Protein AF-0000000078446092 (afdb_homodimer)

Secondary structure (DSSP, 8-state):
-TTS-TTT--EEEEESSSEEE-GGGHHHHHTTSS-GGGGEEEHHHHHHHHHTT-EEEEEEEEEEEETTTTEEEEEEGGG-S--EEEE-SSEEE---EEE--TT-TTHHHH-B--SSHHHHHHHHHHHHHHHHHHHSTT--HHHHHHHTEEEEE--SHHHHHHHHHHHHIIIIIHHHH-GGGGGG-EEEEEESSSSSSTTS-HHHHHHHHHHHHHTTEEEEESEEEEEE-SSEEEEEETTT--EEEEE-SEEEE---EEE-HHHHHHHTT-TT---SSSEEE-TTSBBTT-SSEEE-GGGEEE-PPPTGGGHHHHHHHHSSS-HHHHHHTHHHHTTT-GGGSTTT--TT-HHHHHHHHHHHHHH-TT-HHHHHHHHHHHHHH--PPPS-HHHHHHHHHHHHHHHHHTGGG-TTPPPP------EEEEEETTEEEEE-SS-EEESHHHHHHHHHHHHHHH-SSHHHHHHHHHHHHHHHHS----------/-TTS-TTT--EEEEESSSEEE-GGGHHHHHTTSS-GGGGEEEHHHHHHHHHTT-EEEEEEEEEEEETTTTEEEEEEGGG-S--EEEE-SSEEE---EEE--TT-TTHHHH-B--SSHHHHHHHHHHHHHHHHHHHSTT--HHHHHHHTEEEEE--SHHHHHHHHHHHHIIIIIHHHH-GGGGGG-EEEEEESSSSSSTTS-HHHHHHHHHHHHHTTEEEEESEEEEEE-SSEEEEEETTT--EEEEE-SEEEE---EEE-HHHHHHHTT-TT---SSSEEE-TTSBBTT-SSEEE-GGGEEE-PPPTGGGHHHHHHHHSSS-HHHHHHTHHHHTTT-GGGSTTT--TT-HHHHHHHHHHHHHH-TT-HHHHHHHHHHHHHT--PPPS-HHHHHHHHHHHHHHHHHTGGG-TTPPPP------EEEEEETTEEEEE-SS-EEESHHHHHHHHHHHHHHH-SSHHHHHHHHHHHHHHHHS----------

Nearest PDB structures (foldseek):
  5yjw-assembly1_A-2  TM=8.989E-01  e=9.692E-35  Saccharomyces cerevisiae S288C
  4g9k-assembly1_B  TM=8.631E-01  e=1.219E-34  Saccharomyces cerevisiae S288C
  4g6h-assembly1_A  TM=8.393E-01  e=9.692E-35  Saccharomyces cerevisiae S288C
  4g74-assembly1_A  TM=8.581E-01  e=1.605E-33  Saccharomyces cerevisiae S288C
  5yjx-assembly1_A  TM=8.915E-01  e=2.238E-32  Saccharomyces cerevisiae S288C

Organism: NCBI:txid1537102

Foldseek 3Di:
DLLFDLVQDQAEAEELDQWAFQQQCLLVLLLQLAPLVLGIGGNVVVCCVRNVNSYYYDNWAFQEADQVQQKTWTAHHPRPDDIDIDHDPFAEAEHAWAFDPVPFACCVPAAQERRDNVSSNVSNLLQLVLLVVLPDPVADLVNLLLSQEEEEEAQAQVRLQNLLANLCSLVPFVCVVRVPSSVNHAAEYEELADWHHPVFDPVQGVLSVVVCVVSRYHYHYQWHWRHDDNFWTWIAHNPPRDIDIGGHSHYYYPDDIAHDNHLQNVLVVAPVSPDNGAFEAELLQHGPPHLRYGYFFNRHWYQYDQCLVCVVVQCVVQVALAPVSCLVCLVVCCQRVVLSPVVFDDCPDPVLVVLLVVLCVVQNGGHSVSSSVSSRVSSVSGDTDDRDPQRRVQSVNSVSVCNNVVVSPPPSGTGDDGDDAWDKHASHDQFIWIGGPVDTDGGDDVSSVVVLVVVLVVDPDVVSNVSVVVSNVCVVVHRRDSDNPDDD/DLLFDLVQDQAEAEELDQWAFQQQCLLVLLLQLAPLVLGIGGNVVVCCVRNVNSYYYDNWAFQEADQVQQKTWTAHHPRPDDIDIDHDPFAEAEHAWAFDPVPFACCVPAAQERRDNVSSNVSNLLQLVLLVVLPDPVADLVNLLLSQEEEEEAQAQVRLQNLLANLCSLVPFVCVVRVPSSVNHAAEYEELADWHHPVFDPVQGVLSVVVCVVSRYHYHYQWHWRHDDNFWTWIAHNPPRDIDIGGHSHYYYPDDIAADNHLQNVLVVDPVSPDNGAFEAELLQHGPPHLRYGYFFNRHWYQYDQCLVCVVVQCVVQVALAPVSCLVCLVVCCQRVVLSPVVFDDCPDPVLVVLLVVLCVVQNGGHSVSSSVSSRVSNVSGDTDDRDPQRRVQSVNSNSVCVNVVVSPPPSHTGDDGDDAWDKHASHDQFIWIGGPVDTDGGDDVSSVVVLVVVLVVDPDVVSNVSVVVSNVCVVVHRRDSDNPDDD

pLDDT: mean 89.2, std 9.15, range [40.84, 98.56]

Solvent-accessible surface area (backbone atoms only — not comparable to full-atom values): 51554 Å² total; per-residue (Å²): 116,88,70,41,52,61,92,79,45,82,46,73,46,72,30,69,56,48,46,46,70,48,63,87,45,33,38,39,26,32,43,50,57,35,59,68,70,42,34,45,43,35,39,41,37,47,44,24,63,74,37,71,62,52,40,45,69,42,70,18,33,67,67,47,73,38,82,86,80,31,34,34,32,31,33,37,56,90,68,64,69,71,68,49,74,45,76,51,87,64,45,74,48,67,82,31,58,39,76,31,59,83,80,37,52,36,34,83,78,48,41,39,51,72,84,43,66,68,31,13,51,48,49,30,45,49,54,46,47,32,51,52,56,44,63,37,90,85,52,48,70,69,52,27,33,28,38,35,17,38,36,28,33,25,33,37,60,66,17,42,22,33,50,22,18,44,38,45,33,51,74,68,46,42,43,50,54,39,58,88,50,52,88,38,54,39,38,34,38,36,19,56,49,90,61,44,35,73,90,50,52,71,67,54,26,53,48,49,53,54,52,33,54,75,56,58,39,47,75,40,60,38,21,39,78,62,33,35,44,86,53,29,34,31,36,25,31,73,84,80,62,49,74,43,81,44,66,18,45,43,39,38,48,42,39,67,71,29,53,38,69,46,54,58,56,54,32,71,73,29,88,68,31,70,55,90,57,32,41,42,16,30,35,75,32,36,28,51,83,52,90,47,36,29,42,36,38,50,29,34,40,57,49,56,78,56,47,49,83,38,43,70,60,50,34,64,73,59,71,50,51,34,70,68,52,47,62,74,44,22,75,68,48,17,36,67,36,43,54,52,26,70,92,52,36,67,84,80,36,65,69,56,48,50,50,52,52,50,37,29,70,72,51,35,71,63,25,68,68,31,43,39,54,52,35,43,52,47,52,72,61,47,71,57,79,65,76,40,73,68,50,25,50,51,43,49,50,50,51,22,51,28,60,63,70,52,33,73,76,39,88,80,46,65,32,60,72,87,76,85,82,53,48,74,39,46,51,21,88,60,36,20,37,34,47,38,88,89,46,77,42,79,37,53,69,64,34,28,51,48,50,53,48,52,50,52,66,65,44,91,42,68,62,36,41,52,45,44,52,48,31,53,48,42,58,72,75,34,80,69,74,72,65,53,88,66,85,126,114,88,67,41,52,62,92,79,46,82,47,74,46,73,31,69,56,47,44,46,70,50,63,88,46,34,40,39,27,32,43,49,57,35,60,69,72,41,34,45,42,36,40,41,37,49,41,23,64,73,37,71,61,52,39,44,68,42,71,16,33,66,65,46,72,39,80,85,80,30,32,34,34,30,33,37,56,88,68,65,69,70,70,49,74,46,77,50,87,64,43,74,48,67,82,31,57,37,77,31,61,83,79,35,50,36,34,86,78,46,41,40,53,73,84,43,67,68,32,11,50,48,48,28,44,49,54,46,47,32,52,53,56,43,63,38,88,86,52,49,72,67,54,26,33,28,38,35,17,38,36,27,34,25,34,38,61,66,17,41,23,33,51,22,20,45,38,43,34,52,74,68,46,41,43,49,54,37,56,87,51,52,87,39,54,41,40,35,38,35,18,57,48,89,60,42,34,76,90,51,51,71,67,55,25,52,49,49,51,54,52,34,54,76,56,57,40,44,76,40,60,38,22,39,77,62,32,34,43,85,54,28,35,32,36,26,31,73,82,80,63,50,73,43,80,44,66,17,46,43,41,38,49,44,39,66,71,28,53,37,69,47,53,58,58,54,32,72,74,30,86,68,31,71,55,89,57,33,41,43,15,29,34,75,30,36,27,50,83,52,90,48,36,29,44,36,36,49,29,34,41,56,49,55,78,56,49,50,84,39,43,68,61,51,32,65,73,59,71,50,52,36,70,70,50,47,62,73,44,22,75,68,49,17,35,65,36,42,55,52,26,71,90,53,37,66,83,80,36,66,70,54,48,50,49,51,51,50,36,28,70,71,53,35,70,63,25,67,69,32,44,40,53,53,35,41,53,46,50,72,62,46,72,55,80,65,76,41,70,68,49,26,50,51,44,48,50,50,51,22,49,29,58,64,70,53,33,74,77,40,90,80,46,63,32,59,69,88,76,85,81,55,46,77,40,46,51,20,89,60,35,21,38,33,45,37,88,88,47,77,43,78,37,53,70,64,33,27,52,49,48,52,46,51,51,52,66,66,42,90,44,68,64,36,41,53,44,46,52,49,31,54,50,42,57,72,74,34,78,69,74,73,68,54,89,65,85,128

Sequence (976 aa):
MKNIDSRLYDITVVSPRNYFTFTPLLPKISSGMVSGGTCAEPMPAYINNRFKGNAKFIHATCTDVDPESHVIYCAPVGGQGPSFSVPYDYLVVAVGTKTNSFGIPGVEEYAYFLKEMEHAETVFNKILDNFRKASMPYVTDEEKRNLLHFVVVGGGPTGVESAGEMALLFNKYAKDSFPELMPFVQVSIVEGGSKLLPSFSLKNSAYVAKHFGKSNINMIFGKTVCEVRRDACMVKDTKSDHIEEVKCGMVLWASGLKEIELVSVLRKKWKEQTNPRALLVDQYLKLYGSENIFALGDCCKVSPSRLPDNYDYIVEQIGANSVDTLIRHRKRLSLTFPQLNDSKWNYKDKEFKEFVNDVKSEYGSHSKEGFIKILDKIDTKYVPPFPTAQNAKQQGIYLAKAFNTGSISDKNKKAFCEKWLGSIASLGGLSVVAHLPLLTLNGGLIAFFMWNFVYMIMFSSNKMRLRFIFDLIMNRLCRRQLISKGPKMKNIDSRLYDITVVSPRNYFTFTPLLPKISSGMVSGGTCAEPMPAYINNRFKGNAKFIHATCTDVDPESHVIYCAPVGGQGPSFSVPYDYLVVAVGTKTNSFGIPGVEEYAYFLKEMEHAETVFNKILDNFRKASMPYVTDEEKRNLLHFVVVGGGPTGVESAGEMALLFNKYAKDSFPELMPFVQVSIVEGGSKLLPSFSLKNSAYVAKHFGKSNINMIFGKTVCEVRRDACMVKDTKSDHIEEVKCGMVLWASGLKEIELVSVLRKKWKEQTNPRALLVDQYLKLYGSENIFALGDCCKVSPSRLPDNYDYIVEQIGANSVDTLIRHRKRLSLTFPQLNDSKWNYKDKEFKEFVNDVKSEYGSHSKEGFIKILDKIDTKYVPPFPTAQNAKQQGIYLAKAFNTGSISDKNKKAFCEKWLGSIASLGGLSVVAHLPLLTLNGGLIAFFMWNFVYMIMFSSNKMRLRFIFDLIMNRLCRRQLISKGPK

InterPro domains:
  IPR023753 FAD/NAD(P)-binding domain [PF07992] (9-306)
  IPR036188 FAD/NAD(P)-binding domain superfamily [SSF51905] (9-199)
  IPR036188 FAD/NAD(P)-binding domain superfamily [SSF51905] (145-303)
  IPR045024 Alternative NADH dehydrogenase [PTHR43706] (1-481)
  IPR054585 External alternative NADH-ubiquinone oxidoreductase-like, C-terminal domain [PF22366] (420-481)

Radius of gyration: 34.91 Å; Cα contacts (8 Å, |Δi|>4): 1876; chains: 2; bounding box: 62×126×72 Å

Structure (mmCIF, N/CA/C/O backbone):
data_AF-0000000078446092-model_v1
#
loop_
_entity.id
_entity.type
_entity.pdbx_description
1 polymer 'NADH:ubiquinone reductase (non-electrogenic)'
#
loop_
_atom_site.group_PDB
_atom_site.id
_atom_site.type_symbol
_atom_site.label_atom_id
_atom_site.label_alt_id
_atom_site.label_comp_id
_atom_site.label_asym_id
_atom_site.label_entity_id
_atom_site.label_seq_id
_atom_site.pdbx_PDB_ins_code
_atom_site.Cartn_x
_atom_site.Cartn_y
_atom_site.Cartn_z
_atom_site.occupancy
_atom_site.B_iso_or_equiv
_atom_site.auth_seq_id
_atom_site.auth_comp_id
_atom_site.auth_asym_id
_atom_site.auth_atom_id
_atom_site.pdbx_PDB_model_num
ATOM 1 N N . MET A 1 1 ? -13.938 15.148 17.719 1 80.5 1 MET A N 1
ATOM 2 C CA . MET A 1 1 ? -14.977 14.133 17.578 1 80.5 1 MET A CA 1
ATOM 3 C C . MET A 1 1 ? -14.992 13.188 18.781 1 80.5 1 MET A C 1
ATOM 5 O O . MET A 1 1 ? -16.062 12.773 19.234 1 80.5 1 MET A O 1
ATOM 9 N N . LYS A 1 2 ? -13.812 12.977 19.281 1 81.44 2 LYS A N 1
ATOM 10 C CA . LYS A 1 2 ? -13.695 12.055 20.406 1 81.44 2 LYS A CA 1
ATOM 11 C C . LYS A 1 2 ? -14.414 12.602 21.641 1 81.44 2 LYS A C 1
ATOM 13 O O . LYS A 1 2 ? -14.961 11.844 22.438 1 81.44 2 LYS A O 1
ATOM 18 N N . ASN A 1 3 ? -14.414 13.867 21.781 1 86.75 3 ASN A N 1
ATOM 19 C CA . ASN A 1 3 ? -14.859 14.461 23.047 1 86.75 3 ASN A CA 1
ATOM 20 C C . ASN A 1 3 ? -16.266 15.016 22.938 1 86.75 3 ASN A C 1
ATOM 22 O O . ASN A 1 3 ? -16.844 15.484 23.922 1 86.75 3 ASN A O 1
ATOM 26 N N . ILE A 1 4 ? -16.828 14.953 21.75 1 90.81 4 ILE A N 1
ATOM 27 C CA . ILE A 1 4 ? -18.172 15.484 21.594 1 90.81 4 ILE A CA 1
ATOM 28 C C . ILE A 1 4 ? -19.203 14.477 22.109 1 90.81 4 ILE A C 1
ATOM 30 O O . ILE A 1 4 ? -19.016 13.266 21.938 1 90.81 4 ILE A O 1
ATOM 34 N N . ASP A 1 5 ? -20.219 14.969 22.781 1 87.81 5 ASP A N 1
ATOM 35 C CA . ASP A 1 5 ? -21.297 14.125 23.297 1 87.81 5 ASP A CA 1
ATOM 36 C C . ASP A 1 5 ? -22.281 13.75 22.203 1 87.81 5 ASP A C 1
ATOM 38 O O . ASP A 1 5 ? -23.047 14.594 21.734 1 87.81 5 ASP A O 1
ATOM 42 N N . SER A 1 6 ? -22.25 12.516 21.875 1 82.81 6 SER A N 1
ATOM 43 C CA . SER A 1 6 ? -23.062 12 20.781 1 82.81 6 SER A CA 1
ATOM 44 C C . SER A 1 6 ? -24.547 12.039 21.125 1 82.81 6 SER A C 1
ATOM 46 O O . SER A 1 6 ? -25.406 11.898 20.234 1 82.81 6 SER A O 1
ATOM 48 N N . ARG A 1 7 ? -25.062 12.227 22.406 1 86.5 7 ARG A N 1
ATOM 49 C CA . ARG A 1 7 ? -26.453 12.266 22.828 1 86.5 7 ARG A CA 1
ATOM 50 C C . ARG A 1 7 ? -27.062 13.641 22.562 1 86.5 7 ARG A C 1
ATOM 52 O O . ARG A 1 7 ? -28.297 13.781 22.516 1 86.5 7 ARG A O 1
ATOM 59 N N . LEU A 1 8 ? -26.125 14.602 22.281 1 88.31 8 LEU A N 1
ATOM 60 C CA . LEU A 1 8 ? -26.609 15.977 22.156 1 88.31 8 LEU A CA 1
ATOM 61 C C . LEU A 1 8 ? -26.656 16.422 20.703 1 88.31 8 LEU A C 1
ATOM 63 O O . LEU A 1 8 ? -27.438 17.312 20.344 1 88.31 8 LEU A O 1
ATOM 67 N N . TYR A 1 9 ? -25.859 15.844 19.859 1 89.25 9 TYR A N 1
ATOM 68 C CA . TYR A 1 9 ? -25.719 16.312 18.484 1 89.25 9 TYR A CA 1
ATOM 69 C C . TYR A 1 9 ? -25.703 15.141 17.5 1 89.25 9 TYR A C 1
ATOM 71 O O . TYR A 1 9 ? -25.125 14.094 17.797 1 89.25 9 TYR A O 1
ATOM 79 N N . ASP A 1 10 ? -26.391 15.367 16.391 1 89.69 10 ASP A N 1
ATOM 80 C CA . ASP A 1 10 ? -26.172 14.508 15.227 1 89.69 10 ASP A CA 1
ATOM 81 C C . ASP A 1 10 ? -24.953 14.953 14.43 1 89.69 10 ASP A C 1
ATOM 83 O O . ASP A 1 10 ? -24.906 16.078 13.93 1 89.69 10 ASP A O 1
ATOM 87 N N . ILE A 1 11 ? -24.047 14.109 14.297 1 93.12 11 ILE A N 1
ATOM 88 C CA . ILE A 1 11 ? -22.766 14.516 13.719 1 93.12 11 ILE A CA 1
ATOM 89 C C . ILE A 1 11 ? -22.641 13.984 12.297 1 93.12 11 ILE A C 1
ATOM 91 O O . ILE A 1 11 ? -22.922 12.812 12.031 1 93.12 11 ILE A O 1
ATOM 95 N N . THR A 1 12 ? -22.359 14.836 11.367 1 94.5 12 THR A N 1
ATOM 96 C CA . THR A 1 12 ? -22.016 14.477 10 1 94.5 12 THR A CA 1
ATOM 97 C C . THR A 1 12 ? -20.594 14.953 9.664 1 94.5 12 THR A C 1
ATOM 99 O O . THR A 1 12 ? -20.266 16.125 9.859 1 94.5 12 THR A O 1
ATOM 102 N N . VAL A 1 13 ? -19.781 14.055 9.227 1 95.19 13 VAL A N 1
ATOM 103 C CA . VAL A 1 13 ? -18.422 14.383 8.82 1 95.19 13 VAL A CA 1
ATOM 104 C C . VAL A 1 13 ? -18.281 14.273 7.305 1 95.19 13 VAL A C 1
ATOM 106 O O . VAL A 1 13 ? -18.625 13.242 6.719 1 95.19 13 VAL A O 1
ATOM 109 N N . VAL A 1 14 ? -17.906 15.336 6.676 1 96.19 14 VAL A N 1
ATOM 110 C CA . VAL A 1 14 ? -17.656 15.352 5.238 1 96.19 14 VAL A CA 1
ATOM 111 C C . VAL A 1 14 ? -16.156 15.516 4.988 1 96.19 14 VAL A C 1
ATOM 113 O O . VAL A 1 14 ? -15.539 16.469 5.465 1 96.19 14 VAL A O 1
ATOM 116 N N . SER A 1 15 ? -15.578 14.609 4.293 1 94.69 15 SER A N 1
ATOM 117 C CA . SER A 1 15 ? -14.148 14.656 4.008 1 94.69 15 SER A CA 1
ATOM 118 C C . SER A 1 15 ? -13.82 13.93 2.709 1 94.69 15 SER A C 1
ATOM 120 O O . SER A 1 15 ? -14.422 12.898 2.4 1 94.69 15 SER A O 1
ATOM 122 N N . PRO A 1 16 ? -12.914 14.492 1.97 1 92.5 16 PRO A N 1
ATOM 123 C CA . PRO A 1 16 ? -12.492 13.766 0.77 1 92.5 16 PRO A CA 1
ATOM 124 C C . PRO A 1 16 ? -11.602 12.57 1.089 1 92.5 16 PRO A C 1
ATOM 126 O O . PRO A 1 16 ? -11.352 11.727 0.219 1 92.5 16 PRO A O 1
ATOM 129 N N . ARG A 1 17 ? -11.141 12.477 2.258 1 89.88 17 ARG A N 1
ATOM 130 C CA . ARG A 1 17 ? -10.375 11.336 2.748 1 89.88 17 ARG A CA 1
ATOM 131 C C . ARG A 1 17 ? -11.148 10.562 3.811 1 89.88 17 ARG A C 1
ATOM 133 O O . ARG A 1 17 ? -11.695 11.164 4.742 1 89.88 17 ARG A O 1
ATOM 140 N N . ASN A 1 18 ? -11.125 9.266 3.729 1 90.06 18 ASN A N 1
ATOM 141 C CA . ASN A 1 18 ? -11.93 8.492 4.664 1 90.06 18 ASN A CA 1
ATOM 142 C C . ASN A 1 18 ? -11.102 8.008 5.852 1 90.06 18 ASN A C 1
ATOM 144 O O . ASN A 1 18 ? -11.469 7.031 6.512 1 90.06 18 ASN A O 1
ATOM 148 N N . TYR A 1 19 ? -9.977 8.609 6.031 1 89.38 19 TYR A N 1
ATOM 149 C CA . TYR A 1 19 ? -9.141 8.25 7.172 1 89.38 19 TYR A CA 1
ATOM 150 C C . TYR A 1 19 ? -8.438 9.477 7.742 1 89.38 19 TYR A C 1
ATOM 152 O O . TYR A 1 19 ? -8.234 10.461 7.035 1 89.38 19 TYR A O 1
ATOM 160 N N . PHE A 1 20 ? -8.195 9.391 9.016 1 88.44 20 PHE A N 1
ATOM 161 C CA . PHE A 1 20 ? -7.336 10.367 9.672 1 88.44 20 PHE A CA 1
ATOM 162 C C . PHE A 1 20 ? -5.871 9.984 9.516 1 88.44 20 PHE A C 1
ATOM 164 O O . PHE A 1 20 ? -5.516 8.805 9.609 1 88.44 20 PHE A O 1
ATOM 171 N N . THR A 1 21 ? -5.039 10.945 9.18 1 88.19 21 THR A N 1
ATOM 172 C CA . THR A 1 21 ? -3.609 10.703 9.016 1 88.19 21 THR A CA 1
ATOM 173 C C . THR A 1 21 ? -2.82 11.312 10.172 1 88.19 21 THR A C 1
ATOM 175 O O . THR A 1 21 ? -2.99 12.492 10.492 1 88.19 21 THR A O 1
ATOM 178 N N . PHE A 1 22 ? -2.053 10.516 10.773 1 87.81 22 PHE A N 1
ATOM 179 C CA . PHE A 1 22 ? -1.076 11.031 11.734 1 87.81 22 PHE A CA 1
ATOM 180 C C . PHE A 1 22 ? 0.185 11.5 11.016 1 87.81 22 PHE A C 1
ATOM 182 O O . PHE A 1 22 ? 1.125 10.727 10.828 1 87.81 22 PHE A O 1
ATOM 189 N N . THR A 1 23 ? 0.281 12.734 10.75 1 86 23 THR A N 1
ATOM 190 C CA . THR A 1 23 ? 1.207 13.336 9.797 1 86 23 THR A CA 1
ATOM 191 C C . THR A 1 23 ? 2.648 13.195 10.281 1 86 23 THR A C 1
ATOM 193 O O . THR A 1 23 ? 3.574 13.117 9.469 1 86 23 THR A O 1
ATOM 196 N N . PRO A 1 24 ? 2.918 13.164 11.555 1 83.06 24 PRO A N 1
ATOM 197 C CA . PRO A 1 24 ? 4.309 13.07 12 1 83.06 24 PRO A CA 1
ATOM 198 C C . PRO A 1 24 ? 4.988 11.781 11.547 1 83.06 24 PRO A C 1
ATOM 200 O O . PRO A 1 24 ? 6.219 11.695 11.547 1 83.06 24 PRO A O 1
ATOM 203 N N . LEU A 1 25 ? 4.223 10.828 11.141 1 88.12 25 LEU A N 1
ATOM 204 C CA . LEU A 1 25 ? 4.801 9.547 10.75 1 88.12 25 LEU A CA 1
ATOM 205 C C . LEU A 1 25 ? 5.09 9.516 9.258 1 88.12 25 LEU A C 1
ATOM 207 O O . LEU A 1 25 ? 5.699 8.562 8.758 1 88.12 25 LEU A O 1
ATOM 211 N N . LEU A 1 26 ? 4.715 10.547 8.562 1 91.81 26 LEU A N 1
ATOM 212 C CA . LEU A 1 26 ? 4.82 10.539 7.105 1 91.81 26 LEU A CA 1
ATOM 213 C C . LEU A 1 26 ? 6.27 10.359 6.664 1 91.81 26 LEU A C 1
ATOM 215 O O . LEU A 1 26 ? 6.559 9.531 5.801 1 91.81 26 LEU A O 1
ATOM 219 N N . PRO A 1 27 ? 7.27 11.07 7.332 1 91.88 27 PRO A N 1
ATOM 220 C CA . PRO A 1 27 ? 8.656 10.844 6.926 1 91.88 27 PRO A CA 1
ATOM 221 C C . PRO A 1 27 ? 9.102 9.398 7.133 1 91.88 27 PRO A C 1
ATOM 223 O O . PRO A 1 27 ? 9.891 8.867 6.34 1 91.88 27 PRO A O 1
ATOM 226 N N . LYS A 1 28 ? 8.586 8.805 8.125 1 89.56 28 LYS A N 1
ATOM 227 C CA . LYS A 1 28 ? 8.953 7.426 8.422 1 89.56 28 LYS A CA 1
ATOM 228 C C . LYS A 1 28 ? 8.367 6.461 7.398 1 89.56 28 LYS A C 1
ATOM 230 O O . LYS A 1 28 ? 8.961 5.426 7.098 1 89.56 28 LYS A O 1
ATOM 235 N N . ILE A 1 29 ? 7.211 6.773 6.879 1 90.06 29 ILE A N 1
ATOM 236 C CA . ILE A 1 29 ? 6.629 5.984 5.801 1 90.06 29 ILE A CA 1
ATOM 237 C C . ILE A 1 29 ? 7.484 6.125 4.539 1 90.06 29 ILE A C 1
ATOM 239 O O . ILE A 1 29 ? 7.727 5.145 3.834 1 90.06 29 ILE A O 1
ATOM 243 N N . SER A 1 30 ? 8 7.305 4.297 1 91.75 30 SER A N 1
ATOM 244 C CA . SER A 1 30 ? 8.766 7.598 3.09 1 91.75 30 SER A CA 1
ATOM 245 C C . SER A 1 30 ? 10.102 6.867 3.092 1 91.75 30 SER A C 1
ATOM 247 O O . SER A 1 30 ? 10.766 6.773 2.057 1 91.75 30 SER A O 1
ATOM 249 N N . SER A 1 31 ? 10.492 6.363 4.215 1 90.75 31 SER A N 1
ATOM 250 C CA . SER A 1 31 ? 11.742 5.617 4.309 1 90.75 31 SER A CA 1
ATOM 251 C C . SER A 1 31 ? 11.484 4.125 4.504 1 90.75 31 SER A C 1
ATOM 253 O O . SER A 1 31 ? 12.422 3.348 4.695 1 90.75 31 SER A O 1
ATOM 255 N N . GLY A 1 32 ? 10.25 3.77 4.59 1 86.69 32 GLY A N 1
ATOM 256 C CA . GLY A 1 32 ? 9.898 2.365 4.723 1 86.69 32 GLY A CA 1
ATOM 257 C C . GLY A 1 32 ? 9.953 1.869 6.156 1 86.69 32 GLY A C 1
ATOM 258 O O . GLY A 1 32 ? 9.914 0.662 6.402 1 86.69 32 GLY A O 1
ATOM 259 N N . MET A 1 33 ? 10.078 2.738 7.109 1 85.31 33 MET A N 1
ATOM 260 C CA . MET A 1 33 ? 10.172 2.33 8.508 1 85.31 33 MET A CA 1
ATOM 261 C C . MET A 1 33 ? 8.805 1.888 9.031 1 85.31 33 MET A C 1
ATOM 263 O O . MET A 1 33 ? 8.719 0.932 9.805 1 85.31 33 MET A O 1
ATOM 267 N N . VAL A 1 34 ? 7.809 2.656 8.633 1 85.31 34 VAL A N 1
ATOM 268 C CA . VAL A 1 34 ? 6.449 2.381 9.078 1 85.31 34 VAL A CA 1
ATOM 269 C C . VAL A 1 34 ? 5.535 2.195 7.871 1 85.31 34 VAL A C 1
ATOM 271 O O . VAL A 1 34 ? 5.789 2.748 6.797 1 85.31 34 VAL A O 1
ATOM 274 N N . SER A 1 35 ? 4.543 1.322 8.062 1 83.25 35 SER A N 1
ATOM 275 C CA . SER A 1 35 ? 3.57 1.122 6.992 1 83.25 35 SER A CA 1
ATOM 276 C C . SER A 1 35 ? 2.518 2.225 6.988 1 83.25 35 SER A C 1
ATOM 278 O O . SER A 1 35 ? 2.293 2.879 8.008 1 83.25 35 SER A O 1
ATOM 280 N N . GLY A 1 36 ? 1.991 2.43 5.828 1 81.62 36 GLY A N 1
ATOM 281 C CA . GLY A 1 36 ? 0.938 3.424 5.707 1 81.62 36 GLY A CA 1
ATOM 282 C C . GLY A 1 36 ? -0.234 3.172 6.633 1 81.62 36 GLY A C 1
ATOM 283 O O . GLY A 1 36 ? -0.818 4.113 7.176 1 81.62 36 GLY A O 1
ATOM 284 N N . GLY A 1 37 ? -0.535 1.936 6.867 1 79.12 37 GLY A N 1
ATOM 285 C CA . GLY A 1 37 ? -1.659 1.586 7.719 1 79.12 37 GLY A CA 1
ATOM 286 C C . GLY A 1 37 ? -1.479 2.035 9.156 1 79.12 37 GLY A C 1
ATOM 287 O O . GLY A 1 37 ? -2.457 2.217 9.883 1 79.12 37 GLY A O 1
ATOM 288 N N . THR A 1 38 ? -0.245 2.273 9.539 1 83.44 38 THR A N 1
ATOM 289 C CA . THR A 1 38 ? 0.054 2.672 10.914 1 83.44 38 THR A CA 1
ATOM 290 C C . THR A 1 38 ? -0.325 4.133 11.148 1 83.44 38 THR A C 1
ATOM 292 O O . THR A 1 38 ? -0.641 4.523 12.273 1 83.44 38 THR A O 1
ATOM 295 N N . CYS A 1 39 ? -0.325 4.883 10.125 1 86.31 39 CYS A N 1
ATOM 296 C CA . CYS A 1 39 ? -0.545 6.312 10.312 1 86.31 39 CYS A CA 1
ATOM 297 C C . CYS A 1 39 ? -1.98 6.691 9.977 1 86.31 39 CYS A C 1
ATOM 299 O O . CYS A 1 39 ? -2.328 7.875 9.969 1 86.31 39 CYS A O 1
ATOM 301 N N . ALA A 1 40 ? -2.746 5.68 9.641 1 85.88 40 ALA A N 1
ATOM 302 C CA . ALA A 1 40 ? -4.094 5.98 9.164 1 85.88 40 ALA A CA 1
ATOM 303 C C . ALA A 1 40 ? -5.152 5.348 10.055 1 85.88 40 ALA A C 1
ATOM 305 O O . ALA A 1 40 ? -4.996 4.207 10.5 1 85.88 40 ALA A O 1
ATOM 306 N N . GLU A 1 41 ? -6.172 6.094 10.375 1 85.56 41 GLU A N 1
ATOM 307 C CA . GLU A 1 41 ? -7.355 5.613 11.086 1 85.56 41 GLU A CA 1
ATOM 308 C C . GLU A 1 41 ? -8.617 5.805 10.25 1 85.56 41 GLU A C 1
ATOM 310 O O . GLU A 1 41 ? -8.977 6.934 9.906 1 85.56 41 GLU A O 1
ATOM 315 N N . PRO A 1 42 ? -9.258 4.68 9.93 1 87.38 42 PRO A N 1
ATOM 316 C CA . PRO A 1 42 ? -10.477 4.828 9.133 1 87.38 42 PRO A CA 1
ATOM 317 C C . PRO A 1 42 ? -11.562 5.617 9.859 1 87.38 42 PRO A C 1
ATOM 319 O O . PRO A 1 42 ? -11.969 5.242 10.961 1 87.38 42 PRO A O 1
ATOM 322 N N . MET A 1 43 ? -12.039 6.629 9.234 1 89.69 43 MET A N 1
ATOM 323 C CA . MET A 1 43 ? -12.969 7.559 9.867 1 89.69 43 MET A CA 1
ATOM 324 C C . MET A 1 43 ? -14.359 6.941 9.984 1 89.69 43 MET A C 1
ATOM 326 O O . MET A 1 43 ? -14.992 7.012 11.039 1 89.69 43 MET A O 1
ATOM 330 N N . PRO A 1 44 ? -14.844 6.27 8.906 1 88.25 44 PRO A N 1
ATOM 331 C CA . PRO A 1 44 ? -16.203 5.723 9.023 1 88.25 44 PRO A CA 1
ATOM 332 C C . PRO A 1 44 ? -16.344 4.727 10.172 1 88.25 44 PRO A C 1
ATOM 334 O O . PRO A 1 44 ? -17.281 4.816 10.953 1 88.25 44 PRO A O 1
ATOM 337 N N . ALA A 1 45 ? -15.398 3.811 10.234 1 86.44 45 ALA A N 1
ATOM 338 C CA . ALA A 1 45 ? -15.445 2.824 11.312 1 86.44 45 ALA A CA 1
ATOM 339 C C . ALA A 1 45 ? -15.305 3.496 12.68 1 86.44 45 ALA A C 1
ATOM 341 O O . ALA A 1 45 ? -15.992 3.133 13.633 1 86.44 45 ALA A O 1
ATOM 342 N N . TYR A 1 46 ? -14.414 4.48 12.766 1 85.44 46 TYR A N 1
ATOM 343 C CA . TYR A 1 46 ? -14.172 5.195 14.016 1 85.44 46 TYR A CA 1
ATOM 344 C C . TYR A 1 46 ? -15.438 5.906 14.484 1 85.44 46 TYR A C 1
ATOM 346 O O . TYR A 1 46 ? -15.82 5.793 15.656 1 85.44 46 TYR A O 1
ATOM 354 N N . ILE A 1 47 ? -16.047 6.621 13.609 1 87.38 47 ILE A N 1
ATOM 355 C CA . ILE A 1 47 ? -17.219 7.414 13.961 1 87.38 47 ILE A CA 1
ATOM 356 C C . ILE A 1 47 ? -18.375 6.492 14.32 1 87.38 47 ILE A C 1
ATOM 358 O O . ILE A 1 47 ? -19.109 6.75 15.273 1 87.38 47 ILE A O 1
ATOM 362 N N . ASN A 1 48 ? -18.531 5.434 13.516 1 85.38 48 ASN A N 1
ATOM 363 C CA . ASN A 1 48 ? -19.609 4.496 13.789 1 85.38 48 ASN A CA 1
ATOM 364 C C . ASN A 1 48 ? -19.453 3.844 15.156 1 85.38 48 ASN A C 1
ATOM 366 O O . ASN A 1 48 ? -20.438 3.67 15.891 1 85.38 48 ASN A O 1
ATOM 370 N N . ASN A 1 49 ? -18.281 3.48 15.445 1 82.81 49 ASN A N 1
ATOM 371 C CA . ASN A 1 49 ? -18.016 2.842 16.734 1 82.81 49 ASN A CA 1
ATOM 372 C C . ASN A 1 49 ? -18.172 3.822 17.891 1 82.81 49 ASN A C 1
ATOM 374 O O . ASN A 1 49 ? -18.766 3.486 18.922 1 82.81 49 ASN A O 1
ATOM 378 N N . ARG A 1 50 ? -17.672 4.953 17.719 1 82.69 50 ARG A N 1
ATOM 379 C CA . ARG A 1 50 ? -17.688 5.961 18.781 1 82.69 50 ARG A CA 1
ATOM 380 C C . ARG A 1 50 ? -19.109 6.469 19.031 1 82.69 50 ARG A C 1
ATOM 382 O O . ARG A 1 50 ? -19.484 6.719 20.172 1 82.69 50 ARG A O 1
ATOM 389 N N . PHE A 1 51 ? -19.844 6.617 17.969 1 87.56 51 PHE A N 1
ATOM 390 C CA . PHE A 1 51 ? -21.141 7.27 18.094 1 87.56 51 PHE A CA 1
ATOM 391 C C . PHE A 1 51 ? -22.266 6.254 17.969 1 87.56 51 PHE A C 1
ATOM 393 O O . PHE A 1 51 ? -23.438 6.633 17.859 1 87.56 51 PHE A O 1
ATOM 400 N N . LYS A 1 52 ? -21.922 5.016 17.938 1 80.69 52 LYS A N 1
ATOM 401 C CA . LYS A 1 52 ? -22.875 3.904 17.938 1 80.69 52 LYS A CA 1
ATOM 402 C C . LYS A 1 52 ? -23.922 4.094 16.844 1 80.69 52 LYS A C 1
ATOM 404 O O . LYS A 1 52 ? -25.125 3.975 17.125 1 80.69 52 LYS A O 1
ATOM 409 N N . GLY A 1 53 ? -23.5 4.621 15.75 1 78.25 53 GLY A N 1
ATOM 410 C CA . GLY A 1 53 ? -24.375 4.711 14.594 1 78.25 53 GLY A CA 1
ATOM 411 C C . GLY A 1 53 ? -25.047 6.062 14.453 1 78.25 53 GLY A C 1
ATOM 412 O O . GLY A 1 53 ? -25.75 6.32 13.469 1 78.25 53 GLY A O 1
ATOM 413 N N . ASN A 1 54 ? -24.828 6.957 15.391 1 81.44 54 ASN A N 1
ATOM 414 C CA . ASN A 1 54 ? -25.484 8.266 15.367 1 81.44 54 ASN A CA 1
ATOM 415 C C . ASN A 1 54 ? -24.625 9.297 14.633 1 81.44 54 ASN A C 1
ATOM 417 O O . ASN A 1 54 ? -24.766 10.5 14.883 1 81.44 54 ASN A O 1
ATOM 421 N N . ALA A 1 55 ? -23.75 8.891 13.867 1 88.5 55 ALA A N 1
ATOM 422 C CA . ALA A 1 55 ? -22.938 9.789 13.055 1 88.5 55 ALA A CA 1
ATOM 423 C C . ALA A 1 55 ? -22.828 9.281 11.625 1 88.5 55 ALA A C 1
ATOM 425 O O . ALA A 1 55 ? -23 8.086 11.367 1 88.5 55 ALA A O 1
ATOM 426 N N . LYS A 1 56 ? -22.734 10.18 10.766 1 89.31 56 LYS A N 1
ATOM 427 C CA . LYS A 1 56 ? -22.656 9.852 9.344 1 89.31 56 LYS A CA 1
ATOM 428 C C . LYS A 1 56 ? -21.359 10.367 8.734 1 89.31 56 LYS A C 1
ATOM 430 O O . LYS A 1 56 ? -20.922 11.477 9.047 1 89.31 56 LYS A O 1
ATOM 435 N N . PHE A 1 57 ? -20.781 9.547 7.98 1 92.69 57 PHE A N 1
ATOM 436 C CA . PHE A 1 57 ? -19.609 9.945 7.207 1 92.69 57 PHE A CA 1
ATOM 437 C C . PHE A 1 57 ? -19.953 10.047 5.723 1 92.69 57 PHE A C 1
ATOM 439 O O . PHE A 1 57 ? -20.516 9.117 5.145 1 92.69 57 PHE A O 1
ATOM 446 N N . ILE A 1 58 ? -19.641 11.172 5.164 1 93 58 ILE A N 1
ATOM 447 C CA . ILE A 1 58 ? -19.859 11.383 3.738 1 93 58 ILE A CA 1
ATOM 448 C C . ILE A 1 58 ? -18.516 11.594 3.041 1 93 58 ILE A C 1
ATOM 450 O O . ILE A 1 58 ? -17.828 12.594 3.289 1 93 58 ILE A O 1
ATOM 454 N N . HIS A 1 59 ? -18.172 10.617 2.211 1 92.44 59 HIS A N 1
ATOM 455 C CA . HIS A 1 59 ? -16.906 10.672 1.483 1 92.44 59 HIS A CA 1
ATOM 456 C C . HIS A 1 59 ? -17 11.617 0.285 1 92.44 59 HIS A C 1
ATOM 458 O O . HIS A 1 59 ? -17.141 11.164 -0.854 1 92.44 59 HIS A O 1
ATOM 464 N N . ALA A 1 60 ? -16.828 12.883 0.558 1 94.06 60 ALA A N 1
ATOM 465 C CA . ALA A 1 60 ? -17 13.914 -0.464 1 94.06 60 ALA A CA 1
ATOM 466 C C . ALA A 1 60 ? -16.141 15.141 -0.158 1 94.06 60 ALA A C 1
ATOM 468 O O . ALA A 1 60 ? -15.562 15.242 0.925 1 94.06 60 ALA A O 1
ATOM 469 N N . THR A 1 61 ? -16.016 15.961 -1.161 1 95.06 61 THR A N 1
ATOM 470 C CA . THR A 1 61 ? -15.312 17.234 -1.012 1 95.06 61 THR A CA 1
ATOM 471 C C . THR A 1 61 ? -16.312 18.375 -0.843 1 95.06 61 THR A C 1
ATOM 473 O O . THR A 1 61 ? -17.203 18.547 -1.667 1 95.06 61 THR A O 1
ATOM 476 N N . CYS A 1 62 ? -16.172 19.078 0.269 1 97.44 62 CYS A N 1
ATOM 477 C CA . CYS A 1 62 ? -16.969 20.297 0.405 1 97.44 62 CYS A CA 1
ATOM 478 C C . CYS A 1 62 ? -16.422 21.406 -0.49 1 97.44 62 CYS A C 1
ATOM 480 O O . CYS A 1 62 ? -15.258 21.797 -0.359 1 97.44 62 CYS A O 1
ATOM 482 N N . THR A 1 63 ? -17.281 21.906 -1.365 1 96.69 63 THR A N 1
ATOM 483 C CA . THR A 1 63 ? -16.797 22.859 -2.355 1 96.69 63 THR A CA 1
ATOM 484 C C . THR A 1 63 ? -17.25 24.266 -2.01 1 96.69 63 THR A C 1
ATOM 486 O O . THR A 1 63 ? -16.688 25.25 -2.51 1 96.69 63 THR A O 1
ATOM 489 N N . ASP A 1 64 ? -18.25 24.344 -1.235 1 97.75 64 ASP A N 1
ATOM 490 C CA . ASP A 1 64 ? -18.812 25.656 -0.908 1 97.75 64 ASP A CA 1
ATOM 491 C C . ASP A 1 64 ? -19.719 25.578 0.31 1 97.75 64 ASP A C 1
ATOM 493 O O . ASP A 1 64 ? -20.109 24.484 0.726 1 97.75 64 ASP A O 1
ATOM 497 N N . VAL A 1 65 ? -19.938 26.734 0.946 1 97.69 65 VAL A N 1
ATOM 498 C CA . VAL A 1 65 ? -20.844 26.875 2.074 1 97.69 65 VAL A CA 1
ATOM 499 C C . VAL A 1 65 ? -21.828 28.016 1.81 1 97.69 65 VAL A C 1
ATOM 501 O O . VAL A 1 65 ? -21.422 29.078 1.329 1 97.69 65 VAL A O 1
ATOM 504 N N . ASP A 1 66 ? -23.062 27.766 2.023 1 97.19 66 ASP A N 1
ATOM 505 C CA . ASP A 1 66 ? -24.078 28.797 2.006 1 97.19 66 ASP A CA 1
ATOM 506 C C . ASP A 1 66 ? -24.547 29.141 3.42 1 97.19 66 ASP A C 1
ATOM 508 O O . ASP A 1 66 ? -25.469 28.5 3.947 1 97.19 66 ASP A O 1
ATOM 512 N N . PRO A 1 67 ? -23.984 30.156 3.961 1 96.12 67 PRO A N 1
ATOM 513 C CA . PRO A 1 67 ? -24.297 30.469 5.355 1 96.12 67 PRO A CA 1
ATOM 514 C C . PRO A 1 67 ? -25.75 30.891 5.555 1 96.12 67 PRO A C 1
ATOM 516 O O . PRO A 1 67 ? -26.281 30.797 6.66 1 96.12 67 PRO A O 1
ATOM 519 N N . GLU A 1 68 ? -26.391 31.391 4.574 1 95.44 68 GLU A N 1
ATOM 520 C CA . GLU A 1 68 ? -27.781 31.844 4.691 1 95.44 68 GLU A CA 1
ATOM 521 C C . GLU A 1 68 ? -28.734 30.672 4.766 1 95.44 68 GLU A C 1
ATOM 523 O O . GLU A 1 68 ? -29.594 30.609 5.652 1 95.44 68 GLU A O 1
ATOM 528 N N . SER A 1 69 ? -28.594 29.766 3.846 1 96.94 69 SER A N 1
ATOM 529 C CA . SER A 1 69 ? -29.484 28.609 3.812 1 96.94 69 SER A CA 1
ATOM 530 C C . SER A 1 69 ? -28.984 27.516 4.754 1 96.94 69 SER A C 1
ATOM 532 O O . SER A 1 69 ? -29.656 26.5 4.953 1 96.94 69 SER A O 1
ATOM 534 N N . HIS A 1 70 ? -27.812 27.703 5.352 1 97.56 70 HIS A N 1
ATOM 535 C CA . HIS A 1 70 ? -27.203 26.734 6.266 1 97.56 70 HIS A CA 1
ATOM 536 C C . HIS A 1 70 ? -27.031 25.375 5.605 1 97.56 70 HIS A C 1
ATOM 538 O O . HIS A 1 70 ? -27.453 24.359 6.16 1 97.56 70 HIS A O 1
ATOM 544 N N . VAL A 1 71 ? -26.406 25.438 4.434 1 97.88 71 VAL A N 1
ATOM 545 C CA . VAL A 1 71 ? -26.078 24.219 3.711 1 97.88 71 VAL A CA 1
ATOM 546 C C . VAL A 1 71 ? -24.641 24.266 3.199 1 97.88 71 VAL A C 1
ATOM 548 O O . VAL A 1 71 ? -24.109 25.359 2.939 1 97.88 71 VAL A O 1
ATOM 551 N N . ILE A 1 72 ? -24.016 23.125 3.121 1 98.06 72 ILE A N 1
ATOM 552 C CA . ILE A 1 72 ? -22.734 23.016 2.434 1 98.06 72 ILE A CA 1
ATOM 553 C C . ILE A 1 72 ? -22.922 22.281 1.106 1 98.06 72 ILE A C 1
ATOM 555 O O . ILE A 1 72 ? -23.766 21.391 0.992 1 98.06 72 ILE A O 1
ATOM 559 N N . TYR A 1 73 ? -22.203 22.688 0.146 1 97.56 73 TYR A N 1
ATOM 560 C CA . TYR A 1 73 ? -22.203 22.016 -1.15 1 97.56 73 TYR A CA 1
ATOM 561 C C . TYR A 1 73 ? -21.031 21.047 -1.262 1 97.56 73 TYR A C 1
ATOM 563 O O . TYR A 1 73 ? -19.906 21.391 -0.907 1 97.56 73 TYR A O 1
ATOM 571 N N . CYS A 1 74 ? -21.359 19.844 -1.699 1 96.5 74 CYS A N 1
ATOM 572 C CA . CYS A 1 74 ? -20.359 18.781 -1.744 1 96.5 74 CYS A CA 1
ATOM 573 C C . CYS A 1 74 ? -20.297 18.156 -3.135 1 96.5 74 CYS A C 1
ATOM 575 O O . CYS A 1 74 ? -21.281 18.125 -3.859 1 96.5 74 CYS A O 1
ATOM 577 N N . ALA A 1 75 ? -19.109 17.766 -3.51 1 94.38 75 ALA A N 1
ATOM 578 C CA . ALA A 1 75 ? -18.875 17 -4.727 1 94.38 75 ALA A CA 1
ATOM 579 C C . ALA A 1 75 ? -18.25 15.641 -4.406 1 94.38 75 ALA A C 1
ATOM 581 O O . ALA A 1 75 ? -17.391 15.539 -3.523 1 94.38 75 ALA A O 1
ATOM 582 N N . PRO A 1 76 ? -18.75 14.594 -5.109 1 90.06 76 PRO A N 1
ATOM 583 C CA . PRO A 1 76 ? -18.109 13.289 -4.887 1 90.06 76 PRO A CA 1
ATOM 584 C C . PRO A 1 76 ? -16.625 13.289 -5.227 1 90.06 76 PRO A C 1
ATOM 586 O O . PRO A 1 76 ? -16.203 14 -6.137 1 90.06 76 PRO A O 1
ATOM 589 N N . VAL A 1 77 ? -15.945 12.445 -4.453 1 87.25 77 VAL A N 1
ATOM 590 C CA . VAL A 1 77 ? -14.508 12.344 -4.691 1 87.25 77 VAL A CA 1
ATOM 591 C C . VAL A 1 77 ? -14.258 11.719 -6.059 1 87.25 77 VAL A C 1
ATOM 593 O O . VAL A 1 77 ? -14.945 10.773 -6.457 1 87.25 77 VAL A O 1
ATOM 596 N N . GLY A 1 78 ? -13.25 12.156 -6.809 1 76.62 78 GLY A N 1
ATOM 597 C CA . GLY A 1 78 ? -12.914 11.617 -8.117 1 76.62 78 GLY A CA 1
ATOM 598 C C . GLY A 1 78 ? -13.781 12.172 -9.234 1 76.62 78 GLY A C 1
ATOM 599 O O . GLY A 1 78 ? -13.562 11.867 -10.406 1 76.62 78 GLY A O 1
ATOM 600 N N . GLY A 1 79 ? -14.711 12.945 -8.953 1 72.5 79 GLY A N 1
ATOM 601 C CA . GLY A 1 79 ? -15.484 13.688 -9.938 1 72.5 79 GLY A CA 1
ATOM 602 C C . GLY A 1 79 ? -16.594 12.867 -10.562 1 72.5 79 GLY A C 1
ATOM 603 O O . GLY A 1 79 ? -17.203 13.289 -11.555 1 72.5 79 GLY A O 1
ATOM 604 N N . GLN A 1 80 ? -16.781 11.727 -10.016 1 74.25 80 GLN A N 1
ATOM 605 C CA . GLN A 1 80 ? -17.812 10.906 -10.633 1 74.25 80 GLN A CA 1
ATOM 606 C C . GLN A 1 80 ? -19.125 11 -9.852 1 74.25 80 GLN A C 1
ATOM 608 O O . GLN A 1 80 ? -19.203 10.562 -8.695 1 74.25 80 GLN A O 1
ATOM 613 N N . GLY A 1 81 ? -20.094 11.727 -10.383 1 80.75 81 GLY A N 1
ATOM 614 C CA . GLY A 1 81 ? -21.406 11.867 -9.766 1 80.75 81 GLY A CA 1
ATOM 615 C C . GLY A 1 81 ? -21.844 13.32 -9.633 1 80.75 81 GLY A C 1
ATOM 616 O O . GLY A 1 81 ? -21.062 14.234 -9.891 1 80.75 81 GLY A O 1
ATOM 617 N N . PRO A 1 82 ? -23.031 13.5 -9.203 1 89.5 82 PRO A N 1
ATOM 618 C CA . PRO A 1 82 ? -23.562 14.859 -9.078 1 89.5 82 PRO A CA 1
ATOM 619 C C . PRO A 1 82 ? -23.188 15.523 -7.75 1 89.5 82 PRO A C 1
ATOM 621 O O . PRO A 1 82 ? -22.906 14.828 -6.77 1 89.5 82 PRO A O 1
ATOM 624 N N . SER A 1 83 ? -23.094 16.859 -7.832 1 93.19 83 SER A N 1
ATOM 625 C CA . SER A 1 83 ? -22.984 17.609 -6.586 1 93.19 83 SER A CA 1
ATOM 626 C C . SER A 1 83 ? -24.266 17.5 -5.754 1 93.19 83 SER A C 1
ATOM 628 O O . SER A 1 83 ? -25.328 17.188 -6.281 1 93.19 83 SER A O 1
ATOM 630 N N . PHE A 1 84 ? -24.109 17.656 -4.449 1 94.38 84 PHE A N 1
ATOM 631 C CA . PHE A 1 84 ? -25.25 17.594 -3.537 1 94.38 84 PHE A CA 1
ATOM 632 C C . PHE A 1 84 ? -25.031 18.531 -2.348 1 94.38 84 PHE A C 1
ATOM 634 O O . PHE A 1 84 ? -23.938 19.062 -2.172 1 94.38 84 PHE A O 1
ATOM 641 N N . SER A 1 85 ? -26.094 18.812 -1.634 1 96.44 85 SER A N 1
ATOM 642 C CA . SER A 1 85 ? -26 19.703 -0.476 1 96.44 85 SER A CA 1
ATOM 643 C C . SER A 1 85 ? -26.297 18.953 0.818 1 96.44 85 SER A C 1
ATOM 645 O O . SER A 1 85 ? -26.969 17.922 0.805 1 96.44 85 SER A O 1
ATOM 647 N N . VAL A 1 86 ? -25.703 19.391 1.873 1 96.81 86 VAL A N 1
ATOM 648 C CA . VAL A 1 86 ? -25.906 18.859 3.213 1 96.81 86 VAL A CA 1
ATOM 649 C C . VAL A 1 86 ? -26.266 19.984 4.172 1 96.81 86 VAL A C 1
ATOM 651 O O . VAL A 1 86 ? -25.531 20.953 4.309 1 96.81 86 VAL A O 1
ATOM 654 N N . PRO A 1 87 ? -27.375 19.875 4.805 1 97.25 87 PRO A N 1
ATOM 655 C CA . PRO A 1 87 ? -27.766 20.938 5.754 1 97.25 87 PRO A CA 1
ATOM 656 C C . PRO A 1 87 ? -26.984 20.844 7.07 1 97.25 87 PRO A C 1
ATOM 658 O O . PRO A 1 87 ? -26.438 19.797 7.395 1 97.25 87 PRO A O 1
ATOM 661 N N . TYR A 1 88 ? -26.891 22 7.781 1 97.19 88 TYR A N 1
ATOM 662 C CA . TYR A 1 88 ? -26.266 22 9.094 1 97.19 88 TYR A CA 1
ATOM 663 C C . TYR A 1 88 ? -26.906 23.031 10.016 1 97.19 88 TYR A C 1
ATOM 665 O O . TYR A 1 88 ? -27.438 24.047 9.547 1 97.19 88 TYR A O 1
ATOM 673 N N . ASP A 1 89 ? -26.938 22.703 11.32 1 96.12 89 ASP A N 1
ATOM 674 C CA . ASP A 1 89 ? -27.25 23.703 12.344 1 96.12 89 ASP A CA 1
ATOM 675 C C . ASP A 1 89 ? -25.984 24.438 12.789 1 96.12 89 ASP A C 1
ATOM 677 O O . ASP A 1 89 ? -25.984 25.672 12.945 1 96.12 89 ASP A O 1
ATOM 681 N N . TYR A 1 90 ? -24.891 23.703 13 1 96.19 90 TYR A N 1
ATOM 682 C CA . TYR A 1 90 ? -23.531 24.203 13.266 1 96.19 90 TYR A CA 1
ATOM 683 C C . TYR A 1 90 ? -22.531 23.594 12.297 1 96.19 90 TYR A C 1
ATOM 685 O O . TYR A 1 90 ? -22.641 22.406 11.945 1 96.19 90 TYR A O 1
ATOM 693 N N . LEU A 1 91 ? -21.656 24.375 11.844 1 97.88 91 LEU A N 1
ATOM 694 C CA . LEU A 1 91 ? -20.609 23.922 10.93 1 97.88 91 LEU A CA 1
ATOM 695 C C . LEU A 1 91 ? -19.234 24.141 11.531 1 97.88 91 LEU A C 1
ATOM 697 O O . LEU A 1 91 ? -18.938 25.219 12.047 1 97.88 91 LEU A O 1
ATOM 701 N N . VAL A 1 92 ? -18.406 23.141 11.609 1 97.81 92 VAL A N 1
ATOM 702 C CA . VAL A 1 92 ? -17.016 23.25 12.023 1 97.81 92 VAL A CA 1
ATOM 703 C C . VAL A 1 92 ? -16.094 22.969 10.836 1 97.81 92 VAL A C 1
ATOM 705 O O . VAL A 1 92 ? -16.109 21.875 10.281 1 97.81 92 VAL A O 1
ATOM 708 N N . VAL A 1 93 ? -15.344 23.938 10.438 1 98.12 93 VAL A N 1
ATOM 709 C CA . VAL A 1 93 ? -14.414 23.828 9.32 1 98.12 93 VAL A CA 1
ATOM 710 C C . VAL A 1 93 ? -13.039 23.406 9.836 1 98.12 93 VAL A C 1
ATOM 712 O O . VAL A 1 93 ? -12.383 24.172 10.555 1 98.12 93 VAL A O 1
ATOM 715 N N . ALA A 1 94 ? -12.609 22.266 9.516 1 96.88 94 ALA A N 1
ATOM 716 C CA . ALA A 1 94 ? -11.328 21.703 9.938 1 96.88 94 ALA A CA 1
ATOM 717 C C . ALA A 1 94 ? -10.594 21.062 8.766 1 96.88 94 ALA A C 1
ATOM 719 O O . ALA A 1 94 ? -10.133 19.922 8.875 1 96.88 94 ALA A O 1
ATOM 720 N N . VAL A 1 95 ? -10.383 21.781 7.695 1 95.94 95 VAL A N 1
ATOM 721 C CA . VAL A 1 95 ? -9.984 21.188 6.422 1 95.94 95 VAL A CA 1
ATOM 722 C C . VAL A 1 95 ? -8.469 21.281 6.266 1 95.94 95 VAL A C 1
ATOM 724 O O . VAL A 1 95 ? -7.906 20.75 5.305 1 95.94 95 VAL A O 1
ATOM 727 N N . GLY A 1 96 ? -7.809 21.953 7.16 1 93.88 96 GLY A N 1
ATOM 728 C CA . GLY A 1 96 ? -6.355 22.031 7.129 1 93.88 96 GLY A CA 1
ATOM 729 C C . GLY A 1 96 ? -5.824 22.891 6.004 1 93.88 96 GLY A C 1
ATOM 730 O O . GLY A 1 96 ? -6.402 23.938 5.695 1 93.88 96 GLY A O 1
ATOM 731 N N . THR A 1 97 ? -4.586 22.594 5.574 1 93.88 97 THR A N 1
ATOM 732 C CA . THR A 1 97 ? -3.871 23.344 4.547 1 93.88 97 THR A CA 1
ATOM 733 C C . THR A 1 97 ? -3.234 22.391 3.537 1 93.88 97 THR A C 1
ATOM 735 O O . THR A 1 97 ? -3.344 21.172 3.674 1 93.88 97 THR A O 1
ATOM 738 N N . LYS A 1 98 ? -2.748 22.906 2.496 1 91.88 98 LYS A N 1
ATOM 739 C CA . LYS A 1 98 ? -1.961 22.141 1.529 1 91.88 98 LYS A CA 1
ATOM 740 C C . LYS A 1 98 ? -0.572 22.75 1.354 1 91.88 98 LYS A C 1
ATOM 742 O O . LYS A 1 98 ? -0.284 23.828 1.89 1 91.88 98 LYS A O 1
ATOM 747 N N . THR A 1 99 ? 0.307 22 0.683 1 91 99 THR A N 1
ATOM 748 C CA . THR A 1 99 ? 1.665 22.484 0.451 1 91 99 THR A CA 1
ATOM 749 C C . THR A 1 99 ? 1.663 23.672 -0.517 1 91 99 THR A C 1
ATOM 751 O O . THR A 1 99 ? 0.919 23.672 -1.5 1 91 99 THR A O 1
ATOM 754 N N . ASN A 1 100 ? 2.473 24.609 -0.174 1 92.12 100 ASN A N 1
ATOM 755 C CA . ASN A 1 100 ? 2.611 25.797 -1.011 1 92.12 100 ASN A CA 1
ATOM 756 C C . ASN A 1 100 ? 3.758 25.656 -2.006 1 92.12 100 ASN A C 1
ATOM 758 O O . ASN A 1 100 ? 4.918 25.531 -1.608 1 92.12 100 ASN A O 1
ATOM 762 N N . SER A 1 101 ? 3.475 25.719 -3.262 1 93.31 101 SER A N 1
ATOM 763 C CA . SER A 1 101 ? 4.508 25.656 -4.289 1 93.31 101 SER A CA 1
ATOM 764 C C . SER A 1 101 ? 5.145 27.016 -4.512 1 93.31 101 SER A C 1
ATOM 766 O O . SER A 1 101 ? 6.191 27.125 -5.152 1 93.31 101 SER A O 1
ATOM 768 N N . PHE A 1 102 ? 4.496 28.078 -3.988 1 91.88 102 PHE A N 1
ATOM 769 C CA . PHE A 1 102 ? 4.914 29.469 -4.121 1 91.88 102 PHE A CA 1
ATOM 770 C C . PHE A 1 102 ? 4.941 29.891 -5.586 1 91.88 102 PHE A C 1
ATOM 772 O O . PHE A 1 102 ? 5.656 30.828 -5.957 1 91.88 102 PHE A O 1
ATOM 779 N N . GLY A 1 103 ? 4.316 29.094 -6.41 1 92.94 103 GLY A N 1
ATOM 780 C CA . GLY A 1 103 ? 4.273 29.391 -7.832 1 92.94 103 GLY A CA 1
ATOM 781 C C . GLY A 1 103 ? 5.594 29.125 -8.531 1 92.94 103 GLY A C 1
ATOM 782 O O . GLY A 1 103 ? 5.789 29.547 -9.68 1 92.94 103 GLY A O 1
ATOM 783 N N . ILE A 1 104 ? 6.531 28.578 -7.891 1 96.19 104 ILE A N 1
ATOM 784 C CA . ILE A 1 104 ? 7.832 28.266 -8.477 1 96.19 104 ILE A CA 1
ATOM 785 C C . ILE A 1 104 ? 7.656 27.266 -9.617 1 96.19 104 ILE A C 1
ATOM 787 O O . ILE A 1 104 ? 7.016 26.234 -9.453 1 96.19 104 ILE A O 1
ATOM 791 N N . PRO A 1 105 ? 8.258 27.609 -10.758 1 97.19 105 PRO A N 1
ATOM 792 C CA . PRO A 1 105 ? 8.062 26.75 -11.938 1 97.19 105 PRO A CA 1
ATOM 793 C C . PRO A 1 105 ? 8.539 25.312 -11.711 1 97.19 105 PRO A C 1
ATOM 795 O O . PRO A 1 105 ? 9.617 25.109 -11.156 1 97.19 105 PRO A O 1
ATOM 798 N N . GLY A 1 106 ? 7.668 24.375 -12.07 1 97.75 106 GLY A N 1
ATOM 799 C CA . GLY A 1 106 ? 8.055 22.969 -12.086 1 97.75 106 GLY A CA 1
ATOM 800 C C . GLY A 1 106 ? 7.773 22.25 -10.781 1 97.75 106 GLY A C 1
ATOM 801 O O . GLY A 1 106 ? 7.793 21.031 -10.727 1 97.75 106 GLY A O 1
ATOM 802 N N . VAL A 1 107 ? 7.512 23.016 -9.695 1 97.06 107 VAL A N 1
ATOM 803 C CA . VAL A 1 107 ? 7.312 22.391 -8.391 1 97.06 107 VAL A CA 1
ATOM 804 C C . VAL A 1 107 ? 6.105 21.453 -8.445 1 97.06 107 VAL A C 1
ATOM 806 O O . VAL A 1 107 ? 6.203 20.281 -8.07 1 97.06 107 VAL A O 1
ATOM 809 N N . GLU A 1 108 ? 5.059 21.875 -8.977 1 95 108 GLU A N 1
ATOM 810 C CA . GLU A 1 108 ? 3.84 21.078 -9.023 1 95 108 GLU A CA 1
ATOM 811 C C . GLU A 1 108 ? 3.99 19.906 -9.977 1 95 108 GLU A C 1
ATOM 813 O O . GLU A 1 108 ? 3.412 18.844 -9.758 1 95 108 GLU A O 1
ATOM 818 N N . GLU A 1 109 ? 4.812 20.078 -10.898 1 96.25 109 GLU A N 1
ATOM 819 C CA . GLU A 1 109 ? 4.938 19.078 -11.953 1 96.25 109 GLU A CA 1
ATOM 820 C C . GLU A 1 109 ? 5.965 18.016 -11.586 1 96.25 109 GLU A C 1
ATOM 822 O O . GLU A 1 109 ? 5.766 16.828 -11.859 1 96.25 109 GLU A O 1
ATOM 827 N N . TYR A 1 110 ? 7.027 18.422 -10.914 1 97.38 110 TYR A N 1
ATOM 828 C CA . TYR A 1 110 ? 8.164 17.5 -10.844 1 97.38 110 TYR A CA 1
ATOM 829 C C . TYR A 1 110 ? 8.531 17.203 -9.391 1 97.38 110 TYR A C 1
ATOM 831 O O . TYR A 1 110 ? 9.219 16.219 -9.117 1 97.38 110 TYR A O 1
ATOM 839 N N . ALA A 1 111 ? 8.109 18.016 -8.477 1 97.81 111 ALA A N 1
ATOM 840 C CA . ALA A 1 111 ? 8.492 17.797 -7.086 1 97.81 111 ALA A CA 1
ATOM 841 C C . ALA A 1 111 ? 7.559 16.797 -6.41 1 97.81 111 ALA A C 1
ATOM 843 O O . ALA A 1 111 ? 6.453 16.547 -6.895 1 97.81 111 ALA A O 1
ATOM 844 N N . TYR A 1 112 ? 8.062 16.234 -5.426 1 97.31 112 TYR A N 1
ATOM 845 C CA . TYR A 1 112 ? 7.277 15.352 -4.562 1 97.31 112 TYR A CA 1
ATOM 846 C C . TYR A 1 112 ? 6.93 16.047 -3.254 1 97.31 112 TYR A C 1
ATOM 848 O O . TYR A 1 112 ? 7.66 16.938 -2.801 1 97.31 112 TYR A O 1
ATOM 856 N N . PHE A 1 113 ? 5.828 15.688 -2.684 1 96.06 113 PHE A N 1
ATOM 857 C CA . PHE A 1 113 ? 5.332 16.328 -1.473 1 96.06 113 PHE A CA 1
ATOM 858 C C . PHE A 1 113 ? 5.168 15.312 -0.349 1 96.06 113 PHE A C 1
ATOM 860 O O . PHE A 1 113 ? 5.309 14.109 -0.57 1 96.06 113 PHE A O 1
ATOM 867 N N . LEU A 1 114 ? 5 15.805 0.843 1 93.56 114 LEU A N 1
ATOM 868 C CA . LEU A 1 114 ? 4.848 14.93 1.997 1 93.56 114 LEU A CA 1
ATOM 869 C C . LEU A 1 114 ? 3.773 15.453 2.943 1 93.56 114 LEU A C 1
ATOM 871 O O . LEU A 1 114 ? 4.051 15.727 4.113 1 93.56 114 LEU A O 1
ATOM 875 N N . LYS A 1 115 ? 2.602 15.539 2.484 1 90.19 115 LYS A N 1
ATOM 876 C CA . LYS A 1 115 ? 1.494 16.062 3.279 1 90.19 115 LYS A CA 1
ATOM 877 C C . LYS A 1 115 ? 0.446 14.977 3.533 1 90.19 115 LYS A C 1
ATOM 879 O O . LYS A 1 115 ? -0.297 15.047 4.516 1 90.19 115 LYS A O 1
ATOM 884 N N . GLU A 1 116 ? 0.403 14.031 2.723 1 90.38 116 GLU A N 1
ATOM 885 C CA . GLU A 1 116 ? -0.557 12.93 2.789 1 90.38 116 GLU A CA 1
ATOM 886 C C . GLU A 1 116 ? 0.152 11.578 2.82 1 90.38 116 GLU A C 1
ATOM 888 O O . GLU A 1 116 ? 1.323 11.477 2.447 1 90.38 116 GLU A O 1
ATOM 893 N N . MET A 1 117 ? -0.603 10.625 3.311 1 90.25 117 MET A N 1
ATOM 894 C CA . MET A 1 117 ? -0.05 9.281 3.354 1 90.25 117 MET A CA 1
ATOM 895 C C . MET A 1 117 ? 0.37 8.82 1.961 1 90.25 117 MET A C 1
ATOM 897 O O . MET A 1 117 ? 1.436 8.227 1.794 1 90.25 117 MET A O 1
ATOM 901 N N . GLU A 1 118 ? -0.461 9.102 0.991 1 90.62 118 GLU A N 1
ATOM 902 C CA . GLU A 1 118 ? -0.163 8.719 -0.386 1 90.62 118 GLU A CA 1
ATOM 903 C C . GLU A 1 118 ? 1.126 9.383 -0.874 1 90.62 118 GLU A C 1
ATOM 905 O O . GLU A 1 118 ? 1.878 8.781 -1.646 1 90.62 118 GLU A O 1
ATOM 910 N N . HIS A 1 119 ? 1.341 10.609 -0.428 1 93.62 119 HIS A N 1
ATOM 911 C CA . HIS A 1 119 ? 2.59 11.281 -0.767 1 93.62 119 HIS A CA 1
ATOM 912 C C . HIS A 1 119 ? 3.795 10.492 -0.273 1 93.62 119 HIS A C 1
ATOM 914 O O . HIS A 1 119 ? 4.758 10.289 -1.018 1 93.62 119 HIS A O 1
ATOM 920 N N . ALA A 1 120 ? 3.705 10.102 0.964 1 93.94 120 ALA A N 1
ATOM 921 C CA . ALA A 1 120 ? 4.812 9.375 1.574 1 93.94 120 ALA A CA 1
ATOM 922 C C . ALA A 1 120 ? 5.094 8.07 0.823 1 93.94 120 ALA A C 1
ATOM 924 O O . ALA A 1 120 ? 6.254 7.73 0.573 1 93.94 120 ALA A O 1
ATOM 925 N N . GLU A 1 121 ? 4.039 7.348 0.48 1 91 121 GLU A N 1
ATOM 926 C CA . GLU A 1 121 ? 4.188 6.105 -0.274 1 91 121 GLU A CA 1
ATOM 927 C C . GLU A 1 121 ? 4.793 6.367 -1.65 1 91 121 GLU A C 1
ATOM 929 O O . GLU A 1 121 ? 5.625 5.59 -2.123 1 91 121 GLU A O 1
ATOM 934 N N . THR A 1 122 ? 4.359 7.457 -2.242 1 93.94 122 THR A N 1
ATOM 935 C CA . THR A 1 122 ? 4.883 7.832 -3.551 1 93.94 122 THR A CA 1
ATOM 936 C C . THR A 1 122 ? 6.371 8.156 -3.463 1 93.94 122 THR A C 1
ATOM 938 O O . THR A 1 122 ? 7.152 7.766 -4.332 1 93.94 122 THR A O 1
ATOM 941 N N . VAL A 1 123 ? 6.711 8.867 -2.479 1 95.62 123 VAL A N 1
ATOM 942 C CA . VAL A 1 123 ? 8.109 9.203 -2.264 1 95.62 123 VAL A CA 1
ATOM 943 C C . VAL A 1 123 ? 8.93 7.93 -2.104 1 95.62 123 VAL A C 1
ATOM 945 O O . VAL A 1 123 ? 9.977 7.766 -2.744 1 95.62 123 VAL A O 1
ATOM 948 N N . PHE A 1 124 ? 8.492 7.008 -1.325 1 93.75 124 PHE A N 1
ATOM 949 C CA . PHE A 1 124 ? 9.172 5.738 -1.107 1 93.75 124 PHE A CA 1
ATOM 950 C C . PHE A 1 124 ? 9.352 4.984 -2.422 1 93.75 124 PHE A C 1
ATOM 952 O O . PHE A 1 124 ? 10.445 4.5 -2.721 1 93.75 124 PHE A O 1
ATOM 959 N N . ASN A 1 125 ? 8.305 4.922 -3.143 1 91.81 125 ASN A N 1
ATOM 960 C CA . ASN A 1 125 ? 8.352 4.223 -4.422 1 91.81 125 ASN A CA 1
ATOM 961 C C . ASN A 1 125 ? 9.32 4.895 -5.391 1 91.81 125 ASN A C 1
ATOM 963 O O . ASN A 1 125 ? 10.016 4.219 -6.152 1 91.81 125 ASN A O 1
ATOM 967 N N . LYS A 1 126 ? 9.32 6.195 -5.375 1 94.62 126 LYS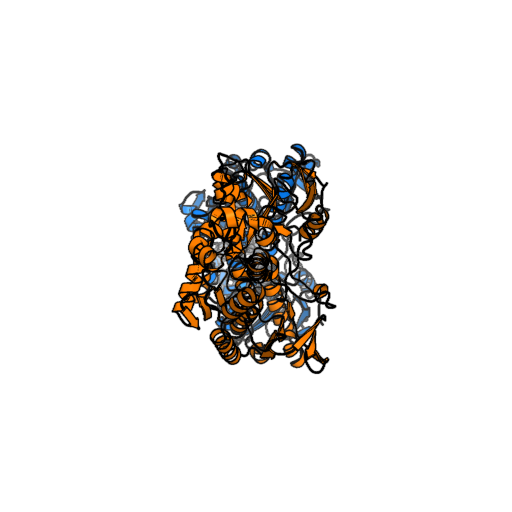 A N 1
ATOM 968 C CA . LYS A 1 126 ? 10.242 6.93 -6.238 1 94.62 126 LYS A CA 1
ATOM 969 C C . LYS A 1 126 ? 11.688 6.637 -5.875 1 94.62 126 LYS A C 1
ATOM 971 O O . LYS A 1 126 ? 12.539 6.461 -6.754 1 94.62 126 LYS A O 1
ATOM 976 N N . ILE A 1 127 ? 11.945 6.617 -4.637 1 95.25 127 ILE A N 1
ATOM 977 C CA . ILE A 1 127 ? 13.289 6.289 -4.164 1 95.25 127 ILE A CA 1
ATOM 978 C C . ILE A 1 127 ? 13.695 4.914 -4.684 1 95.25 127 ILE A C 1
ATOM 980 O O . ILE A 1 127 ? 14.766 4.758 -5.273 1 95.25 127 ILE A O 1
ATOM 984 N N . LEU A 1 128 ? 12.852 3.982 -4.535 1 92.12 128 LEU A N 1
ATOM 985 C CA . LEU A 1 128 ? 13.148 2.621 -4.961 1 92.12 128 LEU A CA 1
ATOM 986 C C . LEU A 1 128 ? 13.312 2.549 -6.477 1 92.12 128 LEU A C 1
ATOM 988 O O . LEU A 1 128 ? 14.164 1.821 -6.98 1 92.12 128 LEU A O 1
ATOM 992 N N . ASP A 1 129 ? 12.469 3.26 -7.098 1 92.12 129 ASP A N 1
ATOM 993 C CA . ASP A 1 129 ? 12.555 3.293 -8.555 1 92.12 129 ASP A CA 1
ATOM 994 C C . ASP A 1 129 ? 13.891 3.855 -9.016 1 92.12 129 ASP A C 1
ATOM 996 O O . ASP A 1 129 ? 14.469 3.371 -9.992 1 92.12 129 ASP A O 1
ATOM 1000 N N . ASN A 1 130 ? 14.305 4.887 -8.375 1 95.06 130 ASN A N 1
ATOM 1001 C CA . ASN A 1 130 ? 15.602 5.453 -8.719 1 95.06 130 ASN A CA 1
ATOM 1002 C C . ASN A 1 130 ? 16.734 4.449 -8.5 1 95.06 130 ASN A C 1
ATOM 1004 O O . ASN A 1 130 ? 17.656 4.359 -9.312 1 95.06 130 ASN A O 1
ATOM 1008 N N . PHE A 1 131 ? 16.688 3.752 -7.434 1 93.25 131 PHE A N 1
ATOM 1009 C CA . PHE A 1 131 ? 17.688 2.721 -7.172 1 93.25 131 PHE A CA 1
ATOM 1010 C C . PHE A 1 131 ? 17.641 1.638 -8.242 1 93.25 131 PHE A C 1
ATOM 1012 O O . PHE A 1 131 ? 18.672 1.174 -8.711 1 93.25 131 PHE A O 1
ATOM 1019 N N . ARG A 1 132 ? 16.438 1.263 -8.562 1 89.88 132 ARG A N 1
ATOM 1020 C CA . ARG A 1 132 ? 16.266 0.272 -9.617 1 89.88 132 ARG A CA 1
ATOM 1021 C C . ARG A 1 132 ? 16.922 0.747 -10.914 1 89.88 132 ARG A C 1
ATOM 1023 O O . ARG A 1 132 ? 17.703 0.019 -11.531 1 89.88 132 ARG A O 1
ATOM 1030 N N . LYS A 1 133 ? 16.609 1.933 -11.297 1 91.88 133 LYS A N 1
ATOM 1031 C CA . LYS A 1 133 ? 17.156 2.504 -12.523 1 91.88 133 LYS A CA 1
ATOM 1032 C C . LYS A 1 133 ? 18.688 2.562 -12.469 1 91.88 133 LYS A C 1
ATOM 1034 O O . LYS A 1 133 ? 19.359 2.221 -13.438 1 91.88 133 LYS A O 1
ATOM 1039 N N . ALA A 1 134 ? 19.141 2.949 -11.352 1 94.25 134 ALA A N 1
ATOM 1040 C CA . ALA A 1 134 ? 20.578 3.111 -11.188 1 94.25 134 ALA A CA 1
ATOM 1041 C C . ALA A 1 134 ? 21.281 1.762 -11.234 1 94.25 134 ALA A C 1
ATOM 1043 O O . ALA A 1 134 ? 22.484 1.69 -11.555 1 94.25 134 ALA A O 1
ATOM 1044 N N . SER A 1 135 ? 20.578 0.723 -10.914 1 90.94 135 SER A N 1
ATOM 1045 C CA . SER A 1 135 ? 21.188 -0.6 -10.82 1 90.94 135 SER A CA 1
ATOM 1046 C C . SER A 1 135 ? 21.281 -1.268 -12.188 1 90.94 135 SER A C 1
ATOM 1048 O O . SER A 1 135 ? 21.906 -2.32 -12.328 1 90.94 135 SER A O 1
ATOM 1050 N N . MET A 1 136 ? 20.688 -0.676 -13.164 1 91.75 136 MET A N 1
ATOM 1051 C CA . MET A 1 136 ? 20.719 -1.269 -14.5 1 91.75 136 MET A CA 1
ATOM 1052 C C . MET A 1 136 ? 22.141 -1.314 -15.047 1 91.75 136 MET A C 1
ATOM 1054 O O . MET A 1 136 ? 22.938 -0.414 -14.781 1 91.75 136 MET A O 1
ATOM 1058 N N . PRO A 1 137 ? 22.406 -2.295 -15.852 1 88.69 137 PRO A N 1
ATOM 1059 C CA . PRO A 1 137 ? 23.797 -2.518 -16.297 1 88.69 137 PRO A CA 1
ATOM 1060 C C . PRO A 1 137 ? 24.297 -1.426 -17.234 1 88.69 137 PRO A C 1
ATOM 1062 O O . PRO A 1 137 ? 25.5 -1.22 -17.359 1 88.69 137 PRO A O 1
ATOM 1065 N N . TYR A 1 138 ? 23.469 -0.725 -17.875 1 89.44 138 TYR A N 1
ATOM 1066 C CA . TYR A 1 138 ? 23.891 0.233 -18.891 1 89.44 138 TYR A CA 1
ATOM 1067 C C . TYR A 1 138 ? 24 1.636 -18.297 1 89.44 138 TYR A C 1
ATOM 1069 O O . TYR A 1 138 ? 24.406 2.574 -19 1 89.44 138 TYR A O 1
ATOM 1077 N N . VAL A 1 139 ? 23.766 1.85 -17.062 1 93.38 139 VAL A N 1
ATOM 1078 C CA . VAL A 1 139 ? 23.75 3.178 -16.453 1 93.38 139 VAL A CA 1
ATOM 1079 C C . VAL A 1 139 ? 25.156 3.576 -16.031 1 93.38 139 VAL A C 1
ATOM 1081 O O . VAL A 1 139 ? 25.859 2.803 -15.383 1 93.38 139 VAL A O 1
ATOM 1084 N N . THR A 1 140 ? 25.594 4.793 -16.406 1 96.06 140 THR A N 1
ATOM 1085 C CA . THR A 1 140 ? 26.953 5.273 -16.125 1 96.06 140 THR A CA 1
ATOM 1086 C C . THR A 1 140 ? 27.047 5.77 -14.68 1 96.06 140 THR A C 1
ATOM 1088 O O . THR A 1 140 ? 26.031 6 -14.023 1 96.06 140 THR A O 1
ATOM 1091 N N . ASP A 1 141 ? 28.25 5.953 -14.211 1 97.25 141 ASP A N 1
ATOM 1092 C CA . ASP A 1 141 ? 28.484 6.457 -12.859 1 97.25 141 ASP A CA 1
ATOM 1093 C C . ASP A 1 141 ? 27.875 7.852 -12.695 1 97.25 141 ASP A C 1
ATOM 1095 O O . ASP A 1 141 ? 27.328 8.172 -11.641 1 97.25 141 ASP A O 1
ATOM 1099 N N . GLU A 1 142 ? 28.016 8.609 -13.727 1 97.19 142 GLU A N 1
ATOM 1100 C CA . GLU A 1 142 ? 27.453 9.953 -13.664 1 97.19 142 GLU A CA 1
ATOM 1101 C C . GLU A 1 142 ? 25.938 9.914 -13.531 1 97.19 142 GLU A C 1
ATOM 1103 O O . GLU A 1 142 ? 25.359 10.656 -12.734 1 97.19 142 GLU A O 1
ATOM 1108 N N . GLU A 1 143 ? 25.375 9.008 -14.281 1 96.44 143 GLU A N 1
ATOM 1109 C CA . GLU A 1 143 ? 23.922 8.867 -14.219 1 96.44 143 GLU A CA 1
ATOM 1110 C C . GLU A 1 143 ? 23.484 8.336 -12.852 1 96.44 143 GLU A C 1
ATOM 1112 O O . GLU A 1 143 ? 22.453 8.75 -12.328 1 96.44 143 GLU A O 1
ATOM 1117 N N . LYS A 1 144 ? 24.297 7.441 -12.32 1 97.88 144 LYS A N 1
ATOM 1118 C CA . LYS A 1 144 ? 24.016 6.922 -10.984 1 97.88 144 LYS A CA 1
ATOM 1119 C C . LYS A 1 144 ? 24.016 8.047 -9.945 1 97.88 144 LYS A C 1
ATOM 1121 O O . LYS A 1 144 ? 23.109 8.125 -9.117 1 97.88 144 LYS A O 1
ATOM 1126 N N . ARG A 1 145 ? 25 8.953 -10.07 1 97.81 145 ARG A N 1
ATOM 1127 C CA . ARG A 1 145 ? 25.109 10.062 -9.133 1 97.81 145 ARG A CA 1
ATOM 1128 C C . ARG A 1 145 ? 23.906 10.984 -9.219 1 97.81 145 ARG A C 1
ATOM 1130 O O . ARG A 1 145 ? 23.391 11.453 -8.203 1 97.81 145 ARG A O 1
ATOM 1137 N N . ASN A 1 146 ? 23.5 11.188 -10.398 1 97.81 146 ASN A N 1
ATOM 1138 C CA . ASN A 1 146 ? 22.344 12.055 -10.602 1 97.81 146 ASN A CA 1
ATOM 1139 C C . ASN A 1 146 ? 21.047 11.398 -10.109 1 97.81 146 ASN A C 1
ATOM 1141 O O . ASN A 1 146 ? 20.266 12.023 -9.383 1 97.81 146 ASN A O 1
ATOM 1145 N N . LEU A 1 147 ? 20.875 10.109 -10.445 1 97.25 147 LEU A N 1
ATOM 1146 C CA . LEU A 1 147 ? 19.656 9.375 -10.094 1 97.25 147 LEU A CA 1
ATOM 1147 C C . LEU A 1 147 ? 19.531 9.234 -8.578 1 97.25 147 LEU A C 1
ATOM 1149 O O . LEU A 1 147 ? 18.422 9.219 -8.039 1 97.25 147 LEU A O 1
ATOM 1153 N N . LEU A 1 148 ? 20.719 9.156 -7.949 1 98.19 148 LEU A N 1
ATOM 1154 C CA . LEU A 1 148 ? 20.703 8.812 -6.531 1 98.19 148 LEU A CA 1
ATOM 1155 C C . LEU A 1 148 ? 21.031 10.039 -5.68 1 98.19 148 LEU A C 1
ATOM 1157 O O . LEU A 1 148 ? 21.516 9.898 -4.551 1 98.19 148 LEU A O 1
ATOM 1161 N N . HIS A 1 149 ? 20.875 11.242 -6.27 1 98.56 149 HIS A N 1
ATOM 1162 C CA . HIS A 1 149 ? 20.906 12.492 -5.516 1 98.56 149 HIS A CA 1
ATOM 1163 C C . HIS A 1 149 ? 19.5 12.945 -5.145 1 98.56 149 HIS A C 1
ATOM 1165 O O . HIS A 1 149 ? 18.688 13.273 -6.02 1 98.56 149 HIS A O 1
ATOM 1171 N N . PHE A 1 150 ? 19.188 12.961 -3.84 1 98.44 150 PHE A N 1
ATOM 1172 C CA . PHE A 1 150 ? 17.875 13.305 -3.324 1 98.44 150 PHE A CA 1
ATOM 1173 C C . PHE A 1 150 ? 17.906 14.656 -2.615 1 98.44 150 PHE A C 1
ATOM 1175 O O . PHE A 1 150 ? 18.594 14.82 -1.61 1 98.44 150 PHE A O 1
ATOM 1182 N N . VAL A 1 151 ? 17.109 15.562 -3.104 1 98.56 151 VAL A N 1
ATOM 1183 C CA . VAL A 1 151 ? 17.141 16.922 -2.584 1 98.56 151 VAL A CA 1
ATOM 1184 C C . VAL A 1 151 ? 15.852 17.219 -1.808 1 98.56 151 VAL A C 1
ATOM 1186 O O . VAL A 1 151 ? 14.75 17.016 -2.324 1 98.56 151 VAL A O 1
ATOM 1189 N N . VAL A 1 152 ? 16 17.625 -0.584 1 98.25 152 VAL A N 1
ATOM 1190 C CA . VAL A 1 152 ? 14.898 18.078 0.262 1 98.25 152 VAL A CA 1
ATOM 1191 C C . VAL A 1 152 ? 14.891 19.594 0.352 1 98.25 152 VAL A C 1
ATOM 1193 O O . VAL A 1 152 ? 15.914 20.203 0.662 1 98.25 152 VAL A O 1
ATOM 1196 N N . VAL A 1 153 ? 13.742 20.172 0.019 1 98.06 153 VAL A N 1
ATOM 1197 C CA . VAL A 1 153 ? 13.625 21.625 0.045 1 98.06 153 VAL A CA 1
ATOM 1198 C C . VAL A 1 153 ? 12.867 22.062 1.296 1 98.06 153 VAL A C 1
ATOM 1200 O O . VAL A 1 153 ? 11.703 21.703 1.477 1 98.06 153 VAL A O 1
ATOM 1203 N N . GLY A 1 154 ? 13.492 22.891 2.127 1 95.5 154 GLY A N 1
ATOM 1204 C CA . GLY A 1 154 ? 12.914 23.359 3.373 1 95.5 154 GLY A CA 1
ATOM 1205 C C . GLY A 1 154 ? 13.57 22.766 4.602 1 95.5 154 GLY A C 1
ATOM 1206 O O . GLY A 1 154 ? 13.57 21.547 4.781 1 95.5 154 GLY A O 1
ATOM 1207 N N . GLY A 1 155 ? 14.047 23.594 5.418 1 93.44 155 GLY A N 1
ATOM 1208 C CA . GLY A 1 155 ? 14.766 23.156 6.602 1 93.44 155 GLY A CA 1
ATOM 1209 C C . GLY A 1 155 ? 13.906 23.109 7.844 1 93.44 155 GLY A C 1
ATOM 1210 O O . GLY A 1 155 ? 14.414 23.109 8.969 1 93.44 155 GLY A O 1
ATOM 1211 N N . GLY A 1 156 ? 12.617 23.109 7.676 1 90.94 156 GLY A N 1
ATOM 1212 C CA . GLY A 1 156 ? 11.711 22.953 8.805 1 90.94 156 GLY A CA 1
ATOM 1213 C C . GLY A 1 156 ? 11.633 21.516 9.297 1 90.94 156 GLY A C 1
ATOM 1214 O O . GLY A 1 156 ? 12.391 20.656 8.844 1 90.94 156 GLY A O 1
ATOM 1215 N N . PRO A 1 157 ? 10.742 21.25 10.242 1 88.06 157 PRO A N 1
ATOM 1216 C CA . PRO A 1 157 ? 10.656 19.922 10.836 1 88.06 157 PRO A CA 1
ATOM 1217 C C . PRO A 1 157 ? 10.43 18.828 9.797 1 88.06 157 PRO A C 1
ATOM 1219 O O . PRO A 1 157 ? 11.125 17.797 9.812 1 88.06 157 PRO A O 1
ATOM 1222 N N . THR A 1 158 ? 9.5 19.047 8.875 1 90.69 158 THR A N 1
ATOM 1223 C CA . THR A 1 158 ? 9.203 18.047 7.852 1 90.69 158 THR A CA 1
ATOM 1224 C C . THR A 1 158 ? 10.438 17.75 7.004 1 90.69 158 THR A C 1
ATOM 1226 O O . THR A 1 158 ? 10.75 16.594 6.734 1 90.69 158 THR A O 1
ATOM 1229 N N . GLY A 1 159 ? 11.086 18.828 6.613 1 94.56 159 GLY A N 1
ATOM 1230 C CA . GLY A 1 159 ? 12.281 18.656 5.809 1 94.56 159 GLY A CA 1
ATOM 1231 C C . GLY A 1 159 ? 13.391 17.922 6.539 1 94.56 159 GLY A C 1
ATOM 1232 O O . GLY A 1 159 ? 13.992 17 5.996 1 94.56 159 GLY A O 1
ATOM 1233 N N . VAL A 1 160 ? 13.641 18.359 7.727 1 93.75 160 VAL A N 1
ATOM 1234 C CA . VAL A 1 160 ? 14.711 17.766 8.531 1 93.75 160 VAL A CA 1
ATOM 1235 C C . VAL A 1 160 ? 14.406 16.297 8.805 1 93.75 160 VAL A C 1
ATOM 1237 O O . VAL A 1 160 ? 15.289 15.445 8.672 1 93.75 160 VAL A O 1
ATOM 1240 N N . GLU A 1 161 ? 13.195 16.047 9.164 1 92.25 161 GLU A N 1
ATOM 1241 C CA . GLU A 1 161 ? 12.812 14.664 9.438 1 92.25 161 GLU A CA 1
ATOM 1242 C C . GLU A 1 161 ? 12.945 13.797 8.188 1 92.25 161 GLU A C 1
ATOM 1244 O O . GLU A 1 161 ? 13.43 12.664 8.258 1 92.25 161 GLU A O 1
ATOM 1249 N N . SER A 1 162 ? 12.555 14.281 7.09 1 95.31 162 SER A N 1
ATOM 1250 C CA . SER A 1 162 ? 12.609 13.539 5.836 1 95.31 162 SER A CA 1
ATOM 1251 C C . SER A 1 162 ? 14.047 13.25 5.422 1 95.31 162 SER A C 1
ATOM 1253 O O . SER A 1 162 ? 14.383 12.125 5.055 1 95.31 162 SER A O 1
ATOM 1255 N N . ALA A 1 163 ? 14.852 14.305 5.48 1 96 163 ALA A N 1
ATOM 1256 C CA . ALA A 1 163 ? 16.25 14.125 5.133 1 96 163 ALA A CA 1
ATOM 1257 C C . ALA A 1 163 ? 16.922 13.086 6.031 1 96 163 ALA A C 1
ATOM 1259 O O . ALA A 1 163 ? 17.672 12.227 5.555 1 96 163 ALA A O 1
ATOM 1260 N N . GLY A 1 164 ? 16.641 13.25 7.309 1 93.75 164 GLY A N 1
ATOM 1261 C CA . GLY A 1 164 ? 17.188 12.297 8.258 1 93.75 164 GLY A CA 1
ATOM 1262 C C . GLY A 1 164 ? 16.781 10.867 7.973 1 93.75 164 GLY A C 1
ATOM 1263 O O . GLY A 1 164 ? 17.609 9.953 7.984 1 93.75 164 GLY A O 1
ATOM 1264 N N . GLU A 1 165 ? 15.516 10.641 7.742 1 92.56 165 GLU A N 1
ATOM 1265 C CA . GLU A 1 165 ? 14.992 9.305 7.461 1 92.56 165 GLU A CA 1
ATOM 1266 C C . GLU A 1 165 ? 15.578 8.742 6.168 1 92.56 165 GLU A C 1
ATOM 1268 O O . GLU A 1 165 ? 15.898 7.555 6.094 1 92.56 165 GLU A O 1
ATOM 1273 N N . MET A 1 166 ? 15.711 9.555 5.18 1 94.12 166 MET A N 1
ATOM 1274 C CA . MET A 1 166 ? 16.297 9.117 3.92 1 94.12 166 MET A CA 1
ATOM 1275 C C . MET A 1 166 ? 17.75 8.68 4.121 1 94.12 166 MET A C 1
ATOM 1277 O O . MET A 1 166 ? 18.156 7.609 3.658 1 94.12 166 MET A O 1
ATOM 1281 N N . ALA A 1 167 ? 18.453 9.547 4.781 1 93.81 167 ALA A N 1
ATOM 1282 C CA . ALA A 1 167 ? 19.859 9.227 5.031 1 93.81 167 ALA A CA 1
ATOM 1283 C C . ALA A 1 167 ? 20 7.898 5.77 1 93.81 167 ALA A C 1
ATOM 1285 O O . ALA A 1 167 ? 20.859 7.086 5.441 1 93.81 167 ALA A O 1
ATOM 1286 N N . LEU A 1 168 ? 19.203 7.723 6.73 1 89.69 168 LEU A N 1
ATOM 1287 C CA . LEU A 1 168 ? 19.234 6.473 7.48 1 89.69 168 LEU A CA 1
ATOM 1288 C C . LEU A 1 168 ? 18.922 5.289 6.574 1 89.69 168 LEU A C 1
ATOM 1290 O O . LEU A 1 168 ? 19.578 4.254 6.641 1 89.69 168 LEU A O 1
ATOM 1294 N N . LEU A 1 169 ? 17.891 5.406 5.773 1 90.62 169 LEU A N 1
ATOM 1295 C CA . LEU A 1 169 ? 17.516 4.363 4.824 1 90.62 169 LEU A CA 1
ATOM 1296 C C . LEU A 1 169 ? 18.703 3.984 3.941 1 90.62 169 LEU A C 1
ATOM 1298 O O . LEU A 1 169 ? 18.984 2.801 3.754 1 90.62 169 LEU A O 1
ATOM 1302 N N . PHE A 1 170 ? 19.391 4.996 3.441 1 92.62 170 PHE A N 1
ATOM 1303 C CA . PHE A 1 170 ? 20.484 4.781 2.49 1 92.62 170 PHE A CA 1
ATOM 1304 C C . PHE A 1 170 ? 21.719 4.223 3.189 1 92.62 170 PHE A C 1
ATOM 1306 O O . PHE A 1 170 ? 22.344 3.289 2.691 1 92.62 170 PHE A O 1
ATOM 1313 N N . ASN A 1 171 ? 21.969 4.715 4.348 1 87.81 171 ASN A N 1
ATOM 1314 C CA . ASN A 1 171 ? 23.203 4.336 5.047 1 87.81 171 ASN A CA 1
ATOM 1315 C C . ASN A 1 171 ? 23.078 2.963 5.699 1 87.81 171 ASN A C 1
ATOM 1317 O O . ASN A 1 171 ? 24.047 2.223 5.801 1 87.81 171 ASN A O 1
ATOM 1321 N N . LYS A 1 172 ? 21.859 2.613 6.027 1 86.06 172 LYS A N 1
ATOM 1322 C CA . LYS A 1 172 ? 21.75 1.415 6.855 1 86.06 172 LYS A CA 1
ATOM 1323 C C . LYS A 1 172 ? 21 0.307 6.113 1 86.06 172 LYS A C 1
ATOM 1325 O O . LYS A 1 172 ? 21.281 -0.876 6.312 1 86.06 172 LYS A O 1
ATOM 1330 N N . TYR A 1 173 ? 20.125 0.616 5.25 1 86.44 173 TYR A N 1
ATOM 1331 C CA . TYR A 1 173 ? 19.219 -0.422 4.797 1 86.44 173 TYR A CA 1
ATOM 1332 C C . TYR A 1 173 ? 19.328 -0.637 3.291 1 86.44 173 TYR A C 1
ATOM 1334 O O . TYR A 1 173 ? 19.219 -1.765 2.807 1 86.44 173 TYR A O 1
ATOM 1342 N N . ALA A 1 174 ? 19.609 0.372 2.553 1 88.44 174 ALA A N 1
ATOM 1343 C CA . ALA A 1 174 ? 19.672 0.252 1.099 1 88.44 174 ALA A CA 1
ATOM 1344 C C . ALA A 1 174 ? 20.828 -0.646 0.671 1 88.44 174 ALA A C 1
ATOM 1346 O O . ALA A 1 174 ? 20.781 -1.27 -0.391 1 88.44 174 ALA A O 1
ATOM 1347 N N . LYS A 1 175 ? 21.844 -0.753 1.481 1 87.75 175 LYS A N 1
ATOM 1348 C CA . LYS A 1 175 ? 23.031 -1.546 1.145 1 87.75 175 LYS A CA 1
ATOM 1349 C C . LYS A 1 175 ? 22.688 -3.029 1.05 1 87.75 175 LYS A C 1
ATOM 1351 O O . LYS A 1 175 ? 23.375 -3.791 0.37 1 87.75 175 LYS A O 1
ATOM 1356 N N . ASP A 1 176 ? 21.625 -3.42 1.711 1 85.06 176 ASP A N 1
ATOM 1357 C CA . ASP A 1 176 ? 21.219 -4.82 1.679 1 85.06 176 ASP A CA 1
ATOM 1358 C C . ASP A 1 176 ? 20.75 -5.223 0.282 1 85.06 176 ASP A C 1
ATOM 1360 O O . ASP A 1 176 ? 20.922 -6.371 -0.131 1 85.06 176 ASP A O 1
ATOM 1364 N N . SER A 1 177 ? 20.219 -4.281 -0.394 1 87.56 177 SER A N 1
ATOM 1365 C CA . SER A 1 177 ? 19.672 -4.574 -1.716 1 87.56 177 SER A CA 1
ATOM 1366 C C . SER A 1 177 ? 20.578 -4.047 -2.816 1 87.56 177 SER A C 1
ATOM 1368 O O . SER A 1 177 ? 20.609 -4.594 -3.922 1 87.56 177 SER A O 1
ATOM 1370 N N . PHE A 1 178 ? 21.312 -2.936 -2.486 1 90.06 178 PHE A N 1
ATOM 1371 C CA . PHE A 1 178 ? 22.109 -2.266 -3.512 1 90.06 178 PHE A CA 1
ATOM 1372 C C . PHE A 1 178 ? 23.469 -1.866 -2.969 1 90.06 178 PHE A C 1
ATOM 1374 O O . PHE A 1 178 ? 23.844 -0.69 -2.998 1 90.06 178 PHE A O 1
ATOM 1381 N N . PRO A 1 179 ? 24.219 -2.799 -2.609 1 88.62 179 PRO A N 1
ATOM 1382 C CA . PRO A 1 179 ? 25.516 -2.438 -2.037 1 88.62 179 PRO A CA 1
ATOM 1383 C C . PRO A 1 179 ? 26.406 -1.657 -3.012 1 88.62 179 PRO A C 1
ATOM 1385 O O . PRO A 1 179 ? 27.125 -0.742 -2.604 1 88.62 179 PRO A O 1
ATOM 1388 N N . GLU A 1 180 ? 26.344 -1.911 -4.215 1 89.5 180 GLU A N 1
ATOM 1389 C CA . GLU A 1 180 ? 27.219 -1.313 -5.215 1 89.5 180 GLU A CA 1
ATOM 1390 C C . GLU A 1 180 ? 26.844 0.141 -5.484 1 89.5 180 GLU A C 1
ATOM 1392 O O . GLU A 1 180 ? 27.625 0.893 -6.07 1 89.5 180 GLU A O 1
ATOM 1397 N N . LEU A 1 181 ? 25.688 0.559 -5.074 1 93.94 181 LEU A N 1
ATOM 1398 C CA . LEU A 1 181 ? 25.203 1.891 -5.406 1 93.94 181 LEU A CA 1
ATOM 1399 C C . LEU A 1 181 ? 25.453 2.867 -4.262 1 93.94 181 LEU A C 1
ATOM 1401 O O . LEU A 1 181 ? 25.328 4.082 -4.434 1 93.94 181 LEU A O 1
ATOM 1405 N N . MET A 1 182 ? 25.891 2.408 -3.105 1 93.62 182 MET A N 1
ATOM 1406 C CA . MET A 1 182 ? 25.969 3.213 -1.89 1 93.62 182 MET A CA 1
ATOM 1407 C C . MET A 1 182 ? 26.938 4.379 -2.072 1 93.62 182 MET A C 1
ATOM 1409 O O . MET A 1 182 ? 26.656 5.492 -1.624 1 93.62 182 MET A O 1
ATOM 1413 N N . PRO A 1 183 ? 28 4.176 -2.828 1 95.38 183 PRO A N 1
ATOM 1414 C CA . PRO A 1 183 ? 28.938 5.293 -3.002 1 95.38 183 PRO A CA 1
ATOM 1415 C C . PRO A 1 183 ? 28.328 6.438 -3.811 1 95.38 183 PRO A C 1
ATOM 1417 O O . PRO A 1 183 ? 28.859 7.551 -3.803 1 95.38 183 PRO A O 1
ATOM 1420 N N . PHE A 1 184 ? 27.297 6.219 -4.445 1 97.06 184 PHE A N 1
ATOM 1421 C CA . PHE A 1 184 ? 26.734 7.219 -5.344 1 97.06 184 PHE A CA 1
ATOM 1422 C C . PHE A 1 184 ? 25.578 7.969 -4.676 1 97.06 184 PHE A C 1
ATOM 1424 O O . PHE A 1 184 ? 25.109 8.984 -5.191 1 97.06 184 PHE A O 1
ATOM 1431 N N . VAL A 1 185 ? 25.109 7.559 -3.568 1 97.25 185 VAL A N 1
ATOM 1432 C CA . VAL A 1 185 ? 23.906 8.094 -2.938 1 97.25 185 VAL A CA 1
ATOM 1433 C C . VAL A 1 185 ? 24.234 9.391 -2.213 1 97.25 185 VAL A C 1
ATOM 1435 O O . VAL A 1 185 ? 25.25 9.484 -1.514 1 97.25 185 VAL A O 1
ATOM 1438 N N . GLN A 1 186 ? 23.406 10.383 -2.396 1 97.12 186 GLN A N 1
ATOM 1439 C CA . GLN A 1 186 ? 23.562 11.664 -1.719 1 97.12 186 GLN A CA 1
ATOM 1440 C C . GLN A 1 186 ? 22.219 12.266 -1.333 1 97.12 186 GLN A C 1
ATOM 1442 O O . GLN A 1 186 ? 21.266 12.219 -2.117 1 97.12 186 GLN A O 1
ATOM 1447 N N . VAL A 1 187 ? 22.141 12.789 -0.137 1 97.94 187 VAL A N 1
ATOM 1448 C CA . VAL A 1 187 ? 20.984 13.555 0.321 1 97.94 187 VAL A CA 1
ATOM 1449 C C . VAL A 1 187 ? 21.391 15.008 0.566 1 97.94 187 VAL A C 1
ATOM 1451 O O . VAL A 1 187 ? 22.422 15.273 1.192 1 97.94 187 VAL A O 1
ATOM 1454 N N . SER A 1 188 ? 20.641 15.906 0.023 1 98.31 188 SER A N 1
ATOM 1455 C CA . SER A 1 188 ? 20.859 17.328 0.264 1 98.31 188 SER A CA 1
ATOM 1456 C C . SER A 1 188 ? 19.609 18 0.81 1 98.31 188 SER A C 1
ATOM 1458 O O . SER A 1 188 ? 18.484 17.625 0.449 1 98.31 188 SER A O 1
ATOM 1460 N N . ILE A 1 189 ? 19.781 18.938 1.697 1 97.94 189 ILE A N 1
ATOM 1461 C CA . ILE A 1 189 ? 18.688 19.766 2.191 1 97.94 189 ILE A CA 1
ATOM 1462 C C . ILE A 1 189 ? 18.969 21.234 1.909 1 97.94 189 ILE A C 1
ATOM 1464 O O . ILE A 1 189 ? 20.062 21.734 2.227 1 97.94 189 ILE A O 1
ATOM 1468 N N . VAL A 1 190 ? 18.078 21.891 1.258 1 97.62 190 VAL A N 1
ATOM 1469 C CA . VAL A 1 190 ? 18.219 23.297 0.883 1 97.62 190 VAL A CA 1
ATOM 1470 C C . VAL A 1 190 ? 17.375 24.172 1.806 1 97.62 190 VAL A C 1
ATOM 1472 O O . VAL A 1 190 ? 16.172 23.938 1.959 1 97.62 190 VAL A O 1
ATOM 1475 N N . GLU A 1 191 ? 17.969 25.078 2.416 1 95.88 191 GLU A N 1
ATOM 1476 C CA . GLU A 1 191 ? 17.328 25.984 3.352 1 95.88 191 GLU A CA 1
ATOM 1477 C C . GLU A 1 191 ? 17.75 27.438 3.1 1 95.88 191 GLU A C 1
ATOM 1479 O O . GLU A 1 191 ? 18.953 27.734 3.1 1 95.88 191 GLU A O 1
ATOM 1484 N N . GLY A 1 192 ? 16.797 28.297 2.828 1 93.88 192 GLY A N 1
ATOM 1485 C CA . GLY A 1 192 ? 17.078 29.688 2.553 1 93.88 192 GLY A CA 1
ATOM 1486 C C . GLY A 1 192 ? 17.766 30.391 3.707 1 93.88 192 GLY A C 1
ATOM 1487 O O . GLY A 1 192 ? 18.547 31.328 3.496 1 93.88 192 GLY A O 1
ATOM 1488 N N . GLY A 1 193 ? 17.5 30.031 4.898 1 92.69 193 GLY A N 1
ATOM 1489 C CA . GLY A 1 193 ? 18.094 30.625 6.086 1 92.69 193 GLY A CA 1
ATOM 1490 C C . GLY A 1 193 ? 19.469 30.062 6.414 1 92.69 193 GLY A C 1
ATOM 1491 O O . GLY A 1 193 ? 20.125 29.469 5.559 1 92.69 193 GLY A O 1
ATOM 1492 N N . SER A 1 194 ? 19.906 30.359 7.66 1 92.75 194 SER A N 1
ATOM 1493 C CA . SER A 1 194 ? 21.281 30 8.047 1 92.75 194 SER A CA 1
ATOM 1494 C C . SER A 1 194 ? 21.281 28.781 8.969 1 92.75 194 SER A C 1
ATOM 1496 O O . SER A 1 194 ? 22.359 28.328 9.375 1 92.75 194 SER A O 1
ATOM 1498 N N . LYS A 1 195 ? 20.094 28.344 9.297 1 92.25 195 LYS A N 1
ATOM 1499 C CA . LYS A 1 195 ? 20.062 27.188 10.203 1 92.25 195 LYS A CA 1
ATOM 1500 C C . LYS A 1 195 ? 18.859 26.312 9.922 1 92.25 195 LYS A C 1
ATOM 1502 O O . LYS A 1 195 ? 17.891 26.75 9.312 1 92.25 195 LYS A O 1
ATOM 1507 N N . LEU A 1 196 ? 18.922 25.094 10.359 1 92.38 196 LEU A N 1
ATOM 1508 C CA . LEU A 1 196 ? 17.797 24.156 10.305 1 92.38 196 LEU A CA 1
ATOM 1509 C C . LEU A 1 196 ? 16.906 24.328 11.531 1 92.38 196 LEU A C 1
ATOM 1511 O O . LEU A 1 196 ? 17.359 24.797 12.578 1 92.38 196 LEU A O 1
ATOM 1515 N N . LEU A 1 197 ? 15.648 23.984 11.367 1 88.44 197 LEU A N 1
ATOM 1516 C CA . LEU A 1 197 ? 14.656 24.094 12.438 1 88.44 197 LEU A CA 1
ATOM 1517 C C . LEU A 1 197 ? 14.703 25.484 13.078 1 88.44 197 LEU A C 1
ATOM 1519 O O . LEU A 1 197 ? 14.93 25.609 14.281 1 88.44 197 LEU A O 1
ATOM 1523 N N . PRO A 1 198 ? 14.359 26.406 12.359 1 83.44 198 PRO A N 1
ATOM 1524 C CA . PRO A 1 198 ? 14.5 27.781 12.859 1 83.44 198 PRO A CA 1
ATOM 1525 C C . PRO A 1 198 ? 13.602 28.062 14.062 1 83.44 198 PRO A C 1
ATOM 1527 O O . PRO A 1 198 ? 13.875 28.984 14.836 1 83.44 198 PRO A O 1
ATOM 1530 N N . SER A 1 199 ? 12.562 27.312 14.227 1 76.69 199 SER A N 1
ATOM 1531 C CA . SER A 1 199 ? 11.625 27.547 15.32 1 76.69 199 SER A CA 1
ATOM 1532 C C . SER A 1 199 ? 12.102 26.875 16.609 1 76.69 199 SER A C 1
ATOM 1534 O O . SER A 1 199 ? 11.492 27.031 17.656 1 76.69 199 SER A O 1
ATOM 1536 N N . PHE A 1 200 ? 13.18 26.141 16.484 1 80.38 200 PHE A N 1
ATOM 1537 C CA . PHE A 1 200 ? 13.75 25.469 17.641 1 80.38 200 PHE A CA 1
ATOM 1538 C C . PHE A 1 200 ? 14.883 26.297 18.25 1 80.38 200 PHE A C 1
ATOM 1540 O O . PHE A 1 200 ? 15.148 27.422 17.797 1 80.38 200 PHE A O 1
ATOM 1547 N N . SER A 1 201 ? 15.422 25.781 19.359 1 78.25 201 SER A N 1
ATOM 1548 C CA . SER A 1 201 ? 16.531 26.484 20 1 78.25 201 SER A CA 1
ATOM 1549 C C . SER A 1 201 ? 17.797 26.406 19.156 1 78.25 201 SER A C 1
ATOM 1551 O O . SER A 1 201 ? 17.906 25.531 18.281 1 78.25 201 SER A O 1
ATOM 1553 N N . LEU A 1 202 ? 18.672 27.344 19.391 1 83.81 202 LEU A N 1
ATOM 1554 C CA . LEU A 1 202 ? 19.953 27.344 18.688 1 83.81 202 LEU A CA 1
ATOM 1555 C C . LEU A 1 202 ? 20.719 26.062 18.969 1 83.81 202 LEU A C 1
ATOM 1557 O O . LEU A 1 202 ? 21.438 25.547 18.109 1 83.81 202 LEU A O 1
ATOM 1561 N N . LYS A 1 203 ? 20.547 25.594 20.125 1 81.38 203 LYS A N 1
ATOM 1562 C CA . LYS A 1 203 ? 21.219 24.344 20.516 1 81.38 203 LYS A CA 1
ATOM 1563 C C . LYS A 1 203 ? 20.688 23.172 19.719 1 81.38 203 LYS A C 1
ATOM 1565 O O . LYS A 1 203 ? 21.453 22.297 19.281 1 81.38 203 LYS A O 1
ATOM 1570 N N . ASN A 1 204 ? 19.453 23.172 19.547 1 84.19 204 ASN A N 1
ATOM 1571 C CA . ASN A 1 204 ? 18.828 22.109 18.75 1 84.19 204 ASN A CA 1
ATOM 1572 C C . ASN A 1 204 ? 19.312 22.156 17.297 1 84.19 204 ASN A C 1
ATOM 1574 O O . ASN A 1 204 ? 19.688 21.141 16.734 1 84.19 204 ASN A O 1
ATOM 1578 N N . SER A 1 205 ? 19.328 23.328 16.797 1 87.88 205 SER A N 1
ATOM 1579 C CA . SER A 1 205 ? 19.734 23.516 15.414 1 87.88 205 SER A CA 1
ATOM 1580 C C . SER A 1 205 ? 21.188 23.078 15.203 1 87.88 205 SER A C 1
ATOM 1582 O O . SER A 1 205 ? 21.516 22.422 14.211 1 87.88 205 SER A O 1
ATOM 1584 N N . ALA A 1 206 ? 22 23.453 16.109 1 88.19 206 ALA A N 1
ATOM 1585 C CA . ALA A 1 206 ? 23.422 23.094 16.031 1 88.19 206 ALA A CA 1
ATOM 1586 C C . ALA A 1 206 ? 23.594 21.578 16.109 1 88.19 206 ALA A C 1
ATOM 1588 O O . ALA A 1 206 ? 24.422 21 15.422 1 88.19 206 ALA A O 1
ATOM 1589 N N . TYR A 1 207 ? 22.828 21.031 16.953 1 85.94 207 TYR A N 1
ATOM 1590 C CA . TYR A 1 207 ? 22.891 19.578 17.094 1 85.94 207 TYR A CA 1
ATOM 1591 C C . TYR A 1 207 ? 22.469 18.875 15.805 1 85.94 207 TYR A C 1
ATOM 1593 O O . TYR A 1 207 ? 23.109 17.906 15.383 1 85.94 207 TYR A O 1
ATOM 1601 N N . VAL A 1 208 ? 21.453 19.359 15.219 1 89.38 208 VAL A N 1
ATOM 1602 C CA . VAL A 1 208 ? 20.953 18.781 13.977 1 89.38 208 VAL A CA 1
ATOM 1603 C C . VAL A 1 208 ? 22.016 18.891 12.891 1 89.38 208 VAL A C 1
ATOM 1605 O O . VAL A 1 208 ? 22.266 17.922 12.156 1 89.38 208 VAL A O 1
ATOM 1608 N N . ALA A 1 209 ? 22.625 20.016 12.859 1 90.75 209 ALA A N 1
ATOM 1609 C CA . ALA A 1 209 ? 23.641 20.219 11.852 1 90.75 209 ALA A CA 1
ATOM 1610 C C . ALA A 1 209 ? 24.812 19.25 12.031 1 90.75 209 ALA A C 1
ATOM 1612 O O . ALA A 1 209 ? 25.312 18.688 11.062 1 90.75 209 ALA A O 1
ATOM 1613 N N . LYS A 1 210 ? 25.219 19.078 13.195 1 90.12 210 LYS A N 1
ATOM 1614 C CA . LYS A 1 210 ? 26.297 18.141 13.484 1 90.12 210 LYS A CA 1
ATOM 1615 C C . LYS A 1 210 ? 25.906 16.703 13.125 1 90.12 210 LYS A C 1
ATOM 1617 O O . LYS A 1 210 ? 26.703 15.977 12.531 1 90.12 210 LYS A O 1
ATOM 1622 N N . HIS A 1 211 ? 24.719 16.375 13.547 1 89.31 211 HIS A N 1
ATOM 1623 C CA . HIS A 1 211 ? 24.234 15.031 13.258 1 89.31 211 HIS A CA 1
ATOM 1624 C C . HIS A 1 211 ? 24.156 14.781 11.75 1 89.31 211 HIS A C 1
ATOM 1626 O O . HIS A 1 211 ? 24.547 13.719 11.266 1 89.31 211 HIS A O 1
ATOM 1632 N N . PHE A 1 212 ? 23.625 15.734 11.039 1 92.75 212 PHE A N 1
ATOM 1633 C CA . PHE A 1 212 ? 23.469 15.617 9.594 1 92.75 212 PHE A CA 1
ATOM 1634 C C . PHE A 1 212 ? 24.844 15.531 8.914 1 92.75 212 PHE A C 1
ATOM 1636 O O . PHE A 1 212 ? 25 14.805 7.934 1 92.75 212 PHE A O 1
ATOM 1643 N N . GLY A 1 213 ? 25.781 16.266 9.43 1 90.19 213 GLY A N 1
ATOM 1644 C CA . GLY A 1 213 ? 27.141 16.141 8.93 1 90.19 213 GLY A CA 1
ATOM 1645 C C . GLY A 1 213 ? 27.672 14.719 9.031 1 90.19 213 GLY A C 1
ATOM 1646 O O . GLY A 1 213 ? 28.25 14.203 8.078 1 90.19 213 GLY A O 1
ATOM 1647 N N . LYS A 1 214 ? 27.391 14.109 10.086 1 89.44 214 LYS A N 1
ATOM 1648 C CA . LYS A 1 214 ? 27.859 12.75 10.328 1 89.44 214 LYS A CA 1
ATOM 1649 C C . LYS A 1 214 ? 27.109 11.742 9.453 1 89.44 214 LYS A C 1
ATOM 1651 O O . LYS A 1 214 ? 27.641 10.68 9.125 1 89.44 214 LYS A O 1
ATOM 1656 N N . SER A 1 215 ? 25.906 12.109 9.078 1 89.75 215 SER A N 1
ATOM 1657 C CA . SER A 1 215 ? 25.062 11.219 8.305 1 89.75 215 SER A CA 1
ATOM 1658 C C . SER A 1 215 ? 25.219 11.461 6.809 1 89.75 215 SER A C 1
ATOM 1660 O O . SER A 1 215 ? 24.453 10.938 6 1 89.75 215 SER A O 1
ATOM 1662 N N . ASN A 1 216 ? 26.109 12.328 6.441 1 88.06 216 ASN A N 1
ATOM 1663 C CA . ASN A 1 216 ? 26.438 12.641 5.051 1 88.06 216 ASN A CA 1
ATOM 1664 C C . ASN A 1 216 ? 25.266 13.305 4.336 1 88.06 216 ASN A C 1
ATOM 1666 O O . ASN A 1 216 ? 24.922 12.914 3.221 1 88.06 216 ASN A O 1
ATOM 1670 N N . ILE A 1 217 ? 24.578 14.102 5.043 1 95.56 217 ILE A N 1
ATOM 1671 C CA . ILE A 1 217 ? 23.578 14.969 4.445 1 95.56 217 ILE A CA 1
ATOM 1672 C C . ILE A 1 217 ? 24.188 16.312 4.082 1 95.56 217 ILE A C 1
ATOM 1674 O O . ILE A 1 217 ? 24.766 17 4.938 1 95.56 217 ILE A O 1
ATOM 1678 N N . ASN A 1 218 ? 24.141 16.625 2.861 1 96.81 218 ASN A N 1
ATOM 1679 C CA . ASN A 1 218 ? 24.656 17.906 2.393 1 96.81 218 ASN A CA 1
ATOM 1680 C C . ASN A 1 218 ? 23.688 19.047 2.711 1 96.81 218 ASN A C 1
ATOM 1682 O O . ASN A 1 218 ? 22.578 19.094 2.162 1 96.81 218 ASN A O 1
ATOM 1686 N N . MET A 1 219 ? 24.094 19.906 3.623 1 97.12 219 MET A N 1
ATOM 1687 C CA . MET A 1 219 ? 23.25 21.031 4.02 1 97.12 219 MET A CA 1
ATOM 1688 C C . MET A 1 219 ? 23.609 22.281 3.219 1 97.12 219 MET A C 1
ATOM 1690 O O . MET A 1 219 ? 24.734 22.781 3.289 1 97.12 219 MET A O 1
ATOM 1694 N N . ILE A 1 220 ? 22.656 22.75 2.484 1 96.56 220 ILE A N 1
ATOM 1695 C CA . ILE A 1 220 ? 22.844 23.922 1.646 1 96.56 220 ILE A CA 1
ATOM 1696 C C . ILE A 1 220 ? 22.078 25.109 2.236 1 96.56 220 ILE A C 1
ATOM 1698 O O . ILE A 1 220 ? 20.844 25.203 2.096 1 96.56 220 ILE A O 1
ATOM 1702 N N . PHE A 1 221 ? 22.812 26 2.844 1 95.88 221 PHE A N 1
ATOM 1703 C CA . PHE A 1 221 ? 22.203 27.141 3.504 1 95.88 221 PHE A CA 1
ATOM 1704 C C . PHE A 1 221 ? 22.266 28.375 2.615 1 95.88 221 PHE A C 1
ATOM 1706 O O . PHE A 1 221 ? 23.062 28.438 1.681 1 95.88 221 PHE A O 1
ATOM 1713 N N . GLY A 1 222 ? 21.406 29.344 2.863 1 95.69 222 GLY A N 1
ATOM 1714 C CA . GLY A 1 222 ? 21.438 30.625 2.18 1 95.69 222 GLY A CA 1
ATOM 1715 C C . GLY A 1 222 ? 21.016 30.531 0.724 1 95.69 222 GLY A C 1
ATOM 1716 O O . GLY A 1 222 ? 21.391 31.391 -0.089 1 95.69 222 GLY A O 1
ATOM 1717 N N . LYS A 1 223 ? 20.406 29.516 0.369 1 96.44 223 LYS A N 1
ATOM 1718 C CA . LYS A 1 223 ? 19.953 29.328 -1.007 1 96.44 223 LYS A CA 1
ATOM 1719 C C . LYS A 1 223 ? 18.484 28.891 -1.052 1 96.44 223 LYS A C 1
ATOM 1721 O O . LYS A 1 223 ? 17.984 28.312 -0.093 1 96.44 223 LYS A O 1
ATOM 1726 N N . THR A 1 224 ? 17.828 29.266 -2.119 1 96.31 224 THR A N 1
ATOM 1727 C CA . THR A 1 224 ? 16.438 28.891 -2.334 1 96.31 224 THR A CA 1
ATOM 1728 C C . THR A 1 224 ? 16.25 28.234 -3.703 1 96.31 224 THR A C 1
ATOM 1730 O O . THR A 1 224 ? 16.969 28.562 -4.648 1 96.31 224 THR A O 1
ATOM 1733 N N . VAL A 1 225 ? 15.383 27.281 -3.746 1 97 225 VAL A N 1
ATOM 1734 C CA . VAL A 1 225 ? 15.07 26.672 -5.031 1 97 225 VAL A CA 1
ATOM 1735 C C . VAL A 1 225 ? 14.148 27.594 -5.836 1 97 225 VAL A C 1
ATOM 1737 O O . VAL A 1 225 ? 13.109 28.031 -5.336 1 97 225 VAL A O 1
ATOM 1740 N N . CYS A 1 226 ? 14.531 27.828 -7.082 1 97.56 226 CYS A N 1
ATOM 1741 C CA . CYS A 1 226 ? 13.75 28.781 -7.867 1 97.56 226 CYS A CA 1
ATOM 1742 C C . CYS A 1 226 ? 13.125 28.094 -9.078 1 97.56 226 CYS A C 1
ATOM 1744 O O . CYS A 1 226 ? 12.297 28.688 -9.773 1 97.56 226 CYS A O 1
ATOM 1746 N N . GLU A 1 227 ? 13.508 26.922 -9.297 1 98.19 227 GLU A N 1
ATOM 1747 C CA . GLU A 1 227 ? 12.922 26.109 -10.359 1 98.19 227 GLU A CA 1
ATOM 1748 C C . GLU A 1 227 ? 13.18 24.625 -10.125 1 98.19 227 GLU A C 1
ATOM 1750 O O . GLU A 1 227 ? 14.258 24.234 -9.664 1 98.19 227 GLU A O 1
ATOM 1755 N N . VAL A 1 228 ? 12.18 23.781 -10.383 1 98.19 228 VAL A N 1
ATOM 1756 C CA . VAL A 1 228 ? 12.344 22.328 -10.344 1 98.19 228 VAL A CA 1
ATOM 1757 C C . VAL A 1 228 ? 12.125 21.75 -11.734 1 98.19 228 VAL A C 1
ATOM 1759 O O . VAL A 1 228 ? 11.141 22.062 -12.406 1 98.19 228 VAL A O 1
ATOM 1762 N N . ARG A 1 229 ? 13.07 21 -12.148 1 97.81 229 ARG A N 1
ATOM 1763 C CA . ARG A 1 229 ? 12.984 20.297 -13.43 1 97.81 229 ARG A CA 1
ATOM 1764 C C . ARG A 1 229 ? 12.852 18.797 -13.227 1 97.81 229 ARG A C 1
ATOM 1766 O O . ARG A 1 229 ? 12.75 18.312 -12.094 1 97.81 229 ARG A O 1
ATOM 1773 N N . ARG A 1 230 ? 12.727 18.062 -14.336 1 95.44 230 ARG A N 1
ATOM 1774 C CA . ARG A 1 230 ? 12.516 16.625 -14.281 1 95.44 230 ARG A CA 1
ATOM 1775 C C . ARG A 1 230 ? 13.664 15.93 -13.562 1 95.44 230 ARG A C 1
ATOM 1777 O O . ARG A 1 230 ? 13.438 15 -12.781 1 95.44 230 ARG A O 1
ATOM 1784 N N . ASP A 1 231 ? 14.906 16.406 -13.812 1 96.5 231 ASP A N 1
ATOM 1785 C CA . ASP A 1 231 ? 16.062 15.695 -13.273 1 96.5 231 ASP A CA 1
ATOM 1786 C C . ASP A 1 231 ? 17.031 16.656 -12.586 1 96.5 231 ASP A C 1
ATOM 1788 O O . ASP A 1 231 ? 18.219 16.375 -12.469 1 96.5 231 ASP A O 1
ATOM 1792 N N . ALA A 1 232 ? 16.484 17.844 -12.195 1 97.75 232 ALA A N 1
ATOM 1793 C CA . ALA A 1 232 ? 17.328 18.828 -11.555 1 97.75 232 ALA A CA 1
ATOM 1794 C C . ALA A 1 232 ? 16.5 19.891 -10.828 1 97.75 232 ALA A C 1
ATOM 1796 O O . ALA A 1 232 ? 15.281 19.953 -10.992 1 97.75 232 ALA A O 1
ATOM 1797 N N . CYS A 1 233 ? 17.141 20.562 -10.023 1 97.44 233 CYS A N 1
ATOM 1798 C CA . CYS A 1 233 ? 16.562 21.797 -9.484 1 97.44 233 CYS A CA 1
ATOM 1799 C C . CYS A 1 233 ? 17.547 22.953 -9.555 1 97.44 233 CYS A C 1
ATOM 1801 O O . CYS A 1 233 ? 18.766 22.734 -9.547 1 97.44 233 CYS A O 1
ATOM 1803 N N . MET A 1 234 ? 16.938 24.109 -9.742 1 98.25 234 MET A N 1
ATOM 1804 C CA . MET A 1 234 ? 17.734 25.328 -9.781 1 98.25 234 MET A CA 1
ATOM 1805 C C . MET A 1 234 ? 17.75 26.016 -8.414 1 98.25 234 MET A C 1
ATOM 1807 O O . MET A 1 234 ? 16.688 26.312 -7.863 1 98.25 234 MET A O 1
ATOM 1811 N N . VAL A 1 235 ? 18.922 26.234 -7.926 1 97.81 235 VAL A N 1
ATOM 1812 C CA . VAL A 1 235 ? 19.094 26.828 -6.602 1 97.81 235 VAL A CA 1
ATOM 1813 C C . VAL A 1 235 ? 19.703 28.219 -6.73 1 97.81 235 VAL A C 1
ATOM 1815 O O . VAL A 1 235 ? 20.719 28.406 -7.418 1 97.81 235 VAL A O 1
ATOM 1818 N N . LYS A 1 236 ? 19.062 29.141 -6.082 1 97.56 236 LYS A N 1
ATOM 1819 C CA . LYS A 1 236 ? 19.484 30.547 -6.133 1 97.56 236 LYS A CA 1
ATOM 1820 C C . LYS A 1 236 ? 20.047 31 -4.793 1 97.56 236 LYS A C 1
ATOM 1822 O O . LYS A 1 236 ? 19.438 30.766 -3.744 1 97.56 236 LYS A O 1
ATOM 1827 N N . ASP A 1 237 ? 21.188 31.656 -4.875 1 96.5 237 ASP A N 1
ATOM 1828 C CA . ASP A 1 237 ? 21.766 32.25 -3.676 1 96.5 237 ASP A CA 1
ATOM 1829 C C . ASP A 1 237 ? 20.984 33.5 -3.236 1 96.5 237 ASP A C 1
ATOM 1831 O O . ASP A 1 237 ? 20.734 34.375 -4.039 1 96.5 237 ASP A O 1
ATOM 1835 N N . THR A 1 238 ? 20.641 33.5 -1.95 1 93.25 238 THR A N 1
ATOM 1836 C CA . THR A 1 238 ? 19.766 34.531 -1.474 1 93.25 238 THR A CA 1
ATOM 1837 C C . THR A 1 238 ? 20.484 35.875 -1.432 1 93.25 238 THR A C 1
ATOM 1839 O O . THR A 1 238 ? 19.859 36.938 -1.451 1 93.25 238 THR A O 1
ATOM 1842 N N . LYS A 1 239 ? 21.844 35.906 -1.427 1 93.12 239 LYS A N 1
ATOM 1843 C CA . LYS A 1 239 ? 22.625 37.156 -1.351 1 93.12 239 LYS A CA 1
ATOM 1844 C C . LYS A 1 239 ? 23.094 37.594 -2.736 1 93.12 239 LYS A C 1
ATOM 1846 O O . LYS A 1 239 ? 22.906 38.75 -3.115 1 93.12 239 LYS A O 1
ATOM 1851 N N . SER A 1 240 ? 23.672 36.688 -3.568 1 93.25 240 SER A N 1
ATOM 1852 C CA . SER A 1 240 ? 24.281 37.031 -4.844 1 93.25 240 SER A CA 1
ATOM 1853 C C . SER A 1 240 ? 23.312 36.812 -6 1 93.25 240 SER A C 1
ATOM 1855 O O . SER A 1 240 ? 23.562 37.25 -7.121 1 93.25 240 SER A O 1
ATOM 1857 N N . ASP A 1 241 ? 22.25 36.156 -5.844 1 93.19 241 ASP A N 1
ATOM 1858 C CA . ASP A 1 241 ? 21.266 35.812 -6.859 1 93.19 241 ASP A CA 1
ATOM 1859 C C . ASP A 1 241 ? 21.844 34.875 -7.918 1 93.19 241 ASP A C 1
ATOM 1861 O O . ASP A 1 241 ? 21.219 34.656 -8.953 1 93.19 241 ASP A O 1
ATOM 1865 N N . HIS A 1 242 ? 22.984 34.406 -7.625 1 96.06 242 HIS A N 1
ATOM 1866 C CA . HIS A 1 242 ? 23.562 33.438 -8.523 1 96.06 242 HIS A CA 1
ATOM 1867 C C . HIS A 1 242 ? 22.734 32.156 -8.531 1 96.06 242 HIS A C 1
ATOM 1869 O O . HIS A 1 242 ? 22.266 31.688 -7.488 1 96.06 242 HIS A O 1
ATOM 1875 N N . ILE A 1 243 ? 22.484 31.609 -9.758 1 97.38 243 ILE A N 1
ATOM 1876 C CA . ILE A 1 243 ? 21.656 30.422 -9.914 1 97.38 243 ILE A CA 1
ATOM 1877 C C . ILE A 1 243 ? 22.531 29.234 -10.336 1 97.38 243 ILE A C 1
ATOM 1879 O O . ILE A 1 243 ? 23.391 29.375 -11.219 1 97.38 243 ILE A O 1
ATOM 1883 N N . GLU A 1 244 ? 22.422 28.172 -9.648 1 96.56 244 GLU A N 1
ATOM 1884 C CA . GLU A 1 244 ? 23.141 26.953 -9.969 1 96.56 244 GLU A CA 1
ATOM 1885 C C . GLU A 1 244 ? 22.172 25.781 -10.172 1 96.56 244 GLU A C 1
ATOM 1887 O O . GLU A 1 244 ? 21.109 25.734 -9.57 1 96.56 244 GLU A O 1
ATOM 1892 N N . GLU A 1 245 ? 22.609 24.938 -11.109 1 97.62 245 GLU A N 1
ATOM 1893 C CA . GLU A 1 245 ? 21.828 23.719 -11.367 1 97.62 245 GLU A CA 1
ATOM 1894 C C . GLU A 1 245 ? 22.312 22.562 -10.492 1 97.62 245 GLU A C 1
ATOM 1896 O O . GLU A 1 245 ? 23.516 22.281 -10.43 1 97.62 245 GLU A O 1
ATOM 1901 N N . VAL A 1 246 ? 21.469 21.969 -9.812 1 97.75 246 VAL A N 1
ATOM 1902 C CA . VAL A 1 246 ? 21.766 20.766 -9.039 1 97.75 246 VAL A CA 1
ATOM 1903 C C . VAL A 1 246 ? 21.062 19.562 -9.672 1 97.75 246 VAL A C 1
ATOM 1905 O O . VAL A 1 246 ? 19.844 19.422 -9.578 1 97.75 246 VAL A O 1
ATOM 1908 N N . LYS A 1 247 ? 21.844 18.688 -10.281 1 98.19 247 LYS A N 1
ATOM 1909 C CA . LYS A 1 247 ? 21.281 17.469 -10.836 1 98.19 247 LYS A CA 1
ATOM 1910 C C . LYS A 1 247 ? 20.859 16.516 -9.727 1 98.19 247 LYS A C 1
ATOM 1912 O O . LYS A 1 247 ? 21.562 16.328 -8.742 1 98.19 247 LYS A O 1
ATOM 1917 N N . CYS A 1 248 ? 19.625 16.031 -9.844 1 98.25 248 CYS A N 1
ATOM 1918 C CA . CYS A 1 248 ? 19.109 15.156 -8.797 1 98.25 248 CYS A CA 1
ATOM 1919 C C . CYS A 1 248 ? 18.016 14.242 -9.344 1 98.25 248 CYS A C 1
ATOM 1921 O O . CYS A 1 248 ? 17.438 14.508 -10.398 1 98.25 248 CYS A O 1
ATOM 1923 N N . GLY A 1 249 ? 17.828 13.164 -8.641 1 97.88 249 GLY A N 1
ATOM 1924 C CA . GLY A 1 249 ? 16.844 12.195 -9.055 1 97.88 249 GLY A CA 1
ATOM 1925 C C . GLY A 1 249 ? 15.469 12.453 -8.469 1 97.88 249 GLY A C 1
ATOM 1926 O O . GLY A 1 249 ? 14.469 11.922 -8.953 1 97.88 249 GLY A O 1
ATOM 1927 N N . MET A 1 250 ? 15.414 13.273 -7.438 1 98 250 MET A N 1
ATOM 1928 C CA . MET A 1 250 ? 14.141 13.57 -6.785 1 98 250 MET A CA 1
ATOM 1929 C C . MET A 1 250 ? 14.242 14.852 -5.965 1 98 250 MET A C 1
ATOM 1931 O O . MET A 1 250 ? 15.25 15.094 -5.305 1 98 250 MET A O 1
ATOM 1935 N N . VAL A 1 251 ? 13.203 15.648 -6.059 1 98.56 251 VAL A N 1
ATOM 1936 C CA . VAL A 1 251 ? 13.062 16.828 -5.207 1 98.56 251 VAL A CA 1
ATOM 1937 C C . VAL A 1 251 ? 11.852 16.656 -4.293 1 98.56 251 VAL A C 1
ATOM 1939 O O . VAL A 1 251 ? 10.727 16.531 -4.766 1 98.56 251 VAL A O 1
ATOM 1942 N N . LEU A 1 252 ? 12.109 16.547 -3.031 1 98.19 252 LEU A N 1
ATOM 1943 C CA . LEU A 1 252 ? 11.039 16.562 -2.041 1 98.19 252 LEU A CA 1
ATOM 1944 C C . LEU A 1 252 ? 10.781 17.984 -1.546 1 98.19 252 LEU A C 1
ATOM 1946 O O . LEU A 1 252 ? 11.656 18.609 -0.939 1 98.19 252 LEU A O 1
ATOM 1950 N N . TRP A 1 253 ? 9.625 18.422 -1.824 1 97.75 253 TRP A N 1
ATOM 1951 C CA . TRP A 1 253 ? 9.234 19.781 -1.474 1 97.75 253 TRP A CA 1
ATOM 1952 C C . TRP A 1 253 ? 8.539 19.812 -0.116 1 97.75 253 TRP A C 1
ATOM 1954 O O . TRP A 1 253 ? 7.352 19.5 -0.01 1 97.75 253 TRP A O 1
ATOM 1964 N N . ALA A 1 254 ? 9.281 20.188 0.875 1 93.31 254 ALA A N 1
ATOM 1965 C CA . ALA A 1 254 ? 8.773 20.281 2.238 1 93.31 254 ALA A CA 1
ATOM 1966 C C . ALA A 1 254 ? 8.75 21.734 2.717 1 93.31 254 ALA A C 1
ATOM 1968 O O . ALA A 1 254 ? 9.156 22.031 3.844 1 93.31 254 ALA A O 1
ATOM 1969 N N . SER A 1 255 ? 8.359 22.641 1.833 1 85.25 255 SER A N 1
ATOM 1970 C CA . SER A 1 255 ? 8.398 24.062 2.162 1 85.25 255 SER A CA 1
ATOM 1971 C C . SER A 1 255 ? 7.023 24.703 1.995 1 85.25 255 SER A C 1
ATOM 1973 O O . SER A 1 255 ? 6.418 24.609 0.926 1 85.25 255 SER A O 1
ATOM 1975 N N . GLY A 1 256 ? 6.629 25.281 3.1 1 82.19 256 GLY A N 1
ATOM 1976 C CA . GLY A 1 256 ? 5.527 26.219 3.006 1 82.19 256 GLY A CA 1
ATOM 1977 C C . GLY A 1 256 ? 4.164 25.547 3.061 1 82.19 256 GLY A C 1
ATOM 1978 O O . GLY A 1 256 ? 4.027 24.375 2.709 1 82.19 256 GLY A O 1
ATOM 1979 N N . LEU A 1 257 ? 3.152 26.25 3.537 1 86.88 257 LEU A N 1
ATOM 1980 C CA . LEU A 1 257 ? 1.754 25.844 3.586 1 86.88 257 LEU A CA 1
ATOM 1981 C C . LEU A 1 257 ? 0.855 26.875 2.922 1 86.88 257 LEU A C 1
ATOM 1983 O O . LEU A 1 257 ? 1.2 28.062 2.865 1 86.88 257 LEU A O 1
ATOM 1987 N N . LYS A 1 258 ? -0.118 26.406 2.289 1 91.5 258 LYS A N 1
ATOM 1988 C CA . LYS A 1 258 ? -1.116 27.25 1.639 1 91.5 258 LYS A CA 1
ATOM 1989 C C . LYS A 1 258 ? -2.531 26.781 1.978 1 91.5 258 LYS A C 1
ATOM 1991 O O . LYS A 1 258 ? -2.752 25.609 2.27 1 91.5 258 LYS A O 1
ATOM 1996 N N . GLU A 1 259 ? -3.447 27.797 2.014 1 93.38 259 GLU A N 1
ATOM 1997 C CA . GLU A 1 259 ? -4.848 27.453 2.256 1 93.38 259 GLU A CA 1
ATOM 1998 C C . GLU A 1 259 ? -5.402 26.578 1.14 1 93.38 259 GLU A C 1
ATOM 2000 O O . GLU A 1 259 ? -4.988 26.688 -0.015 1 93.38 259 GLU A O 1
ATOM 2005 N N . ILE A 1 260 ? -6.355 25.75 1.517 1 94.25 260 ILE A N 1
ATOM 2006 C CA . ILE A 1 260 ? -7.047 24.969 0.498 1 94.25 260 ILE A CA 1
ATOM 2007 C C . ILE A 1 260 ? -8.141 25.812 -0.149 1 94.25 260 ILE A C 1
ATOM 2009 O O . ILE A 1 260 ? -8.5 26.875 0.374 1 94.25 260 ILE A O 1
ATOM 2013 N N . GLU A 1 261 ? -8.648 25.406 -1.227 1 94.69 261 GLU A N 1
ATOM 2014 C CA . GLU A 1 261 ? -9.586 26.188 -2.037 1 94.69 261 GLU A CA 1
ATOM 2015 C C . GLU A 1 261 ? -10.828 26.562 -1.236 1 94.69 261 GLU A C 1
ATOM 2017 O O . GLU A 1 261 ? -11.336 27.672 -1.354 1 94.69 261 GLU A O 1
ATOM 2022 N N . LEU A 1 262 ? -11.328 25.656 -0.456 1 96.88 262 LEU A N 1
ATOM 2023 C CA . LEU A 1 262 ? -12.531 25.922 0.331 1 96.88 262 LEU A CA 1
ATOM 2024 C C . LEU A 1 262 ? -12.32 27.141 1.233 1 96.88 262 LEU A C 1
ATOM 2026 O O . LEU A 1 262 ? -13.234 27.953 1.406 1 96.88 262 LEU A O 1
ATOM 2030 N N . VAL A 1 263 ? -11.164 27.203 1.808 1 97.19 263 VAL A N 1
ATOM 2031 C CA . VAL A 1 263 ? -10.844 28.312 2.699 1 97.19 263 VAL A CA 1
ATOM 2032 C C . VAL A 1 263 ? -10.922 29.641 1.933 1 97.19 263 VAL A C 1
ATOM 2034 O O . VAL A 1 263 ? -11.484 30.625 2.426 1 97.19 263 VAL A O 1
ATOM 2037 N N . SER A 1 264 ? -10.391 29.641 0.746 1 95.69 264 SER A N 1
ATOM 2038 C CA . SER A 1 264 ? -10.445 30.812 -0.109 1 95.69 264 SER A CA 1
ATOM 2039 C C . SER A 1 264 ? -11.891 31.172 -0.453 1 95.69 264 SER A C 1
ATOM 2041 O O . SER A 1 264 ? -12.258 32.344 -0.459 1 95.69 264 SER A O 1
ATOM 2043 N N . VAL A 1 265 ? -12.664 30.203 -0.729 1 96.44 265 VAL A N 1
ATOM 2044 C CA . VAL A 1 265 ? -14.07 30.406 -1.068 1 96.44 265 VAL A CA 1
ATOM 2045 C C . VAL A 1 265 ? -14.82 30.984 0.127 1 96.44 265 VAL A C 1
ATOM 2047 O O . VAL A 1 265 ? -15.594 31.938 -0.021 1 96.44 265 VAL A O 1
ATOM 2050 N N . LEU A 1 266 ? -14.547 30.5 1.263 1 96.62 266 LEU A N 1
ATOM 2051 C CA . LEU A 1 266 ? -15.234 30.922 2.477 1 96.62 266 LEU A CA 1
ATOM 2052 C C . LEU A 1 266 ? -14.844 32.344 2.852 1 96.62 266 LEU A C 1
ATOM 2054 O O . LEU A 1 266 ? -15.688 33.125 3.318 1 96.62 266 LEU A O 1
ATOM 2058 N N . ARG A 1 267 ? -13.617 32.656 2.646 1 95.62 267 ARG A N 1
ATOM 2059 C CA . ARG A 1 267 ? -13.133 33.969 2.996 1 95.62 267 ARG A CA 1
ATOM 2060 C C . ARG A 1 267 ? -13.891 35.062 2.223 1 95.62 267 ARG A C 1
ATOM 2062 O O . ARG A 1 267 ? -14.078 36.188 2.719 1 95.62 267 ARG A O 1
ATOM 2069 N N . LYS A 1 268 ? -14.344 34.75 1.089 1 94.94 268 LYS A N 1
ATOM 2070 C CA . LYS A 1 268 ? -15 35.719 0.218 1 94.94 268 LYS A CA 1
ATOM 2071 C C . LYS A 1 268 ? -16.438 35.969 0.651 1 94.94 268 LYS A C 1
ATOM 2073 O O . LYS A 1 268 ? -17.078 36.906 0.192 1 94.94 268 LYS A O 1
ATOM 2078 N N . LYS A 1 269 ? -16.906 35.188 1.547 1 94.81 269 LYS A N 1
ATOM 2079 C CA . LYS A 1 269 ? -18.312 35.25 1.926 1 94.81 269 LYS A CA 1
ATOM 2080 C C . LYS A 1 269 ? -18.547 36.375 2.947 1 94.81 269 LYS A C 1
ATOM 2082 O O . LYS A 1 269 ? -19.672 36.844 3.096 1 94.81 269 LYS A O 1
ATOM 2087 N N . TRP A 1 270 ? -17.516 36.719 3.707 1 94.75 270 TRP A N 1
ATOM 2088 C CA . TRP A 1 270 ? -17.656 37.719 4.742 1 94.75 270 TRP A CA 1
ATOM 2089 C C . TRP A 1 270 ? -16.562 38.781 4.609 1 94.75 270 TRP A C 1
ATOM 2091 O O . TRP A 1 270 ? -15.391 38.438 4.398 1 94.75 270 TRP A O 1
ATOM 2101 N N . LYS A 1 271 ? -16.906 39.969 4.832 1 94.12 271 LYS A N 1
ATOM 2102 C CA . LYS A 1 271 ? -15.969 41.094 4.738 1 94.12 271 LYS A CA 1
ATOM 2103 C C . LYS A 1 271 ? -14.93 41.031 5.852 1 94.12 271 LYS A C 1
ATOM 2105 O O . LYS A 1 271 ? -13.812 41.531 5.695 1 94.12 271 LYS A O 1
ATOM 2110 N N . GLU A 1 272 ? -15.273 40.406 6.934 1 94.31 272 GLU A N 1
ATOM 2111 C CA . GLU A 1 272 ? -14.398 40.312 8.094 1 94.31 272 GLU A CA 1
ATOM 2112 C C . GLU A 1 272 ? -13.219 39.375 7.832 1 94.31 272 GLU A C 1
ATOM 2114 O O . GLU A 1 272 ? -12.234 39.406 8.578 1 94.31 272 GLU A O 1
ATOM 2119 N N . GLN A 1 273 ? -13.336 38.594 6.848 1 96.19 273 GLN A N 1
ATOM 2120 C CA . GLN A 1 273 ? -12.305 37.625 6.535 1 96.19 273 GLN A CA 1
ATOM 2121 C C . GLN A 1 273 ? -11.227 38.219 5.637 1 96.19 273 GLN A C 1
ATOM 2123 O O . GLN A 1 273 ? -11.164 37.906 4.441 1 96.19 273 GLN A O 1
ATOM 2128 N N . THR A 1 274 ? -10.266 38.938 6.242 1 93.25 274 THR A N 1
ATOM 2129 C CA . THR A 1 274 ? -9.32 39.719 5.488 1 93.25 274 THR A CA 1
ATOM 2130 C C . THR A 1 274 ? -7.988 39 5.332 1 93.25 274 THR A C 1
ATOM 2132 O O . THR A 1 274 ? -7.137 39.406 4.543 1 93.25 274 THR A O 1
ATOM 2135 N N . ASN A 1 275 ? -7.797 38 6.141 1 93.44 275 ASN A N 1
ATOM 2136 C CA . ASN A 1 275 ? -6.543 37.25 6.039 1 93.44 275 ASN A CA 1
ATOM 2137 C C . ASN A 1 275 ? -6.473 36.438 4.746 1 93.44 275 ASN A C 1
ATOM 2139 O O . ASN A 1 275 ? -7.418 35.75 4.406 1 93.44 275 ASN A O 1
ATOM 2143 N N . PRO A 1 276 ? -5.434 36.594 4.086 1 90.12 276 PRO A N 1
ATOM 2144 C CA . PRO A 1 276 ? -5.359 35.938 2.773 1 90.12 276 PRO A CA 1
ATOM 2145 C C . PRO A 1 276 ? -5.051 34.469 2.865 1 90.12 276 PRO A C 1
ATOM 2147 O O . PRO A 1 276 ? -5.211 33.719 1.885 1 90.12 276 PRO A O 1
ATOM 2150 N N . ARG A 1 277 ? -4.672 33.938 3.965 1 90.44 277 ARG A N 1
ATOM 2151 C CA . ARG A 1 277 ? -4.145 32.562 3.994 1 90.44 277 ARG A CA 1
ATOM 2152 C C . ARG A 1 277 ? -4.969 31.688 4.922 1 90.44 277 ARG A C 1
ATOM 2154 O O . ARG A 1 277 ? -4.824 30.469 4.914 1 90.44 277 ARG A O 1
ATOM 2161 N N . ALA A 1 278 ? -5.777 32.281 5.754 1 95.75 278 ALA A N 1
ATOM 2162 C CA . ALA A 1 278 ? -6.492 31.516 6.766 1 95.75 278 ALA A CA 1
ATOM 2163 C C . ALA A 1 278 ? -7.816 32.188 7.125 1 95.75 278 ALA A C 1
ATOM 2165 O O . ALA A 1 278 ? -7.996 33.375 6.918 1 95.75 278 ALA A O 1
ATOM 2166 N N . LEU A 1 279 ? -8.719 31.359 7.586 1 97.75 279 LEU A N 1
ATOM 2167 C CA . LEU A 1 279 ? -9.961 31.891 8.133 1 97.75 279 LEU A CA 1
ATOM 2168 C C . LEU A 1 279 ? -9.719 32.594 9.469 1 97.75 279 LEU A C 1
ATOM 2170 O O . LEU A 1 279 ? -9.062 32.031 10.352 1 97.75 279 LEU A O 1
ATOM 2174 N N . LEU A 1 280 ? -10.234 33.781 9.57 1 97.81 280 LEU A N 1
ATOM 2175 C CA . LEU A 1 280 ? -10.117 34.5 10.836 1 97.81 280 LEU A CA 1
ATOM 2176 C C . LEU A 1 280 ? -11.227 34.094 11.797 1 97.81 280 LEU A C 1
ATOM 2178 O O . LEU A 1 280 ? -12.406 34.125 11.453 1 97.81 280 LEU A O 1
ATOM 2182 N N . VAL A 1 281 ? -10.836 33.625 12.93 1 97.5 281 VAL A N 1
ATOM 2183 C CA . VAL A 1 281 ? -11.789 33.25 13.961 1 97.5 281 VAL A CA 1
ATOM 2184 C C . VAL A 1 281 ? -11.531 34.062 15.227 1 97.5 281 VAL A C 1
ATOM 2186 O O . VAL A 1 281 ? -10.422 34.531 15.445 1 97.5 281 VAL A O 1
ATOM 2189 N N . ASP A 1 282 ? -12.547 34.188 16.031 1 95.69 282 ASP A N 1
ATOM 2190 C CA . ASP A 1 282 ? -12.391 34.906 17.297 1 95.69 282 ASP A CA 1
ATOM 2191 C C . ASP A 1 282 ? -11.805 34 18.375 1 95.69 282 ASP A C 1
ATOM 2193 O O . ASP A 1 282 ? -11.359 32.875 18.078 1 95.69 282 ASP A O 1
ATOM 2197 N N . GLN A 1 283 ? -11.68 34.469 19.594 1 95.38 283 GLN A N 1
ATOM 2198 C CA . GLN A 1 283 ? -11.039 33.75 20.688 1 95.38 283 GLN A CA 1
ATOM 2199 C C . GLN A 1 283 ? -11.852 32.531 21.094 1 95.38 283 GLN A C 1
ATOM 2201 O O . GLN A 1 283 ? -11.383 31.688 21.875 1 95.38 283 GLN A O 1
ATOM 2206 N N . TYR A 1 284 ? -13.094 32.375 20.578 1 95.44 284 TYR A N 1
ATOM 2207 C CA . TYR A 1 284 ? -13.93 31.203 20.844 1 95.44 284 TYR A CA 1
ATOM 2208 C C . TYR A 1 284 ? -13.961 30.266 19.641 1 95.44 284 TYR A C 1
ATOM 2210 O O . TYR A 1 284 ? -14.805 29.375 19.562 1 95.44 284 TYR A O 1
ATOM 2218 N N . LEU A 1 285 ? -13.18 30.5 18.594 1 96.94 285 LEU A N 1
ATOM 2219 C CA . LEU A 1 285 ? -12.992 29.734 17.359 1 96.94 285 LEU A CA 1
ATOM 2220 C C . LEU A 1 285 ? -14.195 29.875 16.438 1 96.94 285 LEU A C 1
ATOM 2222 O O . LEU A 1 285 ? -14.422 29.031 15.57 1 96.94 285 LEU A O 1
ATOM 2226 N N . LYS A 1 286 ? -14.977 30.891 16.703 1 96.62 286 LYS A N 1
ATOM 2227 C CA . LYS A 1 286 ? -16.094 31.219 15.82 1 96.62 286 LYS A CA 1
ATOM 2228 C C . LYS A 1 286 ? -15.625 32.062 14.633 1 96.62 286 LYS A C 1
ATOM 2230 O O . LYS A 1 286 ? -14.844 33 14.805 1 96.62 286 LYS A O 1
ATOM 2235 N N . LEU A 1 287 ? -16.078 31.672 13.516 1 97.5 287 LEU A N 1
ATOM 2236 C CA . LEU A 1 287 ? -15.727 32.406 12.297 1 97.5 287 LEU A CA 1
ATOM 2237 C C . LEU A 1 287 ? -16.25 33.844 12.352 1 97.5 287 LEU A C 1
ATOM 2239 O O . LEU A 1 287 ? -17.422 34.062 12.625 1 97.5 287 LEU A O 1
ATOM 2243 N N . TYR A 1 288 ? -15.359 34.781 12.086 1 96.56 288 TYR A N 1
ATOM 2244 C CA . TYR A 1 288 ? -15.805 36.188 12.039 1 96.56 288 TYR A CA 1
ATOM 2245 C C . TYR A 1 288 ? -16.844 36.375 10.938 1 96.56 288 TYR A C 1
ATOM 2247 O O . TYR A 1 288 ? -16.641 35.938 9.797 1 96.56 288 TYR A O 1
ATOM 2255 N N . GLY A 1 289 ? -17.922 37 11.305 1 94.62 289 GLY A N 1
ATOM 2256 C CA . GLY A 1 289 ? -18.984 37.25 10.344 1 94.62 289 GLY A CA 1
ATOM 2257 C C . GLY A 1 289 ? -20.109 36.219 10.406 1 94.62 289 GLY A C 1
ATOM 2258 O O . GLY A 1 289 ? -21.188 36.438 9.844 1 94.62 289 GLY A O 1
ATOM 2259 N N . SER A 1 290 ? -19.844 35.156 11.078 1 94.56 290 SER A N 1
ATOM 2260 C CA . SER A 1 290 ? -20.844 34.094 11.164 1 94.56 290 SER A CA 1
ATOM 2261 C C . SER A 1 290 ? -21.312 33.906 12.602 1 94.56 290 SER A C 1
ATOM 2263 O O . SER A 1 290 ? -20.672 34.344 13.539 1 94.56 290 SER A O 1
ATOM 2265 N N . GLU A 1 291 ? -22.453 33.25 12.742 1 92.56 291 GLU A N 1
ATOM 2266 C CA . GLU A 1 291 ? -23 33 14.07 1 92.56 291 GLU A CA 1
ATOM 2267 C C . GLU A 1 291 ? -22.875 31.531 14.438 1 92.56 291 GLU A C 1
ATOM 2269 O O . GLU A 1 291 ? -22.875 31.172 15.617 1 92.56 291 GLU A O 1
ATOM 2274 N N . ASN A 1 292 ? -22.781 30.703 13.461 1 95.94 292 ASN A N 1
ATOM 2275 C CA . ASN A 1 292 ? -22.844 29.281 13.773 1 95.94 292 ASN A CA 1
ATOM 2276 C C . ASN A 1 292 ? -21.797 28.484 13.008 1 95.94 292 ASN A C 1
ATOM 2278 O O . ASN A 1 292 ? -21.969 27.281 12.781 1 95.94 292 ASN A O 1
ATOM 2282 N N . ILE A 1 293 ? -20.797 29.125 12.523 1 97.5 293 ILE A N 1
ATOM 2283 C CA . ILE A 1 293 ? -19.688 28.469 11.844 1 97.5 293 ILE A CA 1
ATOM 2284 C C . ILE A 1 293 ? -18.406 28.641 12.664 1 97.5 293 ILE A C 1
ATOM 2286 O O . ILE A 1 293 ? -18.094 29.75 13.109 1 97.5 293 ILE A O 1
ATOM 2290 N N . PHE A 1 294 ? -17.703 27.594 12.883 1 97.81 294 PHE A N 1
ATOM 2291 C CA . PHE A 1 294 ? -16.453 27.562 13.625 1 97.81 294 PHE A CA 1
ATOM 2292 C C . PHE A 1 294 ? -15.336 26.984 12.766 1 97.81 294 PHE A C 1
ATOM 2294 O O . PHE A 1 294 ? -15.602 26.344 11.742 1 97.81 294 PHE A O 1
ATOM 2301 N N . ALA A 1 295 ? -14.141 27.266 13.102 1 97.88 295 ALA A N 1
ATOM 2302 C CA . ALA A 1 295 ? -12.992 26.688 12.406 1 97.88 295 ALA A CA 1
ATOM 2303 C C . ALA A 1 295 ? -11.867 26.359 13.375 1 97.88 295 ALA A C 1
ATOM 2305 O O . ALA A 1 295 ? -11.719 27 14.414 1 97.88 295 ALA A O 1
ATOM 2306 N N . LEU A 1 296 ? -11.141 25.344 13.078 1 97 296 LEU A N 1
ATOM 2307 C CA . LEU A 1 296 ? -10.008 24.953 13.906 1 97 296 LEU A CA 1
ATOM 2308 C C . LEU A 1 296 ? -8.898 24.328 13.062 1 97 296 LEU A C 1
ATOM 2310 O O . LEU A 1 296 ? -9.133 23.953 11.906 1 97 296 LEU A O 1
ATOM 2314 N N . GLY A 1 297 ? -7.719 24.328 13.641 1 94.69 297 GLY A N 1
ATOM 2315 C CA . GLY A 1 297 ? -6.566 23.75 12.977 1 94.69 297 GLY A CA 1
ATOM 2316 C C . GLY A 1 297 ? -5.852 24.719 12.055 1 94.69 297 GLY A C 1
ATOM 2317 O O . GLY A 1 297 ? -5.902 25.938 12.266 1 94.69 297 GLY A O 1
ATOM 2318 N N . ASP A 1 298 ? -5.254 24.172 11.039 1 93.19 298 ASP A N 1
ATOM 2319 C CA . ASP A 1 298 ? -4.332 24.922 10.195 1 93.19 298 ASP A CA 1
ATOM 2320 C C . ASP A 1 298 ? -5.09 25.859 9.258 1 93.19 298 ASP A C 1
ATOM 2322 O O . ASP A 1 298 ? -4.504 26.797 8.688 1 93.19 298 ASP A O 1
ATOM 2326 N N . CYS A 1 299 ? -6.34 25.672 9.164 1 96.69 299 CYS A N 1
ATOM 2327 C CA . CYS A 1 299 ? -7.082 26.453 8.188 1 96.69 299 CYS A CA 1
ATOM 2328 C C . CYS A 1 299 ? -7.516 27.781 8.781 1 96.69 299 CYS A C 1
ATOM 2330 O O . CYS A 1 299 ? -8.086 28.625 8.086 1 96.69 299 CYS A O 1
ATOM 2332 N N . CYS A 1 300 ? -7.207 27.969 10.039 1 96.81 300 CYS A N 1
ATOM 2333 C CA . CYS A 1 300 ? -7.715 29.203 10.633 1 96.81 300 CYS A CA 1
ATOM 2334 C C . CYS A 1 300 ? -6.637 29.891 11.453 1 96.81 300 CYS A C 1
ATOM 2336 O O . CYS A 1 300 ? -5.582 29.312 11.727 1 96.81 300 CYS A O 1
ATOM 2338 N N . LYS A 1 301 ? -6.77 31.125 11.703 1 96.5 301 LYS A N 1
ATOM 2339 C CA . LYS A 1 301 ? -5.953 31.984 12.562 1 96.5 301 LYS A CA 1
ATOM 2340 C C . LYS A 1 301 ? -6.797 32.625 13.656 1 96.5 301 LYS A C 1
ATOM 2342 O O . LYS A 1 301 ? -7.805 33.281 13.367 1 96.5 301 LYS A O 1
ATOM 2347 N N . VAL A 1 302 ? -6.441 32.406 14.883 1 96.56 302 VAL A N 1
ATOM 2348 C CA . VAL A 1 302 ? -7.16 33 16.016 1 96.56 302 VAL A CA 1
ATOM 2349 C C . VAL A 1 302 ? -6.809 34.469 16.141 1 96.56 302 VAL A C 1
ATOM 2351 O O . VAL A 1 302 ? -5.641 34.812 16.281 1 96.56 302 VAL A O 1
ATOM 2354 N N . SER A 1 303 ? -7.738 35.25 16 1 95.56 303 SER A N 1
ATOM 2355 C CA . SER A 1 303 ? -7.633 36.688 16.172 1 95.56 303 SER A CA 1
ATOM 2356 C C . SER A 1 303 ? -8.617 37.188 17.219 1 95.56 303 SER A C 1
ATOM 2358 O O . SER A 1 303 ? -9.75 37.562 16.875 1 95.56 303 SER A O 1
ATOM 2360 N N . PRO A 1 304 ? -8.141 37.281 18.406 1 95.75 304 PRO A N 1
ATOM 2361 C CA . PRO A 1 304 ? -9.062 37.656 19.469 1 95.75 304 PRO A CA 1
ATOM 2362 C C . PRO A 1 304 ? -9.594 39.094 19.297 1 95.75 304 PRO A C 1
ATOM 2364 O O . PRO A 1 304 ? -9.008 39.875 18.562 1 95.75 304 PRO A O 1
ATOM 2367 N N . SER A 1 305 ? -10.68 39.375 20.062 1 94.06 305 SER A N 1
ATOM 2368 C CA . SER A 1 305 ? -11.242 40.75 20.078 1 94.06 305 SER A CA 1
ATOM 2369 C C . SER A 1 305 ? -10.219 41.75 20.562 1 94.06 305 SER A C 1
ATOM 2371 O O . SER A 1 305 ? -9.5 41.5 21.531 1 94.06 305 SER A O 1
ATOM 2373 N N . ARG A 1 306 ? -10.211 42.844 19.938 1 95.19 306 ARG A N 1
ATOM 2374 C CA . ARG A 1 306 ? -9.211 43.875 20.25 1 95.19 306 ARG A CA 1
ATOM 2375 C C . ARG A 1 306 ? -9.461 44.469 21.625 1 95.19 306 ARG A C 1
ATOM 2377 O O . ARG A 1 306 ? -10.594 44.844 21.953 1 95.19 306 ARG A O 1
ATOM 2384 N N . LEU A 1 307 ? -8.414 44.656 22.312 1 95.69 307 LEU A N 1
ATOM 2385 C CA . LEU A 1 307 ? -8.5 45.219 23.656 1 95.69 307 LEU A CA 1
ATOM 2386 C C . LEU A 1 307 ? -8.977 46.656 23.625 1 95.69 307 LEU A C 1
ATOM 2388 O O . LEU A 1 307 ? -9.891 47.031 24.359 1 95.69 307 LEU A O 1
ATOM 2392 N N . PRO A 1 308 ? -8.453 47.469 22.703 1 95.5 308 PRO A N 1
ATOM 2393 C CA . PRO A 1 308 ? -8.891 48.875 22.688 1 95.5 308 PRO A CA 1
ATOM 2394 C C . PRO A 1 308 ? -10.375 49.031 22.375 1 95.5 308 PRO A C 1
ATOM 2396 O O . PRO A 1 308 ? -11.023 49.938 22.891 1 95.5 308 PRO A O 1
ATOM 2399 N N . ASP A 1 309 ? -10.867 48.125 21.562 1 95.12 309 ASP A N 1
ATOM 2400 C CA . ASP A 1 309 ? -12.281 48.188 21.188 1 95.12 309 ASP A CA 1
ATOM 2401 C C . ASP A 1 309 ? -13.172 47.812 22.359 1 95.12 309 ASP A C 1
ATOM 2403 O O . ASP A 1 309 ? -14.383 48.031 22.344 1 95.12 309 ASP A O 1
ATOM 2407 N N . ASN A 1 310 ? -12.609 47.25 23.312 1 95.19 310 ASN A N 1
ATOM 2408 C CA . ASN A 1 310 ? -13.352 46.812 24.5 1 95.19 310 ASN A CA 1
ATOM 2409 C C . ASN A 1 310 ? -12.898 47.562 25.75 1 95.19 310 ASN A C 1
ATOM 2411 O O . ASN A 1 310 ? -12.906 47 26.844 1 95.19 310 ASN A O 1
ATOM 2415 N N . TYR A 1 311 ? -12.445 48.75 25.562 1 95.19 311 TYR A N 1
ATOM 2416 C CA . TYR A 1 311 ? -11.914 49.594 26.625 1 95.19 311 TYR A CA 1
ATOM 2417 C C . TYR A 1 311 ? -12.898 49.719 27.781 1 95.19 311 TYR A C 1
ATOM 2419 O O . TYR A 1 311 ? -12.531 49.531 28.938 1 95.19 311 TYR A O 1
ATOM 2427 N N . ASP A 1 312 ? -14.188 50.062 27.484 1 94.94 312 ASP A N 1
ATOM 2428 C CA . ASP A 1 312 ? -15.188 50.281 28.516 1 94.94 312 ASP A CA 1
ATOM 2429 C C . ASP A 1 312 ? -15.398 49.062 29.375 1 94.94 312 ASP A C 1
ATOM 2431 O O . ASP A 1 312 ? -15.508 49.156 30.594 1 94.94 312 ASP A O 1
ATOM 2435 N N . TYR A 1 313 ? -15.461 48 28.641 1 93.62 313 TYR A N 1
ATOM 2436 C CA . TYR A 1 313 ? -15.656 46.75 29.359 1 93.62 313 TYR A CA 1
ATOM 2437 C C . TYR A 1 313 ? -14.477 46.469 30.281 1 93.62 313 TYR A C 1
ATOM 2439 O O . TYR A 1 313 ? -14.672 46.062 31.438 1 93.62 313 TYR A O 1
ATOM 2447 N N . ILE A 1 314 ? -13.266 46.594 29.844 1 94.94 314 ILE A N 1
ATOM 2448 C CA . ILE A 1 314 ? -12.047 46.312 30.594 1 94.94 314 ILE A CA 1
ATOM 2449 C C . ILE A 1 314 ? -11.969 47.219 31.812 1 94.94 314 ILE A C 1
ATOM 2451 O O . ILE A 1 314 ? -11.711 46.75 32.938 1 94.94 314 ILE A O 1
ATOM 2455 N N . VAL A 1 315 ? -12.234 48.469 31.656 1 94.62 315 VAL A N 1
ATOM 2456 C CA . VAL A 1 315 ? -12.164 49.438 32.75 1 94.62 315 VAL A CA 1
ATOM 2457 C C . VAL A 1 315 ? -13.227 49.125 33.812 1 94.62 315 VAL A C 1
ATOM 2459 O O . VAL A 1 315 ? -12.977 49.25 35 1 94.62 315 VAL A O 1
ATOM 2462 N N . GLU A 1 316 ? -14.328 48.719 33.281 1 94.19 316 GLU A N 1
ATOM 2463 C CA . GLU A 1 316 ? -15.383 48.312 34.219 1 94.19 316 GLU A CA 1
ATOM 2464 C C . GLU A 1 316 ? -14.945 47.125 35.031 1 94.19 316 GLU A C 1
ATOM 2466 O O . GLU A 1 316 ? -15.25 47.062 36.25 1 94.19 316 GLU A O 1
ATOM 2471 N N . GLN A 1 317 ? -14.281 46.25 34.438 1 92.5 317 GLN A N 1
ATOM 2472 C CA . GLN A 1 317 ? -13.883 45 35.125 1 92.5 317 GLN A CA 1
ATOM 2473 C C . GLN A 1 317 ? -12.75 45.25 36.125 1 92.5 317 GLN A C 1
ATOM 2475 O O . GLN A 1 317 ? -12.703 44.656 37.188 1 92.5 317 GLN A O 1
ATOM 2480 N N . ILE A 1 318 ? -11.859 46.125 35.781 1 93.5 318 ILE A N 1
ATOM 2481 C CA . ILE A 1 318 ? -10.688 46.281 36.656 1 93.5 318 ILE A CA 1
ATOM 2482 C C . ILE A 1 318 ? -10.875 47.469 37.562 1 93.5 318 ILE A C 1
ATOM 2484 O O . ILE A 1 318 ? -10.164 47.625 38.562 1 93.5 318 ILE A O 1
ATOM 2488 N N . GLY A 1 319 ? -11.719 48.469 37.25 1 90.25 319 GLY A N 1
ATOM 2489 C CA . GLY A 1 319 ? -12.086 49.594 38.125 1 90.25 319 GLY A CA 1
ATOM 2490 C C . GLY A 1 319 ? -11.164 50.781 37.969 1 90.25 319 GLY A C 1
ATOM 2491 O O . GLY A 1 319 ? -11.211 51.719 38.781 1 90.25 319 GLY A O 1
ATOM 2492 N N . ALA A 1 320 ? -10.211 50.719 37.094 1 88.81 320 ALA A N 1
ATOM 2493 C CA . ALA A 1 320 ? -9.281 51.844 36.906 1 88.81 320 ALA A CA 1
ATOM 2494 C C . ALA A 1 320 ? -8.688 51.844 35.5 1 88.81 320 ALA A C 1
ATOM 2496 O O . ALA A 1 320 ? -8.727 50.812 34.812 1 88.81 320 ALA A O 1
ATOM 2497 N N . ASN A 1 321 ? -8.195 53 35.125 1 88.88 321 ASN A N 1
ATOM 2498 C CA . ASN A 1 321 ? -7.441 53.156 33.906 1 88.88 321 ASN A CA 1
ATOM 2499 C C . ASN A 1 321 ? -5.938 53.094 34.125 1 88.88 321 ASN A C 1
ATOM 2501 O O . ASN A 1 321 ? -5.223 54.062 33.938 1 88.88 321 ASN A O 1
ATOM 2505 N N . SER A 1 322 ? -5.473 51.969 34.625 1 89.44 322 SER A N 1
ATOM 2506 C CA . SER A 1 322 ? -4.062 51.844 34.969 1 89.44 322 SER A CA 1
ATOM 2507 C C . SER A 1 322 ? -3.506 50.469 34.531 1 89.44 322 SER A C 1
ATOM 2509 O O . SER A 1 322 ? -4.172 49.469 34.656 1 89.44 322 SER A O 1
ATOM 2511 N N . VAL A 1 323 ? -2.314 50.562 34.031 1 90.12 323 VAL A N 1
ATOM 2512 C CA . VAL A 1 323 ? -1.634 49.375 33.594 1 90.12 323 VAL A CA 1
ATOM 2513 C C . VAL A 1 323 ? -1.365 48.438 34.781 1 90.12 323 VAL A C 1
ATOM 2515 O O . VAL A 1 323 ? -1.445 47.219 34.656 1 90.12 323 VAL A O 1
ATOM 2518 N N . ASP A 1 324 ? -1.063 49 35.906 1 89.69 324 ASP A N 1
ATOM 2519 C CA . ASP A 1 324 ? -0.794 48.219 37.125 1 89.69 324 ASP A CA 1
ATOM 2520 C C . ASP A 1 324 ? -2.023 47.406 37.531 1 89.69 324 ASP A C 1
ATOM 2522 O O . ASP A 1 324 ? -1.912 46.25 37.875 1 89.69 324 ASP A O 1
ATOM 2526 N N . THR A 1 325 ? -3.16 48.062 37.438 1 92.94 325 THR A N 1
ATOM 2527 C CA . THR A 1 325 ? -4.402 47.375 37.781 1 92.94 325 THR A CA 1
ATOM 2528 C C . THR A 1 325 ? -4.73 46.312 36.75 1 92.94 325 THR A C 1
ATOM 2530 O O . THR A 1 325 ? -5.254 45.25 37.094 1 92.94 325 THR A O 1
ATOM 2533 N N . LEU A 1 326 ? -4.461 46.594 35.5 1 93.75 326 LEU A N 1
ATOM 2534 C CA . LEU A 1 326 ? -4.66 45.594 34.438 1 93.75 326 LEU A CA 1
ATOM 2535 C C . LEU A 1 326 ? -3.855 44.344 34.719 1 93.75 326 LEU A C 1
ATOM 2537 O O . LEU A 1 326 ? -4.379 43.219 34.594 1 93.75 326 LEU A O 1
ATOM 2541 N N . ILE A 1 327 ? -2.604 44.531 35.094 1 92.31 327 ILE A N 1
ATOM 2542 C CA . ILE A 1 327 ? -1.697 43.406 35.312 1 92.31 327 ILE A CA 1
ATOM 2543 C C . ILE A 1 327 ? -2.189 42.594 36.531 1 92.31 327 ILE A C 1
ATOM 2545 O O . ILE A 1 327 ? -2.125 41.375 36.531 1 92.31 327 ILE A O 1
ATOM 2549 N N . ARG A 1 328 ? -2.719 43.219 37.469 1 92.5 328 ARG A N 1
ATOM 2550 C CA . ARG A 1 328 ? -3.217 42.562 38.688 1 92.5 328 ARG A CA 1
ATOM 2551 C C . ARG A 1 328 ? -4.418 41.688 38.344 1 92.5 328 ARG A C 1
ATOM 2553 O O . ARG A 1 328 ? -4.621 40.625 38.969 1 92.5 328 ARG A O 1
ATOM 2560 N N . HIS A 1 329 ? -5.176 42.094 37.375 1 94.12 329 HIS A N 1
ATOM 2561 C CA . HIS A 1 329 ? -6.398 41.375 37.031 1 94.12 329 HIS A CA 1
ATOM 2562 C C . HIS A 1 329 ? -6.219 40.562 35.75 1 94.12 329 HIS A C 1
ATOM 2564 O O . HIS A 1 329 ? -7.195 40.094 35.188 1 94.12 329 HIS A O 1
ATOM 2570 N N . ARG A 1 330 ? -5.043 40.438 35.281 1 91.81 330 ARG A N 1
ATOM 2571 C CA . ARG A 1 330 ? -4.789 39.844 33.969 1 91.81 330 ARG A CA 1
ATOM 2572 C C . ARG A 1 330 ? -5.281 38.406 33.938 1 91.81 330 ARG A C 1
ATOM 2574 O O . ARG A 1 330 ? -5.766 37.969 32.875 1 91.81 330 ARG A O 1
ATOM 2581 N N . LYS A 1 331 ? -5.176 37.625 34.938 1 91.56 331 LYS A N 1
ATOM 2582 C CA . LYS A 1 331 ? -5.578 36.219 34.938 1 91.56 331 LYS A CA 1
ATOM 2583 C C . LYS A 1 331 ? -7.074 36.062 34.688 1 91.56 331 LYS A C 1
ATOM 2585 O O . LYS A 1 331 ? -7.492 35.219 33.875 1 91.56 331 LYS A O 1
ATOM 2590 N N . ARG A 1 332 ? -7.801 36.875 35.312 1 92.06 332 ARG A N 1
ATOM 2591 C CA . ARG A 1 332 ? -9.25 36.844 35.094 1 92.06 332 ARG A CA 1
ATOM 2592 C C . ARG A 1 332 ? -9.617 37.344 33.719 1 92.06 332 ARG A C 1
ATOM 2594 O O . ARG A 1 332 ? -10.461 36.75 33.031 1 92.06 332 ARG A O 1
ATOM 2601 N N . LEU A 1 333 ? -9.016 38.406 33.281 1 93.25 333 LEU A N 1
ATOM 2602 C CA . LEU A 1 333 ? -9.336 39.031 32 1 93.25 333 LEU A CA 1
ATOM 2603 C C . LEU A 1 333 ? -8.883 38.156 30.844 1 93.25 333 LEU A C 1
ATOM 2605 O O . LEU A 1 333 ? -9.445 38.219 29.75 1 93.25 333 LEU A O 1
ATOM 2609 N N . SER A 1 334 ? -7.871 37.344 31.125 1 93.19 334 SER A N 1
ATOM 2610 C CA . SER A 1 334 ? -7.348 36.469 30.078 1 93.19 334 SER A CA 1
ATOM 2611 C C . SER A 1 334 ? -8.375 35.406 29.688 1 93.19 334 SER A C 1
ATOM 2613 O O . SER A 1 334 ? -8.281 34.812 28.594 1 93.19 334 SER A O 1
ATOM 2615 N N . LEU A 1 335 ? -9.336 35.156 30.469 1 91.75 335 LEU A N 1
ATOM 2616 C CA . LEU A 1 335 ? -10.406 34.219 30.156 1 91.75 335 LEU A CA 1
ATOM 2617 C C . LEU A 1 335 ? -11.273 34.719 29.016 1 91.75 335 LEU A C 1
ATOM 2619 O O . LEU A 1 335 ? -11.953 33.938 28.344 1 91.75 335 LEU A O 1
ATOM 2623 N N . THR A 1 336 ? -11.203 36 28.844 1 91.62 336 THR A N 1
ATOM 2624 C CA . THR A 1 336 ? -11.945 36.625 27.75 1 91.62 336 THR A CA 1
ATOM 2625 C C . THR A 1 336 ? -11 37.094 26.656 1 91.62 336 THR A C 1
ATOM 2627 O O . THR A 1 336 ? -11.336 37.062 25.469 1 91.62 336 THR A O 1
ATOM 2630 N N . PHE A 1 337 ? -9.906 37.594 27.156 1 95.12 337 PHE A N 1
ATOM 2631 C CA . PHE A 1 337 ? -8.883 38.156 26.266 1 95.12 337 PHE A CA 1
ATOM 2632 C C . PHE A 1 337 ? -7.582 37.375 26.391 1 95.12 337 PHE A C 1
ATOM 2634 O O . PHE A 1 337 ? -6.691 37.75 27.156 1 95.12 337 PHE A O 1
ATOM 2641 N N . PRO A 1 338 ? -7.438 36.406 25.516 1 94.75 338 PRO A N 1
ATOM 2642 C CA . PRO A 1 338 ? -6.266 35.531 25.641 1 94.75 338 PRO A CA 1
ATOM 2643 C C . PRO A 1 338 ? -4.953 36.281 25.438 1 94.75 338 PRO A C 1
ATOM 2645 O O . PRO A 1 338 ? -3.893 35.812 25.859 1 94.75 338 PRO A O 1
ATOM 2648 N N . GLN A 1 339 ? -4.934 37.438 24.875 1 93.88 339 GLN A N 1
ATOM 2649 C CA . GLN A 1 339 ? -3.752 38.25 24.672 1 93.88 339 GLN A CA 1
ATOM 2650 C C . GLN A 1 339 ? -3.102 38.625 26.016 1 93.88 339 GLN A C 1
ATOM 2652 O O . GLN A 1 339 ? -1.908 38.938 26.062 1 93.88 339 GLN A O 1
ATOM 2657 N N . LEU A 1 340 ? -3.883 38.562 27.031 1 93.88 340 LEU A N 1
ATOM 2658 C CA . LEU A 1 340 ? -3.412 39 28.328 1 93.88 340 LEU A CA 1
ATOM 2659 C C . LEU A 1 340 ? -2.82 37.844 29.109 1 93.88 340 LEU A C 1
ATOM 2661 O O . LEU A 1 340 ? -2.297 38.031 30.219 1 93.88 340 LEU A O 1
ATOM 2665 N N . ASN A 1 341 ? -2.906 36.688 28.547 1 92.5 341 ASN A N 1
ATOM 2666 C CA . ASN A 1 341 ? -2.373 35.5 29.219 1 92.5 341 ASN A CA 1
ATOM 2667 C C . ASN A 1 341 ? -0.854 35.594 29.344 1 92.5 341 ASN A C 1
ATOM 2669 O O . ASN A 1 341 ? -0.168 36.062 28.438 1 92.5 341 ASN A O 1
ATOM 2673 N N . ASP A 1 342 ? -0.346 34.969 30.391 1 87.75 342 ASP A N 1
ATOM 2674 C CA . ASP A 1 342 ? 1.083 35.031 30.688 1 87.75 342 ASP A CA 1
ATOM 2675 C C . ASP A 1 342 ? 1.888 34.312 29.594 1 87.75 342 ASP A C 1
ATOM 2677 O O . ASP A 1 342 ? 3.053 34.625 29.359 1 87.75 342 ASP A O 1
ATOM 2681 N N . SER A 1 343 ? 1.271 33.406 28.984 1 85.12 343 SER A N 1
ATOM 2682 C CA . SER A 1 343 ? 1.959 32.688 27.922 1 85.12 343 SER A CA 1
ATOM 2683 C C . SER A 1 343 ? 2.066 33.5 26.656 1 85.12 343 SER A C 1
ATOM 2685 O O . SER A 1 343 ? 2.877 33.219 25.781 1 85.12 343 SER A O 1
ATOM 2687 N N . LYS A 1 344 ? 1.318 34.5 26.609 1 87.94 344 LYS A N 1
ATOM 2688 C CA . LYS A 1 344 ? 1.253 35.312 25.375 1 87.94 344 LYS A CA 1
ATOM 2689 C C . LYS A 1 344 ? 1.907 36.656 25.562 1 87.94 344 LYS A C 1
ATOM 2691 O O . LYS A 1 344 ? 2.24 37.344 24.594 1 87.94 344 LYS A O 1
ATOM 2696 N N . TRP A 1 345 ? 2.049 36.969 26.844 1 84.56 345 TRP A N 1
ATOM 2697 C CA . TRP A 1 345 ? 2.555 38.312 27.109 1 84.56 345 TRP A CA 1
ATOM 2698 C C . TRP A 1 345 ? 3.457 38.344 28.344 1 84.56 345 TRP A C 1
ATOM 2700 O O . TRP A 1 345 ? 3.09 37.812 29.391 1 84.56 345 TRP A O 1
ATOM 2710 N N . ASN A 1 346 ? 4.562 39 28.109 1 87.44 346 ASN A N 1
ATOM 2711 C CA . ASN A 1 346 ? 5.5 39.188 29.203 1 87.44 346 ASN A CA 1
ATOM 2712 C C . ASN A 1 346 ? 5.504 40.625 29.719 1 87.44 346 ASN A C 1
ATOM 2714 O O . ASN A 1 346 ? 6.215 41.469 29.188 1 87.44 346 ASN A O 1
ATOM 2718 N N . TYR A 1 347 ? 4.898 40.781 30.828 1 85.38 347 TYR A N 1
ATOM 2719 C CA . TYR A 1 347 ? 4.738 42.094 31.391 1 85.38 347 TYR A CA 1
ATOM 2720 C C . TYR A 1 347 ? 6.043 42.594 32 1 85.38 347 TYR A C 1
ATOM 2722 O O . TYR A 1 347 ? 6.188 43.781 32.312 1 85.38 347 TYR A O 1
ATOM 2730 N N . LYS A 1 348 ? 6.984 41.688 32.156 1 85.94 348 LYS A N 1
ATOM 2731 C CA . LYS A 1 348 ? 8.266 42.062 32.75 1 85.94 348 LYS A CA 1
ATOM 2732 C C . LYS A 1 348 ? 9.289 42.438 31.688 1 85.94 348 LYS A C 1
ATOM 2734 O O . LYS A 1 348 ? 10.43 42.781 32 1 85.94 348 LYS A O 1
ATOM 2739 N N . ASP A 1 349 ? 8.82 42.438 30.531 1 88.94 349 ASP A N 1
ATOM 2740 C CA . ASP A 1 349 ? 9.703 42.812 29.422 1 88.94 349 ASP A CA 1
ATOM 2741 C C . ASP A 1 349 ? 10.18 44.25 29.547 1 88.94 349 ASP A C 1
ATOM 2743 O O . ASP A 1 349 ? 9.375 45.156 29.766 1 88.94 349 ASP A O 1
ATOM 2747 N N . LYS A 1 350 ? 11.5 44.469 29.375 1 90.81 350 LYS A N 1
ATOM 2748 C CA . LYS A 1 350 ? 12.094 45.812 29.547 1 90.81 350 LYS A CA 1
ATOM 2749 C C . LYS A 1 350 ? 11.547 46.781 28.531 1 90.81 350 LYS A C 1
ATOM 2751 O O . LYS A 1 350 ? 11.258 47.938 28.859 1 90.81 350 LYS A O 1
ATOM 2756 N N . GLU A 1 351 ? 11.422 46.312 27.375 1 91.25 351 GLU A N 1
ATOM 2757 C CA . GLU A 1 351 ? 10.914 47.188 26.312 1 91.25 351 GLU A CA 1
ATOM 2758 C C . GLU A 1 351 ? 9.477 47.625 26.594 1 91.25 351 GLU A C 1
ATOM 2760 O O . GLU A 1 351 ? 9.102 48.75 26.312 1 91.25 351 GLU A O 1
ATOM 2765 N N . PHE A 1 352 ? 8.711 46.75 27.094 1 90.5 352 PHE A N 1
ATOM 2766 C CA . PHE A 1 352 ? 7.324 47.062 27.422 1 90.5 352 PHE A CA 1
ATOM 2767 C C . PHE A 1 352 ? 7.242 48.062 28.578 1 90.5 352 PHE A C 1
ATOM 2769 O O . PHE A 1 352 ? 6.457 49 28.531 1 90.5 352 PHE A O 1
ATOM 2776 N N . LYS A 1 353 ? 8.055 47.875 29.609 1 91 353 LYS A N 1
ATOM 2777 C CA . LYS A 1 353 ? 8.078 48.781 30.75 1 91 353 LYS A CA 1
ATOM 2778 C C . LYS A 1 353 ? 8.461 50.188 30.312 1 91 353 LYS A C 1
ATOM 2780 O O . LYS A 1 353 ? 7.891 51.156 30.797 1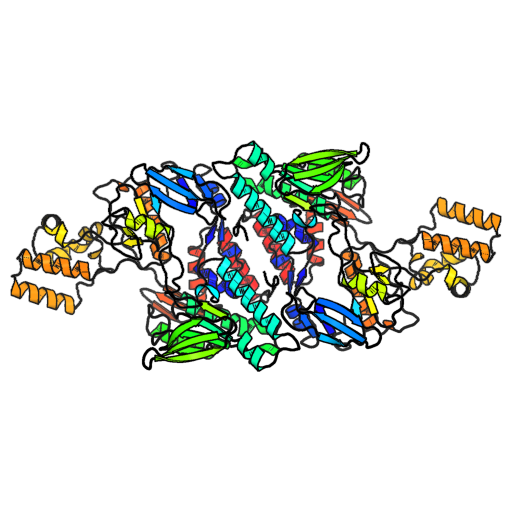 91 353 LYS A O 1
ATOM 2785 N N . GLU A 1 354 ? 9.445 50.156 29.484 1 94.12 354 GLU A N 1
ATOM 2786 C CA . GLU A 1 354 ? 9.875 51.469 28.969 1 94.12 354 GLU A CA 1
ATOM 2787 C C . GLU A 1 354 ? 8.758 52.125 28.172 1 94.12 354 GLU A C 1
ATOM 2789 O O . GLU A 1 354 ? 8.539 53.344 28.297 1 94.12 354 GLU A O 1
ATOM 2794 N N . PHE A 1 355 ? 8.125 51.344 27.406 1 93.56 355 PHE A N 1
ATOM 2795 C CA . PHE A 1 355 ? 7.008 51.875 26.609 1 93.56 355 PHE A CA 1
ATOM 2796 C C . PHE A 1 355 ? 5.914 52.406 27.516 1 93.56 355 PHE A C 1
ATOM 2798 O O . PHE A 1 355 ? 5.383 53.5 27.281 1 93.56 355 PHE A O 1
ATOM 2805 N N . VAL A 1 356 ? 5.574 51.688 28.531 1 92.38 356 VAL A N 1
ATOM 2806 C CA . VAL A 1 356 ? 4.531 52.094 29.484 1 92.38 356 VAL A CA 1
ATOM 2807 C C . VAL A 1 356 ? 4.93 53.406 30.172 1 92.38 356 VAL A C 1
ATOM 2809 O O . VAL A 1 356 ? 4.102 54.281 30.344 1 92.38 356 VAL A O 1
ATOM 2812 N N . ASN A 1 357 ? 6.176 53.5 30.547 1 93 357 ASN A N 1
ATOM 2813 C CA . ASN A 1 357 ? 6.672 54.719 31.188 1 93 357 ASN A CA 1
ATOM 2814 C C . ASN A 1 357 ? 6.59 55.938 30.25 1 93 357 ASN A C 1
ATOM 2816 O O . ASN A 1 357 ? 6.246 57.031 30.688 1 93 357 ASN A O 1
ATOM 2820 N N . ASP A 1 358 ? 6.953 55.625 29.078 1 95.31 358 ASP A N 1
ATOM 2821 C CA . ASP A 1 358 ? 6.883 56.719 28.094 1 95.31 358 ASP A CA 1
ATOM 2822 C C . ASP A 1 358 ? 5.445 57.188 27.906 1 95.31 358 ASP A C 1
ATOM 2824 O O . ASP A 1 358 ? 5.188 58.375 27.812 1 95.31 358 ASP A O 1
ATOM 2828 N N . VAL A 1 359 ? 4.562 56.25 27.797 1 94.25 359 VAL A N 1
ATOM 2829 C CA . VAL A 1 359 ? 3.156 56.594 27.609 1 94.25 359 VAL A CA 1
ATOM 2830 C C . VAL A 1 359 ? 2.627 57.344 28.828 1 94.25 359 VAL A C 1
ATOM 2832 O O . VAL A 1 359 ? 1.883 58.312 28.703 1 94.25 359 VAL A O 1
ATOM 2835 N N . LYS A 1 360 ? 2.967 56.938 30 1 91.12 360 LYS A N 1
ATOM 2836 C CA . LYS A 1 360 ? 2.545 57.594 31.234 1 91.12 360 LYS A CA 1
ATOM 2837 C C . LYS A 1 360 ? 3.064 59.031 31.297 1 91.12 360 LYS A C 1
ATOM 2839 O O . LYS A 1 360 ? 2.371 59.906 31.781 1 91.12 360 LYS A O 1
ATOM 2844 N N . SER A 1 361 ? 4.25 59.156 30.875 1 93.69 361 SER A N 1
ATOM 2845 C CA . SER A 1 361 ? 4.855 60.469 30.891 1 93.69 361 SER A CA 1
ATOM 2846 C C . SER A 1 361 ? 4.168 61.406 29.906 1 93.69 361 SER A C 1
ATOM 2848 O O . SER A 1 361 ? 3.998 62.594 30.188 1 93.69 361 SER A O 1
ATOM 2850 N N . GLU A 1 362 ? 3.826 60.844 28.875 1 94.31 362 GLU A N 1
ATOM 2851 C CA . GLU A 1 362 ? 3.258 61.656 27.797 1 94.31 362 GLU A CA 1
ATOM 2852 C C . GLU A 1 362 ? 1.782 61.969 28.062 1 94.31 362 GLU A C 1
ATOM 2854 O O . GLU A 1 362 ? 1.312 63.062 27.812 1 94.31 362 GLU A O 1
ATOM 2859 N N . TYR A 1 363 ? 0.997 61.031 28.5 1 93 363 TYR A N 1
ATOM 2860 C CA . TYR A 1 363 ? -0.453 61.156 28.562 1 93 363 TYR A CA 1
ATOM 2861 C C . TYR A 1 363 ? -0.917 61.25 30.016 1 93 363 TYR A C 1
ATOM 2863 O O . TYR A 1 363 ? -2.055 61.656 30.297 1 93 363 TYR A O 1
ATOM 2871 N N . GLY A 1 364 ? -0.08 60.875 30.938 1 87.88 364 GLY A N 1
ATOM 2872 C CA . GLY A 1 364 ? -0.467 60.781 32.344 1 87.88 364 GLY A CA 1
ATOM 2873 C C . GLY A 1 364 ? -0.786 59.344 32.75 1 87.88 364 GLY A C 1
ATOM 2874 O O . GLY A 1 364 ? -1.163 58.531 31.938 1 87.88 364 GLY A O 1
ATOM 2875 N N . SER A 1 365 ? -0.783 59.062 33.969 1 84.25 365 SER A N 1
ATOM 2876 C CA . SER A 1 365 ? -0.878 57.688 34.5 1 84.25 365 SER A CA 1
ATOM 2877 C C . SER A 1 365 ? -2.309 57.188 34.438 1 84.25 365 SER A C 1
ATOM 2879 O O . SER A 1 365 ? -2.533 55.969 34.438 1 84.25 365 SER A O 1
ATOM 2881 N N . HIS A 1 366 ? -3.312 58 34.25 1 86.56 366 HIS A N 1
ATOM 2882 C CA . HIS A 1 366 ? -4.688 57.531 34.312 1 86.56 366 HIS A CA 1
ATOM 2883 C C . HIS A 1 366 ? -5.508 58.062 33.125 1 86.56 366 HIS A C 1
ATOM 2885 O O . HIS A 1 366 ? -6.738 58.156 33.219 1 86.56 366 HIS A O 1
ATOM 2891 N N . SER A 1 367 ? -4.762 58.375 32.125 1 91.69 367 SER A N 1
ATOM 2892 C CA . SER A 1 367 ? -5.469 58.906 30.969 1 91.69 367 SER A CA 1
ATOM 2893 C C . SER A 1 367 ? -6.059 57.781 30.125 1 91.69 367 SER A C 1
ATOM 2895 O O . SER A 1 367 ? -5.461 56.719 29.984 1 91.69 367 SER A O 1
ATOM 2897 N N . LYS A 1 368 ? -7.25 58.062 29.562 1 93.69 368 LYS A N 1
ATOM 2898 C CA . LYS A 1 368 ? -7.902 57.094 28.672 1 93.69 368 LYS A CA 1
ATOM 2899 C C . LYS A 1 368 ? -7.059 56.844 27.422 1 93.69 368 LYS A C 1
ATOM 2901 O O . LYS A 1 368 ? -6.871 55.719 27.016 1 93.69 368 LYS A O 1
ATOM 2906 N N . GLU A 1 369 ? -6.555 57.969 26.891 1 94 369 GLU A N 1
ATOM 2907 C CA . GLU A 1 369 ? -5.754 57.875 25.672 1 94 369 GLU A CA 1
ATOM 2908 C C . GLU A 1 369 ? -4.504 57.031 25.906 1 94 369 GLU A C 1
ATOM 2910 O O . GLU A 1 369 ? -4.148 56.188 25.062 1 94 369 GLU A O 1
ATOM 2915 N N . GLY A 1 370 ? -3.85 57.281 26.984 1 94.06 370 GLY A N 1
ATOM 2916 C CA . GLY A 1 370 ? -2.664 56.531 27.312 1 94.06 370 GLY A CA 1
ATOM 2917 C C . GLY A 1 370 ? -2.951 55.031 27.531 1 94.06 370 GLY A C 1
ATOM 2918 O O . GLY A 1 370 ? -2.195 54.188 27.078 1 94.06 370 GLY A O 1
ATOM 2919 N N . PHE A 1 371 ? -4.016 54.75 28.266 1 95.38 371 PHE A N 1
ATOM 2920 C CA . PHE A 1 371 ? -4.383 53.375 28.531 1 95.38 371 PHE A CA 1
ATOM 2921 C C . PHE A 1 371 ? -4.734 52.656 27.25 1 95.38 371 PHE A C 1
ATOM 2923 O O . PHE A 1 371 ? -4.355 51.5 27.062 1 95.38 371 PHE A O 1
ATOM 2930 N N . ILE A 1 372 ? -5.422 53.25 26.344 1 95.69 372 ILE A N 1
ATOM 2931 C CA . ILE A 1 372 ? -5.797 52.688 25.062 1 95.69 372 ILE A CA 1
ATOM 2932 C C . ILE A 1 372 ? -4.539 52.344 24.266 1 95.69 372 ILE A C 1
ATOM 2934 O O . ILE A 1 372 ? -4.48 51.281 23.609 1 95.69 372 ILE A O 1
ATOM 2938 N N . LYS A 1 373 ? -3.547 53.188 24.312 1 95.31 373 LYS A N 1
ATOM 2939 C CA . LYS A 1 373 ? -2.283 52.938 23.609 1 95.31 373 LYS A CA 1
ATOM 2940 C C . LYS A 1 373 ? -1.593 51.688 24.172 1 95.31 373 LYS A C 1
ATOM 2942 O O . LYS A 1 373 ? -0.974 50.938 23.406 1 95.31 373 LYS A O 1
ATOM 2947 N N . ILE A 1 374 ? -1.678 51.531 25.422 1 94.5 374 ILE A N 1
ATOM 2948 C CA . ILE A 1 374 ? -1.074 50.375 26.062 1 94.5 374 ILE A CA 1
ATOM 2949 C C . ILE A 1 374 ? -1.824 49.094 25.656 1 94.5 374 ILE A C 1
ATOM 2951 O O . ILE A 1 374 ? -1.208 48.094 25.312 1 94.5 374 ILE A O 1
ATOM 2955 N N . LEU A 1 375 ? -3.145 49.156 25.641 1 95.19 375 LEU A N 1
ATOM 2956 C CA . LEU A 1 375 ? -3.969 48.031 25.219 1 95.19 375 LEU A CA 1
ATOM 2957 C C . LEU A 1 375 ? -3.67 47.688 23.766 1 95.19 375 LEU A C 1
ATOM 2959 O O . LEU A 1 375 ? -3.611 46.5 23.422 1 95.19 375 LEU A O 1
ATOM 2963 N N . ASP A 1 376 ? -3.457 48.625 23 1 95.62 376 ASP A N 1
ATOM 2964 C CA . ASP A 1 376 ? -3.146 48.438 21.578 1 95.62 376 ASP A CA 1
ATOM 2965 C C . ASP A 1 376 ? -1.797 47.719 21.422 1 95.62 376 ASP A C 1
ATOM 2967 O O . ASP A 1 376 ? -1.641 46.875 20.547 1 95.62 376 ASP A O 1
ATOM 2971 N N . LYS A 1 377 ? -0.87 48.125 22.188 1 94.44 377 LYS A N 1
ATOM 2972 C CA . LYS A 1 377 ? 0.451 47.5 22.141 1 94.44 377 LYS A CA 1
ATOM 2973 C C . LYS A 1 377 ? 0.374 46.031 22.484 1 94.44 377 LYS A C 1
ATOM 2975 O O . LYS A 1 377 ? 1.027 45.188 21.859 1 94.44 377 LYS A O 1
ATOM 2980 N N . ILE A 1 378 ? -0.407 45.688 23.406 1 93.44 378 ILE A N 1
ATOM 2981 C CA . ILE A 1 378 ? -0.589 44.281 23.797 1 93.44 378 ILE A CA 1
ATOM 2982 C C . ILE A 1 378 ? -1.224 43.5 22.656 1 93.44 378 ILE A C 1
ATOM 2984 O O . ILE A 1 378 ? -0.782 42.406 22.344 1 93.44 378 ILE A O 1
ATOM 2988 N N . ASP A 1 379 ? -2.131 44.031 22.016 1 94.62 379 ASP A N 1
ATOM 2989 C CA . ASP A 1 379 ? -2.822 43.406 20.906 1 94.62 379 ASP A CA 1
ATOM 2990 C C . ASP A 1 379 ? -1.872 43.156 19.734 1 94.62 379 ASP A C 1
ATOM 2992 O O . ASP A 1 379 ? -1.909 42.094 19.109 1 94.62 379 ASP A O 1
ATOM 2996 N N . THR A 1 380 ? -1.107 44.156 19.469 1 91.81 380 THR A N 1
ATOM 2997 C CA . THR A 1 380 ? -0.233 44.094 18.297 1 91.81 380 THR A CA 1
ATOM 2998 C C . THR A 1 380 ? 0.851 43.031 18.5 1 91.81 380 THR A C 1
ATOM 3000 O O . THR A 1 380 ? 1.372 42.469 17.531 1 91.81 380 THR A O 1
ATOM 3003 N N . LYS A 1 381 ? 1.155 42.75 19.672 1 89.69 381 LYS A N 1
ATOM 3004 C CA . LYS A 1 381 ? 2.223 41.812 19.969 1 89.69 381 LYS A CA 1
ATOM 3005 C C . LYS A 1 381 ? 1.672 40.375 20.141 1 89.69 381 LYS A C 1
ATOM 3007 O O . LYS A 1 381 ? 2.436 39.438 20.266 1 89.69 381 LYS A O 1
ATOM 3012 N N . TYR A 1 382 ? 0.39 40.25 20.078 1 92.31 382 TYR A N 1
ATOM 3013 C CA . TYR A 1 382 ? -0.235 38.938 20.219 1 92.31 382 TYR 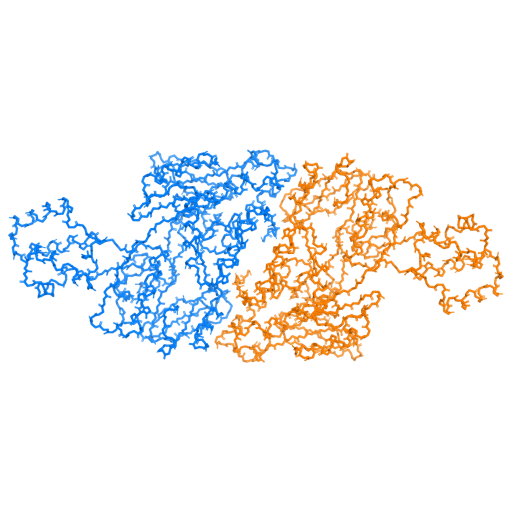A CA 1
ATOM 3014 C C . TYR A 1 382 ? 0.161 38.031 19.062 1 92.31 382 TYR A C 1
ATOM 3016 O O . TYR A 1 382 ? 0.072 38.438 17.891 1 92.31 382 TYR A O 1
ATOM 3024 N N . VAL A 1 383 ? 0.615 36.844 19.422 1 90 383 VAL A N 1
ATOM 3025 C CA . VAL A 1 383 ? 0.933 35.812 18.438 1 90 383 VAL A CA 1
ATOM 3026 C C . VAL A 1 383 ? -0.087 34.688 18.516 1 90 383 VAL A C 1
ATOM 3028 O O . VAL A 1 383 ? -0.186 34 19.547 1 90 383 VAL A O 1
ATOM 3031 N N . PRO A 1 384 ? -0.819 34.531 17.469 1 92.62 384 PRO A N 1
ATOM 3032 C CA . PRO A 1 384 ? -1.78 33.406 17.469 1 92.62 384 PRO A CA 1
ATOM 3033 C C . PRO A 1 384 ? -1.105 32.031 17.547 1 92.62 384 PRO A C 1
ATOM 3035 O O . PRO A 1 384 ? 0.089 31.922 17.266 1 92.62 384 PRO A O 1
ATOM 3038 N N . PRO A 1 385 ? -1.893 31.016 18 1 89.88 385 PRO A N 1
ATOM 3039 C CA . PRO A 1 385 ? -1.329 29.672 18 1 89.88 385 PRO A CA 1
ATOM 3040 C C . PRO A 1 385 ? -0.815 29.25 16.625 1 89.88 385 PRO A C 1
ATOM 3042 O O . PRO A 1 385 ? -1.492 29.469 15.617 1 89.88 385 PRO A O 1
ATOM 3045 N N . PHE A 1 386 ? 0.382 28.688 16.656 1 85.81 386 PHE A N 1
ATOM 3046 C CA . PHE A 1 386 ? 0.944 28.188 15.406 1 85.81 386 PHE A CA 1
ATOM 3047 C C . PHE A 1 386 ? 0.137 27 14.883 1 85.81 386 PHE A C 1
ATOM 3049 O O . PHE A 1 386 ? -0.49 26.281 15.664 1 85.81 386 PHE A O 1
ATOM 3056 N N . PRO A 1 387 ? 0.116 26.844 13.609 1 85.31 387 PRO A N 1
ATOM 3057 C CA . PRO A 1 387 ? -0.635 25.719 13.039 1 85.31 387 PRO A CA 1
ATOM 3058 C C . PRO A 1 387 ? 0.071 24.375 13.227 1 85.31 387 PRO A C 1
ATOM 3060 O O . PRO A 1 387 ? 0.689 23.859 12.289 1 85.31 387 PRO A O 1
ATOM 3063 N N . THR A 1 388 ? -0.01 23.797 14.367 1 83.5 388 THR A N 1
ATOM 3064 C CA . THR A 1 388 ? 0.575 22.516 14.719 1 83.5 388 THR A CA 1
ATOM 3065 C C . THR A 1 388 ? -0.512 21.5 15.094 1 83.5 388 THR A C 1
ATOM 3067 O O . THR A 1 388 ? -1.647 21.891 15.383 1 83.5 388 THR A O 1
ATOM 3070 N N . ALA A 1 389 ? -0.097 20.297 15.047 1 82.94 389 ALA A N 1
ATOM 3071 C CA . ALA A 1 389 ? -1.025 19.234 15.43 1 82.94 389 ALA A CA 1
ATOM 3072 C C . ALA A 1 389 ? -1.478 19.406 16.875 1 82.94 389 ALA A C 1
ATOM 3074 O O . ALA A 1 389 ? -2.643 19.156 17.203 1 82.94 389 ALA A O 1
ATOM 3075 N N . GLN A 1 390 ? -0.581 19.812 17.688 1 83.56 390 GLN A N 1
ATOM 3076 C CA . GLN A 1 390 ? -0.885 20 19.109 1 83.56 390 GLN A CA 1
ATOM 3077 C C . GLN A 1 390 ? -1.951 21.062 19.312 1 83.56 390 GLN A C 1
ATOM 3079 O O . GLN A 1 390 ? -2.902 20.859 20.078 1 83.56 390 GLN A O 1
ATOM 3084 N N . ASN A 1 391 ? -1.764 22.156 18.656 1 89.69 391 ASN A N 1
ATOM 3085 C CA . ASN A 1 391 ? -2.725 23.234 18.812 1 89.69 391 ASN A CA 1
ATOM 3086 C C . ASN A 1 391 ? -4.078 22.875 18.203 1 89.69 391 ASN A C 1
ATOM 3088 O O . ASN A 1 391 ? -5.125 23.234 18.734 1 89.69 391 ASN A O 1
ATOM 3092 N N . ALA A 1 392 ? -4.051 22.172 17.062 1 91.19 392 ALA A N 1
ATOM 3093 C CA . ALA A 1 392 ? -5.297 21.719 16.453 1 91.19 392 ALA A CA 1
ATOM 3094 C C . ALA A 1 392 ? -6.062 20.797 17.391 1 91.19 392 ALA A C 1
ATOM 3096 O O . ALA A 1 392 ? -7.285 20.922 17.531 1 91.19 392 ALA A O 1
ATOM 3097 N N . LYS A 1 393 ? -5.359 19.922 18.016 1 89.12 393 LYS A N 1
ATOM 3098 C CA . LYS A 1 393 ? -5.977 19 18.969 1 89.12 393 LYS A CA 1
ATOM 3099 C C . LYS A 1 393 ? -6.617 19.766 20.125 1 89.12 393 LYS A C 1
ATOM 3101 O O . LYS A 1 393 ? -7.75 19.469 20.516 1 89.12 393 LYS A O 1
ATOM 3106 N N . GLN A 1 394 ? -5.883 20.688 20.688 1 92.81 394 GLN A N 1
ATOM 3107 C CA . GLN A 1 394 ? -6.398 21.484 21.797 1 92.81 394 GLN A CA 1
ATOM 3108 C C . GLN A 1 394 ? -7.633 22.266 21.375 1 92.81 394 GLN A C 1
ATOM 3110 O O . GLN A 1 394 ? -8.586 22.391 22.141 1 92.81 394 GLN A O 1
ATOM 3115 N N . GLN A 1 395 ? -7.582 22.797 20.203 1 95.69 395 GLN A N 1
ATOM 3116 C CA . GLN A 1 395 ? -8.742 23.516 19.688 1 95.69 395 GLN A CA 1
ATOM 3117 C C . GLN A 1 395 ? -9.945 22.594 19.547 1 95.69 395 GLN A C 1
ATOM 3119 O O . GLN A 1 395 ? -11.07 22.984 19.891 1 95.69 395 GLN A O 1
ATOM 3124 N N . GLY A 1 396 ? -9.695 21.406 19.047 1 94.62 396 GLY A N 1
ATOM 3125 C CA . GLY A 1 396 ? -10.766 20.422 18.938 1 94.62 396 GLY A CA 1
ATOM 3126 C C . GLY A 1 396 ? -11.391 20.078 20.281 1 94.62 396 GLY A C 1
ATOM 3127 O O . GLY A 1 396 ? -12.617 20.031 20.406 1 94.62 396 GLY A O 1
ATOM 3128 N N . ILE A 1 397 ? -10.578 19.875 21.266 1 93.12 397 ILE A N 1
ATOM 3129 C CA . ILE A 1 397 ? -11.047 19.562 22.609 1 93.12 397 ILE A CA 1
ATOM 3130 C C . ILE A 1 397 ? -11.844 20.734 23.172 1 93.12 397 ILE A C 1
ATOM 3132 O O . ILE A 1 397 ? -12.914 20.547 23.75 1 93.12 397 ILE A O 1
ATOM 3136 N N . TYR A 1 398 ? -11.32 21.891 22.938 1 94.81 398 TYR A N 1
ATOM 3137 C CA . TYR A 1 398 ? -11.984 23.109 23.391 1 94.81 398 TYR A CA 1
ATOM 3138 C C . TYR A 1 398 ? -13.391 23.219 22.812 1 94.81 398 TYR A C 1
ATOM 3140 O O . TYR A 1 398 ? -14.352 23.438 23.547 1 94.81 398 TYR A O 1
ATOM 3148 N N . LEU A 1 399 ? -13.516 23.078 21.516 1 95 399 LEU A N 1
ATOM 3149 C CA . LEU A 1 399 ? -14.805 23.219 20.859 1 95 399 LEU A CA 1
ATOM 3150 C C . LEU A 1 399 ? -15.773 22.141 21.297 1 95 399 LEU A C 1
ATOM 3152 O O . LEU A 1 399 ? -16.969 22.391 21.469 1 95 399 LEU A O 1
ATOM 3156 N N . ALA A 1 400 ? -15.25 20.938 21.422 1 94.44 400 ALA A N 1
ATOM 3157 C CA . ALA A 1 400 ? -16.109 19.844 21.891 1 94.44 400 ALA A CA 1
ATOM 3158 C C . ALA A 1 400 ? -16.688 20.172 23.266 1 94.44 400 ALA A C 1
ATOM 3160 O O . ALA A 1 400 ? -17.891 19.969 23.5 1 94.44 400 ALA A O 1
ATOM 3161 N N . LYS A 1 401 ? -15.844 20.625 24.141 1 92.94 401 LYS A N 1
ATOM 3162 C CA . LYS A 1 401 ? -16.297 21 25.469 1 92.94 401 LYS A CA 1
ATOM 3163 C C . LYS A 1 401 ? -17.344 22.109 25.406 1 92.94 401 LYS A C 1
ATOM 3165 O O . LYS A 1 401 ? -18.344 22.078 26.141 1 92.94 401 LYS A O 1
ATOM 3170 N N . ALA A 1 402 ? -17.062 23.078 24.594 1 93 402 ALA A N 1
ATOM 3171 C CA . ALA A 1 402 ? -18 24.188 24.438 1 93 402 ALA A CA 1
ATOM 3172 C C . ALA A 1 402 ? -19.359 23.703 23.938 1 93 402 ALA A C 1
ATOM 3174 O O . ALA A 1 402 ? -20.406 24.141 24.438 1 93 402 ALA A O 1
ATOM 3175 N N . PHE A 1 403 ? -19.359 22.828 22.984 1 92.75 403 PHE A N 1
ATOM 3176 C CA . PHE A 1 403 ? -20.594 22.25 22.469 1 92.75 403 PHE A CA 1
ATOM 3177 C C . PHE A 1 403 ? -21.312 21.438 23.531 1 92.75 403 PHE A C 1
ATOM 3179 O O . PHE A 1 403 ? -22.531 21.547 23.703 1 92.75 403 PHE A O 1
ATOM 3186 N N . ASN A 1 404 ? -20.547 20.672 24.234 1 93.44 404 ASN A N 1
ATOM 3187 C CA . ASN A 1 404 ? -21.125 19.766 25.234 1 93.44 404 ASN A CA 1
ATOM 3188 C C . ASN A 1 404 ? -21.797 20.531 26.359 1 93.44 404 ASN A C 1
ATOM 3190 O O . ASN A 1 404 ? -22.812 20.094 26.906 1 93.44 404 ASN A O 1
ATOM 3194 N N . THR A 1 405 ? -21.266 21.641 26.703 1 90.69 405 THR A N 1
ATOM 3195 C CA . THR A 1 405 ? -21.781 22.406 27.844 1 90.69 405 THR A CA 1
ATOM 3196 C C . THR A 1 405 ? -22.781 23.469 27.391 1 90.69 405 THR A C 1
ATOM 3198 O O . THR A 1 405 ? -23.406 24.125 28.219 1 90.69 405 THR A O 1
ATOM 3201 N N . GLY A 1 406 ? -22.906 23.625 26.078 1 84.69 406 GLY A N 1
ATOM 3202 C CA . GLY A 1 406 ? -23.781 24.641 25.562 1 84.69 406 GLY A CA 1
ATOM 3203 C C . GLY A 1 406 ? -23.203 26.047 25.641 1 84.69 406 GLY A C 1
ATOM 3204 O O . GLY A 1 406 ? -23.891 27.031 25.375 1 84.69 406 GLY A O 1
ATOM 3205 N N . SER A 1 407 ? -22 26.125 25.984 1 79.5 407 SER A N 1
ATOM 3206 C CA . SER A 1 407 ? -21.328 27.406 26.188 1 79.5 407 SER A CA 1
ATOM 3207 C C . SER A 1 407 ? -21.078 28.125 24.875 1 79.5 407 SER A C 1
ATOM 3209 O O . SER A 1 407 ? -20.719 29.312 24.859 1 79.5 407 SER A O 1
ATOM 3211 N N . ILE A 1 408 ? -21.328 27.453 23.891 1 79.12 408 ILE A N 1
ATOM 3212 C CA . ILE A 1 408 ? -21.109 28.047 22.578 1 79.12 408 ILE A CA 1
ATOM 3213 C C . ILE A 1 408 ? -21.969 29.297 22.422 1 79.12 408 ILE A C 1
ATOM 3215 O O . ILE A 1 408 ? -21.594 30.234 21.719 1 79.12 408 ILE A O 1
ATOM 3219 N N . SER A 1 409 ? -22.984 29.328 23.156 1 73.88 409 SER A N 1
ATOM 3220 C CA . SER A 1 409 ? -23.922 30.453 23.094 1 73.88 409 SER A CA 1
ATOM 3221 C C . SER A 1 409 ? -23.844 31.312 24.359 1 73.88 409 SER A C 1
ATOM 3223 O O . SER A 1 409 ? -24.531 32.312 24.469 1 73.88 409 SER A O 1
ATOM 3225 N N . ASP A 1 410 ? -22.906 30.812 25.203 1 74.5 410 ASP A N 1
ATOM 3226 C CA . ASP A 1 410 ? -22.844 31.484 26.5 1 74.5 410 ASP A CA 1
ATOM 3227 C C . ASP A 1 410 ? -21.984 32.75 26.438 1 74.5 410 ASP A C 1
ATOM 3229 O O . ASP A 1 410 ? -20.938 32.75 25.781 1 74.5 410 ASP A O 1
ATOM 3233 N N . LYS A 1 411 ? -22.5 33.688 27.109 1 66.25 411 LYS A N 1
ATOM 3234 C CA . LYS A 1 411 ? -21.766 34.938 27.156 1 66.25 411 LYS A CA 1
ATOM 3235 C C . LYS A 1 411 ? -20.516 34.844 28.016 1 66.25 411 LYS A C 1
ATOM 3237 O O . LYS A 1 411 ? -19.562 35.562 27.828 1 66.25 411 LYS A O 1
ATOM 3242 N N . ASN A 1 412 ? -20.547 33.875 28.906 1 69.38 412 ASN A N 1
ATOM 3243 C CA . ASN A 1 412 ? -19.422 33.75 29.828 1 69.38 412 ASN A CA 1
ATOM 3244 C C . ASN A 1 412 ? -18.453 32.625 29.406 1 69.38 412 ASN A C 1
ATOM 3246 O O . ASN A 1 412 ? -17.703 32.094 30.219 1 69.38 412 ASN A O 1
ATOM 3250 N N . LYS A 1 413 ? -18.453 32.344 28.203 1 83.5 413 LYS A N 1
ATOM 3251 C CA . LYS A 1 413 ? -17.562 31.297 27.703 1 83.5 413 LYS A CA 1
ATOM 3252 C C . LYS A 1 413 ? -16.109 31.719 27.797 1 83.5 413 LYS A C 1
ATOM 3254 O O . LYS A 1 413 ? -15.789 32.906 27.641 1 83.5 413 LYS A O 1
ATOM 3259 N N . LYS A 1 414 ? -15.258 30.859 28.125 1 89.88 414 LYS A N 1
ATOM 3260 C CA . LYS A 1 414 ? -13.82 31.094 28.234 1 89.88 414 LYS A CA 1
ATOM 3261 C C . LYS A 1 414 ? -13.148 31.062 26.859 1 89.88 414 LYS A C 1
ATOM 3263 O O . LYS A 1 414 ? -13.484 30.219 26.031 1 89.88 414 LYS A O 1
ATOM 3268 N N . ALA A 1 415 ? -12.25 31.969 26.719 1 93.88 415 ALA A N 1
ATOM 3269 C CA . ALA A 1 415 ? -11.5 32.031 25.469 1 93.88 415 ALA A CA 1
ATOM 3270 C C . ALA A 1 415 ? -10.531 30.875 25.344 1 93.88 415 ALA A C 1
ATOM 3272 O O . ALA A 1 415 ? -10.102 30.297 26.344 1 93.88 415 ALA A O 1
ATOM 3273 N N . PHE A 1 416 ? -10.281 30.547 24.094 1 94.88 416 PHE A N 1
ATOM 3274 C CA . PHE A 1 416 ? -9.266 29.531 23.812 1 94.88 416 PHE A CA 1
ATOM 3275 C C . PHE A 1 416 ? -7.867 30.109 23.984 1 94.88 416 PHE A C 1
ATOM 3277 O O . PHE A 1 416 ? -7.543 31.156 23.422 1 94.88 416 PHE A O 1
ATOM 3284 N N . CYS A 1 417 ? -7.039 29.469 24.719 1 92.25 417 CYS A N 1
ATOM 3285 C CA . CYS A 1 417 ? -5.613 29.75 24.859 1 92.25 417 CYS A CA 1
ATOM 3286 C C . CYS A 1 417 ? -4.805 28.469 24.891 1 92.25 417 CYS A C 1
ATOM 3288 O O . CYS A 1 417 ? -4.969 27.641 25.781 1 92.25 417 CYS A O 1
ATOM 3290 N N . GLU A 1 418 ? -3.871 28.359 23.938 1 89.94 418 GLU A N 1
ATOM 3291 C CA . GLU A 1 418 ? -3.131 27.109 23.797 1 89.94 418 GLU A CA 1
ATOM 3292 C C . GLU A 1 418 ? -2.061 26.984 24.875 1 89.94 418 GLU A C 1
ATOM 3294 O O . GLU A 1 418 ? -1.587 27.984 25.406 1 89.94 418 GLU A O 1
ATOM 3299 N N . LYS A 1 419 ? -1.798 25.797 25.234 1 85.56 419 LYS A N 1
ATOM 3300 C CA . LYS A 1 419 ? -0.667 25.453 26.094 1 85.56 419 LYS A CA 1
ATOM 3301 C C . LYS A 1 419 ? 0.403 24.688 25.328 1 85.56 419 LYS A C 1
ATOM 3303 O O . LYS A 1 419 ? 0.146 23.609 24.812 1 85.56 419 LYS A O 1
ATOM 3308 N N . TRP A 1 420 ? 1.493 25.312 25.188 1 79 420 TRP A N 1
ATOM 3309 C CA . TRP A 1 420 ? 2.586 24.656 24.469 1 79 420 TRP A CA 1
ATOM 3310 C C . TRP A 1 420 ? 3.182 23.531 25.297 1 79 420 TRP A C 1
ATOM 3312 O O . TRP A 1 420 ? 3.656 23.75 26.406 1 79 420 TRP A O 1
ATOM 3322 N N . LEU A 1 421 ? 3.182 22.391 24.719 1 75.44 421 LEU A N 1
ATOM 3323 C CA . LEU A 1 421 ? 3.619 21.219 25.484 1 75.44 421 LEU A CA 1
ATOM 3324 C C . LEU A 1 421 ? 5 20.75 25.016 1 75.44 421 LEU A C 1
ATOM 3326 O O . LEU A 1 421 ? 5.586 19.844 25.609 1 75.44 421 LEU A O 1
ATOM 3330 N N . GLY A 1 422 ? 5.516 21.406 24 1 74.56 422 GLY A N 1
ATOM 3331 C CA . GLY A 1 422 ? 6.824 21.016 23.484 1 74.56 422 GLY A CA 1
ATOM 3332 C C . GLY A 1 422 ? 6.805 20.656 22.016 1 74.56 422 GLY A C 1
ATOM 3333 O O . GLY A 1 422 ? 5.738 20.453 21.438 1 74.56 422 GLY A O 1
ATOM 3334 N N . SER A 1 423 ? 8.039 20.75 21.422 1 74 423 SER A N 1
ATOM 3335 C CA . SER A 1 423 ? 8.219 20.375 20.016 1 74 423 SER A CA 1
ATOM 3336 C C . SER A 1 423 ? 9.281 19.297 19.875 1 74 423 SER A C 1
ATOM 3338 O O . SER A 1 423 ? 10.297 19.312 20.562 1 74 423 SER A O 1
ATOM 3340 N N . ILE A 1 424 ? 8.945 18.359 19.047 1 73.5 424 ILE A N 1
ATOM 3341 C CA . ILE A 1 424 ? 9.875 17.25 18.828 1 73.5 424 ILE A CA 1
ATOM 3342 C C . ILE A 1 424 ? 10.062 17.031 17.328 1 73.5 424 ILE A C 1
ATOM 3344 O O . ILE A 1 424 ? 9.125 17.188 16.547 1 73.5 424 ILE A O 1
ATOM 3348 N N . ALA A 1 425 ? 11.336 16.734 16.938 1 73.5 425 ALA A N 1
ATOM 3349 C CA . ALA A 1 425 ? 11.641 16.391 15.555 1 73.5 425 ALA A CA 1
ATOM 3350 C C . ALA A 1 425 ? 12.594 15.211 15.469 1 73.5 425 ALA A C 1
ATOM 3352 O O . ALA A 1 425 ? 13.625 15.188 16.156 1 73.5 425 ALA A O 1
ATOM 3353 N N . SER A 1 426 ? 12.211 14.289 14.641 1 77.44 426 SER A N 1
ATOM 3354 C CA . SER A 1 426 ? 13.07 13.125 14.43 1 77.44 426 SER A CA 1
ATOM 3355 C C . SER A 1 426 ? 14.141 13.414 13.383 1 77.44 426 SER A C 1
ATOM 3357 O O . SER A 1 426 ? 13.883 14.078 12.383 1 77.44 426 SER A O 1
ATOM 3359 N N . LEU A 1 427 ? 15.406 12.961 13.617 1 75.56 427 LEU A N 1
ATOM 3360 C CA . LEU A 1 427 ? 16.531 13.156 12.695 1 75.56 427 LEU A CA 1
ATOM 3361 C C . LEU A 1 427 ? 16.828 11.867 11.938 1 75.56 427 LEU A C 1
ATOM 3363 O O . LEU A 1 427 ? 17.891 11.734 11.336 1 75.56 427 LEU A O 1
ATOM 3367 N N . GLY A 1 428 ? 15.836 10.945 12.008 1 73.62 428 GLY A N 1
ATOM 3368 C CA . GLY A 1 428 ? 16.047 9.633 11.414 1 73.62 428 GLY A CA 1
ATOM 3369 C C . GLY A 1 428 ? 16.172 8.523 12.438 1 73.62 428 GLY A C 1
ATOM 3370 O O . GLY A 1 428 ? 16.844 8.688 13.461 1 73.62 428 GLY A O 1
ATOM 3371 N N . GLY A 1 429 ? 15.453 7.449 12.117 1 68.56 429 GLY A N 1
ATOM 3372 C CA . GLY A 1 429 ? 15.531 6.328 13.047 1 68.56 429 GLY A CA 1
ATOM 3373 C C . GLY A 1 429 ? 15.141 6.703 14.461 1 68.56 429 GLY A C 1
ATOM 3374 O O . GLY A 1 429 ? 14.039 7.207 14.695 1 68.56 429 GLY A O 1
ATOM 3375 N N . LEU A 1 430 ? 16.188 6.527 15.305 1 66.44 430 LEU A N 1
ATOM 3376 C CA . LEU A 1 430 ? 15.906 6.703 16.719 1 66.44 430 LEU A CA 1
ATOM 3377 C C . LEU A 1 430 ? 16.438 8.039 17.219 1 66.44 430 LEU A C 1
ATOM 3379 O O . LEU A 1 430 ? 16.25 8.398 18.391 1 66.44 430 LEU A O 1
ATOM 3383 N N . SER A 1 431 ? 17.062 8.891 16.422 1 70.88 431 SER A N 1
ATOM 3384 C CA . SER A 1 431 ? 17.594 10.188 16.812 1 70.88 431 SER A CA 1
ATOM 3385 C C . SER A 1 431 ? 16.531 11.273 16.75 1 70.88 431 SER A C 1
ATOM 3387 O O . SER A 1 431 ? 15.828 11.406 15.742 1 70.88 431 SER A O 1
ATOM 3389 N N . VAL A 1 432 ? 16.344 11.922 17.938 1 73.06 432 VAL A N 1
ATOM 3390 C CA . VAL A 1 432 ? 15.297 12.938 18.016 1 73.06 432 VAL A CA 1
ATOM 3391 C C . VAL A 1 432 ? 15.844 14.188 18.703 1 73.06 432 VAL A C 1
ATOM 3393 O O . VAL A 1 432 ? 16.781 14.102 19.5 1 73.06 432 VAL A O 1
ATOM 3396 N N . VAL A 1 433 ? 15.32 15.289 18.359 1 70.94 433 VAL A N 1
ATOM 3397 C CA . VAL A 1 433 ? 15.539 16.531 19.094 1 70.94 433 VAL A CA 1
ATOM 3398 C C . VAL A 1 433 ? 14.219 17.016 19.672 1 70.94 433 VAL A C 1
ATOM 3400 O O . VAL A 1 433 ? 13.172 16.922 19.031 1 70.94 433 VAL A O 1
ATOM 3403 N N . ALA A 1 434 ? 14.32 17.391 20.922 1 73.69 434 ALA A N 1
ATOM 3404 C CA . ALA A 1 434 ? 13.117 17.859 21.609 1 73.69 434 ALA A CA 1
ATOM 3405 C C . ALA A 1 434 ? 13.344 19.234 22.219 1 73.69 434 ALA A C 1
ATOM 3407 O O . ALA A 1 434 ? 14.375 19.484 22.844 1 73.69 434 ALA A O 1
ATOM 3408 N N . HIS A 1 435 ? 12.477 20.125 21.859 1 71 435 HIS A N 1
ATOM 3409 C CA . HIS A 1 435 ? 12.391 21.422 22.5 1 71 435 HIS A CA 1
ATOM 3410 C C . HIS A 1 435 ? 11.195 21.5 23.453 1 71 435 HIS A C 1
ATOM 3412 O O . HIS A 1 435 ? 10.055 21.625 23 1 71 435 HIS A O 1
ATOM 3418 N N . LEU A 1 436 ? 11.477 21.312 24.734 1 71.44 436 LEU A N 1
ATOM 3419 C CA . LEU A 1 436 ? 10.438 21.281 25.75 1 71.44 436 LEU A CA 1
ATOM 3420 C C . LEU A 1 436 ? 10.422 22.562 26.562 1 71.44 436 LEU A C 1
ATOM 3422 O O . LEU A 1 436 ? 11.406 23.297 26.594 1 71.44 436 LEU A O 1
ATOM 3426 N N . PRO A 1 437 ? 9.344 22.922 27.203 1 63.16 437 PRO A N 1
ATOM 3427 C CA . PRO A 1 437 ? 9.281 24.156 27.984 1 63.16 437 PRO A CA 1
ATOM 3428 C C . PRO A 1 437 ? 10.375 24.25 29.047 1 63.16 437 PRO A C 1
ATOM 3430 O O . PRO A 1 437 ? 10.945 25.328 29.266 1 63.16 437 PRO A O 1
ATOM 3433 N N . LEU A 1 438 ? 10.656 23.062 29.594 1 60.25 438 LEU A N 1
ATOM 3434 C CA . LEU A 1 438 ? 11.602 23.141 30.688 1 60.25 438 LEU A CA 1
ATOM 3435 C C . LEU A 1 438 ? 12.922 22.469 30.328 1 60.25 438 LEU A C 1
ATOM 3437 O O . LEU A 1 438 ? 13.914 22.609 31.047 1 60.25 438 LEU A O 1
ATOM 3441 N N . LEU A 1 439 ? 12.992 21.828 29.172 1 62.69 439 LEU A N 1
ATOM 3442 C CA . LEU A 1 439 ? 14.227 21.094 28.875 1 62.69 439 LEU A CA 1
ATOM 3443 C C . LEU A 1 439 ? 14.398 20.906 27.375 1 62.69 439 LEU A C 1
ATOM 3445 O O . LEU A 1 439 ? 13.414 20.797 26.641 1 62.69 439 LEU A O 1
ATOM 3449 N N . THR A 1 440 ? 15.648 21.125 26.938 1 62.72 440 THR A N 1
ATOM 3450 C CA . THR A 1 440 ? 16.016 20.75 25.578 1 62.72 440 THR A CA 1
ATOM 3451 C C . THR A 1 440 ? 16.797 19.453 25.562 1 62.72 440 THR A C 1
ATOM 3453 O O . THR A 1 440 ? 17.75 19.281 26.328 1 62.72 440 THR A O 1
ATOM 3456 N N . LEU A 1 441 ? 16.234 18.406 24.812 1 67.69 441 LEU A N 1
ATOM 3457 C CA . LEU A 1 441 ? 16.922 17.125 24.719 1 67.69 441 LEU A CA 1
ATOM 3458 C C . LEU A 1 441 ? 17.438 16.875 23.312 1 67.69 441 LEU A C 1
ATOM 3460 O O . LEU A 1 441 ? 16.719 17.125 22.328 1 67.69 441 LEU A O 1
ATOM 3464 N N . ASN A 1 442 ? 18.766 16.656 23.281 1 69.56 442 ASN A N 1
ATOM 3465 C CA . ASN A 1 442 ? 19.422 16.391 22.016 1 69.56 442 ASN A CA 1
ATOM 3466 C C . ASN A 1 442 ? 19.859 14.93 21.906 1 69.56 442 ASN A C 1
ATOM 3468 O O . ASN A 1 442 ? 20.828 14.516 22.547 1 69.56 442 ASN A O 1
ATOM 3472 N N . GLY A 1 443 ? 19.062 14.234 21.188 1 63.81 443 GLY A N 1
ATOM 3473 C CA . GLY A 1 443 ? 19.516 12.898 20.812 1 63.81 443 GLY A CA 1
ATOM 3474 C C . GLY A 1 443 ? 19.484 11.914 21.969 1 63.81 443 GLY A C 1
ATOM 3475 O O . GLY A 1 443 ? 19.047 12.258 23.062 1 63.81 443 GLY A O 1
ATOM 3476 N N . GLY A 1 444 ? 19.766 10.578 21.703 1 61.56 444 GLY A N 1
ATOM 3477 C CA . GLY A 1 444 ? 19.969 9.516 22.672 1 61.56 444 GLY A CA 1
ATOM 3478 C C . GLY A 1 444 ? 18.703 8.711 22.938 1 61.56 444 GLY A C 1
ATOM 3479 O O . GLY A 1 444 ? 17.688 8.906 22.281 1 61.56 444 GLY A O 1
ATOM 3480 N N . LEU A 1 445 ? 18.766 7.781 23.766 1 64.31 445 LEU A N 1
ATOM 3481 C CA . LEU A 1 445 ? 17.75 6.789 24.094 1 64.31 445 LEU A CA 1
ATOM 3482 C C . LEU A 1 445 ? 16.547 7.449 24.75 1 64.31 445 LEU A C 1
ATOM 3484 O O . LEU A 1 445 ? 15.398 7.055 24.5 1 64.31 445 LEU A O 1
ATOM 3488 N N . ILE A 1 446 ? 16.828 8.484 25.484 1 61.5 446 ILE A N 1
ATOM 3489 C CA . ILE A 1 446 ? 15.742 9.117 26.203 1 61.5 446 ILE A CA 1
ATOM 3490 C C . ILE A 1 446 ? 14.836 9.859 25.219 1 61.5 446 ILE A C 1
ATOM 3492 O O . ILE A 1 446 ? 13.609 9.75 25.281 1 61.5 446 ILE A O 1
ATOM 3496 N N . ALA A 1 447 ? 15.492 10.578 24.344 1 63.38 447 ALA A N 1
ATOM 3497 C CA . ALA A 1 447 ? 14.719 11.328 23.344 1 63.38 447 ALA A CA 1
ATOM 3498 C C . ALA A 1 447 ? 13.914 10.391 22.453 1 63.38 447 ALA A C 1
ATOM 3500 O O . ALA A 1 447 ? 12.766 10.68 22.109 1 63.38 447 ALA A O 1
ATOM 3501 N N . PHE A 1 448 ? 14.578 9.297 22.312 1 65.75 448 PHE A N 1
ATOM 3502 C CA . PHE A 1 448 ? 13.922 8.281 21.516 1 65.75 448 PHE A CA 1
ATOM 3503 C C . PHE A 1 448 ? 12.664 7.766 22.203 1 65.75 448 PHE A C 1
ATOM 3505 O O . PHE A 1 448 ? 11.594 7.723 21.594 1 65.75 448 PHE A O 1
ATOM 3512 N N . PHE A 1 449 ? 12.766 7.418 23.375 1 68.94 449 PHE A N 1
ATOM 3513 C CA . PHE A 1 449 ? 11.633 6.867 24.109 1 68.94 449 PHE A CA 1
ATOM 3514 C C . PHE A 1 449 ? 10.555 7.918 24.312 1 68.94 449 PHE A C 1
ATOM 3516 O O . PHE A 1 449 ? 9.359 7.617 24.234 1 68.94 449 PHE A O 1
ATOM 3523 N N . MET A 1 450 ? 10.969 9.094 24.516 1 67.38 450 MET A N 1
ATOM 3524 C CA . MET A 1 450 ? 9.992 10.172 24.703 1 67.38 450 MET A CA 1
ATOM 3525 C C . MET A 1 450 ? 9.188 10.406 23.422 1 67.38 450 MET A C 1
ATOM 3527 O O . MET A 1 450 ? 7.969 10.539 23.484 1 67.38 450 MET A O 1
ATOM 3531 N N . TRP A 1 451 ? 9.953 10.422 22.391 1 67 451 TRP A N 1
ATOM 3532 C CA . TRP A 1 451 ? 9.289 10.625 21.109 1 67 451 TRP A CA 1
ATOM 3533 C C . TRP A 1 451 ? 8.258 9.531 20.844 1 67 451 TRP A C 1
ATOM 3535 O O . TRP A 1 451 ? 7.098 9.82 20.531 1 67 451 TRP A O 1
ATOM 3545 N N . ASN A 1 452 ? 8.711 8.375 21 1 72.88 452 ASN A N 1
ATOM 3546 C CA . ASN A 1 452 ? 7.809 7.258 20.75 1 72.88 452 ASN A CA 1
ATOM 3547 C C . ASN A 1 452 ? 6.633 7.258 21.734 1 72.88 452 ASN A C 1
ATOM 3549 O O . ASN A 1 452 ? 5.508 6.926 21.344 1 72.88 452 ASN A O 1
ATOM 3553 N N . PHE A 1 453 ? 6.945 7.715 22.859 1 73.44 453 PHE A N 1
ATOM 3554 C CA . PHE A 1 453 ? 5.895 7.773 23.859 1 73.44 453 PHE A CA 1
ATOM 3555 C C . PHE A 1 453 ? 4.871 8.852 23.516 1 73.44 453 PHE A C 1
ATOM 3557 O O . PHE A 1 453 ? 3.664 8.625 23.641 1 73.44 453 PHE A O 1
ATOM 3564 N N . VAL A 1 454 ? 5.367 9.977 23.109 1 73.44 454 VAL A N 1
ATOM 3565 C CA . VAL A 1 454 ? 4.469 11.062 22.734 1 73.44 454 VAL A CA 1
ATOM 3566 C C . VAL A 1 454 ? 3.586 10.625 21.562 1 73.44 454 VAL A C 1
ATOM 3568 O O . VAL A 1 454 ? 2.377 10.867 21.578 1 73.44 454 VAL A O 1
ATOM 3571 N N . TYR A 1 455 ? 4.203 9.961 20.641 1 73.75 455 TYR A N 1
ATOM 3572 C CA . TYR A 1 455 ? 3.418 9.461 19.516 1 73.75 455 TYR A CA 1
ATOM 3573 C C . TYR A 1 455 ? 2.35 8.484 19.984 1 73.75 455 TYR A C 1
ATOM 3575 O O . TYR A 1 455 ? 1.192 8.57 19.562 1 73.75 455 TYR A O 1
ATOM 3583 N N . MET A 1 456 ? 2.723 7.648 20.875 1 76.25 456 MET A N 1
ATOM 3584 C CA . MET A 1 456 ? 1.8 6.629 21.359 1 76.25 456 MET A CA 1
ATOM 3585 C C . MET A 1 456 ? 0.602 7.27 22.062 1 76.25 456 MET A C 1
ATOM 3587 O O . MET A 1 456 ? -0.527 6.797 21.922 1 76.25 456 MET A O 1
ATOM 3591 N N . ILE A 1 457 ? 0.879 8.344 22.656 1 71.62 457 ILE A N 1
ATOM 3592 C CA . ILE A 1 457 ? -0.191 9.039 23.359 1 71.62 457 ILE A CA 1
ATOM 3593 C C . ILE A 1 457 ? -1.072 9.789 22.359 1 71.62 457 ILE A C 1
ATOM 3595 O O . ILE A 1 457 ? -2.287 9.883 22.547 1 71.62 457 ILE A O 1
ATOM 3599 N N . MET A 1 458 ? -0.49 10.148 21.344 1 76.06 458 MET A N 1
ATOM 3600 C CA . MET A 1 458 ? -1.203 10.977 20.375 1 76.06 458 MET A CA 1
ATOM 3601 C C . MET A 1 458 ? -2.014 10.117 19.422 1 76.06 458 MET A C 1
ATOM 3603 O O . MET A 1 458 ? -2.926 10.617 18.75 1 76.06 458 MET A O 1
ATOM 3607 N N . PHE A 1 459 ? -1.681 8.891 19.438 1 79.75 459 PHE A N 1
ATOM 3608 C CA . PHE A 1 459 ? -2.428 8.008 18.547 1 79.75 459 PHE A CA 1
ATOM 3609 C C . PHE A 1 459 ? -3.887 7.914 18.984 1 79.75 459 PHE A C 1
ATOM 3611 O O . PHE A 1 459 ? -4.188 7.93 20.172 1 79.75 459 PHE A O 1
ATOM 3618 N N . SER A 1 460 ? -4.773 7.832 18.016 1 74.12 460 SER A N 1
ATOM 3619 C CA . SER A 1 460 ? -6.207 7.898 18.266 1 74.12 460 SER A CA 1
ATOM 3620 C C . SER A 1 460 ? -6.758 6.543 18.688 1 74.12 460 SER A C 1
ATOM 3622 O O . SER A 1 460 ? -7.855 6.457 19.25 1 74.12 460 SER A O 1
ATOM 3624 N N . SER A 1 461 ? -6.027 5.438 18.406 1 78.19 461 SER A N 1
ATOM 3625 C CA . SER A 1 461 ? -6.59 4.121 18.688 1 78.19 461 SER A CA 1
ATOM 3626 C C . SER A 1 461 ? -5.516 3.141 19.141 1 78.19 461 SER A C 1
ATOM 3628 O O . SER A 1 461 ? -4.328 3.35 18.875 1 78.19 461 SER A O 1
ATOM 3630 N N . ASN A 1 462 ? -5.941 2.162 19.828 1 79.19 462 ASN A N 1
ATOM 3631 C CA . ASN A 1 462 ? -5.031 1.098 20.234 1 79.19 462 ASN A CA 1
ATOM 3632 C C . ASN A 1 462 ? -4.496 0.323 19.031 1 79.19 462 ASN A C 1
ATOM 3634 O O . ASN A 1 462 ? -3.379 -0.194 19.078 1 79.19 462 ASN A O 1
ATOM 3638 N N . LYS A 1 463 ? -5.305 0.314 18.047 1 82.88 463 LYS A N 1
ATOM 3639 C CA . LYS A 1 463 ? -4.855 -0.341 16.812 1 82.88 463 LYS A CA 1
ATOM 3640 C C . LYS A 1 463 ? -3.611 0.338 16.25 1 82.88 463 LYS A C 1
ATOM 3642 O O . LYS A 1 463 ? -2.639 -0.332 15.906 1 82.88 463 LYS A O 1
ATOM 3647 N N . MET A 1 464 ? -3.652 1.596 16.25 1 82.56 464 MET A N 1
ATOM 3648 C CA . MET A 1 464 ? -2.506 2.359 15.758 1 82.56 464 MET A CA 1
ATOM 3649 C C . MET A 1 464 ? -1.289 2.143 16.656 1 82.56 464 MET A C 1
ATOM 3651 O O . MET A 1 464 ? -0.17 1.996 16.156 1 82.56 464 MET A O 1
ATOM 3655 N N . ARG A 1 465 ? -1.559 2.092 17.906 1 85 465 ARG A N 1
ATOM 3656 C CA . ARG A 1 465 ? -0.472 1.873 18.859 1 85 465 ARG A CA 1
ATOM 3657 C C . ARG A 1 465 ? 0.182 0.513 18.641 1 85 465 ARG A C 1
ATOM 3659 O O . ARG A 1 465 ? 1.41 0.411 18.578 1 85 465 ARG A O 1
ATOM 3666 N N . LEU A 1 466 ? -0.618 -0.502 18.484 1 85.81 466 LEU A N 1
ATOM 3667 C CA . LEU A 1 466 ? -0.103 -1.853 18.281 1 85.81 466 LEU A CA 1
ATOM 3668 C C . LEU A 1 466 ? 0.663 -1.959 16.969 1 85.81 466 LEU A C 1
ATOM 3670 O O . LEU A 1 466 ? 1.717 -2.596 16.906 1 85.81 466 LEU A O 1
ATOM 3674 N N . ARG A 1 467 ? 0.13 -1.392 15.977 1 86.31 467 ARG A N 1
ATOM 3675 C CA . ARG A 1 467 ? 0.808 -1.413 14.688 1 86.31 467 ARG A CA 1
ATOM 3676 C C . ARG A 1 467 ? 2.16 -0.711 14.766 1 86.31 467 ARG A C 1
ATOM 3678 O O . ARG A 1 467 ? 3.143 -1.181 14.188 1 86.31 467 ARG A O 1
ATOM 3685 N N . PHE A 1 468 ? 2.16 0.412 15.43 1 86.81 468 PHE A N 1
ATOM 3686 C CA . PHE A 1 468 ? 3.406 1.155 15.562 1 86.81 468 PHE A CA 1
ATOM 3687 C C . PHE A 1 468 ? 4.438 0.345 16.344 1 86.81 468 PHE A C 1
ATOM 3689 O O . PHE A 1 468 ? 5.609 0.289 15.953 1 86.81 468 PHE A O 1
ATOM 3696 N N . ILE A 1 469 ? 4.02 -0.265 17.391 1 84.31 469 ILE A N 1
ATOM 3697 C CA . ILE A 1 469 ? 4.91 -1.108 18.188 1 84.31 469 ILE A CA 1
ATOM 3698 C C . ILE A 1 469 ? 5.457 -2.238 17.312 1 84.31 469 ILE A C 1
ATOM 3700 O O . ILE A 1 469 ? 6.648 -2.555 17.375 1 84.31 469 ILE A O 1
ATOM 3704 N N . PHE A 1 470 ? 4.621 -2.789 16.562 1 86 470 PHE A N 1
ATOM 3705 C CA . PHE A 1 470 ? 5.055 -3.852 15.672 1 86 470 PHE A CA 1
ATOM 3706 C C . PHE A 1 470 ? 6.082 -3.33 14.672 1 86 470 PHE A C 1
ATOM 3708 O O . PHE A 1 470 ? 7.078 -3.998 14.391 1 86 470 PHE A O 1
ATOM 3715 N N . ASP A 1 471 ? 5.789 -2.182 14.086 1 84.06 471 ASP A N 1
ATOM 3716 C CA . ASP A 1 471 ? 6.734 -1.592 13.141 1 84.06 471 ASP A CA 1
ATOM 3717 C C . ASP A 1 471 ? 8.094 -1.365 13.805 1 84.06 471 ASP A C 1
ATOM 3719 O O . ASP A 1 471 ? 9.133 -1.605 13.188 1 84.06 471 ASP A O 1
ATOM 3723 N N . LEU A 1 472 ? 8.102 -0.917 15.031 1 80.5 472 LEU A N 1
ATOM 3724 C CA . LEU A 1 472 ? 9.336 -0.698 15.781 1 80.5 472 LEU A CA 1
ATOM 3725 C C . LEU A 1 472 ? 10.094 -2.008 15.977 1 80.5 472 LEU A C 1
ATOM 3727 O O . LEU A 1 472 ? 11.312 -2.061 15.797 1 80.5 472 LEU A O 1
ATOM 3731 N N . ILE A 1 473 ? 9.352 -3.023 16.297 1 82.56 473 ILE A N 1
ATOM 3732 C CA . ILE A 1 473 ? 9.953 -4.332 16.531 1 82.56 473 ILE A CA 1
ATOM 3733 C C . ILE A 1 473 ? 10.547 -4.859 15.219 1 82.56 473 ILE A C 1
ATOM 3735 O O . ILE A 1 473 ? 11.68 -5.348 15.195 1 82.56 473 ILE A O 1
ATOM 3739 N N . MET A 1 474 ? 9.781 -4.758 14.203 1 81.94 474 MET A N 1
ATOM 3740 C CA . MET A 1 474 ? 10.242 -5.25 12.906 1 81.94 474 MET A CA 1
ATOM 3741 C C . MET A 1 474 ? 11.484 -4.496 12.445 1 81.94 474 MET A C 1
ATOM 3743 O O . MET A 1 474 ? 12.406 -5.094 11.883 1 81.94 474 MET A O 1
ATOM 3747 N N . ASN A 1 475 ? 11.469 -3.205 12.625 1 77.94 475 ASN A N 1
ATOM 3748 C CA . ASN A 1 475 ? 12.617 -2.396 12.227 1 77.94 475 ASN A CA 1
ATOM 3749 C C . ASN A 1 475 ? 13.875 -2.787 13 1 77.94 475 ASN A C 1
ATOM 3751 O O . ASN A 1 475 ? 14.992 -2.668 12.492 1 77.94 475 ASN A O 1
ATOM 3755 N N . ARG A 1 476 ? 13.648 -3.211 14.156 1 75.81 476 ARG A N 1
ATOM 3756 C CA . ARG A 1 476 ? 14.781 -3.609 14.984 1 75.81 476 ARG A CA 1
ATOM 3757 C C . ARG A 1 476 ? 15.266 -5.008 14.617 1 75.81 476 ARG A C 1
ATOM 3759 O O . ARG A 1 476 ? 16.469 -5.27 14.609 1 75.81 476 ARG A O 1
ATOM 3766 N N . LEU A 1 477 ? 14.297 -5.852 14.258 1 77.75 477 LEU A N 1
ATOM 3767 C CA . LEU A 1 477 ? 14.641 -7.258 14.102 1 77.75 477 LEU A CA 1
ATOM 3768 C C . LEU A 1 477 ? 14.906 -7.59 12.641 1 77.75 477 LEU A C 1
ATOM 3770 O O . LEU A 1 477 ? 15.617 -8.555 12.336 1 77.75 477 LEU A O 1
ATOM 3774 N N . CYS A 1 478 ? 14.188 -6.82 11.852 1 73.94 478 CYS A N 1
ATOM 3775 C CA . CYS A 1 478 ? 14.25 -7.207 10.445 1 73.94 478 CYS A CA 1
ATOM 3776 C C . CYS A 1 478 ? 14.711 -6.043 9.578 1 73.94 478 CYS A C 1
ATOM 3778 O O . CYS A 1 478 ? 14.672 -4.887 10.008 1 73.94 478 CYS A O 1
ATOM 3780 N N . ARG A 1 479 ? 15.203 -6.434 8.438 1 72.38 479 ARG A N 1
ATOM 3781 C CA . ARG A 1 479 ? 15.57 -5.418 7.461 1 72.38 479 ARG A CA 1
ATOM 3782 C C . ARG A 1 479 ? 14.336 -4.816 6.801 1 72.38 479 ARG A C 1
ATOM 3784 O O . ARG A 1 479 ? 13.242 -5.379 6.887 1 72.38 479 ARG A O 1
ATOM 3791 N N . ARG A 1 480 ? 14.523 -3.561 6.324 1 75.38 480 ARG A N 1
ATOM 3792 C CA . ARG A 1 480 ? 13.406 -2.891 5.664 1 75.38 480 ARG A CA 1
ATOM 3793 C C . ARG A 1 480 ? 13.078 -3.557 4.336 1 75.38 480 ARG A C 1
ATOM 3795 O O . ARG A 1 480 ? 13.977 -4.027 3.631 1 75.38 480 ARG A O 1
ATOM 3802 N N . GLN A 1 481 ? 11.789 -3.719 4.121 1 68.81 481 GLN A N 1
ATOM 3803 C CA . GLN A 1 481 ? 11.328 -4.328 2.877 1 68.81 481 GLN A CA 1
ATOM 3804 C C . GLN A 1 481 ? 11.336 -3.32 1.733 1 68.81 481 GLN A C 1
ATOM 3806 O O . GLN A 1 481 ? 10.461 -2.453 1.66 1 68.81 481 GLN A O 1
ATOM 3811 N N . LEU A 1 482 ? 12.383 -3.432 0.944 1 73.88 482 LEU A N 1
ATOM 3812 C CA . LEU A 1 482 ? 12.469 -2.555 -0.219 1 73.88 482 LEU A CA 1
ATOM 3813 C C . LEU A 1 482 ? 11.797 -3.195 -1.43 1 73.88 482 LEU A C 1
ATOM 3815 O O . LEU A 1 482 ? 12.461 -3.834 -2.248 1 73.88 482 LEU A O 1
ATOM 3819 N N . ILE A 1 483 ? 10.445 -3.133 -1.405 1 69.88 483 ILE A N 1
ATOM 3820 C CA . ILE A 1 483 ? 9.625 -3.691 -2.477 1 69.88 483 ILE A CA 1
ATOM 3821 C C . ILE A 1 483 ? 9.133 -2.57 -3.389 1 69.88 483 ILE A C 1
ATOM 3823 O O . ILE A 1 483 ? 8.57 -1.582 -2.916 1 69.88 483 ILE A O 1
ATOM 3827 N N . SER A 1 484 ? 9.594 -2.652 -4.641 1 70.19 484 SER A N 1
ATOM 3828 C CA . SER A 1 484 ? 9.109 -1.686 -5.621 1 70.19 484 SER A CA 1
ATOM 3829 C C . SER A 1 484 ? 7.918 -2.232 -6.395 1 70.19 484 SER A C 1
ATOM 3831 O O . SER A 1 484 ? 7.961 -3.355 -6.898 1 70.19 484 SER A O 1
ATOM 3833 N N . LYS A 1 485 ? 6.711 -1.646 -6.324 1 60.59 485 LYS A N 1
ATOM 3834 C CA . LYS A 1 485 ? 5.539 -2.119 -7.055 1 60.59 485 LYS A CA 1
ATOM 3835 C C . LYS A 1 485 ? 5.531 -1.594 -8.484 1 60.59 485 LYS A C 1
ATOM 3837 O O . LYS A 1 485 ? 4.52 -1.693 -9.188 1 60.59 485 LYS A O 1
ATOM 3842 N N . GLY A 1 486 ? 6.762 -1.4 -9.031 1 55.06 486 GLY A N 1
ATOM 3843 C CA . GLY A 1 486 ? 6.91 -0.977 -10.414 1 55.06 486 GLY A CA 1
ATOM 3844 C C . GLY A 1 486 ? 6.344 0.406 -10.672 1 55.06 486 GLY A C 1
ATOM 3845 O O . GLY A 1 486 ? 5.734 1.013 -9.789 1 55.06 486 GLY A O 1
ATOM 3846 N N . PRO A 1 487 ? 6.684 1.095 -11.789 1 46.38 487 PRO A N 1
ATOM 3847 C CA . PRO A 1 487 ? 6.211 2.439 -12.125 1 46.38 487 PRO A CA 1
ATOM 3848 C C . PRO A 1 487 ? 4.699 2.496 -12.344 1 46.38 487 PRO A C 1
ATOM 3850 O O . PRO A 1 487 ? 4.121 1.577 -12.93 1 46.38 487 PRO A O 1
ATOM 3853 N N . LYS A 1 488 ? 3.975 3.072 -11.562 1 41.12 488 LYS A N 1
ATOM 3854 C CA . LYS A 1 488 ? 2.57 3.359 -11.836 1 41.12 488 LYS A CA 1
ATOM 3855 C C . LYS A 1 488 ? 2.416 4.215 -13.086 1 41.12 488 LYS A C 1
ATOM 3857 O O . LYS A 1 488 ? 3.273 5.047 -13.391 1 41.12 488 LYS A O 1
ATOM 3862 N N . MET B 1 1 ? 16.859 -21.219 -5.309 1 80.5 1 MET B N 1
ATOM 3863 C CA . MET B 1 1 ? 17.953 -20.312 -4.965 1 80.5 1 MET B CA 1
ATOM 3864 C C . MET B 1 1 ? 18.469 -20.578 -3.561 1 80.5 1 MET B C 1
ATOM 3866 O O . MET B 1 1 ? 19.672 -20.484 -3.311 1 80.5 1 MET B O 1
ATOM 3870 N N . LYS B 1 2 ? 17.547 -20.969 -2.736 1 81.38 2 LYS B N 1
ATOM 3871 C CA . LYS B 1 2 ? 17.922 -21.219 -1.349 1 81.38 2 LYS B CA 1
ATOM 3872 C C . LYS B 1 2 ? 18.891 -22.391 -1.244 1 81.38 2 LYS B C 1
ATOM 3874 O O . LYS B 1 2 ? 19.766 -22.406 -0.372 1 81.38 2 LYS B O 1
ATOM 3879 N N . ASN B 1 3 ? 18.766 -23.312 -2.1 1 86.94 3 ASN B N 1
ATOM 3880 C CA . ASN B 1 3 ? 19.484 -24.578 -1.934 1 86.94 3 ASN B CA 1
ATOM 3881 C C . ASN B 1 3 ? 20.688 -24.656 -2.859 1 86.94 3 ASN B C 1
ATOM 3883 O O . ASN B 1 3 ? 21.469 -25.609 -2.799 1 86.94 3 ASN B O 1
ATOM 3887 N N . ILE B 1 4 ? 20.859 -23.656 -3.668 1 90.75 4 ILE B N 1
ATOM 3888 C CA . ILE B 1 4 ? 22 -23.688 -4.578 1 90.75 4 ILE B CA 1
ATOM 3889 C C . ILE B 1 4 ? 23.266 -23.266 -3.836 1 90.75 4 ILE B C 1
ATOM 3891 O O . ILE B 1 4 ? 23.219 -22.375 -2.986 1 90.75 4 ILE B O 1
ATOM 3895 N N . ASP B 1 5 ? 24.359 -23.922 -4.121 1 87.75 5 ASP B N 1
ATOM 3896 C CA . ASP B 1 5 ? 25.641 -23.594 -3.512 1 87.75 5 ASP B CA 1
ATOM 3897 C C . ASP B 1 5 ? 26.281 -22.375 -4.18 1 87.75 5 ASP B C 1
ATOM 3899 O O . ASP B 1 5 ? 26.734 -22.453 -5.324 1 87.75 5 ASP B O 1
ATOM 3903 N N . SER B 1 6 ? 26.328 -21.359 -3.445 1 82.69 6 SER B N 1
ATOM 3904 C CA . SER B 1 6 ? 26.812 -20.078 -3.949 1 82.69 6 SER B CA 1
ATOM 3905 C C . SER B 1 6 ? 28.312 -20.125 -4.246 1 82.69 6 SER B C 1
ATOM 3907 O O . SER B 1 6 ? 28.844 -19.25 -4.926 1 82.69 6 SER B O 1
ATOM 3909 N N . ARG B 1 7 ? 29.156 -21.125 -3.795 1 86.31 7 ARG B N 1
ATOM 3910 C CA . ARG B 1 7 ? 30.594 -21.25 -4.012 1 86.31 7 ARG B CA 1
ATOM 3911 C C . ARG B 1 7 ? 30.891 -21.859 -5.379 1 86.31 7 ARG B C 1
ATOM 3913 O O . ARG B 1 7 ? 32 -21.734 -5.891 1 86.31 7 ARG B O 1
ATOM 3920 N N . LEU B 1 8 ? 29.797 -22.406 -5.977 1 88.25 8 LEU B N 1
ATOM 3921 C CA . LEU B 1 8 ? 30.016 -23.156 -7.211 1 88.25 8 LEU B CA 1
ATOM 3922 C C . LEU B 1 8 ? 29.547 -22.344 -8.422 1 88.25 8 LEU B C 1
ATOM 3924 O O . LEU B 1 8 ? 30.031 -22.562 -9.531 1 88.25 8 LEU B O 1
ATOM 3928 N N . TYR B 1 9 ? 28.609 -21.469 -8.25 1 89.06 9 TYR B N 1
ATOM 3929 C CA . TYR B 1 9 ? 27.984 -20.766 -9.375 1 89.06 9 TYR B CA 1
ATOM 3930 C C . TYR B 1 9 ? 27.828 -19.281 -9.086 1 89.06 9 TYR B C 1
ATOM 3932 O O . TYR B 1 9 ? 27.531 -18.891 -7.953 1 89.06 9 TYR B O 1
ATOM 3940 N N . ASP B 1 10 ? 28.078 -18.516 -10.133 1 89.5 10 ASP B N 1
ATOM 3941 C CA . ASP B 1 10 ? 27.641 -17.109 -10.125 1 89.5 10 ASP B CA 1
ATOM 3942 C C . ASP B 1 10 ? 26.172 -17 -10.555 1 89.5 10 ASP B C 1
ATOM 3944 O O . ASP B 1 10 ? 25.828 -17.375 -11.672 1 89.5 10 ASP B O 1
ATOM 3948 N N . ILE B 1 11 ? 25.406 -16.484 -9.719 1 93 11 ILE B N 1
ATOM 3949 C CA . ILE B 1 11 ? 23.969 -16.516 -9.961 1 93 11 ILE B CA 1
ATOM 3950 C C . ILE B 1 11 ? 23.484 -15.117 -10.383 1 93 11 ILE B C 1
ATOM 3952 O O . ILE B 1 11 ? 23.828 -14.117 -9.742 1 93 11 ILE B O 1
ATOM 3956 N N . THR B 1 12 ? 22.797 -15.031 -11.469 1 94.5 12 THR B N 1
ATOM 3957 C CA . THR B 1 12 ? 22.094 -13.836 -11.906 1 94.5 12 THR B CA 1
ATOM 3958 C C . THR B 1 12 ? 20.594 -14.109 -12.016 1 94.5 12 THR B C 1
ATOM 3960 O O . THR B 1 12 ? 20.172 -15.078 -12.664 1 94.5 12 THR B O 1
ATOM 3963 N N . VAL B 1 13 ? 19.828 -13.328 -11.352 1 95.19 13 VAL B N 1
ATOM 3964 C CA . VAL B 1 13 ? 18.375 -13.445 -11.406 1 95.19 13 VAL B CA 1
ATOM 3965 C C . VAL B 1 13 ? 17.781 -12.266 -12.18 1 95.19 13 VAL B C 1
ATOM 3967 O O . VAL B 1 13 ? 18.062 -11.109 -11.867 1 95.19 13 VAL B O 1
ATOM 3970 N N . VAL B 1 14 ? 17.078 -12.547 -13.227 1 96.25 14 VAL B N 1
ATOM 3971 C CA . VAL B 1 14 ? 16.375 -11.531 -14.008 1 96.25 14 VAL B CA 1
ATOM 3972 C C . VAL B 1 14 ? 14.867 -11.672 -13.805 1 96.25 14 VAL B C 1
ATOM 3974 O O . VAL B 1 14 ? 14.305 -12.742 -14.039 1 96.25 14 VAL B O 1
ATOM 3977 N N . SER B 1 15 ? 14.25 -10.656 -13.359 1 94.75 15 SER B N 1
ATOM 3978 C CA . SER B 1 15 ? 12.812 -10.68 -13.117 1 94.75 15 SER B CA 1
ATOM 3979 C C . SER B 1 15 ? 12.203 -9.289 -13.242 1 94.75 15 SER B C 1
ATOM 3981 O O . SER B 1 15 ? 12.82 -8.297 -12.859 1 94.75 15 SER B O 1
ATOM 3983 N N . PRO B 1 16 ? 11.039 -9.234 -13.82 1 92.56 16 PRO B N 1
ATOM 3984 C CA . PRO B 1 16 ? 10.359 -7.938 -13.859 1 92.56 16 PRO B CA 1
ATOM 3985 C C . PRO B 1 16 ? 9.805 -7.523 -12.5 1 92.56 16 PRO B C 1
ATOM 3987 O O . PRO B 1 16 ? 9.414 -6.367 -12.312 1 92.56 16 PRO B O 1
ATOM 3990 N N . ARG B 1 17 ? 9.758 -8.406 -11.586 1 89.94 17 ARG B N 1
ATOM 3991 C CA . ARG B 1 17 ? 9.352 -8.141 -10.211 1 89.94 17 ARG B CA 1
ATOM 3992 C C . ARG B 1 17 ? 10.531 -8.312 -9.258 1 89.94 17 ARG B C 1
ATOM 3994 O O . ARG B 1 17 ? 11.242 -9.312 -9.32 1 89.94 17 ARG B O 1
ATOM 4001 N N . ASN B 1 18 ? 10.672 -7.398 -8.336 1 90.19 18 ASN B N 1
ATOM 4002 C CA . ASN B 1 18 ? 11.836 -7.473 -7.457 1 90.19 18 ASN B CA 1
ATOM 4003 C C . ASN B 1 18 ? 11.492 -8.156 -6.137 1 90.19 18 ASN B C 1
ATOM 4005 O O . ASN B 1 18 ? 12.18 -7.957 -5.133 1 90.19 18 ASN B O 1
ATOM 4009 N N . TYR B 1 19 ? 10.406 -8.844 -6.125 1 89.38 19 TYR B N 1
ATOM 4010 C CA . TYR B 1 19 ? 10.031 -9.578 -4.922 1 89.38 19 TYR B CA 1
ATOM 4011 C C . TYR B 1 19 ? 9.367 -10.906 -5.277 1 89.38 19 TYR B C 1
ATOM 4013 O O . TYR B 1 19 ? 8.797 -11.047 -6.363 1 89.38 19 TYR B O 1
ATOM 4021 N N . PHE B 1 20 ? 9.555 -11.836 -4.387 1 88.38 20 PHE B N 1
ATOM 4022 C CA . PHE B 1 20 ? 8.812 -13.086 -4.453 1 88.38 20 PHE B CA 1
ATOM 4023 C C . PHE B 1 20 ? 7.445 -12.938 -3.795 1 88.38 20 PHE B C 1
ATOM 4025 O O . PHE B 1 20 ? 7.32 -12.297 -2.75 1 88.38 20 PHE B O 1
ATOM 4032 N N . THR B 1 21 ? 6.418 -13.438 -4.445 1 88.06 21 THR B N 1
ATOM 4033 C CA . THR B 1 21 ? 5.062 -13.367 -3.906 1 88.06 21 THR B CA 1
ATOM 4034 C C . THR B 1 21 ? 4.602 -14.742 -3.422 1 88.06 21 THR B C 1
ATOM 4036 O O . THR B 1 21 ? 4.688 -15.727 -4.16 1 88.06 21 THR B O 1
ATOM 4039 N N . PHE B 1 22 ? 4.195 -14.781 -2.232 1 87.56 22 PHE B N 1
ATOM 4040 C CA . PHE B 1 22 ? 3.506 -15.961 -1.735 1 87.56 22 PHE B CA 1
ATOM 4041 C C . PHE B 1 22 ? 2.029 -15.93 -2.109 1 87.56 22 PHE B C 1
ATOM 4043 O O . PHE B 1 22 ? 1.203 -15.422 -1.351 1 87.56 22 PHE B O 1
ATOM 4050 N N . THR B 1 23 ? 1.674 -16.562 -3.154 1 85.81 23 THR B N 1
ATOM 4051 C CA . THR B 1 23 ? 0.418 -16.375 -3.875 1 85.81 23 THR B CA 1
ATOM 4052 C C . THR B 1 23 ? -0.761 -16.859 -3.029 1 85.81 23 THR B C 1
ATOM 4054 O O . THR B 1 23 ? -1.873 -16.344 -3.16 1 85.81 23 THR B O 1
ATOM 4057 N N . PRO B 1 24 ? -0.606 -17.812 -2.166 1 82.81 24 PRO B N 1
ATOM 4058 C CA . PRO B 1 24 ? -1.756 -18.297 -1.392 1 82.81 24 PRO B CA 1
ATOM 4059 C C . PRO B 1 24 ? -2.352 -17.219 -0.494 1 82.81 24 PRO B C 1
ATOM 4061 O O . PRO B 1 24 ? -3.492 -17.344 -0.043 1 82.81 24 PRO B O 1
ATOM 4064 N N . LEU B 1 25 ? -1.627 -16.172 -0.265 1 88 25 LEU B N 1
ATOM 4065 C CA . LEU B 1 25 ? -2.104 -15.125 0.633 1 88 25 LEU B CA 1
ATOM 4066 C C . LEU B 1 25 ? -2.842 -14.039 -0.141 1 88 25 LEU B C 1
ATOM 4068 O O . LEU B 1 25 ? -3.436 -13.141 0.457 1 88 25 LEU B O 1
ATOM 4072 N N . LEU B 1 26 ? -2.855 -14.141 -1.44 1 91.62 26 LEU B N 1
ATOM 4073 C CA . LEU B 1 26 ? -3.41 -13.078 -2.266 1 91.62 26 LEU B CA 1
ATOM 4074 C C . LEU B 1 26 ? -4.879 -12.844 -1.938 1 91.62 26 LEU B C 1
ATOM 4076 O O . LEU B 1 26 ? -5.305 -11.703 -1.741 1 91.62 26 LEU B O 1
ATOM 4080 N N . PRO B 1 27 ? -5.715 -13.945 -1.754 1 91.75 27 PRO B N 1
ATOM 4081 C CA . PRO B 1 27 ? -7.113 -13.703 -1.391 1 91.75 27 PRO B CA 1
ATOM 4082 C C . PRO B 1 27 ? -7.254 -12.977 -0.055 1 91.75 27 PRO B C 1
ATOM 4084 O O . PRO B 1 27 ? -8.164 -12.156 0.113 1 91.75 27 PRO B O 1
ATOM 4087 N N . LYS B 1 28 ? -6.375 -13.242 0.814 1 89.44 28 LYS B N 1
ATOM 4088 C CA . LYS B 1 28 ? -6.43 -12.617 2.133 1 89.44 28 LYS B CA 1
ATOM 4089 C C . LYS B 1 28 ? -6.055 -11.141 2.053 1 89.44 28 LYS B C 1
ATOM 4091 O O . LYS B 1 28 ? -6.559 -10.328 2.832 1 89.44 28 LYS B O 1
ATOM 4096 N N . ILE B 1 29 ? -5.18 -10.789 1.148 1 89.94 29 ILE B N 1
ATOM 4097 C CA . ILE B 1 29 ? -4.859 -9.383 0.913 1 89.94 29 ILE B CA 1
ATOM 4098 C C . ILE B 1 29 ? -6.078 -8.664 0.33 1 89.94 29 ILE B C 1
ATOM 4100 O O . ILE B 1 29 ? -6.383 -7.535 0.715 1 89.94 29 ILE B O 1
ATOM 4104 N N . SER B 1 30 ? -6.82 -9.328 -0.522 1 91.69 30 SER B N 1
ATOM 4105 C CA . SER B 1 30 ? -7.961 -8.734 -1.213 1 91.69 30 SER B CA 1
ATOM 4106 C C . SER B 1 30 ? -9.109 -8.461 -0.247 1 91.69 30 SER B C 1
ATOM 4108 O O . SER B 1 30 ? -10.039 -7.727 -0.579 1 91.69 30 SER B O 1
ATOM 4110 N N . SER B 1 31 ? -9.039 -9.016 0.915 1 90.5 31 SER B N 1
ATOM 4111 C CA . SER B 1 31 ? -10.07 -8.781 1.918 1 90.5 31 SER B CA 1
ATOM 4112 C C . SER B 1 31 ? -9.547 -7.922 3.061 1 90.5 31 SER B C 1
ATOM 4114 O O . SER B 1 31 ? -10.25 -7.695 4.047 1 90.5 31 SER B O 1
ATOM 4116 N N . GLY B 1 32 ? -8.32 -7.57 2.988 1 86.44 32 GLY B N 1
ATOM 4117 C CA . GLY B 1 32 ? -7.742 -6.699 3.998 1 86.44 32 GLY B CA 1
ATOM 4118 C C . GLY B 1 32 ? -7.262 -7.445 5.23 1 86.44 32 GLY B C 1
ATOM 4119 O O . GLY B 1 32 ? -6.969 -6.836 6.258 1 86.44 32 GLY B O 1
ATOM 4120 N N . MET B 1 33 ? -7.211 -8.742 5.184 1 85 33 MET B N 1
ATOM 4121 C CA . MET B 1 33 ? -6.789 -9.523 6.34 1 85 33 MET B CA 1
ATOM 4122 C C . MET B 1 33 ? -5.281 -9.422 6.547 1 85 33 MET B C 1
ATOM 4124 O O . MET B 1 33 ? -4.812 -9.359 7.688 1 85 33 MET B O 1
ATOM 4128 N N . VAL B 1 34 ? -4.59 -9.477 5.422 1 85.19 34 VAL B N 1
ATOM 4129 C CA . VAL B 1 34 ? -3.131 -9.43 5.461 1 85.19 34 VAL B CA 1
ATOM 4130 C C . VAL B 1 34 ? -2.629 -8.273 4.602 1 85.19 34 VAL B C 1
ATOM 4132 O O . VAL B 1 34 ? -3.293 -7.871 3.641 1 85.19 34 VAL B O 1
ATOM 4135 N N . SER B 1 35 ? -1.514 -7.691 5.043 1 83 35 SER B N 1
ATOM 4136 C CA . SER B 1 35 ? -0.909 -6.625 4.254 1 83 35 SER B CA 1
ATOM 4137 C C . SER B 1 35 ? -0.083 -7.188 3.104 1 83 35 SER B C 1
ATOM 4139 O O . SER B 1 35 ? 0.353 -8.344 3.15 1 83 35 SER B O 1
ATOM 4141 N N . GLY B 1 36 ? 0.018 -6.395 2.098 1 81.38 36 GLY B N 1
ATOM 4142 C CA . GLY B 1 36 ? 0.82 -6.797 0.954 1 81.38 36 GLY B CA 1
ATOM 4143 C C . GLY B 1 36 ? 2.248 -7.148 1.322 1 81.38 36 GLY B C 1
ATOM 4144 O O . GLY B 1 36 ? 2.828 -8.086 0.761 1 81.38 36 GLY B O 1
ATOM 4145 N N . GLY B 1 37 ? 2.787 -6.469 2.283 1 79.06 37 GLY B N 1
ATOM 4146 C CA . GLY B 1 37 ? 4.16 -6.707 2.693 1 79.06 37 GLY B CA 1
ATOM 4147 C C . GLY B 1 37 ? 4.375 -8.094 3.271 1 79.06 37 GLY B C 1
ATOM 4148 O O . GLY B 1 37 ? 5.496 -8.609 3.26 1 79.06 37 GLY B O 1
ATOM 4149 N N . THR B 1 38 ? 3.311 -8.711 3.709 1 83.38 38 THR B N 1
ATOM 4150 C CA . THR B 1 38 ? 3.404 -10.023 4.328 1 83.38 38 THR B CA 1
ATOM 4151 C C . THR B 1 38 ? 3.627 -11.109 3.273 1 83.38 38 THR B C 1
ATOM 4153 O O . THR B 1 38 ? 4.234 -12.141 3.555 1 83.38 38 THR B O 1
ATOM 4156 N N . CYS B 1 39 ? 3.191 -10.852 2.109 1 86.31 39 CYS B N 1
ATOM 4157 C CA . CYS B 1 39 ? 3.258 -11.914 1.104 1 86.31 39 CYS B CA 1
ATOM 4158 C C . CYS B 1 39 ? 4.445 -11.703 0.172 1 86.31 39 CYS B C 1
ATOM 4160 O O . CYS B 1 39 ? 4.605 -12.43 -0.807 1 86.31 39 CYS B O 1
ATOM 4162 N N . ALA B 1 40 ? 5.195 -10.672 0.47 1 86 40 ALA B N 1
ATOM 4163 C CA . ALA B 1 40 ? 6.262 -10.32 -0.463 1 86 40 ALA B CA 1
ATOM 4164 C C . ALA B 1 40 ? 7.629 -10.422 0.202 1 86 40 ALA B C 1
ATOM 4166 O O . ALA B 1 40 ? 7.793 -10.039 1.363 1 86 40 ALA B O 1
ATOM 4167 N N . GLU B 1 41 ? 8.578 -10.984 -0.493 1 85.75 41 GLU B N 1
ATOM 4168 C CA . GLU B 1 41 ? 9.984 -11.031 -0.094 1 85.75 41 GLU B CA 1
ATOM 4169 C C . GLU B 1 41 ? 10.875 -10.344 -1.129 1 85.75 41 GLU B C 1
ATOM 4171 O O . GLU B 1 41 ? 10.938 -10.781 -2.283 1 85.75 41 GLU B O 1
ATOM 4176 N N . PRO B 1 42 ? 11.539 -9.281 -0.679 1 87.62 42 PRO B N 1
ATOM 4177 C CA . PRO B 1 42 ? 12.414 -8.609 -1.646 1 87.62 42 PRO B CA 1
ATOM 4178 C C . PRO B 1 42 ? 13.547 -9.508 -2.143 1 87.62 42 PRO B C 1
ATOM 4180 O O . PRO B 1 42 ? 14.336 -10.008 -1.341 1 87.62 42 PRO B O 1
ATOM 4183 N N . MET B 1 43 ? 13.641 -9.633 -3.412 1 89.88 43 MET B N 1
ATOM 4184 C CA . MET B 1 43 ? 14.578 -10.578 -4.012 1 89.88 43 MET B CA 1
ATOM 4185 C C . MET B 1 43 ? 16 -10.047 -3.924 1 89.88 43 MET B C 1
ATOM 4187 O O . MET B 1 43 ? 16.922 -10.789 -3.551 1 89.88 43 MET B O 1
ATOM 4191 N N . PRO B 1 44 ? 16.219 -8.742 -4.223 1 88.44 44 PRO B N 1
ATOM 4192 C CA . PRO B 1 44 ? 17.609 -8.273 -4.172 1 88.44 44 PRO B CA 1
ATOM 4193 C C . PRO B 1 44 ? 18.234 -8.453 -2.795 1 88.44 44 PRO B C 1
ATOM 4195 O O . PRO B 1 44 ? 19.359 -8.945 -2.693 1 88.44 44 PRO B O 1
ATOM 4198 N N . ALA B 1 45 ? 17.516 -8.047 -1.774 1 86.69 45 ALA B N 1
ATOM 4199 C CA . ALA B 1 45 ? 18.047 -8.195 -0.419 1 86.69 45 ALA B CA 1
ATOM 4200 C C . ALA B 1 45 ? 18.234 -9.664 -0.065 1 86.69 45 ALA B C 1
ATOM 4202 O O . ALA B 1 45 ? 19.25 -10.031 0.55 1 86.69 45 ALA B O 1
ATOM 4203 N N . TYR B 1 46 ? 17.297 -10.5 -0.468 1 85.62 46 TYR B N 1
ATOM 4204 C CA . TYR B 1 46 ? 17.344 -11.93 -0.184 1 85.62 46 TYR B CA 1
ATOM 4205 C C . TYR B 1 46 ? 18.578 -12.562 -0.827 1 85.62 46 TYR B C 1
ATOM 4207 O O . TYR B 1 46 ? 19.328 -13.297 -0.17 1 85.62 46 TYR B O 1
ATOM 4215 N N . ILE B 1 47 ? 18.781 -12.281 -2.068 1 87.38 47 ILE B N 1
ATOM 4216 C CA . ILE B 1 47 ? 19.875 -12.891 -2.814 1 87.38 47 ILE B CA 1
ATOM 4217 C C . ILE B 1 47 ? 21.203 -12.383 -2.283 1 87.38 47 ILE B C 1
ATOM 4219 O O . ILE B 1 47 ? 22.156 -13.148 -2.137 1 87.38 47 ILE B O 1
ATOM 4223 N N . ASN B 1 48 ? 21.25 -11.07 -2.033 1 85.44 48 ASN B N 1
ATOM 4224 C CA . ASN B 1 48 ? 22.484 -10.5 -1.512 1 85.44 48 ASN B CA 1
ATOM 4225 C C . ASN B 1 48 ? 22.859 -11.109 -0.166 1 85.44 48 ASN B C 1
ATOM 4227 O O . ASN B 1 48 ? 24.031 -11.391 0.085 1 85.44 48 ASN B O 1
ATOM 4231 N N . ASN B 1 49 ? 21.906 -11.266 0.648 1 82.88 49 ASN B N 1
ATOM 4232 C CA . ASN B 1 49 ? 22.156 -11.836 1.966 1 82.88 49 ASN B CA 1
ATOM 4233 C C . ASN B 1 49 ? 22.531 -13.312 1.87 1 82.88 49 ASN B C 1
ATOM 4235 O O . ASN B 1 49 ? 23.469 -13.766 2.535 1 82.88 49 ASN B O 1
ATOM 4239 N N . ARG B 1 50 ? 21.859 -14 1.077 1 82.56 50 ARG B N 1
ATOM 4240 C CA . ARG B 1 50 ? 22.062 -15.438 0.948 1 82.56 50 ARG B CA 1
ATOM 4241 C C . ARG B 1 50 ? 23.391 -15.742 0.272 1 82.56 50 ARG B C 1
ATOM 4243 O O . ARG B 1 50 ? 24.078 -16.703 0.643 1 82.56 50 ARG B O 1
ATOM 4250 N N . PHE B 1 51 ? 23.719 -14.938 -0.699 1 87.31 51 PHE B N 1
ATOM 4251 C CA . PHE B 1 51 ? 24.891 -15.266 -1.514 1 87.31 51 PHE B CA 1
ATOM 4252 C C . PHE B 1 51 ? 26.047 -14.336 -1.186 1 87.31 51 PHE B C 1
ATOM 4254 O O . PHE B 1 51 ? 27.047 -14.312 -1.899 1 87.31 51 PHE B O 1
ATOM 4261 N N . LYS B 1 52 ? 25.891 -13.57 -0.152 1 80.56 52 LYS B N 1
ATOM 4262 C CA . LYS B 1 52 ? 26.938 -12.703 0.377 1 80.56 52 LYS B CA 1
ATOM 4263 C C . LYS B 1 52 ? 27.562 -11.859 -0.73 1 80.56 52 LYS B C 1
ATOM 4265 O O . LYS B 1 52 ? 28.781 -11.797 -0.857 1 80.56 52 LYS B O 1
ATOM 4270 N N . GLY B 1 53 ? 26.734 -11.445 -1.634 1 78.06 53 GLY B N 1
ATOM 4271 C CA . GLY B 1 53 ? 27.172 -10.508 -2.652 1 78.06 53 GLY B CA 1
ATOM 4272 C C . GLY B 1 53 ? 27.562 -11.18 -3.953 1 78.06 53 GLY B C 1
ATOM 4273 O O . GLY B 1 53 ? 27.875 -10.508 -4.938 1 78.06 53 GLY B O 1
ATOM 4274 N N . ASN B 1 54 ? 27.531 -12.492 -4 1 81.38 54 ASN B N 1
ATOM 4275 C CA . ASN B 1 54 ? 27.953 -13.219 -5.191 1 81.38 54 ASN B CA 1
ATOM 4276 C C . ASN B 1 54 ? 26.781 -13.484 -6.133 1 81.38 54 ASN B C 1
ATOM 4278 O O . ASN B 1 54 ? 26.812 -14.422 -6.926 1 81.38 54 ASN B O 1
ATOM 4282 N N . ALA B 1 55 ? 25.766 -12.789 -6.004 1 88.5 55 ALA B N 1
ATOM 4283 C CA . ALA B 1 55 ? 24.609 -12.898 -6.895 1 88.5 55 ALA B CA 1
ATOM 4284 C C . ALA B 1 55 ? 24.141 -11.523 -7.34 1 88.5 55 ALA B C 1
ATOM 4286 O O . ALA B 1 55 ? 24.375 -10.523 -6.66 1 88.5 55 ALA B O 1
ATOM 4287 N N . LYS B 1 56 ? 23.641 -11.5 -8.484 1 89.31 56 LYS B N 1
ATOM 4288 C CA . LYS B 1 56 ? 23.172 -10.25 -9.07 1 89.31 56 LYS B CA 1
ATOM 4289 C C . LYS B 1 56 ? 21.688 -10.328 -9.406 1 89.31 56 LYS B C 1
ATOM 4291 O O . LYS B 1 56 ? 21.203 -11.344 -9.906 1 89.31 56 LYS B O 1
ATOM 4296 N N . PHE B 1 57 ? 21.016 -9.312 -9.047 1 92.69 57 PHE B N 1
ATOM 4297 C CA . PHE B 1 57 ? 19.625 -9.172 -9.438 1 92.69 57 PHE B CA 1
ATOM 4298 C C . PHE B 1 57 ? 19.453 -8.094 -10.492 1 92.69 57 PHE B C 1
ATOM 4300 O O . PHE B 1 57 ? 19.938 -6.969 -10.328 1 92.69 57 PHE B O 1
ATOM 4307 N N . ILE B 1 58 ? 18.828 -8.445 -11.57 1 93.12 58 ILE B N 1
ATOM 4308 C CA . ILE B 1 58 ? 18.547 -7.492 -12.633 1 93.12 58 ILE B CA 1
ATOM 4309 C C . ILE B 1 58 ? 17.047 -7.312 -12.781 1 93.12 58 ILE B C 1
ATOM 4311 O O . ILE B 1 58 ? 16.328 -8.25 -13.164 1 93.12 58 ILE B O 1
ATOM 4315 N N . HIS B 1 59 ? 16.594 -6.125 -12.43 1 92.56 59 HIS B N 1
ATOM 4316 C CA . HIS B 1 59 ? 15.172 -5.805 -12.508 1 92.56 59 HIS B CA 1
ATOM 4317 C C . HIS B 1 59 ? 14.75 -5.516 -13.945 1 92.56 59 HIS B C 1
ATOM 4319 O O . HIS B 1 59 ? 14.594 -4.355 -14.328 1 92.56 59 HIS B O 1
ATOM 4325 N N . ALA B 1 60 ? 14.5 -6.562 -14.672 1 94.12 60 ALA B N 1
ATOM 4326 C CA . ALA B 1 60 ? 14.188 -6.453 -16.094 1 94.12 60 ALA B CA 1
ATOM 4327 C C . ALA B 1 60 ? 13.305 -7.609 -16.562 1 94.12 60 ALA B C 1
ATOM 4329 O O . ALA B 1 60 ? 13.086 -8.57 -15.812 1 94.12 60 ALA B O 1
ATOM 4330 N N . THR B 1 61 ? 12.742 -7.426 -17.719 1 95.12 61 THR B N 1
ATOM 4331 C CA . THR B 1 61 ? 11.953 -8.469 -18.344 1 95.12 61 THR B CA 1
ATOM 4332 C C . THR B 1 61 ? 12.766 -9.195 -19.406 1 95.12 61 THR B C 1
ATOM 4334 O O . THR B 1 61 ? 13.32 -8.562 -20.312 1 95.12 61 THR B O 1
ATOM 4337 N N . CYS B 1 62 ? 12.891 -10.492 -19.234 1 97.44 62 CYS B N 1
ATOM 4338 C CA . CYS B 1 62 ? 13.5 -11.273 -20.312 1 97.44 62 CYS B CA 1
ATOM 4339 C C . CYS B 1 62 ? 12.539 -11.414 -21.484 1 97.44 62 CYS B C 1
ATOM 4341 O O . CYS B 1 62 ? 11.438 -11.945 -21.344 1 97.44 62 CYS B O 1
ATOM 4343 N N . THR B 1 63 ? 12.992 -10.961 -22.641 1 96.75 63 THR B N 1
ATOM 4344 C CA . THR B 1 63 ? 12.094 -10.93 -23.797 1 96.75 63 THR B CA 1
ATOM 4345 C C . THR B 1 63 ? 12.422 -12.039 -24.781 1 96.75 63 THR B C 1
ATOM 4347 O O . THR B 1 63 ? 11.602 -12.391 -25.625 1 96.75 63 THR B O 1
ATOM 4350 N N . ASP B 1 64 ? 13.594 -12.516 -24.688 1 97.75 64 ASP B N 1
ATOM 4351 C CA . ASP B 1 64 ? 14.023 -13.531 -25.641 1 97.75 64 ASP B CA 1
ATOM 4352 C C . ASP B 1 64 ? 15.281 -14.25 -25.156 1 97.75 64 ASP B C 1
ATOM 4354 O O . ASP B 1 64 ? 15.945 -13.781 -24.219 1 97.75 64 ASP B O 1
ATOM 4358 N N . VAL B 1 65 ? 15.508 -15.453 -25.703 1 97.69 6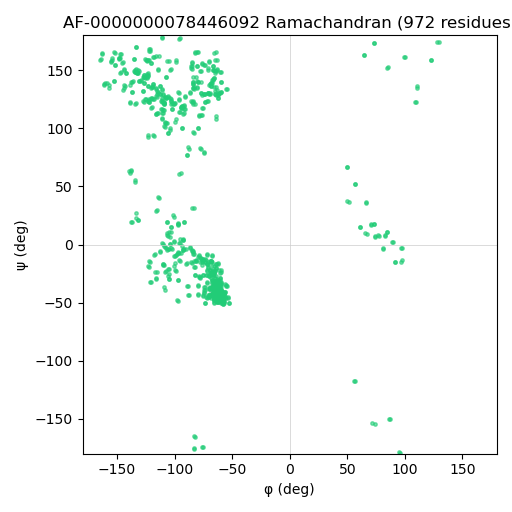5 VAL B N 1
ATOM 4359 C CA . VAL B 1 65 ? 16.703 -16.25 -25.422 1 97.69 65 VAL B CA 1
ATOM 4360 C C . VAL B 1 65 ? 17.359 -16.656 -26.734 1 97.69 65 VAL B C 1
ATOM 4362 O O . VAL B 1 65 ? 16.688 -17.062 -27.672 1 97.69 65 VAL B O 1
ATOM 4365 N N . ASP B 1 66 ? 18.625 -16.469 -26.797 1 97.19 66 ASP B N 1
ATOM 4366 C CA . ASP B 1 66 ? 19.438 -16.969 -27.891 1 97.19 66 ASP B CA 1
ATOM 4367 C C . ASP B 1 66 ? 20.266 -18.172 -27.453 1 97.19 66 ASP B C 1
ATOM 4369 O O . ASP B 1 66 ? 21.375 -18.016 -26.953 1 97.19 66 ASP B O 1
ATOM 4373 N N . PRO B 1 67 ? 19.766 -19.344 -27.719 1 96.19 67 PRO B N 1
ATOM 4374 C CA . PRO B 1 67 ? 20.453 -20.531 -27.219 1 96.19 67 PRO B CA 1
ATOM 4375 C C . PRO B 1 67 ? 21.812 -20.75 -27.891 1 96.19 67 PRO B C 1
ATOM 4377 O O . PRO B 1 67 ? 22.672 -21.422 -27.328 1 96.19 67 PRO B O 1
ATOM 4380 N N . GLU B 1 68 ? 22.031 -20.25 -29.031 1 95.44 68 GLU B N 1
ATOM 4381 C CA . GLU B 1 68 ? 23.297 -20.422 -29.734 1 95.44 68 GLU B CA 1
ATOM 4382 C C . GLU B 1 68 ? 24.406 -19.578 -29.125 1 95.44 68 GLU B C 1
ATOM 4384 O O . GLU B 1 68 ? 25.484 -20.078 -28.828 1 95.44 68 GLU B O 1
ATOM 4389 N N . SER B 1 69 ? 24.109 -18.328 -28.953 1 96.94 69 SER B N 1
ATOM 4390 C CA . SER B 1 69 ? 25.094 -17.406 -28.391 1 96.94 69 SER B CA 1
ATOM 4391 C C . SER B 1 69 ? 25.078 -17.453 -26.859 1 96.94 69 SER B C 1
ATOM 4393 O O . SER B 1 69 ? 25.922 -16.828 -26.219 1 96.94 69 SER B O 1
ATOM 4395 N N . HIS B 1 70 ? 24.156 -18.188 -26.281 1 97.56 70 HIS B N 1
ATOM 4396 C CA . HIS B 1 70 ? 24.016 -18.328 -24.828 1 97.56 70 HIS B CA 1
ATOM 4397 C C . HIS B 1 70 ? 23.844 -16.969 -24.156 1 97.56 70 HIS B C 1
ATOM 4399 O O . HIS B 1 70 ? 24.562 -16.641 -23.219 1 97.56 70 HIS B O 1
ATOM 4405 N N . VAL B 1 71 ? 22.859 -16.234 -24.703 1 97.88 71 VAL B N 1
ATOM 4406 C CA . VAL B 1 71 ? 22.516 -14.938 -24.109 1 97.88 71 VAL B CA 1
ATOM 4407 C C . VAL B 1 71 ? 21 -14.812 -24.016 1 97.88 71 VAL B C 1
ATOM 4409 O O . VAL B 1 71 ? 20.266 -15.406 -24.797 1 97.88 71 VAL B O 1
ATOM 4412 N N . ILE B 1 72 ? 20.547 -14.094 -23.016 1 98.12 72 ILE B N 1
ATOM 4413 C CA . ILE B 1 72 ? 19.156 -13.703 -22.938 1 98.12 72 ILE B CA 1
ATOM 4414 C C . ILE B 1 72 ? 19.016 -12.211 -23.234 1 98.12 72 ILE B C 1
ATOM 4416 O O . ILE B 1 72 ? 19.906 -11.422 -22.906 1 98.12 72 ILE B O 1
ATOM 4420 N N . TYR B 1 73 ? 17.984 -11.867 -23.875 1 97.56 73 TYR B N 1
ATOM 4421 C CA . TYR B 1 73 ? 17.656 -10.469 -24.156 1 97.56 73 TYR B CA 1
ATOM 4422 C C . TYR B 1 73 ? 16.672 -9.93 -23.125 1 97.56 73 TYR B C 1
ATOM 4424 O O . TYR B 1 73 ? 15.672 -10.578 -22.828 1 97.56 73 TYR B O 1
ATOM 4432 N N . CYS B 1 74 ? 17.016 -8.773 -22.594 1 96.56 74 CYS B N 1
ATOM 4433 C CA . CYS B 1 74 ? 16.219 -8.188 -21.531 1 96.56 74 CYS B CA 1
ATOM 4434 C C . CYS B 1 74 ? 15.812 -6.758 -21.859 1 96.56 74 CYS B C 1
ATOM 4436 O O . CYS B 1 74 ? 16.531 -6.055 -22.578 1 96.56 74 CYS B O 1
ATOM 4438 N N . ALA B 1 75 ? 14.648 -6.41 -21.422 1 94.5 75 ALA B N 1
ATOM 4439 C CA . ALA B 1 75 ? 14.148 -5.039 -21.5 1 94.5 75 ALA B CA 1
ATOM 4440 C C . ALA B 1 75 ? 13.867 -4.48 -20.109 1 94.5 75 ALA B C 1
ATOM 4442 O O . ALA B 1 75 ? 13.359 -5.191 -19.234 1 94.5 75 ALA B O 1
ATOM 4443 N N . PRO B 1 76 ? 14.25 -3.197 -19.906 1 90.19 76 PRO B N 1
ATOM 4444 C CA . PRO B 1 76 ? 13.922 -2.602 -18.609 1 90.19 76 PRO B CA 1
ATOM 4445 C C . PRO B 1 76 ? 12.422 -2.57 -18.344 1 90.19 76 PRO B C 1
ATOM 4447 O O . PRO B 1 76 ? 11.625 -2.432 -19.281 1 90.19 76 PRO B O 1
ATOM 4450 N N . VAL B 1 77 ? 12.156 -2.684 -17.047 1 87.5 77 VAL B N 1
ATOM 4451 C CA . VAL B 1 77 ? 10.75 -2.652 -16.656 1 87.5 77 VAL B CA 1
ATOM 4452 C C . VAL B 1 77 ? 10.164 -1.269 -16.922 1 87.5 77 VAL B C 1
ATOM 4454 O O . VAL B 1 77 ? 10.828 -0.253 -16.688 1 87.5 77 VAL B O 1
ATOM 4457 N N . GLY B 1 78 ? 8.922 -1.16 -17.375 1 76.69 78 GLY B N 1
ATOM 4458 C CA . GLY B 1 78 ? 8.266 0.11 -17.656 1 76.69 78 GLY B CA 1
ATOM 4459 C C . GLY B 1 78 ? 8.641 0.69 -19 1 76.69 78 GLY B C 1
ATOM 4460 O O . GLY B 1 78 ? 8.102 1.719 -19.422 1 76.69 78 GLY B O 1
ATOM 4461 N N . GLY B 1 79 ? 9.484 0.11 -19.703 1 72.69 79 GLY B N 1
ATOM 4462 C CA . GLY B 1 79 ? 9.781 0.451 -21.078 1 72.69 79 GLY B CA 1
ATOM 4463 C C . GLY B 1 79 ? 10.75 1.614 -21.219 1 72.69 79 GLY B C 1
ATOM 4464 O O . GLY B 1 79 ? 10.938 2.146 -22.312 1 72.69 79 GLY B O 1
ATOM 4465 N N . GLN B 1 80 ? 11.258 2.012 -20.125 1 74.5 80 GLN B N 1
ATOM 4466 C CA . GLN B 1 80 ? 12.164 3.154 -20.234 1 74.5 80 GLN B CA 1
ATOM 4467 C C . GLN B 1 80 ? 13.617 2.707 -20.234 1 74.5 80 GLN B C 1
ATOM 4469 O O . GLN B 1 80 ? 14.109 2.152 -19.25 1 74.5 80 GLN B O 1
ATOM 4474 N N . GLY B 1 81 ? 14.266 2.785 -21.375 1 81.06 81 GLY B N 1
ATOM 4475 C CA . GLY B 1 81 ? 15.664 2.43 -21.516 1 81.06 81 GLY B CA 1
ATOM 4476 C C . GLY B 1 81 ? 15.914 1.442 -22.641 1 81.06 81 GLY B C 1
ATOM 4477 O O . GLY B 1 81 ? 14.969 0.922 -23.25 1 81.06 81 GLY B O 1
ATOM 4478 N N . PRO B 1 82 ? 17.141 1.176 -22.891 1 89.56 82 PRO B N 1
ATOM 4479 C CA . PRO B 1 82 ? 17.484 0.27 -24 1 89.56 82 PRO B CA 1
ATOM 4480 C C . PRO B 1 82 ? 17.453 -1.199 -23.578 1 89.56 82 PRO B C 1
ATOM 4482 O O . PRO B 1 82 ? 17.609 -1.514 -22.391 1 89.56 82 PRO B O 1
ATOM 4485 N N . SER B 1 83 ? 17.156 -2.033 -24.594 1 93.25 83 SER B N 1
ATOM 4486 C CA . SER B 1 83 ? 17.328 -3.465 -24.375 1 93.25 83 SER B CA 1
ATOM 4487 C C . SER B 1 83 ? 18.797 -3.816 -24.188 1 93.25 83 SER B C 1
ATOM 4489 O O . SER B 1 83 ? 19.688 -3.062 -24.609 1 93.25 83 SER B O 1
ATOM 4491 N N . PHE B 1 84 ? 19.047 -4.891 -23.484 1 94.44 84 PHE B N 1
ATOM 4492 C CA . PHE B 1 84 ? 20.406 -5.367 -23.25 1 94.44 84 PHE B CA 1
ATOM 4493 C C . PHE B 1 84 ? 20.438 -6.887 -23.172 1 94.44 84 PHE B C 1
ATOM 4495 O O . PHE B 1 84 ? 19.391 -7.535 -23.109 1 94.44 84 PHE B O 1
ATOM 4502 N N . SER B 1 85 ? 21.625 -7.453 -23.297 1 96.44 85 SER B N 1
ATOM 4503 C CA . SER B 1 85 ? 21.766 -8.906 -23.234 1 96.44 85 SER B CA 1
ATOM 4504 C C . SER B 1 85 ? 22.562 -9.328 -22 1 96.44 85 SER B C 1
ATOM 4506 O O . SER B 1 85 ? 23.344 -8.539 -21.469 1 96.44 85 SER B O 1
ATOM 4508 N N . VAL B 1 86 ? 22.281 -10.477 -21.516 1 96.88 86 VAL B N 1
ATOM 4509 C CA . VAL B 1 86 ? 22.984 -11.086 -20.391 1 96.88 86 VAL B CA 1
ATOM 4510 C C . VAL B 1 86 ? 23.453 -12.484 -20.781 1 96.88 86 VAL B C 1
ATOM 4512 O O . VAL B 1 86 ? 22.656 -13.328 -21.188 1 96.88 86 VAL B O 1
ATOM 4515 N N . PRO B 1 87 ? 24.719 -12.719 -20.672 1 97.25 87 PRO B N 1
ATOM 4516 C CA . PRO B 1 87 ? 25.219 -14.055 -21 1 97.25 87 PRO B CA 1
ATOM 4517 C C . PRO B 1 87 ? 24.922 -15.086 -19.922 1 97.25 87 PRO B C 1
ATOM 4519 O O . PRO B 1 87 ? 24.656 -14.719 -18.781 1 97.25 87 PRO B O 1
ATOM 4522 N N . TYR B 1 88 ? 24.875 -16.375 -20.328 1 97.19 88 TYR B N 1
ATOM 4523 C CA . TYR B 1 88 ? 24.703 -17.453 -19.344 1 97.19 88 TYR B CA 1
ATOM 4524 C C . TYR B 1 88 ? 25.453 -18.703 -19.766 1 97.19 88 TYR B C 1
ATOM 4526 O O . TYR B 1 88 ? 25.656 -18.953 -20.969 1 97.19 88 TYR B O 1
ATOM 4534 N N . ASP B 1 89 ? 25.938 -19.469 -18.766 1 96.06 89 ASP B N 1
ATOM 4535 C CA . ASP B 1 89 ? 26.406 -20.828 -19 1 96.06 89 ASP B CA 1
ATOM 4536 C C . ASP B 1 89 ? 25.25 -21.828 -18.875 1 96.06 89 ASP B C 1
ATOM 4538 O O . ASP B 1 89 ? 25.125 -22.734 -19.703 1 96.06 89 ASP B O 1
ATOM 4542 N N . TYR B 1 90 ? 24.406 -21.672 -17.875 1 96.19 90 TYR B N 1
ATOM 4543 C CA . TYR B 1 90 ? 23.156 -22.391 -17.656 1 96.19 90 TYR B CA 1
ATOM 4544 C C . TYR B 1 90 ? 22 -21.422 -17.469 1 96.19 90 TYR B C 1
ATOM 4546 O O . TYR B 1 90 ? 22.156 -20.375 -16.828 1 96.19 90 TYR B O 1
ATOM 4554 N N . LEU B 1 91 ? 20.906 -21.734 -18.031 1 97.88 91 LEU B N 1
ATOM 4555 C CA . LEU B 1 91 ? 19.703 -20.906 -17.906 1 97.88 91 LEU B C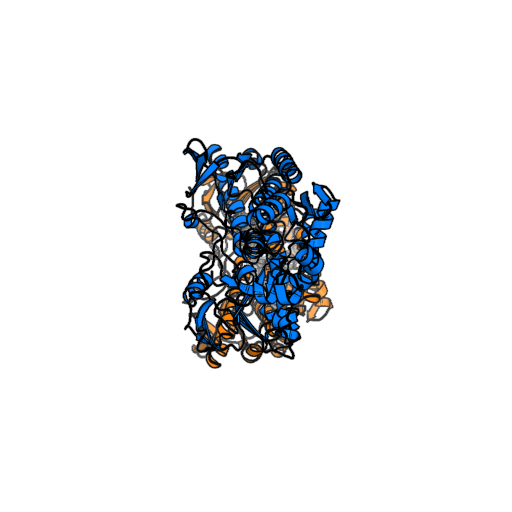A 1
ATOM 4556 C C . LEU B 1 91 ? 18.562 -21.703 -17.281 1 97.88 91 LEU B C 1
ATOM 4558 O O . LEU B 1 91 ? 18.297 -22.828 -17.688 1 97.88 91 LEU B O 1
ATOM 4562 N N . VAL B 1 92 ? 17.969 -21.234 -16.234 1 97.81 92 VAL B N 1
ATOM 4563 C CA . VAL B 1 92 ? 16.781 -21.812 -15.641 1 97.81 92 VAL B CA 1
ATOM 4564 C C . VAL B 1 92 ? 15.586 -20.891 -15.844 1 97.81 92 VAL B C 1
ATOM 4566 O O . VAL B 1 92 ? 15.586 -19.75 -15.359 1 97.81 92 VAL B O 1
ATOM 4569 N N . VAL B 1 93 ? 14.609 -21.344 -16.562 1 98.12 93 VAL B N 1
ATOM 4570 C CA . VAL B 1 93 ? 13.398 -20.578 -16.844 1 98.12 93 VAL B CA 1
ATOM 4571 C C . VAL B 1 93 ? 12.328 -20.891 -15.805 1 98.12 93 VAL B C 1
ATOM 4573 O O . VAL B 1 93 ? 11.828 -22.016 -15.734 1 98.12 93 VAL B O 1
ATOM 4576 N N . ALA B 1 94 ? 12 -19.969 -15.008 1 96.88 94 ALA B N 1
ATOM 4577 C CA . ALA B 1 94 ? 11.016 -20.109 -13.945 1 96.88 94 ALA B CA 1
ATOM 4578 C C . ALA B 1 94 ? 10.055 -18.922 -13.922 1 96.88 94 ALA B C 1
ATOM 4580 O O . ALA B 1 94 ? 9.82 -18.328 -12.875 1 96.88 94 ALA B O 1
ATOM 4581 N N . VAL B 1 95 ? 9.406 -18.641 -15.031 1 95.94 95 VAL B N 1
ATOM 4582 C CA . VAL B 1 95 ? 8.719 -17.359 -15.219 1 95.94 95 VAL B CA 1
ATOM 4583 C C . VAL B 1 95 ? 7.234 -17.516 -14.898 1 95.94 95 VAL B C 1
ATOM 4585 O O . VAL B 1 95 ? 6.484 -16.547 -14.898 1 95.94 95 VAL B O 1
ATOM 4588 N N . GLY B 1 96 ? 6.801 -18.719 -14.672 1 93.81 96 GLY B N 1
ATOM 4589 C CA . GLY B 1 96 ? 5.418 -18.953 -14.281 1 93.81 96 GLY B CA 1
ATOM 4590 C C . GLY B 1 96 ? 4.438 -18.781 -15.43 1 93.81 96 GLY B C 1
ATOM 4591 O O . GLY B 1 96 ? 4.734 -19.141 -16.562 1 93.81 96 GLY B O 1
ATOM 4592 N N . THR B 1 97 ? 3.186 -18.453 -15.07 1 93.88 97 THR B N 1
ATOM 4593 C CA . THR B 1 97 ? 2.078 -18.266 -16 1 93.88 97 THR B CA 1
ATOM 4594 C C . THR B 1 97 ? 1.301 -17 -15.688 1 93.88 97 THR B C 1
ATOM 4596 O O . THR B 1 97 ? 1.623 -16.281 -14.734 1 93.88 97 THR B O 1
ATOM 4599 N N . LYS B 1 98 ? 0.441 -16.625 -16.531 1 91.88 98 LYS B N 1
ATOM 4600 C CA . LYS B 1 98 ? -0.492 -15.531 -16.297 1 91.88 98 LYS B CA 1
ATOM 4601 C C . LYS B 1 98 ? -1.938 -16 -16.406 1 91.88 98 LYS B C 1
ATOM 4603 O O . LYS B 1 98 ? -2.193 -17.141 -16.797 1 91.88 98 LYS B O 1
ATOM 4608 N N . THR B 1 99 ? -2.869 -15.148 -15.977 1 91.06 99 THR B N 1
ATOM 4609 C CA . THR B 1 99 ? -4.285 -15.492 -16.047 1 91.06 99 THR B CA 1
ATOM 4610 C C . THR B 1 99 ? -4.754 -15.539 -17.5 1 91.06 99 THR B C 1
ATOM 4612 O O . THR B 1 99 ? -4.363 -14.695 -18.312 1 91.06 99 THR B O 1
ATOM 4615 N N . ASN B 1 100 ? -5.551 -16.531 -17.75 1 92.19 100 ASN B N 1
ATOM 4616 C CA . ASN B 1 100 ? -6.109 -16.703 -19.094 1 92.19 100 ASN B CA 1
ATOM 4617 C C . ASN B 1 100 ? -7.477 -16.047 -19.219 1 92.19 100 ASN B C 1
ATOM 4619 O O . ASN B 1 100 ? -8.422 -16.422 -18.516 1 92.19 100 ASN B O 1
ATOM 4623 N N . SER B 1 101 ? -7.613 -15.102 -20.078 1 93.31 101 SER B N 1
ATOM 4624 C CA . SER B 1 101 ? -8.898 -14.461 -20.328 1 93.31 101 SER B CA 1
ATOM 4625 C C . SER B 1 101 ? -9.766 -15.289 -21.281 1 93.31 101 SER B C 1
ATOM 4627 O O . SER B 1 101 ? -10.961 -15.039 -21.406 1 93.31 101 SER B O 1
ATOM 4629 N N . PHE B 1 102 ? -9.141 -16.266 -21.953 1 91.88 102 PHE B N 1
ATOM 4630 C CA . PHE B 1 102 ? -9.773 -17.141 -22.938 1 91.88 102 PHE B CA 1
ATOM 4631 C C . PHE B 1 102 ? -10.32 -16.344 -24.109 1 91.88 102 PHE B C 1
ATOM 4633 O O . PHE B 1 102 ? -11.25 -16.781 -24.797 1 91.88 102 PHE B O 1
ATOM 4640 N N . GLY B 1 103 ? -9.883 -15.109 -24.203 1 92.94 103 GLY B N 1
ATOM 4641 C CA . GLY B 1 103 ? -10.336 -14.242 -25.281 1 92.94 103 GLY B CA 1
ATOM 4642 C C . GLY B 1 103 ? -11.758 -13.75 -25.094 1 92.94 103 GLY B C 1
ATOM 4643 O O . GLY B 1 103 ? -12.359 -13.195 -26.016 1 92.94 103 GLY B O 1
ATOM 4644 N N . ILE B 1 104 ? -12.352 -14.008 -24 1 96.25 104 ILE B N 1
ATOM 4645 C CA . ILE B 1 104 ? -13.711 -13.562 -23.703 1 96.25 104 ILE B CA 1
ATOM 4646 C C . ILE B 1 104 ? -13.766 -12.039 -23.688 1 96.25 104 ILE B C 1
ATOM 4648 O O . ILE B 1 104 ? -12.961 -11.383 -23.031 1 96.25 104 ILE B O 1
ATOM 4652 N N . PRO B 1 105 ? -14.742 -11.492 -24.438 1 97.19 105 PRO B N 1
ATOM 4653 C CA . PRO B 1 105 ? -14.805 -10.031 -24.562 1 97.19 105 PRO B CA 1
ATOM 4654 C C . PRO B 1 105 ? -14.977 -9.336 -23.219 1 97.19 105 PRO B C 1
ATOM 4656 O O . PRO B 1 105 ? -15.781 -9.766 -22.391 1 97.19 105 PRO B O 1
ATOM 4659 N N . GLY B 1 106 ? -14.133 -8.32 -23 1 97.75 106 GLY B N 1
ATOM 4660 C CA . GLY B 1 106 ? -14.305 -7.449 -21.844 1 97.75 106 GLY B CA 1
ATOM 4661 C C . GLY B 1 106 ? -13.523 -7.91 -20.625 1 97.75 106 GLY B C 1
ATOM 4662 O O . GLY B 1 106 ? -13.352 -7.148 -19.672 1 97.75 106 GLY B O 1
ATOM 4663 N N . VAL B 1 107 ? -13.039 -9.172 -20.625 1 97.06 107 VAL B N 1
ATOM 4664 C CA . VAL B 1 107 ? -12.352 -9.703 -19.453 1 97.06 107 VAL B CA 1
ATOM 4665 C C . VAL B 1 107 ? -11.102 -8.875 -19.172 1 97.06 107 VAL B C 1
ATOM 4667 O O . VAL B 1 107 ? -10.906 -8.398 -18.062 1 97.06 107 VAL B O 1
ATOM 4670 N N . GLU B 1 108 ? -10.344 -8.609 -20.141 1 95.06 108 GLU B N 1
ATOM 4671 C CA . GLU B 1 108 ? -9.094 -7.867 -19.953 1 95.06 108 GLU B CA 1
ATOM 4672 C C . GLU B 1 108 ? -9.367 -6.406 -19.594 1 95.06 108 GLU B C 1
ATOM 4674 O O . GLU B 1 108 ? -8.602 -5.793 -18.859 1 95.06 108 GLU B O 1
ATOM 4679 N N . GLU B 1 109 ? -10.461 -5.957 -20.031 1 96.19 109 GLU B N 1
ATOM 4680 C CA . GLU B 1 109 ? -10.766 -4.535 -19.859 1 96.19 109 GLU B CA 1
ATOM 4681 C C . GLU B 1 109 ? -11.453 -4.262 -18.531 1 96.19 109 GLU B C 1
ATOM 4683 O O . GLU B 1 109 ? -11.18 -3.254 -17.875 1 96.19 109 GLU B O 1
ATOM 4688 N N . TYR B 1 110 ? -12.297 -5.191 -18.109 1 97.38 110 TYR B N 1
ATOM 4689 C CA . TYR B 1 110 ? -13.211 -4.812 -17.031 1 97.38 110 TYR B CA 1
ATOM 4690 C C . TYR B 1 110 ? -13.047 -5.738 -15.828 1 97.38 110 TYR B C 1
ATOM 4692 O O . TYR B 1 110 ? -13.453 -5.398 -14.711 1 97.38 110 TYR B O 1
ATOM 4700 N N . ALA B 1 111 ? -12.484 -6.895 -16.016 1 97.81 111 ALA B N 1
ATOM 4701 C CA . ALA B 1 111 ? -12.383 -7.84 -14.914 1 97.81 111 ALA B CA 1
ATOM 4702 C C . ALA B 1 111 ? -11.148 -7.551 -14.062 1 97.81 111 ALA B C 1
ATOM 4704 O O . ALA B 1 111 ? -10.219 -6.871 -14.508 1 97.81 111 ALA B O 1
ATOM 4705 N N . TYR B 1 112 ? -11.227 -7.969 -12.906 1 97.31 112 TYR B N 1
ATOM 4706 C CA . TYR B 1 112 ? -10.094 -7.926 -11.984 1 97.31 112 TYR B CA 1
ATOM 4707 C C . TYR B 1 112 ? -9.461 -9.305 -11.836 1 97.31 112 TYR B C 1
ATOM 4709 O O . TYR B 1 112 ? -10.133 -10.328 -12 1 97.31 112 TYR B O 1
ATOM 4717 N N . PHE B 1 113 ? -8.203 -9.336 -11.562 1 96.06 113 PHE B N 1
ATOM 4718 C CA . PHE B 1 113 ? -7.449 -10.578 -11.484 1 96.06 113 PHE B CA 1
ATOM 4719 C C . PHE B 1 113 ? -6.797 -10.727 -10.109 1 96.06 113 PHE B C 1
ATOM 4721 O O . PHE B 1 113 ? -6.824 -9.805 -9.305 1 96.06 113 PHE B O 1
ATOM 4728 N N . LEU B 1 114 ? -6.332 -11.914 -9.836 1 93.5 114 LEU B N 1
ATOM 4729 C CA . LEU B 1 114 ? -5.699 -12.18 -8.547 1 93.5 114 LEU B CA 1
ATOM 4730 C C . LEU B 1 114 ? -4.473 -13.07 -8.719 1 93.5 114 LEU B C 1
ATOM 4732 O O . LEU B 1 114 ? -4.422 -14.18 -8.172 1 93.5 114 LEU B O 1
ATOM 4736 N N . LYS B 1 115 ? -3.52 -12.602 -9.398 1 90.19 115 LYS B N 1
ATOM 4737 C CA . LYS B 1 115 ? -2.305 -13.367 -9.664 1 90.19 115 LYS B CA 1
ATOM 4738 C C . LYS B 1 115 ? -1.084 -12.695 -9.039 1 90.19 115 LYS B C 1
ATOM 4740 O O . LYS B 1 115 ? -0.097 -13.367 -8.727 1 90.19 115 LYS B O 1
ATOM 4745 N N . GLU B 1 116 ? -1.162 -11.477 -8.828 1 90.31 116 GLU B N 1
ATOM 4746 C CA . GLU B 1 116 ? -0.08 -10.672 -8.273 1 90.31 116 GLU B CA 1
ATOM 4747 C C . GLU B 1 116 ? -0.54 -9.906 -7.035 1 90.31 116 GLU B C 1
ATOM 4749 O O . GLU B 1 116 ? -1.741 -9.734 -6.816 1 90.31 116 GLU B O 1
ATOM 4754 N N . MET B 1 117 ? 0.46 -9.531 -6.285 1 90.19 117 MET B N 1
ATOM 4755 C CA . MET B 1 117 ? 0.15 -8.758 -5.086 1 90.19 117 MET B CA 1
ATOM 4756 C C . MET B 1 117 ? -0.615 -7.484 -5.441 1 90.19 117 MET B C 1
ATOM 4758 O O . MET B 1 117 ? -1.58 -7.125 -4.762 1 90.19 117 MET B O 1
ATOM 4762 N N . GLU B 1 118 ? -0.176 -6.824 -6.484 1 90.62 118 GLU B N 1
ATOM 4763 C CA . GLU B 1 118 ? -0.834 -5.602 -6.926 1 90.62 118 GLU B CA 1
ATOM 4764 C C . GLU B 1 118 ? -2.291 -5.859 -7.297 1 90.62 118 GLU B C 1
ATOM 4766 O O . GLU B 1 118 ? -3.154 -5.008 -7.074 1 90.62 118 GLU B O 1
ATOM 4771 N N . HIS B 1 119 ? -2.533 -7.027 -7.871 1 93.62 119 HIS B N 1
ATOM 4772 C CA . HIS B 1 119 ? -3.91 -7.402 -8.18 1 93.62 119 HIS B CA 1
ATOM 4773 C C . HIS B 1 119 ? -4.77 -7.426 -6.918 1 93.62 119 HIS B C 1
ATOM 4775 O O . HIS B 1 119 ? -5.875 -6.879 -6.906 1 93.62 119 HIS B O 1
ATOM 4781 N N . ALA B 1 120 ? -4.238 -8.078 -5.926 1 93.88 120 ALA B N 1
ATOM 4782 C CA . ALA B 1 120 ? -4.98 -8.211 -4.676 1 93.88 120 ALA B CA 1
ATOM 4783 C C . ALA B 1 120 ? -5.289 -6.844 -4.07 1 93.88 120 ALA B C 1
ATOM 4785 O O . ALA B 1 120 ? -6.406 -6.605 -3.6 1 93.88 120 ALA B O 1
ATOM 4786 N N . GLU B 1 121 ? -4.301 -5.965 -4.066 1 91 121 GLU B N 1
ATOM 4787 C CA . GLU B 1 121 ? -4.496 -4.613 -3.547 1 91 121 GLU B CA 1
ATOM 4788 C C . GLU B 1 121 ? -5.535 -3.85 -4.363 1 91 121 GLU B C 1
ATOM 4790 O O . GLU B 1 121 ? -6.352 -3.115 -3.809 1 91 121 GLU B O 1
ATOM 4795 N N . THR B 1 122 ? -5.477 -4.062 -5.664 1 93.94 122 THR B N 1
ATOM 4796 C CA . THR B 1 122 ? -6.434 -3.412 -6.551 1 93.94 122 THR B CA 1
ATOM 4797 C C . THR B 1 122 ? -7.852 -3.91 -6.277 1 93.94 122 THR B C 1
ATOM 4799 O O . THR B 1 122 ? -8.797 -3.121 -6.254 1 93.94 122 THR B O 1
ATOM 4802 N N . VAL B 1 123 ? -7.957 -5.156 -6.113 1 95.62 123 VAL B N 1
ATOM 4803 C CA . VAL B 1 123 ? -9.258 -5.742 -5.797 1 95.62 123 VAL B CA 1
ATOM 4804 C C . VAL B 1 123 ? -9.789 -5.145 -4.496 1 95.62 123 VAL B C 1
ATOM 4806 O O . VAL B 1 123 ? -10.945 -4.715 -4.43 1 95.62 123 VAL B O 1
ATOM 4809 N N . PHE B 1 124 ? -9.008 -5.043 -3.486 1 93.69 124 PHE B N 1
ATOM 4810 C CA . PHE B 1 124 ? -9.391 -4.473 -2.201 1 93.69 124 PHE B CA 1
ATOM 4811 C C . PHE B 1 124 ? -9.859 -3.033 -2.367 1 93.69 124 PHE B C 1
ATOM 4813 O O . PHE B 1 124 ? -10.914 -2.654 -1.844 1 93.69 124 PHE B O 1
ATOM 4820 N N . ASN B 1 125 ? -9.086 -2.307 -3.08 1 91.69 125 ASN B N 1
ATOM 4821 C CA . ASN B 1 125 ? -9.43 -0.908 -3.305 1 91.69 125 ASN B CA 1
ATOM 4822 C C . ASN B 1 125 ? -10.742 -0.772 -4.074 1 91.69 125 ASN B C 1
ATOM 4824 O O . ASN B 1 125 ? -11.531 0.134 -3.807 1 91.69 125 ASN B O 1
ATOM 4828 N N . LYS B 1 126 ? -10.93 -1.635 -5.023 1 94.69 126 LYS B N 1
ATOM 4829 C CA . LYS B 1 126 ? -12.172 -1.61 -5.793 1 94.69 126 LYS B CA 1
ATOM 4830 C C . LYS B 1 126 ? -13.375 -1.903 -4.902 1 94.69 126 LYS B C 1
ATOM 4832 O O . LYS B 1 126 ? -14.422 -1.258 -5.027 1 94.69 126 LYS B O 1
ATOM 4837 N N . ILE B 1 127 ? -13.219 -2.846 -4.074 1 95.12 127 ILE B N 1
ATOM 4838 C CA . ILE B 1 127 ? -14.281 -3.182 -3.133 1 95.12 127 ILE B CA 1
ATOM 4839 C C . ILE B 1 127 ? -14.633 -1.957 -2.287 1 95.12 127 ILE B C 1
ATOM 4841 O O . ILE B 1 127 ? -15.797 -1.574 -2.188 1 95.12 127 ILE B O 1
ATOM 4845 N N . LEU B 1 128 ? -13.656 -1.334 -1.777 1 91.88 128 LEU B N 1
ATOM 4846 C CA . LEU B 1 128 ? -13.867 -0.169 -0.925 1 91.88 128 LEU B CA 1
ATOM 4847 C C . LEU B 1 128 ? -14.484 0.979 -1.718 1 91.88 128 LEU B C 1
ATOM 4849 O O . LEU B 1 128 ? -15.344 1.699 -1.208 1 91.88 128 LEU B O 1
ATOM 4853 N N . ASP B 1 129 ? -13.992 1.097 -2.875 1 91.94 129 ASP B N 1
ATOM 4854 C CA . ASP B 1 129 ? -14.531 2.145 -3.738 1 91.94 129 ASP B CA 1
ATOM 4855 C C . ASP B 1 129 ? -16.016 1.926 -4.008 1 91.94 129 ASP B C 1
ATOM 4857 O O . ASP B 1 129 ? -16.797 2.881 -4.039 1 91.94 129 ASP B O 1
ATOM 4861 N N . ASN B 1 130 ? -16.359 0.712 -4.258 1 95.06 130 ASN B N 1
ATOM 4862 C CA . ASN B 1 130 ? -17.766 0.406 -4.477 1 95.06 130 ASN B CA 1
ATOM 4863 C C . ASN B 1 130 ? -18.609 0.732 -3.248 1 95.06 130 ASN B C 1
ATOM 4865 O O . ASN B 1 130 ? -19.719 1.257 -3.371 1 95.06 130 ASN B O 1
ATOM 4869 N N . PHE B 1 131 ? -18.125 0.41 -2.111 1 93.19 131 PHE B N 1
ATOM 4870 C CA . PHE B 1 131 ? -18.828 0.741 -0.878 1 93.19 131 PHE B CA 1
ATOM 4871 C C . PHE B 1 131 ? -18.969 2.252 -0.721 1 93.19 131 PHE B C 1
ATOM 4873 O O . PHE B 1 131 ? -20.031 2.748 -0.328 1 93.19 131 PHE B O 1
ATOM 4880 N N . ARG B 1 132 ? -17.891 2.902 -1.001 1 89.56 132 ARG B N 1
ATOM 4881 C CA . ARG B 1 132 ? -17.922 4.359 -0.943 1 89.56 132 ARG B CA 1
ATOM 4882 C C . ARG B 1 132 ? -19 4.922 -1.861 1 89.56 132 ARG B C 1
ATOM 4884 O O . ARG B 1 132 ? -19.812 5.738 -1.438 1 89.56 132 ARG B O 1
ATOM 4891 N N . LYS B 1 133 ? -19.016 4.473 -3.064 1 91.81 133 LYS B N 1
ATOM 4892 C CA . LYS B 1 133 ? -20 4.93 -4.039 1 91.81 133 LYS B CA 1
ATOM 4893 C C . LYS B 1 133 ? -21.406 4.625 -3.574 1 91.81 133 LYS B C 1
ATOM 4895 O O . LYS B 1 133 ? -22.297 5.469 -3.684 1 91.81 133 LYS B O 1
ATOM 4900 N N . ALA B 1 134 ? -21.547 3.482 -3.059 1 94.19 134 ALA B N 1
ATOM 4901 C CA . ALA B 1 134 ? -22.875 3.043 -2.629 1 94.19 134 ALA B CA 1
ATOM 4902 C C . ALA B 1 134 ? -23.359 3.855 -1.432 1 94.19 134 ALA B C 1
ATOM 4904 O O . ALA B 1 134 ? -24.562 3.965 -1.195 1 94.19 134 ALA B O 1
ATOM 4905 N N . SER B 1 135 ? -22.438 4.406 -0.698 1 90.81 135 SER B N 1
ATOM 4906 C CA . SER B 1 135 ? -22.781 5.109 0.534 1 90.81 135 SER B CA 1
ATOM 4907 C C . SER B 1 135 ? -23.203 6.547 0.25 1 90.81 135 SER B C 1
ATOM 4909 O O . SER B 1 135 ? -23.688 7.242 1.144 1 90.81 135 SER B O 1
ATOM 4911 N N . MET B 1 136 ? -23.047 6.969 -0.958 1 91.62 136 MET B N 1
ATOM 4912 C CA . MET B 1 136 ? -23.391 8.344 -1.3 1 91.62 136 MET B CA 1
ATOM 4913 C C . MET B 1 136 ? -24.891 8.57 -1.145 1 91.62 136 MET B C 1
ATOM 4915 O O . MET B 1 136 ? -25.703 7.672 -1.409 1 91.62 136 MET B O 1
ATOM 4919 N N . PRO B 1 137 ? -25.266 9.773 -0.8 1 88.44 137 PRO B N 1
ATOM 4920 C CA . PRO B 1 137 ? -26.672 10.047 -0.468 1 88.44 137 PRO B CA 1
ATOM 4921 C C . PRO B 1 137 ? -27.594 9.961 -1.682 1 88.44 137 PRO B C 1
ATOM 4923 O O . PRO B 1 137 ? -28.797 9.734 -1.531 1 88.44 137 PRO B O 1
ATOM 4926 N N . TYR B 1 138 ? -27.125 10.086 -2.834 1 89.19 138 TYR B N 1
ATOM 4927 C CA . TYR B 1 138 ? -27.969 10.156 -4.016 1 89.19 138 TYR B CA 1
ATOM 4928 C C . TYR B 1 138 ? -28.094 8.789 -4.68 1 89.19 138 TYR B C 1
ATOM 4930 O O . TYR B 1 138 ? -28.828 8.633 -5.668 1 89.19 138 TYR B O 1
ATOM 4938 N N . VAL B 1 139 ? -27.516 7.758 -4.18 1 93.19 139 VAL B N 1
ATOM 4939 C CA . VAL B 1 139 ? -27.5 6.445 -4.816 1 93.19 139 VAL B CA 1
ATOM 4940 C C . VAL B 1 139 ? -28.75 5.664 -4.426 1 93.19 139 VAL B C 1
ATOM 4942 O O . VAL B 1 139 ? -29.094 5.574 -3.242 1 93.19 139 VAL B O 1
ATOM 4945 N N . THR B 1 140 ? -29.453 5.078 -5.41 1 95.94 140 THR B N 1
ATOM 4946 C CA . THR B 1 140 ? -30.703 4.352 -5.176 1 95.94 140 THR B CA 1
ATOM 4947 C C . THR B 1 140 ? -30.422 2.945 -4.664 1 95.94 140 THR B C 1
ATOM 4949 O O . THR B 1 140 ? -29.297 2.457 -4.766 1 95.94 140 THR B O 1
ATOM 4952 N N . ASP B 1 141 ? -31.438 2.301 -4.148 1 97.19 141 ASP B N 1
ATOM 4953 C CA . ASP B 1 141 ? -31.297 0.935 -3.654 1 97.19 141 ASP B CA 1
ATOM 4954 C C . ASP B 1 141 ? -30.875 -0.015 -4.777 1 97.19 141 ASP B C 1
ATOM 4956 O O . ASP B 1 141 ? -30.078 -0.922 -4.566 1 97.19 141 ASP B O 1
ATOM 4960 N N . GLU B 1 142 ? -31.438 0.238 -5.902 1 97.12 142 GLU B N 1
ATOM 4961 C CA . GLU B 1 142 ? -31.094 -0.604 -7.043 1 97.12 142 GLU B CA 1
ATOM 4962 C C . GLU B 1 142 ? -29.625 -0.452 -7.414 1 97.12 142 GLU B C 1
ATOM 4964 O O . GLU B 1 142 ? -28.938 -1.444 -7.664 1 97.12 142 GLU B O 1
ATOM 4969 N N . GLU B 1 143 ? -29.203 0.779 -7.359 1 96.38 143 GLU B N 1
ATOM 4970 C CA . GLU B 1 143 ? -27.797 1.039 -7.668 1 96.38 143 GLU B CA 1
ATOM 4971 C C . GLU B 1 143 ? -26.875 0.441 -6.602 1 96.38 143 GLU B C 1
ATOM 4973 O O . GLU B 1 143 ? -25.797 -0.067 -6.918 1 96.38 143 GLU B O 1
ATOM 4978 N N . LYS B 1 144 ? -27.344 0.504 -5.367 1 97.88 144 LYS B N 1
ATOM 4979 C CA . LYS B 1 144 ? -26.578 -0.107 -4.281 1 97.88 144 LYS B CA 1
ATOM 4980 C C . LYS B 1 144 ? -26.422 -1.608 -4.5 1 97.88 144 LYS B C 1
ATOM 4982 O O . LYS B 1 144 ? -25.328 -2.148 -4.348 1 97.88 144 LYS B O 1
ATOM 4987 N N . ARG B 1 145 ? -27.516 -2.254 -4.938 1 97.75 145 ARG B N 1
ATOM 4988 C CA . ARG B 1 145 ? -27.484 -3.693 -5.172 1 97.75 145 ARG B CA 1
ATOM 4989 C C . ARG B 1 145 ? -26.516 -4.051 -6.289 1 97.75 145 ARG B C 1
ATOM 4991 O O . ARG B 1 145 ? -25.781 -5.035 -6.188 1 97.75 145 ARG B O 1
ATOM 4998 N N . ASN B 1 146 ? -26.531 -3.26 -7.266 1 97.81 146 ASN B N 1
ATOM 4999 C CA . ASN B 1 146 ? -25.625 -3.508 -8.383 1 97.81 146 ASN B CA 1
ATOM 5000 C C . ASN B 1 146 ? -24.172 -3.258 -8.008 1 97.81 146 ASN B C 1
ATOM 5002 O O . ASN B 1 146 ? -23.312 -4.09 -8.273 1 97.81 146 ASN B O 1
ATOM 5006 N N . LEU B 1 147 ? -23.922 -2.135 -7.309 1 97.19 147 LEU B N 1
ATOM 5007 C CA . LEU B 1 147 ? -22.562 -1.738 -6.926 1 97.19 147 LEU B CA 1
ATOM 5008 C C . LEU B 1 147 ? -21.953 -2.75 -5.965 1 97.19 147 LEU B C 1
ATOM 5010 O O . LEU B 1 147 ? -20.75 -2.977 -5.984 1 97.19 147 LEU B O 1
ATOM 5014 N N . LEU B 1 148 ? -22.859 -3.336 -5.168 1 98.19 148 LEU B N 1
ATOM 5015 C CA . LEU B 1 148 ? -22.359 -4.168 -4.082 1 98.19 148 LEU B CA 1
ATOM 5016 C C . LEU B 1 148 ? -22.578 -5.645 -4.383 1 98.19 148 LEU B C 1
ATOM 5018 O O . LEU B 1 148 ? -22.641 -6.469 -3.463 1 98.19 148 LEU B O 1
ATOM 5022 N N . HIS B 1 149 ? -22.781 -5.969 -5.668 1 98.56 149 HIS B N 1
ATOM 5023 C CA . HIS B 1 149 ? -22.766 -7.348 -6.141 1 98.56 149 HIS B CA 1
ATOM 5024 C C . HIS B 1 149 ? -21.391 -7.715 -6.699 1 98.56 149 HIS B C 1
ATOM 5026 O O . HIS B 1 149 ? -20.953 -7.156 -7.711 1 98.56 149 HIS B O 1
ATOM 5032 N N . PHE B 1 150 ? -20.688 -8.648 -6.039 1 98.44 150 PHE B N 1
ATOM 5033 C CA . PHE B 1 150 ? -19.344 -9.062 -6.41 1 98.44 150 PHE B CA 1
ATOM 5034 C C . PHE B 1 150 ? -19.359 -10.477 -6.98 1 98.44 150 PHE B C 1
ATOM 5036 O O . PHE B 1 150 ? -19.703 -11.43 -6.285 1 98.44 150 PHE B O 1
ATOM 5043 N N . VAL B 1 151 ? -18.891 -10.594 -8.195 1 98.56 151 VAL B N 1
ATOM 5044 C CA . VAL B 1 151 ? -18.953 -11.875 -8.883 1 98.56 151 VAL B CA 1
ATOM 5045 C C . VAL B 1 151 ? -17.547 -12.453 -9.039 1 98.56 151 VAL B C 1
ATOM 5047 O O . VAL B 1 151 ? -16.641 -11.781 -9.555 1 98.56 151 VAL B O 1
ATOM 5050 N N . VAL B 1 152 ? -17.359 -13.656 -8.586 1 98.25 152 VAL B N 1
ATOM 5051 C CA . VAL B 1 152 ? -16.125 -14.414 -8.758 1 98.25 152 VAL B CA 1
ATOM 5052 C C . VAL B 1 152 ? -16.312 -15.477 -9.836 1 98.25 152 VAL B C 1
ATOM 5054 O O . VAL B 1 152 ? -17.266 -16.25 -9.789 1 98.25 152 VAL B O 1
ATOM 5057 N N . VAL B 1 153 ? -15.414 -15.43 -10.812 1 98.06 153 VAL B N 1
ATOM 5058 C CA . VAL B 1 153 ? -15.508 -16.375 -11.914 1 98.06 153 VAL B CA 1
ATOM 5059 C C . VAL B 1 153 ? -14.469 -17.484 -11.734 1 98.06 153 VAL B C 1
ATOM 5061 O O . VAL B 1 153 ? -13.266 -17.219 -11.734 1 98.06 153 VAL B O 1
ATOM 5064 N N . GLY B 1 154 ? -14.914 -18.734 -11.656 1 95.5 154 GLY B N 1
ATOM 5065 C CA . GLY B 1 154 ? -14.047 -19.875 -11.453 1 95.5 154 GLY B CA 1
ATOM 5066 C C . GLY B 1 154 ? -14.188 -20.5 -10.078 1 95.5 154 GLY B C 1
ATOM 5067 O O . GLY B 1 154 ? -13.961 -19.828 -9.062 1 95.5 154 GLY B O 1
ATOM 5068 N N . GLY B 1 155 ? -14.5 -21.719 -10.062 1 93.25 155 GLY B N 1
ATOM 5069 C CA . GLY B 1 155 ? -14.734 -22.406 -8.805 1 93.25 155 GLY B CA 1
ATOM 5070 C C . GLY B 1 155 ? -13.523 -23.188 -8.305 1 93.25 155 GLY B C 1
ATOM 5071 O O . GLY B 1 155 ? -13.656 -24.094 -7.48 1 93.25 155 GLY B O 1
ATOM 5072 N N . GLY B 1 156 ? -12.367 -22.859 -8.82 1 90.81 156 GLY B N 1
ATOM 5073 C CA . GLY B 1 156 ? -11.141 -23.453 -8.305 1 90.81 156 GLY B CA 1
ATOM 5074 C C . GLY B 1 156 ? -10.711 -22.875 -6.977 1 90.81 156 GLY B C 1
ATOM 5075 O O . GLY B 1 156 ? -11.438 -22.078 -6.371 1 90.81 156 GLY B O 1
ATOM 5076 N N . PRO B 1 157 ? -9.531 -23.281 -6.5 1 87.81 157 PRO B N 1
ATOM 5077 C CA . PRO B 1 157 ? -9.07 -22.828 -5.184 1 87.81 157 PRO B CA 1
ATOM 5078 C C . PRO B 1 157 ? -9.031 -21.312 -5.059 1 87.81 157 PRO B C 1
ATOM 5080 O O . PRO B 1 157 ? -9.523 -20.75 -4.074 1 87.81 157 PRO B O 1
ATOM 5083 N N . THR B 1 158 ? -8.484 -20.641 -6.07 1 90.56 158 THR B N 1
ATOM 5084 C CA . THR B 1 158 ? -8.383 -19.172 -6.027 1 90.56 158 THR B CA 1
ATOM 5085 C C . THR B 1 158 ? -9.758 -18.547 -5.926 1 90.56 158 THR B C 1
ATOM 5087 O O . THR B 1 158 ? -9.977 -17.625 -5.125 1 90.56 158 THR B O 1
ATOM 5090 N N . GLY B 1 159 ? -10.648 -19.047 -6.746 1 94.44 159 GLY B N 1
ATOM 5091 C CA . GLY B 1 159 ? -12 -18.516 -6.723 1 94.44 159 GLY B CA 1
ATOM 5092 C C . GLY B 1 159 ? -12.703 -18.734 -5.398 1 94.44 159 GLY B C 1
ATOM 5093 O O . GLY B 1 159 ? -13.305 -17.812 -4.84 1 94.44 159 GLY B O 1
ATOM 5094 N N . VAL B 1 160 ? -12.617 -19.938 -4.93 1 93.56 160 VAL B N 1
ATOM 5095 C CA . VAL B 1 160 ? -13.289 -20.312 -3.688 1 93.56 160 VAL B CA 1
ATOM 5096 C C . VAL B 1 160 ? -12.703 -19.516 -2.525 1 93.56 160 VAL B C 1
ATOM 5098 O O . VAL B 1 160 ? -13.453 -18.969 -1.701 1 93.56 160 VAL B O 1
ATOM 5101 N N . GLU B 1 161 ? -11.422 -19.422 -2.51 1 92.06 161 GLU B N 1
ATOM 5102 C CA . GLU B 1 161 ? -10.773 -18.672 -1.444 1 92.06 161 GLU B CA 1
ATOM 5103 C C . GLU B 1 161 ? -11.164 -17.188 -1.501 1 92.06 161 GLU B C 1
ATOM 5105 O O . GLU B 1 161 ? -11.438 -16.578 -0.469 1 92.06 161 GLU B O 1
ATOM 5110 N N . SER B 1 162 ? -11.219 -16.641 -2.639 1 95.19 162 SER B N 1
ATOM 5111 C CA . SER B 1 162 ? -11.555 -15.234 -2.811 1 95.19 162 SER B CA 1
ATOM 5112 C C . SER B 1 162 ? -12.992 -14.953 -2.393 1 95.19 162 SER B C 1
ATOM 5114 O O . SER B 1 162 ? -13.258 -13.992 -1.667 1 95.19 162 SER B O 1
ATOM 5116 N N . ALA B 1 163 ? -13.883 -15.789 -2.881 1 95.88 163 ALA B N 1
ATOM 5117 C CA . ALA B 1 163 ? -15.289 -15.625 -2.516 1 95.88 163 ALA B CA 1
ATOM 5118 C C . ALA B 1 163 ? -15.469 -15.711 -1.005 1 95.88 163 ALA B C 1
ATOM 5120 O O . ALA B 1 163 ? -16.203 -14.906 -0.416 1 95.88 163 ALA B O 1
ATOM 5121 N N . GLY B 1 164 ? -14.828 -16.719 -0.449 1 93.56 164 GLY B N 1
ATOM 5122 C CA . GLY B 1 164 ? -14.914 -16.891 0.995 1 93.56 164 GLY B CA 1
ATOM 5123 C C . GLY B 1 164 ? -14.398 -15.68 1.758 1 93.56 164 GLY B C 1
ATOM 5124 O O . GLY B 1 164 ? -15.039 -15.211 2.701 1 93.56 164 GLY B O 1
ATOM 5125 N N . GLU B 1 165 ? -13.258 -15.18 1.383 1 92.44 165 GLU B N 1
ATOM 5126 C CA . GLU B 1 165 ? -12.656 -14.023 2.039 1 92.44 165 GLU B CA 1
ATOM 5127 C C . GLU B 1 165 ? -13.531 -12.781 1.88 1 92.44 165 GLU B C 1
ATOM 5129 O O . GLU B 1 165 ? -13.688 -12 2.82 1 92.44 165 GLU B O 1
ATOM 5134 N N . MET B 1 166 ? -14.094 -12.594 0.734 1 94.06 166 MET B N 1
ATOM 5135 C CA . MET B 1 166 ? -14.977 -11.461 0.498 1 94.06 166 MET B CA 1
ATOM 5136 C C . MET B 1 166 ? -16.203 -11.539 1.395 1 94.06 166 MET B C 1
ATOM 5138 O O . MET B 1 166 ? -16.578 -10.555 2.037 1 94.06 166 MET B O 1
ATOM 5142 N N . ALA B 1 167 ? -16.797 -12.695 1.368 1 93.69 167 ALA B N 1
ATOM 5143 C CA . ALA B 1 167 ? -17.984 -12.875 2.193 1 93.69 167 ALA B CA 1
ATOM 5144 C C . ALA B 1 167 ? -17.688 -12.578 3.66 1 93.69 167 ALA B C 1
ATOM 5146 O O . ALA B 1 167 ? -18.484 -11.93 4.34 1 93.69 167 ALA B O 1
ATOM 5147 N N . LEU B 1 168 ? -16.609 -13.062 4.109 1 89.38 168 LEU B N 1
ATOM 5148 C CA . LEU B 1 168 ? -16.219 -12.805 5.488 1 89.38 168 LEU B CA 1
ATOM 5149 C C . LEU B 1 168 ? -16.031 -11.312 5.73 1 89.38 168 LEU B C 1
ATOM 5151 O O . LEU B 1 168 ? -16.484 -10.781 6.75 1 89.38 168 LEU B O 1
ATOM 5155 N N . LEU B 1 169 ? -15.336 -10.641 4.84 1 90.31 169 LEU B N 1
ATOM 5156 C CA . LEU B 1 169 ? -15.141 -9.195 4.934 1 90.31 169 LEU B CA 1
ATOM 5157 C C . LEU B 1 169 ? -16.469 -8.469 5.066 1 90.31 169 LEU B C 1
ATOM 5159 O O . LEU B 1 169 ? -16.625 -7.602 5.926 1 90.31 169 LEU B O 1
ATOM 5163 N N . PHE B 1 170 ? -17.438 -8.859 4.246 1 92.31 170 PHE B N 1
ATOM 5164 C CA . PHE B 1 170 ? -18.719 -8.18 4.188 1 92.31 170 PHE B CA 1
ATOM 5165 C C . PHE B 1 170 ? -19.578 -8.516 5.406 1 92.31 170 PHE B C 1
ATOM 5167 O O . PHE B 1 170 ? -20.188 -7.629 6.008 1 92.31 170 PHE B O 1
ATOM 5174 N N . ASN B 1 171 ? -19.516 -9.734 5.805 1 87.44 171 ASN B N 1
ATOM 5175 C CA . ASN B 1 171 ? -20.391 -10.195 6.883 1 87.44 171 ASN B CA 1
ATOM 5176 C C . ASN B 1 171 ? -19.859 -9.758 8.25 1 87.44 171 ASN B C 1
ATOM 5178 O O . ASN B 1 171 ? -20.641 -9.5 9.164 1 87.44 171 ASN B O 1
ATOM 5182 N N . LYS B 1 172 ? -18.578 -9.594 8.328 1 85.75 172 LYS B N 1
ATOM 5183 C CA . LYS B 1 172 ? -18.031 -9.406 9.672 1 85.75 172 LYS B CA 1
ATOM 5184 C C . LYS B 1 172 ? -17.406 -8.023 9.82 1 85.75 172 LYS B C 1
ATOM 5186 O O . LYS B 1 172 ? -17.438 -7.441 10.906 1 85.75 172 LYS B O 1
ATOM 5191 N N . TYR B 1 173 ? -16.922 -7.457 8.797 1 86.06 173 TYR B N 1
ATOM 5192 C CA . TYR B 1 173 ? -16.047 -6.305 9.016 1 86.06 173 TYR B CA 1
ATOM 5193 C C . TYR B 1 173 ? -16.594 -5.066 8.32 1 86.06 173 TYR B C 1
ATOM 5195 O O . TYR B 1 173 ? -16.484 -3.953 8.836 1 86.06 173 TYR B O 1
ATOM 5203 N N . ALA B 1 174 ? -17.25 -5.23 7.227 1 88.19 174 ALA B N 1
ATOM 5204 C CA . ALA B 1 174 ? -17.75 -4.082 6.473 1 88.19 174 ALA B CA 1
ATOM 5205 C C . ALA B 1 174 ? -18.828 -3.35 7.25 1 88.19 174 ALA B C 1
ATOM 5207 O O . ALA B 1 174 ? -19.031 -2.146 7.074 1 88.19 174 ALA B O 1
ATOM 5208 N N . LYS B 1 175 ? -19.516 -4.027 8.133 1 87.62 175 LYS B N 1
ATOM 5209 C CA . LYS B 1 175 ? -20.609 -3.436 8.891 1 87.62 175 LYS B CA 1
ATOM 5210 C C . LYS B 1 175 ? -20.109 -2.344 9.828 1 87.62 175 LYS B C 1
ATOM 5212 O O . LYS B 1 175 ? -20.859 -1.443 10.203 1 87.62 175 LYS B O 1
ATOM 5217 N N . ASP B 1 176 ? -18.844 -2.43 10.18 1 84.56 176 ASP B N 1
ATOM 5218 C CA . ASP B 1 176 ? -18.266 -1.43 11.07 1 84.56 176 ASP B CA 1
ATOM 5219 C C . ASP B 1 176 ? -18.219 -0.06 10.398 1 84.56 176 ASP B C 1
ATOM 5221 O O . ASP B 1 176 ? -18.344 0.969 11.062 1 84.56 176 ASP B O 1
ATOM 5225 N N . SER B 1 177 ? -18.062 -0.088 9.133 1 87.31 177 SER B N 1
ATOM 5226 C CA . SER B 1 177 ? -17.922 1.164 8.398 1 87.31 177 SER B CA 1
ATOM 5227 C C . SER B 1 177 ? -19.203 1.502 7.637 1 87.31 177 SER B C 1
ATOM 5229 O O . SER B 1 177 ? -19.5 2.676 7.406 1 87.31 177 SER B O 1
ATOM 5231 N N . PHE B 1 178 ? -19.938 0.426 7.238 1 90 178 PHE B N 1
ATOM 5232 C CA . PHE B 1 178 ? -21.109 0.631 6.379 1 90 178 PHE B CA 1
ATOM 5233 C C . PHE B 1 178 ? -22.266 -0.235 6.832 1 90 178 PHE B C 1
ATOM 5235 O O . PHE B 1 178 ? -22.797 -1.035 6.055 1 90 178 PHE B O 1
ATOM 5242 N N . PRO B 1 179 ? -22.734 0.001 7.977 1 88.56 179 PRO B N 1
ATOM 5243 C CA . PRO B 1 179 ? -23.812 -0.852 8.453 1 88.56 179 PRO B CA 1
ATOM 5244 C C . PRO B 1 179 ? -25.062 -0.766 7.574 1 88.56 179 PRO B C 1
ATOM 5246 O O . PRO B 1 179 ? -25.75 -1.772 7.359 1 88.56 179 PRO B O 1
ATOM 5249 N N . GLU B 1 180 ? -25.344 0.3 7.023 1 89.44 180 GLU B N 1
ATOM 5250 C CA . GLU B 1 180 ? -26.562 0.524 6.262 1 89.44 180 GLU B CA 1
ATOM 5251 C C . GLU B 1 180 ? -26.516 -0.177 4.906 1 89.44 180 GLU B C 1
ATOM 5253 O O . GLU B 1 180 ? -27.531 -0.351 4.246 1 89.44 180 GLU B O 1
ATOM 5258 N N . LEU B 1 181 ? -25.375 -0.588 4.477 1 93.94 181 LEU B N 1
ATOM 5259 C CA . LEU B 1 181 ? -25.219 -1.14 3.139 1 93.94 181 LEU B CA 1
ATOM 5260 C C . LEU B 1 181 ? -25.234 -2.664 3.172 1 93.94 181 LEU B C 1
ATOM 5262 O O . LEU B 1 181 ? -25.344 -3.311 2.127 1 93.94 181 LEU B O 1
ATOM 5266 N N . MET B 1 182 ? -25.203 -3.279 4.34 1 93.56 182 MET B N 1
ATOM 5267 C CA . MET B 1 182 ? -25.016 -4.719 4.488 1 93.56 182 MET B CA 1
ATOM 5268 C C . MET B 1 182 ? -26.156 -5.484 3.814 1 93.56 182 MET B C 1
ATOM 5270 O O . MET B 1 182 ? -25.922 -6.504 3.164 1 93.56 182 MET B O 1
ATOM 5274 N N . PRO B 1 183 ? -27.359 -4.949 3.848 1 95.31 183 PRO B N 1
ATOM 5275 C CA . PRO B 1 183 ? -28.453 -5.688 3.207 1 95.31 183 PRO B CA 1
ATOM 5276 C C . PRO B 1 183 ? -28.312 -5.746 1.688 1 95.31 183 PRO B C 1
ATOM 5278 O O . PRO B 1 183 ? -28.969 -6.559 1.034 1 95.31 183 PRO B O 1
ATOM 5281 N N . PHE B 1 184 ? -27.5 -4.988 1.149 1 97 184 PHE B N 1
ATOM 5282 C CA . PHE B 1 184 ? -27.406 -4.891 -0.302 1 97 184 PHE B CA 1
ATOM 5283 C C . PHE B 1 184 ? -26.234 -5.711 -0.82 1 97 184 PHE B C 1
ATOM 5285 O O . PHE B 1 184 ? -26.094 -5.922 -2.027 1 97 184 PHE B O 1
ATOM 5292 N N . VAL B 1 185 ? -25.391 -6.199 -0.019 1 97.25 185 VAL B N 1
ATOM 5293 C CA . VAL B 1 185 ? -24.125 -6.836 -0.417 1 97.25 185 VAL B CA 1
ATOM 5294 C C . VAL B 1 185 ? -24.406 -8.273 -0.857 1 97.25 185 VAL B C 1
ATOM 5296 O O . VAL B 1 185 ? -25.141 -9 -0.199 1 97.25 185 VAL B O 1
ATOM 5299 N N . GLN B 1 186 ? -23.812 -8.664 -1.957 1 97.06 186 GLN B N 1
ATOM 5300 C CA . GLN B 1 186 ? -23.953 -10.023 -2.459 1 97.06 186 GLN B CA 1
ATOM 5301 C C . GLN B 1 186 ? -22.641 -10.508 -3.094 1 97.06 186 GLN B C 1
ATOM 5303 O O . GLN B 1 186 ? -21.984 -9.75 -3.816 1 97.06 186 GLN B O 1
ATOM 5308 N N . VAL B 1 187 ? -22.281 -11.727 -2.807 1 97.88 187 VAL B N 1
ATOM 5309 C CA . VAL B 1 187 ? -21.156 -12.398 -3.461 1 97.88 187 VAL B CA 1
ATOM 5310 C C . VAL B 1 187 ? -21.672 -13.594 -4.262 1 97.88 187 VAL B C 1
ATOM 5312 O O . VAL B 1 187 ? -22.484 -14.383 -3.768 1 97.88 187 VAL B O 1
ATOM 5315 N N . SER B 1 188 ? -21.266 -13.664 -5.492 1 98.31 188 SER B N 1
ATOM 5316 C CA . SER B 1 188 ? -21.609 -14.812 -6.336 1 98.31 188 SER B CA 1
ATOM 5317 C C . SER B 1 188 ? -20.344 -15.469 -6.902 1 98.31 188 SER B C 1
ATOM 5319 O O . SER B 1 188 ? -19.359 -14.789 -7.184 1 98.31 188 SER B O 1
ATOM 5321 N N . ILE B 1 189 ? -20.375 -16.766 -7.02 1 97.88 189 ILE B N 1
ATOM 5322 C CA . ILE B 1 189 ? -19.297 -17.516 -7.68 1 97.88 189 ILE B CA 1
ATOM 5323 C C . ILE B 1 189 ? -19.875 -18.312 -8.844 1 97.88 189 ILE B C 1
ATOM 5325 O O . ILE B 1 189 ? -20.859 -19.031 -8.688 1 97.88 189 ILE B O 1
ATOM 5329 N N . VAL B 1 190 ? -19.344 -18.125 -10.008 1 97.62 190 VAL B N 1
ATOM 5330 C CA . VAL B 1 190 ? -19.797 -18.781 -11.219 1 97.62 190 VAL B CA 1
ATOM 5331 C C . VAL B 1 190 ? -18.844 -19.906 -11.586 1 97.62 190 VAL B C 1
ATOM 5333 O O . VAL B 1 190 ? -17.625 -19.703 -11.703 1 97.62 190 VAL B O 1
ATOM 5336 N N . GLU B 1 191 ? -19.344 -21.047 -11.711 1 95.88 191 GLU B N 1
ATOM 5337 C CA . GLU B 1 191 ? -18.578 -22.25 -12.039 1 95.88 191 GLU B CA 1
ATOM 5338 C C . GLU B 1 191 ? -19.266 -23.062 -13.125 1 95.88 191 GLU B C 1
ATOM 5340 O O . GLU B 1 191 ? -20.422 -23.453 -12.977 1 95.88 191 GLU B O 1
ATOM 5345 N N . GLY B 1 192 ? -18.562 -23.281 -14.234 1 93.81 192 GLY B N 1
ATOM 5346 C CA . GLY B 1 192 ? -19.125 -24.031 -15.344 1 93.81 192 GLY B CA 1
ATOM 5347 C C . GLY B 1 192 ? -19.516 -25.453 -14.977 1 93.81 192 GLY B C 1
ATOM 5348 O O . GLY B 1 192 ? -20.438 -26.016 -15.547 1 93.81 192 GLY B O 1
ATOM 5349 N N . GLY B 1 193 ? -18.844 -26.047 -14.07 1 92.62 193 GLY B N 1
ATOM 5350 C CA . GLY B 1 193 ? -19.109 -27.406 -13.625 1 92.62 193 GLY B CA 1
ATOM 5351 C C . GLY B 1 193 ? -20.219 -27.484 -12.586 1 92.62 193 GLY B C 1
ATOM 5352 O O . GLY B 1 193 ? -21.016 -26.562 -12.453 1 92.62 193 GLY B O 1
ATOM 5353 N N . SER B 1 194 ? -20.266 -28.672 -11.922 1 92.56 194 SER B N 1
ATOM 5354 C CA . SER B 1 194 ? -21.375 -28.922 -11.008 1 92.56 194 SER B CA 1
ATOM 5355 C C . SER B 1 194 ? -20.922 -28.812 -9.555 1 92.56 194 SER B C 1
ATOM 5357 O O . SER B 1 194 ? -21.734 -28.969 -8.633 1 92.56 194 SER B O 1
ATOM 5359 N N . LYS B 1 195 ? -19.641 -28.594 -9.391 1 92 195 LYS B N 1
ATOM 5360 C CA . LYS B 1 195 ? -19.172 -28.516 -8.016 1 92 195 LYS B CA 1
ATOM 5361 C C . LYS B 1 195 ? -17.984 -27.547 -7.902 1 92 195 LYS B C 1
ATOM 5363 O O . LYS B 1 195 ? -17.328 -27.25 -8.898 1 92 195 LYS B O 1
ATOM 5368 N N . LEU B 1 196 ? -17.75 -27.078 -6.723 1 92.12 196 LEU B N 1
ATOM 5369 C CA . LEU B 1 196 ? -16.578 -26.266 -6.418 1 92.12 196 LEU B CA 1
ATOM 5370 C C . LEU B 1 196 ? -15.375 -27.156 -6.094 1 92.12 196 LEU B C 1
ATOM 5372 O O . LEU B 1 196 ? -15.539 -28.297 -5.68 1 92.12 196 LEU B O 1
ATOM 5376 N N . LEU B 1 197 ? -14.18 -26.625 -6.328 1 88.06 197 LEU B N 1
ATOM 5377 C CA . LEU B 1 197 ? -12.93 -27.344 -6.098 1 88.06 197 LEU B CA 1
ATOM 5378 C C . LEU B 1 197 ? -12.977 -28.719 -6.73 1 88.06 197 LEU B C 1
ATOM 5380 O O . LEU B 1 197 ? -12.828 -29.734 -6.039 1 88.06 197 LEU B O 1
ATOM 5384 N N . PRO B 1 198 ? -13.023 -28.75 -7.953 1 83.06 198 PRO B N 1
ATOM 5385 C CA . PRO B 1 198 ? -13.195 -30.047 -8.633 1 83.06 198 PRO B CA 1
ATOM 5386 C C . PRO B 1 198 ? -12.023 -30.984 -8.414 1 83.06 198 PRO B C 1
ATOM 5388 O O . PRO B 1 198 ? -12.172 -32.219 -8.555 1 83.06 198 PRO B O 1
ATOM 5391 N N . SER B 1 199 ? -10.891 -30.469 -8.094 1 76.44 199 SER B N 1
ATOM 5392 C CA . SER B 1 199 ? -9.695 -31.281 -7.91 1 76.44 199 SER B CA 1
ATOM 5393 C C . SER B 1 199 ? -9.641 -31.875 -6.504 1 76.44 199 SER B C 1
ATOM 5395 O O . SER B 1 199 ? -8.773 -32.688 -6.195 1 76.44 199 SER B O 1
ATOM 5397 N N . PHE B 1 200 ? -10.578 -31.453 -5.684 1 79.62 200 PHE B N 1
ATOM 5398 C CA . PHE B 1 200 ? -10.648 -31.969 -4.316 1 79.62 200 PHE B CA 1
ATOM 5399 C C . PHE B 1 200 ? -11.641 -33.125 -4.223 1 79.62 200 PHE B C 1
ATOM 5401 O O . PHE B 1 200 ? -12.203 -33.562 -5.23 1 79.62 200 PHE B O 1
ATOM 5408 N N . SER B 1 201 ? -11.727 -33.688 -3.014 1 77.44 201 SER B N 1
ATOM 5409 C CA . SER B 1 201 ? -12.672 -34.781 -2.805 1 77.44 201 SER B CA 1
ATOM 5410 C C . SER B 1 201 ? -14.117 -34.281 -2.85 1 77.44 201 SER B C 1
ATOM 5412 O O . SER B 1 201 ? -14.367 -33.094 -2.678 1 77.44 201 SER B O 1
ATOM 5414 N N . LEU B 1 202 ? -15 -35.188 -3.139 1 83.12 202 LEU B N 1
ATOM 5415 C CA . LEU B 1 202 ? -16.422 -34.844 -3.146 1 83.12 202 LEU B CA 1
ATOM 5416 C C . LEU B 1 202 ? -16.859 -34.344 -1.778 1 83.12 202 LEU B C 1
ATOM 5418 O O . LEU B 1 202 ? -17.734 -33.469 -1.686 1 83.12 202 LEU B O 1
ATOM 5422 N N . LYS B 1 203 ? -16.266 -34.875 -0.793 1 80.38 203 LYS B N 1
ATOM 5423 C CA . LYS B 1 203 ? -16.594 -34.438 0.564 1 80.38 203 LYS B CA 1
ATOM 5424 C C . LYS B 1 203 ? -16.172 -33 0.803 1 80.38 203 LYS B C 1
ATOM 5426 O O . LYS B 1 203 ? -16.906 -32.219 1.428 1 80.38 203 LYS B O 1
ATOM 5431 N N . ASN B 1 204 ? -15.062 -32.719 0.307 1 83.62 204 ASN B N 1
ATOM 5432 C CA . ASN B 1 204 ? -14.586 -31.328 0.425 1 83.62 204 ASN B CA 1
ATOM 5433 C C . ASN B 1 204 ? -15.5 -30.359 -0.315 1 83.62 204 ASN B C 1
ATOM 5435 O O . ASN B 1 204 ? -15.883 -29.312 0.231 1 83.62 204 ASN B O 1
ATOM 5439 N N . SER B 1 205 ? -15.844 -30.766 -1.472 1 87.44 205 SER B N 1
ATOM 5440 C CA . SER B 1 205 ? -16.688 -29.906 -2.297 1 87.44 205 SER B CA 1
ATOM 5441 C C . SER B 1 205 ? -18.047 -29.688 -1.646 1 87.44 205 SER B C 1
ATOM 5443 O O . SER B 1 205 ? -18.562 -28.562 -1.645 1 87.44 205 SER B O 1
ATOM 5445 N N . ALA B 1 206 ? -18.594 -30.719 -1.132 1 87.56 206 ALA B N 1
ATOM 5446 C CA . ALA B 1 206 ? -19.875 -30.625 -0.456 1 87.56 206 ALA B CA 1
ATOM 5447 C C . ALA B 1 206 ? -19.781 -29.719 0.771 1 87.56 206 ALA B C 1
ATOM 5449 O O . ALA B 1 206 ? -20.703 -28.953 1.051 1 87.56 206 ALA B O 1
ATOM 5450 N N . TYR B 1 207 ? -18.734 -29.875 1.43 1 85.5 207 TYR B N 1
ATOM 5451 C CA . TYR B 1 207 ? -18.531 -29.047 2.613 1 85.5 207 TYR B CA 1
ATOM 5452 C C . TYR B 1 207 ? -18.453 -27.562 2.236 1 85.5 207 TYR B C 1
ATOM 5454 O O . TYR B 1 207 ? -19.031 -26.719 2.902 1 85.5 207 TYR B O 1
ATOM 5462 N N . VAL B 1 208 ? -17.75 -27.297 1.207 1 89.06 208 VAL B N 1
ATOM 5463 C CA . VAL B 1 208 ? -17.578 -25.922 0.75 1 89.06 208 VAL B CA 1
ATOM 5464 C C . VAL B 1 208 ? -18.938 -25.344 0.359 1 89.06 208 VAL B C 1
ATOM 5466 O O . VAL B 1 208 ? -19.266 -24.203 0.716 1 89.06 208 VAL B O 1
ATOM 5469 N N . ALA B 1 209 ? -19.672 -26.141 -0.303 1 90.44 209 ALA B N 1
ATOM 5470 C CA . ALA B 1 209 ? -20.984 -25.688 -0.736 1 90.44 209 ALA B CA 1
ATOM 5471 C C . ALA B 1 209 ? -21.875 -25.359 0.462 1 90.44 209 ALA B C 1
ATOM 5473 O O . ALA B 1 209 ? -22.562 -24.328 0.469 1 90.44 209 ALA B O 1
ATOM 5474 N N . LYS B 1 210 ? -21.875 -26.172 1.407 1 89.88 210 LYS B N 1
ATOM 5475 C CA . LYS B 1 210 ? -22.656 -25.938 2.615 1 89.88 210 LYS B CA 1
ATOM 5476 C C . LYS B 1 210 ? -22.188 -24.672 3.338 1 89.88 210 LYS B C 1
ATOM 5478 O O . LYS B 1 210 ? -23.016 -23.875 3.777 1 89.88 210 LYS B O 1
ATOM 5483 N N . HIS B 1 211 ? -20.906 -24.578 3.463 1 89 211 HIS B N 1
ATOM 5484 C CA . HIS B 1 211 ? -20.328 -23.422 4.129 1 89 211 HIS B CA 1
ATOM 5485 C C . HIS B 1 211 ? -20.703 -22.125 3.396 1 89 211 HIS B C 1
ATOM 5487 O O . HIS B 1 211 ? -21.062 -21.141 4.023 1 89 211 HIS B O 1
ATOM 5493 N N . PHE B 1 212 ? -20.562 -22.141 2.105 1 92.5 212 PHE B N 1
ATOM 5494 C CA . PHE B 1 212 ? -20.859 -20.969 1.292 1 92.5 212 PHE B CA 1
ATOM 5495 C C . PHE B 1 212 ? -22.344 -20.625 1.381 1 92.5 212 PHE B C 1
ATOM 5497 O O . PHE B 1 212 ? -22.703 -19.438 1.393 1 92.5 212 PHE B O 1
ATOM 5504 N N . GLY B 1 213 ? -23.172 -21.609 1.424 1 90 213 GLY B N 1
ATOM 5505 C CA . GLY B 1 213 ? -24.578 -21.359 1.654 1 90 213 GLY B CA 1
ATOM 5506 C C . GLY B 1 213 ? -24.844 -20.594 2.936 1 90 213 GLY B C 1
ATOM 5507 O O . GLY B 1 213 ? -25.609 -19.625 2.938 1 90 213 GLY B O 1
ATOM 5508 N N . LYS B 1 214 ? -24.156 -20.938 3.928 1 89.19 214 LYS B N 1
ATOM 5509 C CA . LYS B 1 214 ? -24.328 -20.297 5.23 1 89.19 214 LYS B CA 1
ATOM 5510 C C . LYS B 1 214 ? -23.766 -18.875 5.219 1 89.19 214 LYS B C 1
ATOM 5512 O O . LYS B 1 214 ? -24.203 -18.016 5.98 1 89.19 214 LYS B O 1
ATOM 5517 N N . SER B 1 215 ? -22.812 -18.672 4.348 1 89.56 215 SER B N 1
ATOM 5518 C CA . SER B 1 215 ? -22.125 -17.375 4.281 1 89.56 215 SER B CA 1
ATOM 5519 C C . SER B 1 215 ? -22.781 -16.453 3.26 1 89.56 215 SER B C 1
ATOM 5521 O O . SER B 1 215 ? -22.25 -15.398 2.928 1 89.56 215 SER B O 1
ATOM 5523 N N . ASN B 1 216 ? -23.875 -16.891 2.686 1 87.88 216 ASN B N 1
ATOM 5524 C CA . ASN B 1 216 ? -24.656 -16.109 1.735 1 87.88 216 ASN B CA 1
ATOM 5525 C C . ASN B 1 216 ? -23.891 -15.844 0.449 1 87.88 216 ASN B C 1
ATOM 5527 O O . ASN B 1 216 ? -23.859 -14.711 -0.039 1 87.88 216 ASN B O 1
ATOM 5531 N N . ILE B 1 217 ? -23.125 -16.781 0.058 1 95.44 217 ILE B N 1
ATOM 5532 C CA . ILE B 1 217 ? -22.484 -16.75 -1.254 1 95.44 217 ILE B CA 1
ATOM 5533 C C . ILE B 1 217 ? -23.375 -17.469 -2.277 1 95.44 217 ILE B C 1
ATOM 5535 O O . ILE B 1 217 ? -23.734 -18.625 -2.094 1 95.44 217 ILE B O 1
ATOM 5539 N N . ASN B 1 218 ? -23.766 -16.75 -3.24 1 96.69 218 ASN B N 1
ATOM 5540 C CA . ASN B 1 218 ? -24.562 -17.328 -4.312 1 96.69 218 ASN B CA 1
ATOM 5541 C C . ASN B 1 218 ? -23.719 -18.156 -5.266 1 96.69 218 ASN B C 1
ATOM 5543 O O . ASN B 1 218 ? -22.859 -17.625 -5.973 1 96.69 218 ASN B O 1
ATOM 5547 N N . MET B 1 219 ? -23.953 -19.469 -5.234 1 97.06 219 MET B N 1
ATOM 5548 C CA . MET B 1 219 ? -23.203 -20.375 -6.102 1 97.06 219 MET B CA 1
ATOM 5549 C C . MET B 1 219 ? -23.953 -20.656 -7.391 1 97.06 219 MET B C 1
ATOM 5551 O O . MET B 1 219 ? -25.062 -21.203 -7.359 1 97.06 219 MET B O 1
ATOM 5555 N N . ILE B 1 220 ? -23.375 -20.266 -8.477 1 96.56 220 ILE B N 1
ATOM 5556 C CA . ILE B 1 220 ? -23.984 -20.438 -9.789 1 96.56 220 ILE B CA 1
ATOM 5557 C C . ILE B 1 220 ? -23.25 -21.531 -10.555 1 96.56 220 ILE B C 1
ATOM 5559 O O . ILE B 1 220 ? -22.156 -21.312 -11.078 1 96.56 220 ILE B O 1
ATOM 5563 N N . PHE B 1 221 ? -23.875 -22.688 -10.633 1 95.81 221 PHE B N 1
ATOM 5564 C CA . PHE B 1 221 ? -23.266 -23.844 -11.281 1 95.81 221 PHE B CA 1
ATOM 5565 C C . PHE B 1 221 ? -23.781 -24 -12.703 1 95.81 221 PHE B C 1
ATOM 5567 O O . PHE B 1 221 ? -24.844 -23.469 -13.047 1 95.81 221 PHE B O 1
ATOM 5574 N N . GLY B 1 222 ? -23.031 -24.672 -13.547 1 95.69 222 GLY B N 1
ATOM 5575 C CA . GLY B 1 222 ? -23.453 -25.016 -14.898 1 95.69 222 GLY B CA 1
ATOM 5576 C C . GLY B 1 222 ? -23.516 -23.812 -15.82 1 95.69 222 GLY B C 1
ATOM 5577 O O . GLY B 1 222 ? -24.25 -23.828 -16.812 1 95.69 222 GLY B O 1
ATOM 5578 N N . LYS B 1 223 ? -22.906 -22.797 -15.461 1 96.44 223 LYS B N 1
ATOM 5579 C CA . LYS B 1 223 ? -22.891 -21.578 -16.266 1 96.44 223 LYS B CA 1
ATOM 5580 C C . LYS B 1 223 ? -21.469 -21.047 -16.438 1 96.44 223 LYS B C 1
ATOM 5582 O O . LYS B 1 223 ? -20.609 -21.297 -15.594 1 96.44 223 LYS B O 1
ATOM 5587 N N . THR B 1 224 ? -21.234 -20.406 -17.562 1 96.31 224 THR B N 1
ATOM 5588 C CA . THR B 1 224 ? -19.953 -19.797 -17.844 1 96.31 224 THR B CA 1
ATOM 5589 C C . THR B 1 224 ? -20.109 -18.328 -18.234 1 96.31 224 THR B C 1
ATOM 5591 O O . THR B 1 224 ? -21.141 -17.938 -18.797 1 96.31 224 THR B O 1
ATOM 5594 N N . VAL B 1 225 ? -19.172 -17.531 -17.828 1 97 225 VAL B N 1
ATOM 5595 C CA . VAL B 1 225 ? -19.203 -16.141 -18.234 1 97 225 VAL B CA 1
ATOM 5596 C C . VAL B 1 225 ? -18.719 -16 -19.672 1 97 225 VAL B C 1
ATOM 5598 O O . VAL B 1 225 ? -17.656 -16.5 -20.031 1 97 225 VAL B O 1
ATOM 5601 N N . CYS B 1 226 ? -19.516 -15.289 -20.469 1 97.56 226 CYS B N 1
ATOM 5602 C CA . CYS B 1 226 ? -19.156 -15.211 -21.875 1 97.56 226 CYS B CA 1
ATOM 5603 C C . CYS B 1 226 ? -18.859 -13.773 -22.281 1 97.56 226 CYS B C 1
ATOM 5605 O O . CYS B 1 226 ? -18.375 -13.523 -23.391 1 97.56 226 CYS B O 1
ATOM 5607 N N . GLU B 1 227 ? -19.125 -12.898 -21.422 1 98.25 227 GLU B N 1
ATOM 5608 C CA . GLU B 1 227 ? -18.797 -11.492 -21.625 1 98.25 227 GLU B CA 1
ATOM 5609 C C . GLU B 1 227 ? -18.734 -10.734 -20.297 1 98.25 227 GLU B C 1
ATOM 5611 O O . GLU B 1 227 ? -19.547 -10.984 -19.406 1 98.25 227 GLU B O 1
ATOM 5616 N N . VAL B 1 228 ? -17.75 -9.836 -20.141 1 98.19 228 VAL B N 1
ATOM 5617 C CA . VAL B 1 228 ? -17.688 -8.945 -18.984 1 98.19 228 VAL B CA 1
ATOM 5618 C C . VAL B 1 228 ? -17.828 -7.5 -19.453 1 98.19 228 VAL B C 1
ATOM 5620 O O . VAL B 1 228 ? -17.172 -7.07 -20.391 1 98.19 228 VAL B O 1
ATOM 5623 N N . ARG B 1 229 ? -18.734 -6.848 -18.844 1 97.81 229 ARG B N 1
ATOM 5624 C CA . ARG B 1 229 ? -18.953 -5.43 -19.109 1 97.81 229 ARG B CA 1
ATOM 5625 C C . ARG B 1 229 ? -18.547 -4.574 -17.906 1 97.81 229 ARG B C 1
ATOM 5627 O O . ARG B 1 229 ? -18.031 -5.094 -16.922 1 97.81 229 ARG B O 1
ATOM 5634 N N . ARG B 1 230 ? -18.672 -3.256 -18.062 1 95.31 230 ARG B N 1
ATOM 5635 C CA . ARG B 1 230 ? -18.25 -2.322 -17.031 1 95.31 230 ARG B CA 1
ATOM 5636 C C . ARG B 1 230 ? -19 -2.57 -15.727 1 95.31 230 ARG B C 1
ATOM 5638 O O . ARG B 1 230 ? -18.406 -2.512 -14.648 1 95.31 230 ARG B O 1
ATOM 5645 N N . ASP B 1 231 ? -20.312 -2.875 -15.844 1 96.44 231 ASP B N 1
ATOM 5646 C CA . ASP B 1 231 ? -21.125 -2.979 -14.633 1 96.44 231 ASP B CA 1
ATOM 5647 C C . ASP B 1 231 ? -21.953 -4.262 -14.641 1 96.44 231 ASP B C 1
ATOM 5649 O O . ASP B 1 231 ? -23 -4.34 -13.984 1 96.44 231 ASP B O 1
ATOM 5653 N N . ALA B 1 232 ? -21.484 -5.25 -15.461 1 97.75 232 ALA B N 1
ATOM 5654 C CA . ALA B 1 232 ? -22.234 -6.5 -15.547 1 97.75 232 ALA B CA 1
ATOM 5655 C C . ALA B 1 232 ? -21.375 -7.605 -16.156 1 97.75 232 ALA B C 1
ATOM 5657 O O . ALA B 1 232 ? -20.297 -7.344 -16.688 1 97.75 232 ALA B O 1
ATOM 5658 N N . CYS B 1 233 ? -21.828 -8.75 -15.992 1 97.44 233 CYS B N 1
ATOM 5659 C CA . CYS B 1 233 ? -21.281 -9.859 -16.766 1 97.44 233 CYS B CA 1
ATOM 5660 C C . CYS B 1 233 ? -22.406 -10.711 -17.359 1 97.44 233 CYS B C 1
ATOM 5662 O O . CYS B 1 233 ? -23.5 -10.758 -16.812 1 97.44 233 CYS B O 1
ATOM 5664 N N . MET B 1 234 ? -22.062 -11.234 -18.516 1 98.25 234 MET B N 1
ATOM 5665 C CA . MET B 1 234 ? -23 -12.125 -19.188 1 98.25 234 MET B CA 1
ATOM 5666 C C . MET B 1 234 ? -22.688 -13.586 -18.891 1 98.25 234 MET B C 1
ATOM 5668 O O . MET B 1 234 ? -21.562 -14.039 -19.125 1 98.25 234 MET B O 1
ATOM 5672 N N . VAL B 1 235 ? -23.656 -14.273 -18.406 1 97.81 235 VAL B N 1
ATOM 5673 C CA . VAL B 1 235 ? -23.5 -15.664 -18 1 97.81 235 VAL B CA 1
ATOM 5674 C C . VAL B 1 235 ? -24.312 -16.562 -18.922 1 97.81 235 VAL B C 1
ATOM 5676 O O . VAL B 1 235 ? -25.5 -16.328 -19.141 1 97.81 235 VAL B O 1
ATOM 5679 N N . LYS B 1 236 ? -23.641 -17.562 -19.422 1 97.56 236 LYS B N 1
ATOM 5680 C CA . LYS B 1 236 ? -24.25 -18.5 -20.359 1 97.56 236 LYS B CA 1
ATOM 5681 C C . LYS B 1 236 ? -24.422 -19.875 -19.719 1 97.56 236 LYS B C 1
ATOM 5683 O O . LYS B 1 236 ? -23.484 -20.406 -19.125 1 97.56 236 LYS B O 1
ATOM 5688 N N . ASP B 1 237 ? -25.594 -20.422 -19.906 1 96.5 237 ASP B N 1
ATOM 5689 C CA . ASP B 1 237 ? -25.859 -21.781 -19.453 1 96.5 237 ASP B CA 1
ATOM 5690 C C . ASP B 1 237 ? -25.172 -22.797 -20.359 1 96.5 237 ASP B C 1
ATOM 5692 O O . ASP B 1 237 ? -25.312 -22.75 -21.578 1 96.5 237 ASP B O 1
ATOM 5696 N N . THR B 1 238 ? -24.453 -23.688 -19.703 1 93.25 238 THR B N 1
ATOM 5697 C CA . THR B 1 238 ? -23.625 -24.609 -20.484 1 93.25 238 THR B CA 1
ATOM 5698 C C . THR B 1 238 ? -24.484 -25.625 -21.234 1 93.25 238 THR B C 1
ATOM 5700 O O . THR B 1 238 ? -24.062 -26.203 -22.234 1 93.25 238 THR B O 1
ATOM 5703 N N . LYS B 1 239 ? -25.75 -25.844 -20.812 1 93.06 239 LYS B N 1
ATOM 5704 C CA . LYS B 1 239 ? -26.641 -26.812 -21.438 1 93.06 239 LYS B CA 1
ATOM 5705 C C . LYS B 1 239 ? -27.578 -26.156 -22.438 1 93.06 239 LYS B C 1
ATOM 5707 O O . LYS B 1 239 ? -27.703 -26.609 -23.578 1 93.06 239 LYS B O 1
ATOM 5712 N N . SER B 1 240 ? -28.266 -25.031 -22.078 1 93.19 240 SER B N 1
ATOM 5713 C CA . SER B 1 240 ? -29.297 -24.406 -22.906 1 93.19 240 SER B CA 1
ATOM 5714 C C . SER B 1 240 ? -28.719 -23.266 -23.75 1 93.19 240 SER B C 1
ATOM 5716 O O . SER B 1 240 ? -29.375 -22.766 -24.656 1 93.19 240 SER B O 1
ATOM 5718 N N . ASP B 1 241 ? -27.578 -22.797 -23.484 1 93.25 241 ASP B N 1
ATOM 5719 C CA . ASP B 1 241 ? -26.906 -21.688 -24.156 1 93.25 241 ASP B CA 1
ATOM 5720 C C . ASP B 1 241 ? -27.641 -20.375 -23.906 1 93.25 241 ASP B C 1
ATOM 5722 O O . ASP B 1 241 ? -27.359 -19.359 -24.547 1 93.25 241 ASP B O 1
ATOM 5726 N N . HIS B 1 242 ? -28.578 -20.453 -23.016 1 96.06 242 HIS B N 1
ATOM 5727 C CA . HIS B 1 242 ? -29.25 -19.219 -22.625 1 96.06 242 HIS B CA 1
ATOM 5728 C C . HIS B 1 242 ? -28.281 -18.25 -21.938 1 96.06 242 HIS B C 1
ATOM 5730 O O . HIS B 1 242 ? -27.453 -18.672 -21.141 1 96.06 242 HIS B O 1
ATOM 5736 N N . ILE B 1 243 ? -28.359 -16.953 -22.344 1 97.38 243 ILE B N 1
ATOM 5737 C CA . ILE B 1 243 ? -27.453 -15.938 -21.797 1 97.38 243 ILE B CA 1
ATOM 5738 C C . ILE B 1 243 ? -28.234 -14.984 -20.906 1 97.38 243 ILE B C 1
ATOM 5740 O O . ILE B 1 243 ? -29.328 -14.539 -21.266 1 97.38 243 ILE B O 1
ATOM 5744 N N . GLU B 1 244 ? -27.766 -14.773 -19.75 1 96.56 244 GLU B N 1
ATOM 5745 C CA . GLU B 1 244 ? -28.359 -13.844 -18.797 1 96.56 244 GLU B CA 1
ATOM 5746 C C . GLU B 1 244 ? -27.359 -12.781 -18.359 1 96.56 244 GLU B C 1
ATOM 5748 O O . GLU B 1 244 ? -26.156 -13.047 -18.297 1 96.56 244 GLU B O 1
ATOM 5753 N N . GLU B 1 245 ? -27.922 -11.594 -18.156 1 97.62 245 GLU B N 1
ATOM 5754 C CA . GLU B 1 245 ? -27.094 -10.5 -17.656 1 97.62 245 GLU B CA 1
ATOM 5755 C C . GLU B 1 245 ? -27.109 -10.461 -16.125 1 97.62 245 GLU B C 1
ATOM 5757 O O . GLU B 1 245 ? -28.172 -10.508 -15.508 1 97.62 245 GLU B O 1
ATOM 5762 N N . VAL B 1 246 ? -26.016 -10.445 -15.539 1 97.75 246 VAL B N 1
ATOM 5763 C CA . VAL B 1 246 ? -25.875 -10.281 -14.102 1 97.75 246 VAL B CA 1
ATOM 5764 C C . VAL B 1 246 ? -25.25 -8.922 -13.797 1 97.75 246 VAL B C 1
ATOM 5766 O O . VAL B 1 246 ? -24.047 -8.719 -14.023 1 97.75 246 VAL B O 1
ATOM 5769 N N . LYS B 1 247 ? -26.047 -8.023 -13.273 1 98.12 247 LYS B N 1
ATOM 5770 C CA . LYS B 1 247 ? -25.516 -6.727 -12.867 1 98.12 247 LYS B CA 1
ATOM 5771 C C . LYS B 1 247 ? -24.625 -6.855 -11.633 1 98.12 247 LYS B C 1
ATOM 5773 O O . LYS B 1 247 ? -24.953 -7.578 -10.695 1 98.12 247 LYS B O 1
ATOM 5778 N N . CYS B 1 248 ? -23.438 -6.281 -11.734 1 98.25 248 CYS B N 1
ATOM 5779 C CA . CYS B 1 248 ? -22.5 -6.41 -10.633 1 98.25 248 CYS B CA 1
ATOM 5780 C C . CYS B 1 248 ? -21.5 -5.254 -10.617 1 98.25 248 CYS B C 1
ATOM 5782 O O . CYS B 1 248 ? -21.344 -4.555 -11.617 1 98.25 248 CYS B O 1
ATOM 5784 N N . GLY B 1 249 ? -20.969 -5.035 -9.461 1 97.88 249 GLY B N 1
ATOM 5785 C CA . GLY B 1 249 ? -20.016 -3.939 -9.297 1 97.88 249 GLY B CA 1
ATOM 5786 C C . GLY B 1 249 ? -18.578 -4.348 -9.562 1 97.88 249 GLY B C 1
ATOM 5787 O O . GLY B 1 249 ? -17.719 -3.492 -9.773 1 97.88 249 GLY B O 1
ATOM 5788 N N . MET B 1 250 ? -18.328 -5.637 -9.586 1 98 250 MET B N 1
ATOM 5789 C CA . MET B 1 250 ? -16.969 -6.129 -9.82 1 98 250 MET B CA 1
ATOM 5790 C C . MET B 1 250 ? -16.984 -7.59 -10.258 1 98 250 MET B C 1
ATOM 5792 O O . MET B 1 250 ? -17.766 -8.391 -9.734 1 98 250 MET B O 1
ATOM 5796 N N . VAL B 1 251 ? -16.172 -7.887 -11.227 1 98.56 251 VAL B N 1
ATOM 5797 C CA . VAL B 1 251 ? -15.938 -9.266 -11.641 1 98.56 251 VAL B CA 1
ATOM 5798 C C . VAL B 1 251 ? -14.492 -9.664 -11.352 1 98.56 251 VAL B C 1
ATOM 5800 O O . VAL B 1 251 ? -13.562 -9.055 -11.891 1 98.56 251 VAL B O 1
ATOM 5803 N N . LEU B 1 252 ? -14.32 -10.562 -10.445 1 98.19 252 LEU B N 1
ATOM 5804 C CA . LEU B 1 252 ? -13.008 -11.156 -10.203 1 98.19 252 LEU B CA 1
ATOM 5805 C C . LEU B 1 252 ? -12.812 -12.414 -11.047 1 98.19 252 LEU B C 1
ATOM 5807 O O . LEU B 1 252 ? -13.531 -13.398 -10.867 1 98.19 252 LEU B O 1
ATOM 5811 N N . TRP B 1 253 ? -11.875 -12.32 -11.891 1 97.81 253 TRP B N 1
ATOM 5812 C CA . TRP B 1 253 ? -11.594 -13.414 -12.82 1 97.81 253 TRP B CA 1
ATOM 5813 C C . TRP B 1 253 ? -10.523 -14.336 -12.258 1 97.81 253 TRP B C 1
ATOM 5815 O O . TRP B 1 253 ? -9.336 -14.039 -12.328 1 97.81 253 TRP B O 1
ATOM 5825 N N . ALA B 1 254 ? -10.961 -15.43 -11.727 1 93.31 254 ALA B N 1
ATOM 5826 C CA . ALA B 1 254 ? -10.062 -16.422 -11.148 1 93.31 254 ALA B CA 1
ATOM 5827 C C . ALA B 1 254 ? -10.109 -17.734 -11.953 1 93.31 254 ALA B C 1
ATOM 5829 O O . ALA B 1 254 ? -10.172 -18.812 -11.375 1 93.31 254 ALA B O 1
ATOM 5830 N N . SER B 1 255 ? -10.156 -17.594 -13.273 1 85.44 255 SER B N 1
ATOM 5831 C CA . SER B 1 255 ? -10.297 -18.781 -14.125 1 85.44 255 SER B CA 1
ATOM 5832 C C . SER B 1 255 ? -9.156 -18.875 -15.133 1 85.44 255 SER B C 1
ATOM 5834 O O . SER B 1 255 ? -8.914 -17.938 -15.891 1 85.44 255 SER B O 1
ATOM 5836 N N . GLY B 1 256 ? -8.516 -20.016 -15.023 1 82.31 256 GLY B N 1
ATOM 5837 C CA . GLY B 1 256 ? -7.645 -20.391 -16.125 1 82.31 256 GLY B CA 1
ATOM 5838 C C . GLY B 1 256 ? -6.254 -19.797 -16.016 1 82.31 256 GLY B C 1
ATOM 5839 O O . GLY B 1 256 ? -6.07 -18.75 -15.398 1 82.31 256 GLY B O 1
ATOM 5840 N N . LEU B 1 257 ? -5.258 -20.453 -16.578 1 87.06 257 LEU B N 1
ATOM 5841 C CA . LEU B 1 257 ? -3.871 -20.016 -16.672 1 87.06 257 LEU B CA 1
ATOM 5842 C C . LEU B 1 257 ? -3.385 -20.062 -18.109 1 87.06 257 LEU B C 1
ATOM 5844 O O . LEU B 1 257 ? -3.896 -20.844 -18.922 1 87.06 257 LEU B O 1
ATOM 5848 N N . LYS B 1 258 ? -2.598 -19.156 -18.438 1 91.69 258 LYS B N 1
ATOM 5849 C CA . LYS B 1 258 ? -1.985 -19.062 -19.766 1 91.69 258 LYS B CA 1
ATOM 5850 C C . LYS B 1 258 ? -0.485 -18.812 -19.656 1 91.69 258 LYS B C 1
ATOM 5852 O O . LYS B 1 258 ? -0.017 -18.219 -18.688 1 91.69 258 LYS B O 1
ATOM 5857 N N . GLU B 1 259 ? 0.24 -19.375 -20.672 1 93.44 259 GLU B N 1
ATOM 5858 C CA . GLU B 1 259 ? 1.679 -19.125 -20.703 1 93.44 259 GLU B CA 1
ATOM 5859 C C . GLU B 1 259 ? 1.978 -17.641 -20.891 1 93.44 259 GLU B C 1
ATOM 5861 O O . GLU B 1 259 ? 1.208 -16.922 -21.531 1 93.44 259 GLU B O 1
ATOM 5866 N N . ILE B 1 260 ? 3.113 -17.234 -20.359 1 94.31 260 ILE B N 1
ATOM 5867 C CA . ILE B 1 260 ? 3.559 -15.867 -20.594 1 94.31 260 ILE B CA 1
ATOM 5868 C C . ILE B 1 260 ? 4.254 -15.781 -21.953 1 94.31 260 ILE B C 1
ATOM 5870 O O . ILE B 1 260 ? 4.609 -16.812 -22.531 1 94.31 260 ILE B O 1
ATOM 5874 N N . GLU B 1 261 ? 4.449 -14.641 -22.453 1 94.69 261 GLU B N 1
ATOM 5875 C CA . GLU B 1 261 ? 4.961 -14.406 -23.797 1 94.69 261 GLU B CA 1
ATOM 5876 C C . GLU B 1 261 ? 6.324 -15.062 -23.984 1 94.69 261 GLU B C 1
ATOM 5878 O O . GLU B 1 261 ? 6.598 -15.633 -25.047 1 94.69 261 GLU B O 1
ATOM 5883 N N . LEU B 1 262 ? 7.176 -14.969 -23.016 1 96.88 262 LEU B N 1
ATOM 5884 C CA . LEU B 1 262 ? 8.508 -15.547 -23.125 1 96.88 262 LEU B CA 1
ATOM 5885 C C . LEU B 1 262 ? 8.43 -17.047 -23.438 1 96.88 262 LEU B C 1
ATOM 5887 O O . LEU B 1 262 ? 9.219 -17.562 -24.219 1 96.88 262 LEU B O 1
ATOM 5891 N N . VAL B 1 263 ? 7.5 -17.688 -22.781 1 97.25 263 VAL B N 1
ATOM 5892 C CA . VAL B 1 263 ? 7.324 -19.125 -22.984 1 97.25 263 VAL B CA 1
ATOM 5893 C C . VAL B 1 263 ? 6.969 -19.406 -24.438 1 97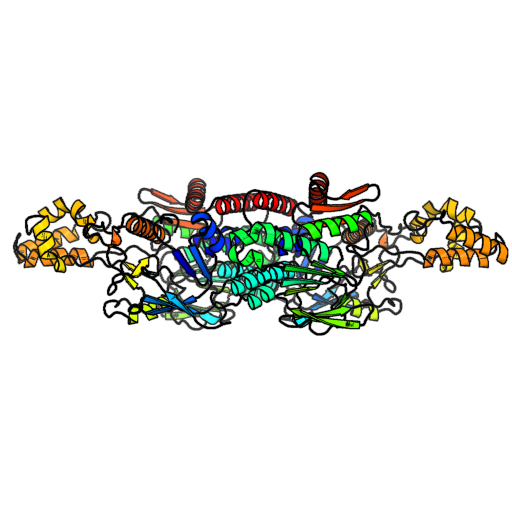.25 263 VAL B C 1
ATOM 5895 O O . VAL B 1 263 ? 7.516 -20.328 -25.047 1 97.25 263 VAL B O 1
ATOM 5898 N N . SER B 1 264 ? 6.094 -18.609 -24.969 1 95.69 264 SER B N 1
ATOM 5899 C CA . SER B 1 264 ? 5.711 -18.734 -26.375 1 95.69 264 SER B CA 1
ATOM 5900 C C . SER B 1 264 ? 6.902 -18.5 -27.297 1 95.69 264 SER B C 1
ATOM 5902 O O . SER B 1 264 ? 7.078 -19.219 -28.281 1 95.69 264 SER B O 1
ATOM 5904 N N . VAL B 1 265 ? 7.684 -17.547 -26.984 1 96.38 265 VAL B N 1
ATOM 5905 C CA . VAL B 1 265 ? 8.867 -17.219 -27.766 1 96.38 265 VAL B CA 1
ATOM 5906 C C . VAL B 1 265 ? 9.859 -18.375 -27.734 1 96.38 265 VAL B C 1
ATOM 5908 O O . VAL B 1 265 ? 10.406 -18.766 -28.766 1 96.38 265 VAL B O 1
ATOM 5911 N N . LEU B 1 266 ? 10.039 -18.938 -26.609 1 96.69 266 LEU B N 1
ATOM 5912 C CA . LEU B 1 266 ? 11.008 -20 -26.406 1 96.69 266 LEU B CA 1
ATOM 5913 C C . LEU B 1 266 ? 10.562 -21.281 -27.125 1 96.69 266 LEU B C 1
ATOM 5915 O O . LEU B 1 266 ? 11.383 -22 -27.688 1 96.69 266 LEU B O 1
ATOM 5919 N N . ARG B 1 267 ? 9.305 -21.516 -27.094 1 95.69 267 ARG B N 1
ATOM 5920 C CA . ARG B 1 267 ? 8.773 -22.719 -27.719 1 95.69 267 ARG B CA 1
ATOM 5921 C C . ARG B 1 267 ? 9.078 -22.734 -29.219 1 95.69 267 ARG B C 1
ATOM 5923 O O . ARG B 1 267 ? 9.258 -23.797 -29.812 1 95.69 267 ARG B O 1
ATOM 5930 N N . LYS B 1 268 ? 9.18 -21.625 -29.797 1 94.88 268 LYS B N 1
ATOM 5931 C CA . LYS B 1 268 ? 9.383 -21.531 -31.25 1 94.88 268 LYS B CA 1
ATOM 5932 C C . LYS B 1 268 ? 10.836 -21.797 -31.625 1 94.88 268 LYS B C 1
ATOM 5934 O O . LYS B 1 268 ? 11.156 -21.969 -32.812 1 94.88 268 LYS B O 1
ATOM 5939 N N . LYS B 1 269 ? 11.664 -21.875 -30.641 1 94.75 269 LYS B N 1
ATOM 5940 C CA . LYS B 1 269 ? 13.094 -21.984 -30.906 1 94.75 269 LYS B CA 1
ATOM 5941 C C . LYS B 1 269 ? 13.477 -23.438 -31.219 1 94.75 269 LYS B C 1
ATOM 5943 O O . LYS B 1 269 ? 14.508 -23.703 -31.828 1 94.75 269 LYS B O 1
ATOM 5948 N N . TRP B 1 270 ? 12.695 -24.375 -30.703 1 94.62 270 TRP B N 1
ATOM 5949 C CA . TRP B 1 270 ? 12.992 -25.797 -30.906 1 94.62 270 TRP B CA 1
ATOM 5950 C C . TRP B 1 270 ? 11.773 -26.547 -31.422 1 94.62 270 TRP B C 1
ATOM 5952 O O . TRP B 1 270 ? 10.664 -26.344 -30.938 1 94.62 270 TRP B O 1
ATOM 5962 N N . LYS B 1 271 ? 11.992 -27.438 -32.281 1 94.12 271 LYS B N 1
ATOM 5963 C CA . LYS B 1 271 ? 10.922 -28.219 -32.875 1 94.12 271 LYS B CA 1
ATOM 5964 C C . LYS B 1 271 ? 10.305 -29.172 -31.859 1 94.12 271 LYS B C 1
ATOM 5966 O O . LYS B 1 271 ? 9.141 -29.547 -31.969 1 94.12 271 LYS B O 1
ATOM 5971 N N . GLU B 1 272 ? 11.055 -29.516 -30.859 1 94.31 272 GLU B N 1
ATOM 5972 C CA . GLU B 1 272 ? 10.617 -30.453 -29.828 1 94.31 272 GLU B CA 1
ATOM 5973 C C . GLU B 1 272 ? 9.562 -29.828 -28.922 1 94.31 272 GLU B C 1
ATOM 5975 O O . GLU B 1 272 ? 8.867 -30.531 -28.188 1 94.31 272 GLU B O 1
ATOM 5980 N N . GLN B 1 273 ? 9.469 -28.562 -28.969 1 96.25 273 GLN B N 1
ATOM 5981 C CA . GLN B 1 273 ? 8.539 -27.859 -28.094 1 96.25 273 GLN B CA 1
ATOM 5982 C C . GLN B 1 273 ? 7.16 -27.75 -28.734 1 96.25 273 GLN B C 1
ATOM 5984 O O . GLN B 1 273 ? 6.773 -26.672 -29.203 1 96.25 273 GLN B O 1
ATOM 5989 N N . THR B 1 274 ? 6.355 -28.781 -28.594 1 93.38 274 THR B N 1
ATOM 5990 C CA . THR B 1 274 ? 5.109 -28.906 -29.344 1 93.38 274 THR B CA 1
ATOM 5991 C C . THR B 1 274 ? 3.916 -28.5 -28.484 1 93.38 274 THR B C 1
ATOM 5993 O O . THR B 1 274 ? 2.811 -28.312 -29 1 93.38 274 THR B O 1
ATOM 5996 N N . ASN B 1 275 ? 4.137 -28.484 -27.203 1 93.62 275 ASN B N 1
ATOM 5997 C CA . ASN B 1 275 ? 3.035 -28.109 -26.328 1 93.62 275 ASN B CA 1
ATOM 5998 C C . ASN B 1 275 ? 2.686 -26.625 -26.469 1 93.62 275 ASN B C 1
ATOM 6000 O O . ASN B 1 275 ? 3.568 -25.766 -26.438 1 93.62 275 ASN B O 1
ATOM 6004 N N . PRO B 1 276 ? 1.486 -26.375 -26.641 1 90.44 276 PRO B N 1
ATOM 6005 C CA . PRO B 1 276 ? 1.106 -24.984 -26.922 1 90.44 276 PRO B CA 1
ATOM 6006 C C . PRO B 1 276 ? 1.05 -24.125 -25.672 1 90.44 276 PRO B C 1
ATOM 6008 O O . PRO B 1 276 ? 0.984 -22.891 -25.75 1 90.44 276 PRO B O 1
ATOM 6011 N N . ARG B 1 277 ? 1.123 -24.656 -24.5 1 90.56 277 ARG B N 1
ATOM 6012 C CA . ARG B 1 277 ? 0.83 -23.875 -23.312 1 90.56 277 ARG B CA 1
ATOM 6013 C C . ARG B 1 277 ? 2.018 -23.859 -22.359 1 90.56 277 ARG B C 1
ATOM 6015 O O . ARG B 1 277 ? 2.035 -23.094 -21.391 1 90.56 277 ARG B O 1
ATOM 6022 N N . ALA B 1 278 ? 2.953 -24.734 -22.578 1 95.81 278 ALA B N 1
ATOM 6023 C CA . ALA B 1 278 ? 4.051 -24.875 -21.625 1 95.81 278 ALA B CA 1
ATOM 6024 C C . ALA B 1 278 ? 5.316 -25.375 -22.312 1 95.81 278 ALA B C 1
ATOM 6026 O O . ALA B 1 278 ? 5.25 -25.969 -23.391 1 95.81 278 ALA B O 1
ATOM 6027 N N . LEU B 1 279 ? 6.43 -25.047 -21.703 1 97.75 279 LEU B N 1
ATOM 6028 C CA . LEU B 1 279 ? 7.695 -25.609 -22.156 1 97.75 279 LEU B CA 1
ATOM 6029 C C . LEU B 1 279 ? 7.781 -27.094 -21.797 1 97.75 279 LEU B C 1
ATOM 6031 O O . LEU B 1 279 ? 7.516 -27.484 -20.656 1 97.75 279 LEU B O 1
ATOM 6035 N N . LEU B 1 280 ? 8.125 -27.875 -22.797 1 97.75 280 LEU B N 1
ATOM 6036 C CA . LEU B 1 280 ? 8.305 -29.297 -22.531 1 97.75 280 LEU B CA 1
ATOM 6037 C C . LEU B 1 280 ? 9.711 -29.578 -22 1 97.75 280 LEU B C 1
ATOM 6039 O O . LEU B 1 280 ? 10.703 -29.188 -22.609 1 97.75 280 LEU B O 1
ATOM 6043 N N . VAL B 1 281 ? 9.766 -30.172 -20.859 1 97.5 281 VAL B N 1
ATOM 6044 C CA . VAL B 1 281 ? 11.039 -30.547 -20.266 1 97.5 281 VAL B CA 1
ATOM 6045 C C . VAL B 1 281 ? 11.078 -32.062 -20.047 1 97.5 281 VAL B C 1
ATOM 6047 O O . VAL B 1 281 ? 10.031 -32.688 -19.922 1 97.5 281 VAL B O 1
ATOM 6050 N N . ASP B 1 282 ? 12.258 -32.594 -19.984 1 95.69 282 ASP B N 1
ATOM 6051 C CA . ASP B 1 282 ? 12.398 -34.031 -19.719 1 95.69 282 ASP B CA 1
ATOM 6052 C C . ASP B 1 282 ? 12.328 -34.312 -18.219 1 95.69 282 ASP B C 1
ATOM 6054 O O . ASP B 1 282 ? 11.984 -33.438 -17.422 1 95.69 282 ASP B O 1
ATOM 6058 N N . GLN B 1 283 ? 12.539 -35.562 -17.812 1 95.31 283 GLN B N 1
ATOM 6059 C CA . GLN B 1 283 ? 12.383 -36 -16.438 1 95.31 283 GLN B CA 1
ATOM 6060 C C . GLN B 1 283 ? 13.453 -35.375 -15.539 1 95.31 283 GLN B C 1
ATOM 6062 O O . GLN B 1 283 ? 13.383 -35.469 -14.312 1 95.31 283 GLN B O 1
ATOM 6067 N N . TYR B 1 284 ? 14.469 -34.688 -16.125 1 95.44 284 TYR B N 1
ATOM 6068 C CA . TYR B 1 284 ? 15.508 -34 -15.359 1 95.44 284 TYR B CA 1
ATOM 6069 C C . TYR B 1 284 ? 15.297 -32.5 -15.398 1 95.44 284 TYR B C 1
ATOM 6071 O O . TYR B 1 284 ? 16.188 -31.734 -15.031 1 95.44 284 TYR B O 1
ATOM 6079 N N . LEU B 1 285 ? 14.203 -32 -15.938 1 96.88 285 LEU B N 1
ATOM 6080 C CA . LEU B 1 285 ? 13.742 -30.609 -16.031 1 96.88 285 LEU B CA 1
ATOM 6081 C C . LEU B 1 285 ? 14.562 -29.844 -17.062 1 96.88 285 LEU B C 1
ATOM 6083 O O . LEU B 1 285 ? 14.617 -28.609 -17.031 1 96.88 285 LEU B O 1
ATOM 6087 N N . LYS B 1 286 ? 15.234 -30.578 -17.906 1 96.56 286 LYS B N 1
ATOM 6088 C CA . LYS B 1 286 ? 15.953 -29.969 -19.016 1 96.56 286 LYS B CA 1
ATOM 6089 C C . LYS B 1 286 ? 15.016 -29.703 -20.203 1 96.56 286 LYS B C 1
ATOM 6091 O O . LYS B 1 286 ? 14.203 -30.562 -20.547 1 96.56 286 LYS B O 1
ATOM 6096 N N . LEU B 1 287 ? 15.156 -28.562 -20.734 1 97.5 287 LEU B N 1
ATOM 6097 C CA . LEU B 1 287 ? 14.336 -28.203 -21.875 1 97.5 287 LEU B CA 1
ATOM 6098 C C . LEU B 1 287 ? 14.633 -29.094 -23.078 1 97.5 287 LEU B C 1
ATOM 6100 O O . LEU B 1 287 ? 15.789 -29.281 -23.453 1 97.5 287 LEU B O 1
ATOM 6104 N N . TYR B 1 288 ? 13.57 -29.656 -23.641 1 96.56 288 TYR B N 1
ATOM 6105 C CA . TYR B 1 288 ? 13.773 -30.453 -24.844 1 96.56 288 TYR B CA 1
ATOM 6106 C C . TYR B 1 288 ? 14.375 -29.625 -25.969 1 96.56 288 TYR B C 1
ATOM 6108 O O . TYR B 1 288 ? 13.891 -28.531 -26.266 1 96.56 288 TYR B O 1
ATOM 6116 N N . GLY B 1 289 ? 15.414 -30.156 -26.562 1 94.56 289 GLY B N 1
ATOM 6117 C CA . GLY B 1 289 ? 16.078 -29.453 -27.641 1 94.56 289 GLY B CA 1
ATOM 6118 C C . GLY B 1 289 ? 17.297 -28.672 -27.203 1 94.56 289 GLY B C 1
ATOM 6119 O O . GLY B 1 289 ? 18.109 -28.25 -28.031 1 94.56 289 GLY B O 1
ATOM 6120 N N . SER B 1 290 ? 17.406 -28.484 -25.938 1 94.62 290 SER B N 1
ATOM 6121 C CA . SER B 1 290 ? 18.516 -27.703 -25.406 1 94.62 290 SER B CA 1
ATOM 6122 C C . SER B 1 290 ? 19.453 -28.578 -24.578 1 94.62 290 SER B C 1
ATOM 6124 O O . SER B 1 290 ? 19.078 -29.672 -24.156 1 94.62 290 SER B O 1
ATOM 6126 N N . GLU B 1 291 ? 20.656 -28.094 -24.359 1 92.56 291 GLU B N 1
ATOM 6127 C CA . GLU B 1 291 ? 21.625 -28.812 -23.562 1 92.56 291 GLU B CA 1
ATOM 6128 C C . GLU B 1 291 ? 21.844 -28.156 -22.203 1 92.56 291 GLU B C 1
ATOM 6130 O O . GLU B 1 291 ? 22.266 -28.797 -21.25 1 92.56 291 GLU B O 1
ATOM 6135 N N . ASN B 1 292 ? 21.547 -26.906 -22.141 1 95.94 292 ASN B N 1
ATOM 6136 C CA . ASN B 1 292 ? 21.922 -26.203 -20.922 1 95.94 292 ASN B CA 1
ATOM 6137 C C . ASN B 1 292 ? 20.812 -25.266 -20.453 1 95.94 292 ASN B C 1
ATOM 6139 O O . ASN B 1 292 ? 21.062 -24.297 -19.734 1 95.94 292 ASN B O 1
ATOM 6143 N N . ILE B 1 293 ? 19.609 -25.484 -20.906 1 97.5 293 ILE B N 1
ATOM 6144 C CA . ILE B 1 293 ? 18.469 -24.703 -20.453 1 97.5 293 ILE B CA 1
ATOM 6145 C C . ILE B 1 293 ? 17.484 -25.609 -19.703 1 97.5 293 ILE B C 1
ATOM 6147 O O . ILE B 1 293 ? 17.172 -26.719 -20.156 1 97.5 293 ILE B O 1
ATOM 6151 N N . PHE B 1 294 ? 17.062 -25.188 -18.578 1 97.81 294 PHE B N 1
ATOM 6152 C CA . PHE B 1 294 ? 16.125 -25.906 -17.719 1 97.81 294 PHE B CA 1
ATOM 6153 C C . PHE B 1 294 ? 14.891 -25.047 -17.453 1 97.81 294 PHE B C 1
ATOM 6155 O O . PHE B 1 294 ? 14.906 -23.828 -17.656 1 97.81 294 PHE B O 1
ATOM 6162 N N . ALA B 1 295 ? 13.828 -25.672 -17.078 1 97.88 295 ALA B N 1
ATOM 6163 C CA . ALA B 1 295 ? 12.617 -24.938 -16.703 1 97.88 295 ALA B CA 1
ATOM 6164 C C . ALA B 1 295 ? 11.922 -25.609 -15.523 1 97.88 295 ALA B C 1
ATOM 6166 O O . ALA B 1 295 ? 12.016 -26.828 -15.344 1 97.88 295 ALA B O 1
ATOM 6167 N N . LEU B 1 296 ? 11.297 -24.828 -14.719 1 96.94 296 LEU B N 1
ATOM 6168 C CA . LEU B 1 296 ? 10.547 -25.359 -13.586 1 96.94 296 LEU B CA 1
ATOM 6169 C C . LEU B 1 296 ? 9.336 -24.5 -13.281 1 96.94 296 LEU B C 1
ATOM 6171 O O . LEU B 1 296 ? 9.25 -23.359 -13.742 1 96.94 296 LEU B O 1
ATOM 6175 N N . GLY B 1 297 ? 8.406 -25.094 -12.57 1 94.62 297 GLY B N 1
ATOM 6176 C CA . GLY B 1 297 ? 7.203 -24.391 -12.172 1 94.62 297 GLY B CA 1
ATOM 6177 C C . GLY B 1 297 ? 6.102 -24.453 -13.211 1 94.62 297 GLY B C 1
ATOM 6178 O O . GLY B 1 297 ? 6.043 -25.375 -14.016 1 94.62 297 GLY B O 1
ATOM 6179 N N . ASP B 1 298 ? 5.297 -23.422 -13.219 1 93.19 298 ASP B N 1
ATOM 6180 C CA . ASP B 1 298 ? 4.059 -23.438 -13.992 1 93.19 298 ASP B CA 1
ATOM 6181 C C . ASP B 1 298 ? 4.332 -23.234 -15.477 1 93.19 298 ASP B C 1
ATOM 6183 O O . ASP B 1 298 ? 3.471 -23.5 -16.312 1 93.19 298 ASP B O 1
ATOM 6187 N N . CYS B 1 299 ? 5.504 -22.844 -15.781 1 96.69 299 CYS B N 1
ATOM 6188 C CA . CYS B 1 299 ? 5.777 -22.516 -17.188 1 96.69 299 CYS B CA 1
ATOM 6189 C C . CYS B 1 299 ? 6.176 -23.766 -17.953 1 96.69 299 CYS B C 1
ATOM 6191 O O . CYS B 1 299 ? 6.355 -23.719 -19.172 1 96.69 299 CYS B O 1
ATOM 6193 N N . CYS B 1 300 ? 6.262 -24.875 -17.25 1 96.81 300 CYS B N 1
ATOM 6194 C CA . CYS B 1 300 ? 6.742 -26.047 -17.969 1 96.81 300 CYS B CA 1
ATOM 6195 C C . CYS B 1 300 ? 5.891 -27.266 -17.656 1 96.81 300 CYS B C 1
ATOM 6197 O O . CYS B 1 300 ? 5.066 -27.234 -16.734 1 96.81 300 CYS B O 1
ATOM 6199 N N . LYS B 1 301 ? 5.926 -28.234 -18.469 1 96.44 301 LYS B N 1
ATOM 6200 C CA . LYS B 1 301 ? 5.305 -29.547 -18.344 1 96.44 301 LYS B CA 1
ATOM 6201 C C . LYS B 1 301 ? 6.348 -30.656 -18.438 1 96.44 301 LYS B C 1
ATOM 6203 O O . LYS B 1 301 ? 7.105 -30.734 -19.406 1 96.44 301 LYS B O 1
ATOM 6208 N N . VAL B 1 302 ? 6.43 -31.484 -17.438 1 96.5 302 VAL B N 1
ATOM 6209 C CA . VAL B 1 302 ? 7.375 -32.594 -17.438 1 96.5 302 VAL B CA 1
ATOM 6210 C C . VAL B 1 302 ? 6.875 -33.719 -18.344 1 96.5 302 VAL B C 1
ATOM 6212 O O . VAL B 1 302 ? 5.766 -34.219 -18.156 1 96.5 302 VAL B O 1
ATOM 6215 N N . SER B 1 303 ? 7.59 -33.969 -19.281 1 95.5 303 SER B N 1
ATOM 6216 C CA . SER B 1 303 ? 7.336 -35.062 -20.219 1 95.5 303 SER B CA 1
ATOM 6217 C C . SER B 1 303 ? 8.516 -36.031 -20.297 1 95.5 303 SER B C 1
ATOM 6219 O O . SER B 1 303 ? 9.422 -35.844 -21.125 1 95.5 303 SER B O 1
ATOM 6221 N N . PRO B 1 304 ? 8.438 -37.031 -19.5 1 95.62 304 PRO B N 1
ATOM 6222 C CA . PRO B 1 304 ? 9.578 -37.938 -19.453 1 95.62 304 PRO B CA 1
ATOM 6223 C C . PRO B 1 304 ? 9.812 -38.656 -20.766 1 95.62 304 PRO B C 1
ATOM 6225 O O . PRO B 1 304 ? 8.922 -38.719 -21.625 1 95.62 304 PRO B O 1
ATOM 6228 N N . SER B 1 305 ? 11.039 -39.281 -20.875 1 94 305 SER B N 1
ATOM 6229 C CA . SER B 1 305 ? 11.375 -40.094 -22.047 1 94 305 SER B CA 1
ATOM 6230 C C . SER B 1 305 ? 10.414 -41.25 -22.203 1 94 305 SER B C 1
ATOM 6232 O O . SER B 1 305 ? 10.078 -41.938 -21.219 1 94 305 SER B O 1
ATOM 6234 N N . ARG B 1 306 ? 10.047 -41.531 -23.375 1 95.12 306 ARG B N 1
ATOM 6235 C CA . ARG B 1 306 ? 9.055 -42.562 -23.641 1 95.12 306 ARG B CA 1
ATOM 6236 C C . ARG B 1 306 ? 9.633 -43.938 -23.359 1 95.12 306 ARG B C 1
ATOM 6238 O O . ARG B 1 306 ? 10.75 -44.25 -23.781 1 95.12 306 ARG B O 1
ATOM 6245 N N . LEU B 1 307 ? 8.844 -44.719 -22.75 1 95.62 307 LEU B N 1
ATOM 6246 C CA . LEU B 1 307 ? 9.258 -46.062 -22.391 1 95.62 307 LEU B CA 1
ATOM 6247 C C . LEU B 1 307 ? 9.484 -46.906 -23.641 1 95.62 307 LEU B C 1
ATOM 6249 O O . LEU B 1 307 ? 10.516 -47.562 -23.781 1 95.62 307 LEU B O 1
ATOM 6253 N N . PRO B 1 308 ? 8.586 -46.844 -24.641 1 95.44 308 PRO B N 1
ATOM 6254 C CA . PRO B 1 308 ? 8.781 -47.656 -25.828 1 95.44 308 PRO B CA 1
ATOM 6255 C C . PRO B 1 308 ? 10.062 -47.312 -26.578 1 95.44 308 PRO B C 1
ATOM 6257 O O . PRO B 1 308 ? 10.703 -48.219 -27.156 1 95.44 308 PRO B O 1
ATOM 6260 N N . ASP B 1 309 ? 10.398 -46.094 -26.547 1 95.12 309 ASP B N 1
ATOM 6261 C CA . ASP B 1 309 ? 11.602 -45.625 -27.25 1 95.12 309 ASP B CA 1
ATOM 6262 C C . ASP B 1 309 ? 12.859 -46.125 -26.547 1 95.12 309 ASP B C 1
ATOM 6264 O O . ASP B 1 309 ? 13.953 -46.094 -27.125 1 95.12 309 ASP B O 1
ATOM 6268 N N . ASN B 1 310 ? 12.711 -46.531 -25.391 1 95.19 310 ASN B N 1
ATOM 6269 C CA . ASN B 1 310 ? 13.836 -47.031 -24.609 1 95.19 310 ASN B CA 1
ATOM 6270 C C . ASN B 1 310 ? 13.703 -48.5 -24.281 1 95.19 310 ASN B C 1
ATOM 6272 O O . ASN B 1 310 ? 14.133 -48.969 -23.219 1 95.19 310 ASN B O 1
ATOM 6276 N N . TYR B 1 311 ? 13.055 -49.219 -25.125 1 95.19 311 TYR B N 1
ATOM 6277 C CA . TYR B 1 311 ? 12.758 -50.656 -24.969 1 95.19 311 TYR B CA 1
ATOM 6278 C C . TYR B 1 311 ? 14.023 -51.438 -24.688 1 95.19 311 TYR B C 1
ATOM 6280 O O . TYR B 1 311 ? 14.078 -52.219 -23.734 1 95.19 311 TYR B O 1
ATOM 6288 N N . ASP B 1 312 ? 15.094 -51.25 -25.516 1 94.88 312 ASP B N 1
ATOM 6289 C CA . ASP B 1 312 ? 16.328 -52 -25.391 1 94.88 312 ASP B CA 1
ATOM 6290 C C . ASP B 1 312 ? 16.969 -51.812 -24.016 1 94.88 312 ASP B C 1
ATOM 6292 O O . ASP B 1 312 ? 17.438 -52.75 -23.391 1 94.88 312 ASP B O 1
ATOM 6296 N N . TYR B 1 313 ? 16.953 -50.562 -23.688 1 93.62 313 TYR B N 1
ATOM 6297 C CA . TYR B 1 313 ? 17.547 -50.25 -22.391 1 93.62 313 TYR B CA 1
ATOM 6298 C C . TYR B 1 313 ? 16.766 -50.906 -21.266 1 93.62 313 TYR B C 1
ATOM 6300 O O . TYR B 1 313 ? 17.359 -51.5 -20.359 1 93.62 313 TYR B O 1
ATOM 6308 N N . ILE B 1 314 ? 15.469 -50.875 -21.25 1 94.94 314 ILE B N 1
ATOM 6309 C CA . ILE B 1 314 ? 14.602 -51.406 -20.219 1 94.94 314 ILE B CA 1
ATOM 6310 C C . ILE B 1 314 ? 14.773 -52.938 -20.141 1 94.94 314 ILE B C 1
ATOM 6312 O O . ILE B 1 314 ? 14.961 -53.469 -19.047 1 94.94 314 ILE B O 1
ATOM 6316 N N . VAL B 1 315 ? 14.789 -53.594 -21.25 1 94.62 315 VAL B N 1
ATOM 6317 C CA . VAL B 1 315 ? 14.93 -55.031 -21.297 1 94.62 315 VAL B CA 1
ATOM 6318 C C . VAL B 1 315 ? 16.297 -55.438 -20.75 1 94.62 315 VAL B C 1
ATOM 6320 O O . VAL B 1 315 ? 16.422 -56.469 -20.062 1 94.62 315 VAL B O 1
ATOM 6323 N N . GLU B 1 316 ? 17.234 -54.656 -21.125 1 94.12 316 GLU B N 1
ATOM 6324 C CA . GLU B 1 316 ? 18.562 -54.938 -20.609 1 94.12 316 GLU B CA 1
ATOM 6325 C C . GLU B 1 316 ? 18.594 -54.812 -19.078 1 94.12 316 GLU B C 1
ATOM 6327 O O . GLU B 1 316 ? 19.266 -55.625 -18.422 1 94.12 316 GLU B O 1
ATOM 6332 N N . GLN B 1 317 ? 17.922 -53.906 -18.562 1 92.5 317 GLN B N 1
ATOM 6333 C CA . GLN B 1 317 ? 17.938 -53.656 -17.125 1 92.5 317 GLN B CA 1
ATOM 6334 C C . GLN B 1 317 ? 17.156 -54.719 -16.375 1 92.5 317 GLN B C 1
ATOM 6336 O O . GLN B 1 317 ? 17.531 -55.094 -15.273 1 92.5 317 GLN B O 1
ATOM 6341 N N . ILE B 1 318 ? 16.078 -55.188 -16.953 1 93.56 318 ILE B N 1
ATOM 6342 C CA . ILE B 1 318 ? 15.227 -56.094 -16.188 1 93.56 318 ILE B CA 1
ATOM 6343 C C . ILE B 1 318 ? 15.516 -57.531 -16.578 1 93.56 318 ILE B C 1
ATOM 6345 O O . ILE B 1 318 ? 15.125 -58.469 -15.883 1 93.56 318 ILE B O 1
ATOM 6349 N N . GLY B 1 319 ? 16.078 -57.812 -17.766 1 90.19 319 GLY B N 1
ATOM 6350 C CA . GLY B 1 319 ? 16.531 -59.125 -18.188 1 90.19 319 GLY B CA 1
ATOM 6351 C C . GLY B 1 319 ? 15.453 -59.938 -18.875 1 90.19 319 GLY B C 1
ATOM 6352 O O . GLY B 1 319 ? 15.617 -61.156 -19.078 1 90.19 319 GLY B O 1
ATOM 6353 N N . ALA B 1 320 ? 14.281 -59.406 -19.062 1 89 320 ALA B N 1
ATOM 6354 C CA . ALA B 1 320 ? 13.195 -60.156 -19.703 1 89 320 ALA B CA 1
ATOM 6355 C C . ALA B 1 320 ? 12.195 -59.188 -20.359 1 89 320 ALA B C 1
ATOM 6357 O O . ALA B 1 320 ? 12.164 -58 -20.031 1 89 320 ALA B O 1
ATOM 6358 N N . ASN B 1 321 ? 11.461 -59.719 -21.297 1 89 321 ASN B N 1
ATOM 6359 C CA . ASN B 1 321 ? 10.352 -59.031 -21.906 1 89 321 ASN B CA 1
ATOM 6360 C C . ASN B 1 321 ? 9.023 -59.375 -21.25 1 89 321 ASN B C 1
ATOM 6362 O O . ASN B 1 321 ? 8.148 -59.969 -21.875 1 89 321 ASN B O 1
ATOM 6366 N N . SER B 1 322 ? 8.898 -59.062 -19.984 1 89.56 322 SER B N 1
ATOM 6367 C CA . SER B 1 322 ? 7.707 -59.469 -19.234 1 89.56 322 SER B CA 1
ATOM 6368 C C . SER B 1 322 ? 7.23 -58.344 -18.328 1 89.56 322 SER B C 1
ATOM 6370 O O . SER B 1 322 ? 8.047 -57.656 -17.688 1 89.56 322 SER B O 1
ATOM 6372 N N . VAL B 1 323 ? 5.938 -58.188 -18.328 1 90.19 323 VAL B N 1
ATOM 6373 C CA . VAL B 1 323 ? 5.324 -57.188 -17.484 1 90.19 323 VAL B CA 1
ATOM 6374 C C . VAL B 1 323 ? 5.578 -57.5 -16.016 1 90.19 323 VAL B C 1
ATOM 6376 O O . VAL B 1 323 ? 5.789 -56.594 -15.203 1 90.19 323 VAL B O 1
ATOM 6379 N N . ASP B 1 324 ? 5.582 -58.75 -15.664 1 89.75 324 ASP B N 1
ATOM 6380 C CA . ASP B 1 324 ? 5.816 -59.156 -14.281 1 89.75 324 ASP B CA 1
ATOM 6381 C C . ASP B 1 324 ? 7.215 -58.75 -13.82 1 89.75 324 ASP B C 1
ATOM 6383 O O . ASP B 1 324 ? 7.391 -58.281 -12.703 1 89.75 324 ASP B O 1
ATOM 6387 N N . THR B 1 325 ? 8.156 -58.938 -14.711 1 93.06 325 THR B N 1
ATOM 6388 C CA . THR B 1 325 ? 9.523 -58.562 -14.383 1 93.06 325 THR B CA 1
ATOM 6389 C C . THR B 1 325 ? 9.664 -57.062 -14.305 1 93.06 325 THR B C 1
ATOM 6391 O O . THR B 1 325 ? 10.414 -56.531 -13.477 1 93.06 325 THR B O 1
ATOM 6394 N N . LEU B 1 326 ? 8.977 -56.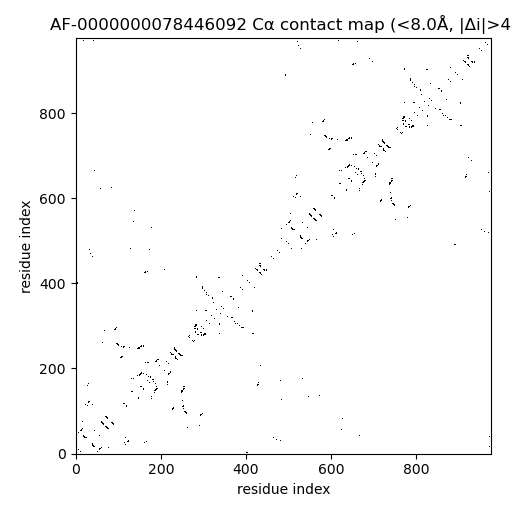375 -15.148 1 93.75 326 LEU B N 1
ATOM 6395 C CA . LEU B 1 326 ? 8.969 -54.906 -15.117 1 93.75 326 LEU B CA 1
ATOM 6396 C C . LEU B 1 326 ? 8.477 -54.406 -13.766 1 93.75 326 LEU B C 1
ATOM 6398 O O . LEU B 1 326 ? 9.094 -53.5 -13.172 1 93.75 326 LEU B O 1
ATOM 6402 N N . ILE B 1 327 ? 7.387 -54.969 -13.305 1 92.31 327 ILE B N 1
ATOM 6403 C CA . ILE B 1 327 ? 6.773 -54.562 -12.047 1 92.31 327 ILE B CA 1
ATOM 6404 C C . ILE B 1 327 ? 7.727 -54.844 -10.883 1 92.31 327 ILE B C 1
ATOM 6406 O O . ILE B 1 327 ? 7.844 -54.031 -9.961 1 92.31 327 ILE B O 1
ATOM 6410 N N . ARG B 1 328 ? 8.43 -55.875 -10.961 1 92.5 328 ARG B N 1
ATOM 6411 C CA . ARG B 1 328 ? 9.367 -56.25 -9.906 1 92.5 328 ARG B CA 1
ATOM 6412 C C . ARG B 1 328 ? 10.516 -55.25 -9.82 1 92.5 328 ARG B C 1
ATOM 6414 O O . ARG B 1 328 ? 11.055 -55.031 -8.742 1 92.5 328 ARG B O 1
ATOM 6421 N N . HIS B 1 329 ? 10.867 -54.719 -10.953 1 94.19 329 HIS B N 1
ATOM 6422 C CA . HIS B 1 329 ? 12.016 -53.812 -11 1 94.19 329 HIS B CA 1
ATOM 6423 C C . HIS B 1 329 ? 11.562 -52.344 -11.086 1 94.19 329 HIS B C 1
ATOM 6425 O O . HIS B 1 329 ? 12.375 -51.469 -11.367 1 94.19 329 HIS B O 1
ATOM 6431 N N . ARG B 1 330 ? 10.336 -52.094 -10.891 1 91.94 330 ARG B N 1
ATOM 6432 C CA . ARG B 1 330 ? 9.773 -50.781 -11.156 1 91.94 330 ARG B CA 1
ATOM 6433 C C . ARG B 1 330 ? 10.422 -49.719 -10.273 1 91.94 330 ARG B C 1
ATOM 6435 O O . ARG B 1 330 ? 10.617 -48.562 -10.703 1 91.94 330 ARG B O 1
ATOM 6442 N N . LYS B 1 331 ? 10.75 -49.969 -9.055 1 91.62 331 LYS B N 1
ATOM 6443 C CA . LYS B 1 331 ? 11.328 -49 -8.133 1 91.62 331 LYS B CA 1
ATOM 6444 C C . LYS B 1 331 ? 12.672 -48.469 -8.648 1 91.62 331 LYS B C 1
ATOM 6446 O O . LYS B 1 331 ? 12.938 -47.281 -8.617 1 91.62 331 LYS B O 1
ATOM 6451 N N . ARG B 1 332 ? 13.43 -49.375 -9.086 1 92.06 332 ARG B N 1
ATOM 6452 C CA . ARG B 1 332 ? 14.734 -49 -9.633 1 92.06 332 ARG B CA 1
ATOM 6453 C C . ARG B 1 332 ? 14.578 -48.219 -10.945 1 92.06 332 ARG B C 1
ATOM 6455 O O . ARG B 1 332 ? 15.242 -47.219 -11.172 1 92.06 332 ARG B O 1
ATOM 6462 N N . LEU B 1 333 ? 13.734 -48.719 -11.805 1 93.25 333 LEU B N 1
ATOM 6463 C CA . LEU B 1 333 ? 13.547 -48.094 -13.125 1 93.25 333 LEU B CA 1
ATOM 6464 C C . LEU B 1 333 ? 12.891 -46.719 -13.008 1 93.25 333 LEU B C 1
ATOM 6466 O O . LEU B 1 333 ? 13.078 -45.875 -13.875 1 93.25 333 LEU B O 1
ATOM 6470 N N . SER B 1 334 ? 12.141 -46.562 -11.93 1 93.19 334 SER B N 1
ATOM 6471 C CA . SER B 1 334 ? 11.445 -45.281 -11.734 1 93.19 334 SER B CA 1
ATOM 6472 C C . SER B 1 334 ? 12.438 -44.156 -11.508 1 93.19 334 SER B C 1
ATOM 6474 O O . SER B 1 334 ? 12.094 -42.969 -11.688 1 93.19 334 SER B O 1
ATOM 6476 N N . LEU B 1 335 ? 13.617 -44.406 -11.156 1 91.81 335 LEU B N 1
ATOM 6477 C CA . LEU B 1 335 ? 14.664 -43.438 -10.969 1 91.81 335 LEU B CA 1
ATOM 6478 C C . LEU B 1 335 ? 15.055 -42.781 -12.297 1 91.81 335 LEU B C 1
ATOM 6480 O O . LEU B 1 335 ? 15.609 -41.688 -12.32 1 91.81 335 LEU B O 1
ATOM 6484 N N . THR B 1 336 ? 14.758 -43.5 -13.312 1 91.62 336 THR B N 1
ATOM 6485 C CA . THR B 1 336 ? 15.023 -42.969 -14.648 1 91.62 336 THR B CA 1
ATOM 6486 C C . THR B 1 336 ? 13.727 -42.625 -15.367 1 91.62 336 THR B C 1
ATOM 6488 O O . THR B 1 336 ? 13.672 -41.656 -16.141 1 91.62 336 THR B O 1
ATOM 6491 N N . PHE B 1 337 ? 12.773 -43.469 -15.109 1 95 337 PHE B N 1
ATOM 6492 C CA . PHE B 1 337 ? 11.469 -43.312 -15.727 1 95 337 PHE B CA 1
ATOM 6493 C C . PHE B 1 337 ? 10.391 -43.094 -14.664 1 95 337 PHE B C 1
ATOM 6495 O O . PHE B 1 337 ? 9.742 -44.031 -14.227 1 95 337 PHE B O 1
ATOM 6502 N N . PRO B 1 338 ? 10.125 -41.844 -14.43 1 94.62 338 PRO B N 1
ATOM 6503 C CA . PRO B 1 338 ? 9.188 -41.531 -13.336 1 94.62 338 PRO B CA 1
ATOM 6504 C C . PRO B 1 338 ? 7.781 -42.062 -13.609 1 94.62 338 PRO B C 1
ATOM 6506 O O . PRO B 1 338 ? 6.984 -42.219 -12.68 1 94.62 338 PRO B O 1
ATOM 6509 N N . GLN B 1 339 ? 7.426 -42.406 -14.797 1 93.69 339 GLN B N 1
ATOM 6510 C CA . GLN B 1 339 ? 6.133 -42.969 -15.164 1 93.69 339 GLN B CA 1
ATOM 6511 C C . GLN B 1 339 ? 5.891 -44.281 -14.438 1 93.69 339 GLN B C 1
ATOM 6513 O O . GLN B 1 339 ? 4.742 -44.719 -14.266 1 93.69 339 GLN B O 1
ATOM 6518 N N . LEU B 1 340 ? 6.945 -44.906 -14.055 1 93.75 340 LEU B N 1
ATOM 6519 C CA . LEU B 1 340 ? 6.852 -46.219 -13.461 1 93.75 340 LEU B CA 1
ATOM 6520 C C . LEU B 1 340 ? 6.707 -46.125 -11.945 1 93.75 340 LEU B C 1
ATOM 6522 O O . LEU B 1 340 ? 6.531 -47.156 -11.273 1 93.75 340 LEU B O 1
ATOM 6526 N N . ASN B 1 341 ? 6.773 -44.969 -11.453 1 92.44 341 ASN B N 1
ATOM 6527 C CA . ASN B 1 341 ? 6.648 -44.75 -10.016 1 92.44 341 ASN B CA 1
ATOM 6528 C C . ASN B 1 341 ? 5.258 -45.125 -9.516 1 92.44 341 ASN B C 1
ATOM 6530 O O . ASN B 1 341 ? 4.258 -44.844 -10.188 1 92.44 341 ASN B O 1
ATOM 6534 N N . ASP B 1 342 ? 5.199 -45.594 -8.297 1 87.81 342 ASP B N 1
ATOM 6535 C CA . ASP B 1 342 ? 3.945 -46.031 -7.711 1 87.81 342 ASP B CA 1
ATOM 6536 C C . ASP B 1 342 ? 2.957 -44.875 -7.559 1 87.81 342 ASP B C 1
ATOM 6538 O O . ASP B 1 342 ? 1.742 -45.094 -7.578 1 87.81 342 ASP B O 1
ATOM 6542 N N . SER B 1 343 ? 3.477 -43.75 -7.441 1 85 343 SER B N 1
ATOM 6543 C CA . SER B 1 343 ? 2.607 -42.594 -7.301 1 85 343 SER B CA 1
ATOM 6544 C C . SER B 1 343 ? 1.985 -42.188 -8.641 1 85 343 SER B C 1
ATOM 6546 O O . SER B 1 343 ? 0.995 -41.469 -8.68 1 85 343 SER B O 1
ATOM 6548 N N . LYS B 1 344 ? 2.527 -42.719 -9.656 1 87.88 344 LYS B N 1
ATOM 6549 C CA . LYS B 1 344 ? 2.086 -42.312 -10.984 1 87.88 344 LYS B CA 1
ATOM 6550 C C . LYS B 1 344 ? 1.323 -43.406 -11.68 1 87.88 344 LYS B C 1
ATOM 6552 O O . LYS B 1 344 ? 0.61 -43.188 -12.656 1 87.88 344 LYS B O 1
ATOM 6557 N N . TRP B 1 345 ? 1.537 -44.594 -11.125 1 84.38 345 TRP B N 1
ATOM 6558 C CA . TRP B 1 345 ? 0.925 -45.75 -11.805 1 84.38 345 TRP B CA 1
ATOM 6559 C C . TRP B 1 345 ? 0.459 -46.781 -10.797 1 84.38 345 TRP B C 1
ATOM 6561 O O . TRP B 1 345 ? 1.211 -47.188 -9.906 1 84.38 345 TRP B O 1
ATOM 6571 N N . ASN B 1 346 ? -0.753 -47.219 -11.094 1 87.19 346 ASN B N 1
ATOM 6572 C CA . ASN B 1 346 ? -1.315 -48.281 -10.273 1 87.19 346 ASN B CA 1
ATOM 6573 C C . ASN B 1 346 ? -1.352 -49.594 -11.039 1 87.19 346 ASN B C 1
ATOM 6575 O O . ASN B 1 346 ? -2.311 -49.875 -11.758 1 87.19 346 ASN B O 1
ATOM 6579 N N . TYR B 1 347 ? -0.465 -50.438 -10.68 1 85.69 347 TYR B N 1
ATOM 6580 C CA . TYR B 1 347 ? -0.309 -51.688 -11.375 1 85.69 347 TYR B CA 1
ATOM 6581 C C . TYR B 1 347 ? -1.402 -52.688 -10.977 1 85.69 347 TYR B C 1
ATOM 6583 O O . TYR B 1 347 ? -1.593 -53.719 -11.625 1 85.69 347 TYR B O 1
ATOM 6591 N N . LYS B 1 348 ? -2.133 -52.344 -9.93 1 85.75 348 LYS B N 1
ATOM 6592 C CA . LYS B 1 348 ? -3.193 -53.219 -9.453 1 85.75 348 LYS B CA 1
ATOM 6593 C C . LYS B 1 348 ? -4.543 -52.812 -10.047 1 85.75 348 LYS B C 1
ATOM 6595 O O . LYS B 1 348 ? -5.562 -53.438 -9.75 1 85.75 348 LYS B O 1
ATOM 6600 N N . ASP B 1 349 ? -4.469 -51.906 -10.875 1 88.69 349 ASP B N 1
ATOM 6601 C CA . ASP B 1 349 ? -5.695 -51.438 -11.523 1 88.69 349 ASP B CA 1
ATOM 6602 C C . ASP B 1 349 ? -6.305 -52.562 -12.383 1 88.69 349 ASP B C 1
ATOM 6604 O O . ASP B 1 349 ? -5.605 -53.188 -13.164 1 88.69 349 ASP B O 1
ATOM 6608 N N . LYS B 1 350 ? -7.629 -52.781 -12.234 1 90.62 350 LYS B N 1
ATOM 6609 C CA . LYS B 1 350 ? -8.32 -53.875 -12.93 1 90.62 350 LYS B CA 1
ATOM 6610 C C . LYS B 1 350 ? -8.266 -53.688 -14.438 1 90.62 350 LYS B C 1
ATOM 6612 O O . LYS B 1 350 ? -8.047 -54.625 -15.188 1 90.62 350 LYS B O 1
ATOM 6617 N N . GLU B 1 351 ? -8.438 -52.5 -14.82 1 91.06 351 GLU B N 1
ATOM 6618 C CA . GLU B 1 351 ? -8.414 -52.188 -16.25 1 91.06 351 GLU B CA 1
ATOM 6619 C C . GLU B 1 351 ? -7.039 -52.469 -16.844 1 91.06 351 GLU B C 1
ATOM 6621 O O . GLU B 1 351 ? -6.934 -52.969 -17.984 1 91.06 351 GLU B O 1
ATOM 6626 N N . PHE B 1 352 ? -6.035 -52.156 -16.141 1 90.5 352 PHE B N 1
ATOM 6627 C CA . PHE B 1 352 ? -4.676 -52.406 -16.609 1 90.5 352 PHE B CA 1
ATOM 6628 C C . PHE B 1 352 ? -4.383 -53.906 -16.688 1 90.5 352 PHE B C 1
ATOM 6630 O O . PHE B 1 352 ? -3.791 -54.375 -17.656 1 90.5 352 PHE B O 1
ATOM 6637 N N . LYS B 1 353 ? -4.797 -54.656 -15.68 1 91 353 LYS B N 1
ATOM 6638 C CA . LYS B 1 353 ? -4.59 -56.094 -15.672 1 91 353 LYS B CA 1
ATOM 6639 C C . LYS B 1 353 ? -5.293 -56.781 -16.859 1 91 353 LYS B C 1
ATOM 6641 O O . LYS B 1 353 ? -4.742 -57.688 -17.469 1 91 353 LYS B O 1
ATOM 6646 N N . GLU B 1 354 ? -6.465 -56.281 -17.031 1 94 354 GLU B N 1
ATOM 6647 C CA . GLU B 1 354 ? -7.211 -56.812 -18.172 1 94 354 GLU B CA 1
ATOM 6648 C C . GLU B 1 354 ? -6.508 -56.5 -19.484 1 94 354 GLU B C 1
ATOM 6650 O O . GLU B 1 354 ? -6.438 -57.344 -20.375 1 94 354 GLU B O 1
ATOM 6655 N N . PHE B 1 355 ? -6.039 -55.312 -19.562 1 93.31 355 PHE B N 1
ATOM 6656 C CA . PHE B 1 355 ? -5.312 -54.906 -20.766 1 93.31 355 PHE B CA 1
ATOM 6657 C C . PHE B 1 355 ? -4.078 -55.781 -20.969 1 93.31 355 PHE B C 1
ATOM 6659 O O . PHE B 1 355 ? -3.816 -56.25 -22.078 1 93.31 355 PHE B O 1
ATOM 6666 N N . VAL B 1 356 ? -3.342 -56 -19.938 1 92.44 356 VAL B N 1
ATOM 6667 C CA . VAL B 1 356 ? -2.127 -56.812 -20 1 92.44 356 VAL B CA 1
ATOM 6668 C C . VAL B 1 356 ? -2.473 -58.219 -20.438 1 92.44 356 VAL B C 1
ATOM 6670 O O . VAL B 1 356 ? -1.771 -58.812 -21.266 1 92.44 356 VAL B O 1
ATOM 6673 N N . ASN B 1 357 ? -3.541 -58.781 -19.906 1 93.06 357 ASN B N 1
ATOM 6674 C CA . ASN B 1 357 ? -3.977 -60.125 -20.266 1 93.06 357 ASN B CA 1
ATOM 6675 C C . ASN B 1 357 ? -4.367 -60.188 -21.75 1 93.06 357 ASN B C 1
ATOM 6677 O O . ASN B 1 357 ? -4.059 -61.188 -22.422 1 93.06 357 ASN B O 1
ATOM 6681 N N . ASP B 1 358 ? -5.035 -59.188 -22.109 1 95.25 358 ASP B N 1
ATOM 6682 C CA . ASP B 1 358 ? -5.43 -59.156 -23.516 1 95.25 358 ASP B CA 1
ATOM 6683 C C . ASP B 1 358 ? -4.207 -59.094 -24.438 1 95.25 358 ASP B C 1
ATOM 6685 O O . ASP B 1 358 ? -4.168 -59.781 -25.453 1 95.25 358 ASP B O 1
ATOM 6689 N N . VAL B 1 359 ? -3.279 -58.312 -24.078 1 94.25 359 VAL B N 1
ATOM 6690 C CA . VAL B 1 359 ? -2.064 -58.156 -24.875 1 94.25 359 VAL B CA 1
ATOM 6691 C C . VAL B 1 359 ? -1.29 -59.5 -24.859 1 94.25 359 VAL B C 1
ATOM 6693 O O . VAL B 1 359 ? -0.774 -59.906 -25.906 1 94.25 359 VAL B O 1
ATOM 6696 N N . LYS B 1 360 ? -1.187 -60.156 -23.766 1 91.12 360 LYS B N 1
ATOM 6697 C CA . LYS B 1 360 ? -0.499 -61.438 -23.656 1 91.12 360 LYS B CA 1
ATOM 6698 C C . LYS B 1 360 ? -1.171 -62.469 -24.516 1 91.12 360 LYS B C 1
ATOM 6700 O O . LYS B 1 360 ? -0.496 -63.312 -25.109 1 91.12 360 LYS B O 1
ATOM 6705 N N . SER B 1 361 ? -2.436 -62.438 -24.5 1 93.75 361 SER B N 1
ATOM 6706 C CA . SER B 1 361 ? -3.191 -63.406 -25.297 1 93.75 361 SER B CA 1
ATOM 6707 C C . SER B 1 361 ? -2.986 -63.156 -26.797 1 93.75 361 SER B C 1
ATOM 6709 O O . SER B 1 361 ? -2.916 -64.125 -27.562 1 93.75 361 SER B O 1
ATOM 6711 N N . GLU B 1 362 ? -2.908 -61.969 -27.078 1 94.38 362 GLU B N 1
ATOM 6712 C CA . GLU B 1 362 ? -2.824 -61.625 -28.5 1 94.38 362 GLU B CA 1
ATOM 6713 C C . GLU B 1 362 ? -1.4 -61.812 -29.031 1 94.38 362 GLU B C 1
ATOM 6715 O O . GLU B 1 362 ? -1.195 -62.281 -30.141 1 94.38 362 GLU B O 1
ATOM 6720 N N . TYR B 1 363 ? -0.395 -61.406 -28.312 1 93 363 TYR B N 1
ATOM 6721 C CA . TYR B 1 363 ? 0.968 -61.344 -28.828 1 93 363 TYR B CA 1
ATOM 6722 C C . TYR B 1 363 ? 1.847 -62.406 -28.188 1 93 363 TYR B C 1
ATOM 6724 O O . TYR B 1 363 ? 2.947 -62.688 -28.656 1 93 363 TYR B O 1
ATOM 6732 N N . GLY B 1 364 ? 1.414 -62.969 -27.094 1 87.94 364 GLY B N 1
ATOM 6733 C CA . GLY B 1 364 ? 2.23 -63.875 -26.312 1 87.94 364 GLY B CA 1
ATOM 6734 C C . GLY B 1 364 ? 2.863 -63.219 -25.094 1 87.94 364 GLY B C 1
ATOM 6735 O O . GLY B 1 364 ? 3.055 -62 -25.078 1 87.94 364 GLY B O 1
ATOM 6736 N N . SER B 1 365 ? 3.289 -63.906 -24.156 1 84.25 365 SER B N 1
ATOM 6737 C CA . SER B 1 365 ? 3.74 -63.406 -22.875 1 84.25 365 SER B CA 1
ATOM 6738 C C . SER B 1 365 ? 5.133 -62.781 -22.969 1 84.25 365 SER B C 1
ATOM 6740 O O . SER B 1 365 ? 5.516 -61.969 -22.141 1 84.25 365 SER B O 1
ATOM 6742 N N . HIS B 1 366 ? 5.898 -63.062 -24.016 1 86.44 366 HIS B N 1
ATOM 6743 C CA . HIS B 1 366 ? 7.273 -62.562 -24.047 1 86.44 366 HIS B CA 1
ATOM 6744 C C . HIS B 1 366 ? 7.602 -61.938 -25.406 1 86.44 366 HIS B C 1
ATOM 6746 O O . HIS B 1 366 ? 8.766 -61.875 -25.797 1 86.44 366 HIS B O 1
ATOM 6752 N N . SER B 1 367 ? 6.535 -61.469 -26 1 91.62 367 SER B N 1
ATOM 6753 C CA . SER B 1 367 ? 6.758 -60.875 -27.297 1 91.62 367 SER B CA 1
ATOM 6754 C C . SER B 1 367 ? 7.207 -59.406 -27.156 1 91.62 367 SER B C 1
ATOM 6756 O O . SER B 1 367 ? 6.762 -58.719 -26.234 1 91.62 367 SER B O 1
ATOM 6758 N N . LYS B 1 368 ? 8.102 -59.031 -28.062 1 93.56 368 LYS B N 1
ATOM 6759 C CA . LYS B 1 368 ? 8.562 -57.656 -28.094 1 93.56 368 LYS B CA 1
ATOM 6760 C C . LYS B 1 368 ? 7.414 -56.688 -28.375 1 93.56 368 LYS B C 1
ATOM 6762 O O . LYS B 1 368 ? 7.277 -55.656 -27.703 1 93.56 368 LYS B O 1
ATOM 6767 N N . GLU B 1 369 ? 6.617 -57.094 -29.359 1 94.19 369 GLU B N 1
ATOM 6768 C CA . GLU B 1 369 ? 5.496 -56.219 -29.75 1 94.19 369 GLU B CA 1
ATOM 6769 C C . GLU B 1 369 ? 4.516 -56.031 -28.594 1 94.19 369 GLU B C 1
ATOM 6771 O O . GLU B 1 369 ? 4.039 -54.938 -28.359 1 94.19 369 GLU B O 1
ATOM 6776 N N . GLY B 1 370 ? 4.199 -57.094 -27.953 1 94.06 370 GLY B N 1
ATOM 6777 C CA . GLY B 1 370 ? 3.305 -57.031 -26.797 1 94.06 370 GLY B CA 1
ATOM 6778 C C . GLY B 1 370 ? 3.854 -56.188 -25.672 1 94.06 370 GLY B C 1
ATOM 6779 O O . GLY B 1 370 ? 3.125 -55.375 -25.078 1 94.06 370 GLY B O 1
ATOM 6780 N N . PHE B 1 371 ? 5.121 -56.375 -25.359 1 95.31 371 PHE B N 1
ATOM 6781 C CA . PHE B 1 371 ? 5.754 -55.625 -24.281 1 95.31 371 PHE B CA 1
ATOM 6782 C C . PHE B 1 371 ? 5.781 -54.156 -24.625 1 95.31 371 PHE B C 1
ATOM 6784 O O . PHE B 1 371 ? 5.535 -53.312 -23.75 1 95.31 371 PHE B O 1
ATOM 6791 N N . ILE B 1 372 ? 6.059 -53.781 -25.812 1 95.62 372 ILE B N 1
ATOM 6792 C CA . ILE B 1 372 ? 6.086 -52.375 -26.266 1 95.62 372 ILE B CA 1
ATOM 6793 C C . ILE B 1 372 ? 4.703 -51.75 -26.094 1 95.62 372 ILE B C 1
ATOM 6795 O O . ILE B 1 372 ? 4.59 -50.594 -25.688 1 95.62 372 ILE B O 1
ATOM 6799 N N . LYS B 1 373 ? 3.664 -52.469 -26.375 1 95.25 373 LYS B N 1
ATOM 6800 C CA . LYS B 1 373 ? 2.297 -52 -26.203 1 95.25 373 LYS B CA 1
ATOM 6801 C C . LYS B 1 373 ? 2 -51.688 -24.734 1 95.25 373 LYS B C 1
ATOM 6803 O O . LYS B 1 373 ? 1.306 -50.719 -24.438 1 95.25 373 LYS B O 1
ATOM 6808 N N . ILE B 1 374 ? 2.504 -52.5 -23.906 1 94.5 374 ILE B N 1
ATOM 6809 C CA . ILE B 1 374 ? 2.307 -52.312 -22.469 1 94.5 374 ILE B CA 1
ATOM 6810 C C . ILE B 1 374 ? 3.064 -51.062 -22.016 1 94.5 374 ILE B C 1
ATOM 6812 O O . ILE B 1 374 ? 2.52 -50.25 -21.281 1 94.5 374 ILE B O 1
ATOM 6816 N N . LEU B 1 375 ? 4.289 -50.906 -22.484 1 95.06 375 LEU B N 1
ATOM 6817 C CA . LEU B 1 375 ? 5.086 -49.719 -22.172 1 95.06 375 LEU B CA 1
ATOM 6818 C C . LEU B 1 375 ? 4.402 -48.469 -22.656 1 95.06 375 LEU B C 1
ATOM 6820 O O . LEU B 1 375 ? 4.402 -47.438 -21.969 1 95.06 375 LEU B O 1
ATOM 6824 N N . ASP B 1 376 ? 3.822 -48.562 -23.766 1 95.56 376 ASP B N 1
ATOM 6825 C CA . ASP B 1 376 ? 3.117 -47.406 -24.359 1 95.56 376 ASP B CA 1
ATOM 6826 C C . ASP B 1 376 ? 1.897 -47.031 -23.516 1 95.56 376 ASP B C 1
ATOM 6828 O O . ASP B 1 376 ? 1.605 -45.844 -23.344 1 95.56 376 ASP B O 1
ATOM 6832 N N . LYS B 1 377 ? 1.222 -48 -23.062 1 94.25 377 LYS B N 1
ATOM 6833 C CA . LYS B 1 377 ? 0.058 -47.75 -22.203 1 94.25 377 LYS B CA 1
ATOM 6834 C C . LYS B 1 377 ? 0.453 -47.031 -20.922 1 94.25 377 LYS B C 1
ATOM 6836 O O . LYS B 1 377 ? -0.237 -46.094 -20.484 1 94.25 377 LYS B O 1
ATOM 6841 N N . ILE B 1 378 ? 1.517 -47.375 -20.375 1 93.12 378 ILE B N 1
ATOM 6842 C CA . ILE B 1 378 ? 2.014 -46.719 -19.156 1 93.12 378 ILE B CA 1
ATOM 6843 C C . ILE B 1 378 ? 2.373 -45.281 -19.453 1 93.12 378 ILE B C 1
ATOM 6845 O O . ILE B 1 378 ? 2.018 -44.375 -18.688 1 93.12 378 ILE B O 1
ATOM 6849 N N . ASP B 1 379 ? 2.943 -45.031 -20.516 1 94.44 379 ASP B N 1
ATOM 6850 C CA . ASP B 1 379 ? 3.346 -43.688 -20.922 1 94.44 379 ASP B CA 1
ATOM 6851 C C . ASP B 1 379 ? 2.129 -42.781 -21.141 1 94.44 379 ASP B C 1
ATOM 6853 O O . ASP B 1 379 ? 2.125 -41.625 -20.719 1 94.44 379 ASP B O 1
ATOM 6857 N N . THR B 1 380 ? 1.188 -43.344 -21.812 1 91.56 380 THR B N 1
ATOM 6858 C CA . THR B 1 380 ? 0.022 -42.531 -22.188 1 91.56 380 THR B CA 1
ATOM 6859 C C . THR B 1 380 ? -0.788 -42.156 -20.953 1 91.56 380 THR B C 1
ATOM 6861 O O . THR B 1 380 ? -1.485 -41.125 -20.969 1 91.56 380 THR B O 1
ATOM 6864 N N . LYS B 1 381 ? -0.677 -42.906 -19.953 1 89.31 381 LYS B N 1
ATOM 6865 C CA . LYS B 1 381 ? -1.46 -42.625 -18.734 1 89.31 381 LYS B CA 1
ATOM 6866 C C . LYS B 1 381 ? -0.684 -41.781 -17.75 1 89.31 381 LYS B C 1
ATOM 6868 O O . LYS B 1 381 ? -1.219 -41.375 -16.719 1 89.31 381 LYS B O 1
ATOM 6873 N N . TYR B 1 382 ? 0.518 -41.469 -18.094 1 92.06 382 TYR B N 1
ATOM 6874 C CA . TYR B 1 382 ? 1.335 -40.625 -17.219 1 92.06 382 TYR B CA 1
ATOM 6875 C C . TYR B 1 382 ? 0.739 -39.219 -17.109 1 92.06 382 TYR B C 1
ATOM 6877 O O . TYR B 1 382 ? 0.406 -38.594 -18.109 1 92.06 382 TYR B O 1
ATOM 6885 N N . VAL B 1 383 ? 0.597 -38.781 -15.844 1 89.69 383 VAL B N 1
ATOM 6886 C CA . VAL B 1 383 ? 0.135 -37.438 -15.57 1 89.69 383 VAL B CA 1
ATOM 6887 C C . VAL B 1 383 ? 1.282 -36.594 -14.992 1 89.69 383 VAL B C 1
ATOM 6889 O O . VAL B 1 383 ? 1.794 -36.906 -13.914 1 89.69 383 VAL B O 1
ATOM 6892 N N . PRO B 1 384 ? 1.664 -35.594 -15.719 1 92.38 384 PRO B N 1
ATOM 6893 C CA . PRO B 1 384 ? 2.725 -34.75 -15.203 1 92.38 384 PRO B CA 1
ATOM 6894 C C . PRO B 1 384 ? 2.312 -34 -13.922 1 92.38 384 PRO B C 1
ATOM 6896 O O . PRO B 1 384 ? 1.12 -33.906 -13.625 1 92.38 384 PRO B O 1
ATOM 6899 N N . PRO B 1 385 ? 3.34 -33.562 -13.141 1 89.5 385 PRO B N 1
ATOM 6900 C CA . PRO B 1 385 ? 3.006 -32.75 -11.961 1 89.5 385 PRO B CA 1
ATOM 6901 C C . PRO B 1 385 ? 2.145 -31.531 -12.305 1 89.5 385 PRO B C 1
ATOM 6903 O O . PRO B 1 385 ? 2.426 -30.828 -13.273 1 89.5 385 PRO B O 1
ATOM 6906 N N . PHE B 1 386 ? 1.118 -31.375 -11.492 1 85.62 386 PHE B N 1
ATOM 6907 C CA . PHE B 1 386 ? 0.266 -30.203 -11.68 1 85.62 386 PHE B CA 1
ATOM 6908 C C . PHE B 1 386 ? 1.028 -28.922 -11.367 1 85.62 386 PHE B C 1
ATOM 6910 O O . PHE B 1 386 ? 1.966 -28.938 -10.57 1 85.62 386 PHE B O 1
ATOM 6917 N N . PRO B 1 387 ? 0.669 -27.875 -12.008 1 85.25 387 PRO B N 1
ATOM 6918 C CA . PRO B 1 387 ? 1.355 -26.594 -11.75 1 85.25 387 PRO B CA 1
ATOM 6919 C C . PRO B 1 387 ? 0.95 -25.969 -10.422 1 85.25 387 PRO B C 1
ATOM 6921 O O . PRO B 1 387 ? 0.139 -25.031 -10.398 1 85.25 387 PRO B O 1
ATOM 6924 N N . THR B 1 388 ? 1.479 -26.422 -9.344 1 83.31 388 THR B N 1
ATOM 6925 C CA . THR B 1 388 ? 1.228 -25.922 -7.996 1 83.31 388 THR B CA 1
ATOM 6926 C C . THR B 1 388 ? 2.512 -25.391 -7.367 1 83.31 388 THR B C 1
ATOM 6928 O O . THR B 1 388 ? 3.609 -25.672 -7.844 1 83.31 388 THR B O 1
ATOM 6931 N N . ALA B 1 389 ? 2.285 -24.609 -6.371 1 82.75 389 ALA B N 1
ATOM 6932 C CA . ALA B 1 389 ? 3.434 -24.078 -5.648 1 82.75 389 ALA B CA 1
ATOM 6933 C C . ALA B 1 389 ? 4.285 -25.188 -5.055 1 82.75 389 ALA B C 1
ATOM 6935 O O . ALA B 1 389 ? 5.516 -25.109 -5.055 1 82.75 389 ALA B O 1
ATOM 6936 N N . GLN B 1 390 ? 3.646 -26.188 -4.59 1 83.19 390 GLN B N 1
ATOM 6937 C CA . GLN B 1 390 ? 4.352 -27.312 -3.977 1 83.19 390 GLN B CA 1
ATOM 6938 C C . GLN B 1 390 ? 5.258 -28 -4.984 1 83.19 390 GLN B C 1
ATOM 6940 O O . GLN B 1 390 ? 6.418 -28.297 -4.684 1 83.19 390 GLN B O 1
ATOM 6945 N N . ASN B 1 391 ? 4.719 -28.266 -6.121 1 89.31 391 ASN B N 1
ATOM 6946 C CA . ASN B 1 391 ? 5.512 -28.953 -7.137 1 89.31 391 ASN B CA 1
ATOM 6947 C C . ASN B 1 391 ? 6.637 -28.062 -7.66 1 89.31 391 ASN B C 1
ATOM 6949 O O . ASN B 1 391 ? 7.738 -28.547 -7.93 1 89.31 391 ASN B O 1
ATOM 6953 N N . ALA B 1 392 ? 6.355 -26.766 -7.801 1 90.88 392 ALA B N 1
ATOM 6954 C CA . ALA B 1 392 ? 7.398 -25.828 -8.211 1 90.88 392 ALA B CA 1
ATOM 6955 C C . ALA B 1 392 ? 8.547 -25.812 -7.215 1 90.88 392 ALA B C 1
ATOM 6957 O O . ALA B 1 392 ? 9.719 -25.828 -7.605 1 90.88 392 ALA B O 1
ATOM 6958 N N . LYS B 1 393 ? 8.211 -25.797 -5.977 1 89 393 LYS B N 1
ATOM 6959 C CA . LYS B 1 393 ? 9.227 -25.812 -4.926 1 89 393 LYS B CA 1
ATOM 6960 C C . LYS B 1 393 ? 10.078 -27.078 -5.008 1 89 393 LYS B C 1
ATOM 6962 O O . LYS B 1 393 ? 11.305 -27.016 -4.93 1 89 393 LYS B O 1
ATOM 6967 N N . GLN B 1 394 ? 9.43 -28.203 -5.133 1 92.69 394 GLN B N 1
ATOM 6968 C CA . GLN B 1 394 ? 10.148 -29.469 -5.227 1 92.69 394 GLN B CA 1
ATOM 6969 C C . GLN B 1 394 ? 11.062 -29.5 -6.449 1 92.69 394 GLN B C 1
ATOM 6971 O O . GLN B 1 394 ? 12.188 -30.016 -6.383 1 92.69 394 GLN B O 1
ATOM 6976 N N . GLN B 1 395 ? 10.57 -28.984 -7.516 1 95.69 395 GLN B N 1
ATOM 6977 C CA . GLN B 1 395 ? 11.391 -28.906 -8.719 1 95.69 395 GLN B CA 1
ATOM 6978 C C . GLN B 1 395 ? 12.617 -28.016 -8.492 1 95.69 395 GLN B C 1
ATOM 6980 O O . GLN B 1 395 ? 13.719 -28.359 -8.93 1 95.69 395 GLN B O 1
ATOM 6985 N N . GLY B 1 396 ? 12.391 -26.906 -7.828 1 94.62 396 GLY B N 1
ATOM 6986 C CA . GLY B 1 396 ? 13.5 -26.031 -7.496 1 94.62 396 GLY B CA 1
ATOM 6987 C C . GLY B 1 396 ? 14.562 -26.719 -6.648 1 94.62 396 GLY B C 1
ATOM 6988 O O . GLY B 1 396 ? 15.758 -26.594 -6.926 1 94.62 396 GLY B O 1
ATOM 6989 N N . ILE B 1 397 ? 14.141 -27.422 -5.648 1 93.12 397 ILE B N 1
ATOM 6990 C CA . ILE B 1 397 ? 15.055 -28.141 -4.77 1 93.12 397 ILE B CA 1
ATOM 6991 C C . ILE B 1 397 ? 15.797 -29.203 -5.57 1 93.12 397 ILE B C 1
ATOM 6993 O O . ILE B 1 397 ? 17.016 -29.375 -5.418 1 93.12 397 ILE B O 1
ATOM 6997 N N . TYR B 1 398 ? 15.078 -29.875 -6.402 1 94.81 398 TYR B N 1
ATOM 6998 C CA . TYR B 1 398 ? 15.664 -30.906 -7.242 1 94.81 398 TYR B CA 1
ATOM 6999 C C . TYR B 1 398 ? 16.781 -30.344 -8.109 1 94.81 398 TYR B C 1
ATOM 7001 O O . TYR B 1 398 ? 17.891 -30.891 -8.141 1 94.81 398 TYR B O 1
ATOM 7009 N N . LEU B 1 399 ? 16.5 -29.266 -8.805 1 95 399 LEU B N 1
ATOM 7010 C CA . LEU B 1 399 ? 17.484 -28.688 -9.711 1 95 399 LEU B CA 1
ATOM 7011 C C . LEU B 1 399 ? 18.688 -28.156 -8.945 1 95 399 LEU B C 1
ATOM 7013 O O . LEU B 1 399 ? 19.828 -28.297 -9.398 1 95 399 LEU B O 1
ATOM 7017 N N . ALA B 1 400 ? 18.422 -27.547 -7.812 1 94.38 400 ALA B N 1
ATOM 7018 C CA . ALA B 1 400 ? 19.516 -27.047 -6.996 1 94.38 400 ALA B CA 1
ATOM 7019 C C . ALA B 1 400 ? 20.469 -28.188 -6.605 1 94.38 400 ALA B C 1
ATOM 7021 O O . ALA B 1 400 ? 21.688 -28.047 -6.703 1 94.38 400 ALA B O 1
ATOM 7022 N N . LYS B 1 401 ? 19.875 -29.266 -6.168 1 92.81 401 LYS B N 1
ATOM 7023 C CA . LYS B 1 401 ? 20.672 -30.422 -5.793 1 92.81 401 LYS B CA 1
ATOM 7024 C C . LYS B 1 401 ? 21.469 -30.953 -6.98 1 92.81 401 LYS B C 1
ATOM 7026 O O . LYS B 1 401 ? 22.641 -31.312 -6.844 1 92.81 401 LYS B O 1
ATOM 7031 N N . ALA B 1 402 ? 20.828 -31.016 -8.086 1 93 402 ALA B N 1
ATOM 7032 C CA . ALA B 1 402 ? 21.5 -31.5 -9.297 1 93 402 ALA B CA 1
ATOM 7033 C C . ALA B 1 402 ? 22.688 -30.609 -9.656 1 93 402 ALA B C 1
ATOM 7035 O O . ALA B 1 402 ? 23.75 -31.094 -10.016 1 93 402 ALA B O 1
ATOM 7036 N N . PHE B 1 403 ? 22.5 -29.312 -9.578 1 92.69 403 PHE B N 1
ATOM 7037 C CA . PHE B 1 403 ? 23.578 -28.375 -9.852 1 92.69 403 PHE B CA 1
ATOM 7038 C C . PHE B 1 403 ? 24.703 -28.516 -8.836 1 92.69 403 PHE B C 1
ATOM 7040 O O . PHE B 1 403 ? 25.875 -28.531 -9.195 1 92.69 403 PHE B O 1
ATOM 7047 N N . ASN B 1 404 ? 24.312 -28.656 -7.613 1 93.38 404 ASN B N 1
ATOM 7048 C CA . ASN B 1 404 ? 25.297 -28.703 -6.535 1 93.38 404 ASN B CA 1
ATOM 7049 C C . ASN B 1 404 ? 26.172 -29.953 -6.641 1 93.38 404 ASN B C 1
ATOM 7051 O O . ASN B 1 404 ? 27.359 -29.906 -6.32 1 93.38 404 ASN B O 1
ATOM 7055 N N . THR B 1 405 ? 25.641 -31.016 -7.109 1 90.5 405 THR B N 1
ATOM 7056 C CA . THR B 1 405 ? 26.359 -32.281 -7.156 1 90.5 405 THR B CA 1
ATOM 7057 C C . THR B 1 405 ? 27 -32.5 -8.523 1 90.5 405 THR B C 1
ATOM 7059 O O . THR B 1 405 ? 27.75 -33.438 -8.719 1 90.5 405 THR B O 1
ATOM 7062 N N . GLY B 1 406 ? 26.672 -31.609 -9.453 1 84.56 406 GLY B N 1
ATOM 7063 C CA . GLY B 1 406 ? 27.188 -31.766 -10.805 1 84.56 406 GLY B CA 1
ATOM 7064 C C . GLY B 1 406 ? 26.469 -32.812 -11.609 1 84.56 406 GLY B C 1
ATOM 7065 O O . GLY B 1 406 ? 26.891 -33.188 -12.711 1 84.56 406 GLY B O 1
ATOM 7066 N N . SER B 1 407 ? 25.438 -33.312 -11.094 1 79.12 407 SER B N 1
ATOM 7067 C CA . SER B 1 407 ? 24.688 -34.406 -11.703 1 79.12 407 SER B CA 1
ATOM 7068 C C . SER B 1 407 ? 23.922 -33.938 -12.945 1 79.12 407 SER B C 1
ATOM 7070 O O . SER B 1 407 ? 23.406 -34.75 -13.711 1 79.12 407 SER B O 1
ATOM 7072 N N . ILE B 1 408 ? 23.938 -32.719 -13.102 1 78.88 408 ILE B N 1
ATOM 7073 C CA . ILE B 1 408 ? 23.234 -32.188 -14.258 1 78.88 408 ILE B CA 1
ATOM 7074 C C . ILE B 1 408 ? 23.812 -32.75 -15.547 1 78.88 408 ILE B C 1
ATOM 7076 O O . ILE B 1 408 ? 23.109 -32.938 -16.547 1 78.88 408 ILE B O 1
ATOM 7080 N N . SER B 1 409 ? 25 -33.188 -15.445 1 73.62 409 SER B N 1
ATOM 7081 C CA . SER B 1 409 ? 25.688 -33.75 -16.609 1 73.62 409 SER B CA 1
ATOM 7082 C C . SER B 1 409 ? 25.891 -35.25 -16.469 1 73.62 409 SER B C 1
ATOM 7084 O O . SER B 1 409 ? 26.438 -35.875 -17.359 1 73.62 409 SER B O 1
ATOM 7086 N N . ASP B 1 410 ? 25.344 -35.688 -15.305 1 74.38 410 ASP B N 1
ATOM 7087 C CA . ASP B 1 410 ? 25.594 -37.094 -15 1 74.38 410 ASP B CA 1
ATOM 7088 C C . ASP B 1 410 ? 24.578 -37.969 -15.719 1 74.38 410 ASP B C 1
ATOM 7090 O O . ASP B 1 410 ? 23.391 -37.656 -15.781 1 74.38 410 ASP B O 1
ATOM 7094 N N . LYS B 1 411 ? 25.141 -39.031 -16.188 1 66.31 411 LYS B N 1
ATOM 7095 C CA . LYS B 1 411 ? 24.281 -40 -16.875 1 66.31 411 LYS B CA 1
ATOM 7096 C C . LYS B 1 411 ? 23.391 -40.75 -15.883 1 66.31 411 LYS B C 1
ATOM 7098 O O . LYS B 1 411 ? 22.328 -41.25 -16.25 1 66.31 411 LYS B O 1
ATOM 7103 N N . ASN B 1 412 ? 23.828 -40.781 -14.641 1 69.25 412 ASN B N 1
ATOM 7104 C CA . ASN B 1 412 ? 23.094 -41.562 -13.656 1 69.25 412 ASN B CA 1
ATOM 7105 C C . ASN B 1 412 ? 22.203 -40.656 -12.789 1 69.25 412 ASN B C 1
ATOM 7107 O O . ASN B 1 412 ? 21.844 -41.031 -11.672 1 69.25 412 ASN B O 1
ATOM 7111 N N . LYS B 1 413 ? 21.875 -39.562 -13.281 1 83.62 413 LYS B N 1
ATOM 7112 C CA . LYS B 1 413 ? 21.031 -38.625 -12.516 1 83.62 413 LYS B CA 1
ATOM 7113 C C . LYS B 1 413 ? 19.625 -39.188 -12.328 1 83.62 413 LYS B C 1
ATOM 7115 O O . LYS B 1 413 ? 19.109 -39.906 -13.195 1 83.62 413 LYS B O 1
ATOM 7120 N N . LYS B 1 414 ? 19.078 -39.031 -11.211 1 89.88 414 LYS B N 1
ATOM 7121 C CA . LYS B 1 414 ? 17.734 -39.469 -10.875 1 89.88 414 LYS B CA 1
ATOM 7122 C C . LYS B 1 414 ? 16.672 -38.531 -11.445 1 89.88 414 LYS B C 1
ATOM 7124 O O . LYS B 1 414 ? 16.844 -37.312 -11.422 1 89.88 414 LYS B O 1
ATOM 7129 N N . ALA B 1 415 ? 15.648 -39.125 -11.922 1 93.81 415 ALA B N 1
ATOM 7130 C CA . ALA B 1 415 ? 14.547 -38.375 -12.484 1 93.81 415 ALA B CA 1
ATOM 7131 C C . ALA B 1 415 ? 13.766 -37.656 -11.391 1 93.81 415 ALA B C 1
ATOM 7133 O O . ALA B 1 415 ? 13.758 -38.062 -10.234 1 93.81 415 ALA B O 1
ATOM 7134 N N . PHE B 1 416 ? 13.195 -36.531 -11.805 1 94.81 416 PHE B N 1
ATOM 7135 C CA . PHE B 1 416 ? 12.305 -35.812 -10.898 1 94.81 416 PHE B CA 1
ATOM 7136 C C . PHE B 1 416 ? 10.961 -36.531 -10.781 1 94.81 416 PHE B C 1
ATOM 7138 O O . PHE B 1 416 ? 10.328 -36.844 -11.797 1 94.81 416 PHE B O 1
ATOM 7145 N N . CYS B 1 417 ? 10.508 -36.781 -9.633 1 92.06 417 CYS B N 1
ATOM 7146 C CA . CYS B 1 417 ? 9.172 -37.281 -9.312 1 92.06 417 CYS B CA 1
ATOM 7147 C C . CYS B 1 417 ? 8.609 -36.562 -8.078 1 92.06 417 CYS B C 1
ATOM 7149 O O . CYS B 1 417 ? 9.164 -36.656 -6.988 1 92.06 417 CYS B O 1
ATOM 7151 N N . GLU B 1 418 ? 7.449 -35.938 -8.266 1 89.56 418 GLU B N 1
ATOM 7152 C CA . GLU B 1 418 ? 6.895 -35.125 -7.188 1 89.56 418 GLU B CA 1
ATOM 7153 C C . GLU B 1 418 ? 6.25 -36 -6.117 1 89.56 418 GLU B C 1
ATOM 7155 O O . GLU B 1 418 ? 5.824 -37.125 -6.398 1 89.56 418 GLU B O 1
ATOM 7160 N N . LYS B 1 419 ? 6.285 -35.531 -4.941 1 85.06 419 LYS B N 1
ATOM 7161 C CA . LYS B 1 419 ? 5.543 -36.125 -3.826 1 85.06 419 LYS B CA 1
ATOM 7162 C C . LYS B 1 419 ? 4.402 -35.219 -3.391 1 85.06 419 LYS B C 1
ATOM 7164 O O . LYS B 1 419 ? 4.637 -34.062 -2.977 1 85.06 419 LYS B O 1
ATOM 7169 N N . TRP B 1 420 ? 3.246 -35.656 -3.594 1 78.06 420 TRP B N 1
ATOM 7170 C CA . TRP B 1 420 ? 2.09 -34.875 -3.195 1 78.06 420 TRP B CA 1
ATOM 7171 C C . TRP B 1 420 ? 1.954 -34.844 -1.677 1 78.06 420 TRP B C 1
ATOM 7173 O O . TRP B 1 420 ? 1.827 -35.875 -1.029 1 78.06 420 TRP B O 1
ATOM 7183 N N . LEU B 1 421 ? 1.936 -33.656 -1.166 1 74.5 421 LEU B N 1
ATOM 7184 C CA . LEU B 1 421 ? 1.937 -33.5 0.285 1 74.5 421 LEU B CA 1
ATOM 7185 C C . LEU B 1 421 ? 0.565 -33.062 0.788 1 74.5 421 LEU B C 1
ATOM 7187 O O . LEU B 1 421 ? 0.341 -32.969 1.997 1 74.5 421 LEU B O 1
ATOM 7191 N N . GLY B 1 422 ? -0.344 -32.812 -0.138 1 73.81 422 GLY B N 1
ATOM 7192 C CA . GLY B 1 422 ? -1.673 -32.375 0.256 1 73.81 422 GLY B CA 1
ATOM 7193 C C . GLY B 1 422 ? -2.068 -31.047 -0.357 1 73.81 422 GLY B C 1
ATOM 7194 O O . GLY B 1 422 ? -1.221 -30.328 -0.888 1 73.81 422 GLY B O 1
ATOM 7195 N N . SER B 1 423 ? -3.426 -30.844 -0.379 1 73.06 423 SER B N 1
ATOM 7196 C CA . SER B 1 423 ? -3.98 -29.594 -0.879 1 73.06 423 SER B CA 1
ATOM 7197 C C . SER B 1 423 ? -4.863 -28.922 0.168 1 73.06 423 SER B C 1
ATOM 7199 O O . SER B 1 423 ? -5.598 -29.594 0.894 1 73.06 423 SER B O 1
ATOM 7201 N N . ILE B 1 424 ? -4.672 -27.641 0.262 1 72.81 424 ILE B N 1
ATOM 7202 C CA . ILE B 1 424 ? -5.449 -26.891 1.245 1 72.81 424 ILE B CA 1
ATOM 7203 C C . ILE B 1 424 ? -6.07 -25.656 0.583 1 72.81 424 ILE B C 1
ATOM 7205 O O . ILE B 1 424 ? -5.465 -25.047 -0.301 1 72.81 424 ILE B O 1
ATOM 7209 N N . ALA B 1 425 ? -7.336 -25.359 0.978 1 72.38 425 ALA B N 1
ATOM 7210 C CA . ALA B 1 425 ? -8.016 -24.156 0.503 1 72.38 425 ALA B CA 1
ATOM 7211 C C . ALA B 1 425 ? -8.758 -23.469 1.641 1 72.38 425 ALA B C 1
ATOM 7213 O O . ALA B 1 425 ? -9.5 -24.109 2.387 1 72.38 425 ALA B O 1
ATOM 7214 N N . SER B 1 426 ? -8.523 -22.188 1.713 1 76.62 426 SER B N 1
ATOM 7215 C CA . SER B 1 426 ? -9.211 -21.391 2.723 1 76.62 426 SER B CA 1
ATOM 7216 C C . SER B 1 426 ? -10.594 -20.969 2.238 1 76.62 426 SER B C 1
ATOM 7218 O O . SER B 1 426 ? -10.766 -20.609 1.069 1 76.62 426 SER B O 1
ATOM 7220 N N . LEU B 1 427 ? -11.641 -21.031 3.109 1 74.25 427 LEU B N 1
ATOM 7221 C CA . LEU B 1 427 ? -13.008 -20.641 2.777 1 74.25 427 LEU B CA 1
ATOM 7222 C C . LEU B 1 427 ? -13.336 -19.281 3.373 1 74.25 427 LEU B C 1
ATOM 7224 O O . LEU B 1 427 ? -14.5 -18.891 3.447 1 74.25 427 LEU B O 1
ATOM 7228 N N . GLY B 1 428 ? -12.25 -18.578 3.789 1 73.06 428 GLY B N 1
ATOM 7229 C CA . GLY B 1 428 ? -12.43 -17.312 4.473 1 73.06 428 GLY B CA 1
ATOM 7230 C C . GLY B 1 428 ? -12.055 -17.359 5.941 1 73.06 428 GLY B C 1
ATOM 7231 O O . GLY B 1 428 ? -12.391 -18.328 6.637 1 73.06 428 GLY B O 1
ATOM 7232 N N . GLY B 1 429 ? -11.352 -16.312 6.328 1 68 429 GLY B N 1
ATOM 7233 C CA . GLY B 1 429 ? -10.961 -16.281 7.73 1 68 429 GLY B CA 1
ATOM 7234 C C . GLY B 1 429 ? -10.195 -17.516 8.164 1 68 429 GLY B C 1
ATOM 7235 O O . GLY B 1 429 ? -9.164 -17.859 7.578 1 68 429 GLY B O 1
ATOM 7236 N N . LEU B 1 430 ? -10.875 -18.172 9.117 1 66 430 LEU B N 1
ATOM 7237 C CA . LEU B 1 430 ? -10.188 -19.312 9.734 1 66 430 LEU B CA 1
ATOM 7238 C C . LEU B 1 430 ? -10.734 -20.625 9.211 1 66 430 LEU B C 1
ATOM 7240 O O . LEU B 1 430 ? -10.234 -21.703 9.57 1 66 430 LEU B O 1
ATOM 7244 N N . SER B 1 431 ? -11.695 -20.688 8.305 1 70 431 SER B N 1
ATOM 7245 C CA . SER B 1 431 ? -12.266 -21.906 7.75 1 70 431 SER B CA 1
ATOM 7246 C C . SER B 1 431 ? -11.445 -22.406 6.566 1 70 431 SER B C 1
ATOM 7248 O O . SER B 1 431 ? -11.133 -21.656 5.652 1 70 431 SER B O 1
ATOM 7250 N N . VAL B 1 432 ? -11 -23.703 6.723 1 72 432 VAL B N 1
ATOM 7251 C CA . VAL B 1 432 ? -10.148 -24.266 5.684 1 72 432 VAL B CA 1
ATOM 7252 C C . VAL B 1 432 ? -10.617 -25.672 5.336 1 72 432 VAL B C 1
ATOM 7254 O O . VAL B 1 432 ? -11.234 -26.344 6.164 1 72 432 VAL B O 1
ATOM 7257 N N . VAL B 1 433 ? -10.406 -26.062 4.145 1 69.88 433 VAL B N 1
ATOM 7258 C CA . VAL B 1 433 ? -10.555 -27.453 3.732 1 69.88 433 VAL B CA 1
ATOM 7259 C C . VAL B 1 433 ? -9.203 -28.016 3.291 1 69.88 433 VAL B C 1
ATOM 7261 O O . VAL B 1 433 ? -8.422 -27.312 2.646 1 69.88 433 VAL B O 1
ATOM 7264 N N . ALA B 1 434 ? -8.961 -29.188 3.799 1 72.56 434 ALA B N 1
ATOM 7265 C CA . ALA B 1 434 ? -7.688 -29.828 3.471 1 72.56 434 ALA B CA 1
ATOM 7266 C C . ALA B 1 434 ? -7.91 -31.219 2.877 1 72.56 434 ALA B C 1
ATOM 7268 O O . 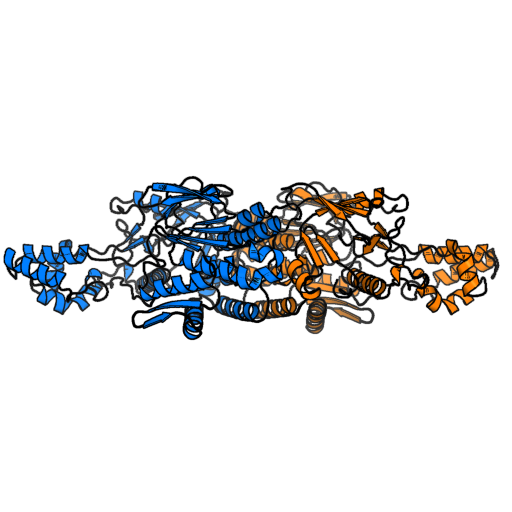ALA B 1 434 ? -8.719 -32 3.387 1 72.56 434 ALA B O 1
ATOM 7269 N N . HIS B 1 435 ? -7.355 -31.406 1.734 1 70.06 435 HIS B N 1
ATOM 7270 C CA . HIS B 1 435 ? -7.262 -32.719 1.12 1 70.06 435 HIS B CA 1
ATOM 7271 C C . HIS B 1 435 ? -5.852 -33.281 1.243 1 70.06 435 HIS B C 1
ATOM 7273 O O . HIS B 1 435 ? -4.945 -32.875 0.514 1 70.06 435 HIS B O 1
ATOM 7279 N N . LEU B 1 436 ? -5.688 -34.188 2.23 1 70.81 436 LEU B N 1
ATOM 7280 C CA . LEU B 1 436 ? -4.379 -34.75 2.529 1 70.81 436 LEU B CA 1
ATOM 7281 C C . LEU B 1 436 ? -4.301 -36.188 2.055 1 70.81 436 LEU B C 1
ATOM 7283 O O . LEU B 1 436 ? -5.332 -36.844 1.831 1 70.81 436 LEU B O 1
ATOM 7287 N N . PRO B 1 437 ? -3.146 -36.75 1.812 1 62 437 PRO B N 1
ATOM 7288 C CA . PRO B 1 437 ? -3.02 -38.125 1.343 1 62 437 PRO B CA 1
ATOM 7289 C C . PRO B 1 437 ? -3.73 -39.125 2.252 1 62 437 PRO B C 1
ATOM 7291 O O . PRO B 1 437 ? -4.348 -40.094 1.766 1 62 437 PRO B O 1
ATOM 7294 N N . LEU B 1 438 ? -3.648 -38.781 3.541 1 58.47 438 LEU B N 1
ATOM 7295 C CA . LEU B 1 438 ? -4.203 -39.781 4.434 1 58.47 438 LEU B CA 1
ATOM 7296 C C . LEU B 1 438 ? -5.453 -39.281 5.133 1 58.47 438 LEU B C 1
ATOM 7298 O O . LEU B 1 438 ? -6.172 -40.031 5.781 1 58.47 438 LEU B O 1
ATOM 7302 N N . LEU B 1 439 ? -5.793 -38 4.961 1 61.59 439 LEU B N 1
ATOM 7303 C CA . LEU B 1 439 ? -6.926 -37.469 5.719 1 61.59 439 LEU B CA 1
ATOM 7304 C C . LEU B 1 439 ? -7.535 -36.25 5.031 1 61.59 439 LEU B C 1
ATOM 7306 O O . LEU B 1 439 ? -6.828 -35.5 4.359 1 61.59 439 LEU B O 1
ATOM 7310 N N . THR B 1 440 ? -8.875 -36.281 4.988 1 61.09 440 THR B N 1
ATOM 7311 C CA . THR B 1 440 ? -9.594 -35.062 4.57 1 61.09 440 THR B CA 1
ATOM 7312 C C . THR B 1 440 ? -10.141 -34.312 5.781 1 61.09 440 THR B C 1
ATOM 7314 O O . THR B 1 440 ? -10.773 -34.906 6.656 1 61.09 440 THR B O 1
ATOM 7317 N N . LEU B 1 441 ? -9.695 -33 5.941 1 66.25 441 LEU B N 1
ATOM 7318 C CA . LEU B 1 441 ? -10.172 -32.188 7.059 1 66.25 441 LEU B CA 1
ATOM 7319 C C . LEU B 1 441 ? -11.07 -31.062 6.566 1 66.25 441 LEU B C 1
ATOM 7321 O O . LEU B 1 441 ? -10.742 -30.391 5.594 1 66.25 441 LEU B O 1
ATOM 7325 N N . ASN B 1 442 ? -12.297 -31.094 7.137 1 67.75 442 ASN B N 1
ATOM 7326 C CA . ASN B 1 442 ? -13.273 -30.078 6.785 1 67.75 442 ASN B CA 1
ATOM 7327 C C . ASN B 1 442 ? -13.508 -29.109 7.941 1 67.75 442 ASN B C 1
ATOM 7329 O O . ASN B 1 442 ? -14.133 -29.453 8.938 1 67.75 442 ASN B O 1
ATOM 7333 N N . GLY B 1 443 ? -12.891 -28 7.785 1 62.97 443 GLY B N 1
ATOM 7334 C CA . GLY B 1 443 ? -13.234 -26.922 8.688 1 62.97 443 GLY B CA 1
ATOM 7335 C C . GLY B 1 443 ? -12.703 -27.125 10.094 1 62.97 443 GLY B C 1
ATOM 7336 O O . GLY B 1 443 ? -11.992 -28.094 10.359 1 62.97 443 GLY B O 1
ATOM 7337 N N . GLY B 1 444 ? -12.852 -26.094 11.008 1 60.72 444 GLY B N 1
ATOM 7338 C CA . GLY B 1 444 ? -12.586 -26.125 12.438 1 60.72 444 GLY B CA 1
ATOM 7339 C C . GLY B 1 444 ? -11.203 -25.625 12.805 1 60.72 444 GLY B C 1
ATOM 7340 O O . GLY B 1 444 ? -10.477 -25.109 11.945 1 60.72 444 GLY B O 1
ATOM 7341 N N . LEU B 1 445 ? -10.875 -25.641 14.016 1 63 445 LEU B N 1
ATOM 7342 C CA . LEU B 1 445 ? -9.672 -25.094 14.633 1 63 445 LEU B CA 1
ATOM 7343 C C . LEU B 1 445 ? -8.43 -25.828 14.156 1 63 445 LEU B C 1
ATOM 7345 O O . LEU B 1 445 ? -7.379 -25.219 13.945 1 63 445 LEU B O 1
ATOM 7349 N N . ILE B 1 446 ? -8.633 -27.078 13.906 1 59.78 446 ILE B N 1
ATOM 7350 C CA . ILE B 1 446 ? -7.473 -27.875 13.516 1 59.78 446 ILE B CA 1
ATOM 7351 C C . ILE B 1 446 ? -7.043 -27.516 12.102 1 59.78 446 ILE B C 1
ATOM 7353 O O . ILE B 1 446 ? -5.852 -27.312 11.844 1 59.78 446 ILE B O 1
ATOM 7357 N N . ALA B 1 447 ? -8.031 -27.422 11.258 1 62.06 447 ALA B N 1
ATOM 7358 C CA . ALA B 1 447 ? -7.723 -27.062 9.875 1 62.06 447 ALA B CA 1
ATOM 7359 C C . ALA B 1 447 ? -7.105 -25.672 9.797 1 62.06 447 ALA B C 1
ATOM 7361 O O . ALA B 1 447 ? -6.176 -25.438 9.016 1 62.06 447 ALA B O 1
ATOM 7362 N N . PHE B 1 448 ? -7.609 -24.938 10.719 1 64.56 448 PHE B N 1
ATOM 7363 C CA . PHE B 1 448 ? -7.09 -23.578 10.789 1 64.56 448 PHE B CA 1
ATOM 7364 C C . PHE B 1 448 ? -5.621 -23.578 11.188 1 64.56 448 PHE B C 1
ATOM 7366 O O . PHE B 1 448 ? -4.793 -22.938 10.523 1 64.56 448 PHE B O 1
ATOM 7373 N N . PHE B 1 449 ? -5.301 -24.25 12.18 1 67.56 449 PHE B N 1
ATOM 7374 C CA . PHE B 1 449 ? -3.93 -24.281 12.672 1 67.56 449 PHE B CA 1
ATOM 7375 C C . PHE B 1 449 ? -3.008 -24.953 11.672 1 67.56 449 PHE B C 1
ATOM 7377 O O . PHE B 1 449 ? -1.869 -24.531 11.477 1 67.56 449 PHE B O 1
ATOM 7384 N N . MET B 1 450 ? -3.512 -25.938 11.047 1 66.31 450 MET B N 1
ATOM 7385 C CA . MET B 1 450 ? -2.695 -26.641 10.062 1 66.31 450 MET B CA 1
ATOM 7386 C C . MET B 1 450 ? -2.369 -25.734 8.883 1 66.31 450 MET B C 1
ATOM 7388 O O . MET B 1 450 ? -1.224 -25.688 8.43 1 66.31 450 MET B O 1
ATOM 7392 N N . TRP B 1 451 ? -3.404 -25.078 8.484 1 66.5 451 TRP B N 1
ATOM 7393 C CA . TRP B 1 451 ? -3.207 -24.172 7.359 1 66.5 451 TRP B CA 1
ATOM 7394 C C . TRP B 1 451 ? -2.17 -23.109 7.695 1 66.5 451 TRP B C 1
ATOM 7396 O O . TRP B 1 451 ? -1.22 -22.891 6.938 1 66.5 451 TRP B O 1
ATOM 7406 N N . ASN B 1 452 ? -2.393 -22.531 8.797 1 72.06 452 ASN B N 1
ATOM 7407 C CA . ASN B 1 452 ? -1.461 -21.484 9.195 1 72.06 452 ASN B CA 1
ATOM 7408 C C . ASN B 1 452 ? -0.053 -22.031 9.406 1 72.06 452 ASN B C 1
ATOM 7410 O O . ASN B 1 452 ? 0.932 -21.375 9.078 1 72.06 452 ASN B O 1
ATOM 7414 N N . PHE B 1 453 ? -0.059 -23.219 9.82 1 72.75 453 PHE B N 1
ATOM 7415 C CA . PHE B 1 453 ? 1.233 -23.859 10.047 1 72.75 453 PHE B CA 1
ATOM 7416 C C . PHE B 1 453 ? 1.931 -24.141 8.719 1 72.75 453 PHE B C 1
ATOM 7418 O O . PHE B 1 453 ? 3.133 -23.906 8.578 1 72.75 453 PHE B O 1
ATOM 7425 N N . VAL B 1 454 ? 1.17 -24.656 7.797 1 72.88 454 VAL B N 1
ATOM 7426 C CA . VAL B 1 454 ? 1.733 -24.953 6.484 1 72.88 454 VAL B CA 1
ATOM 7427 C C . VAL B 1 454 ? 2.26 -23.672 5.848 1 72.88 454 VAL B C 1
ATOM 7429 O O . VAL B 1 454 ? 3.359 -23.641 5.289 1 72.88 454 VAL B O 1
ATOM 7432 N N . TYR B 1 455 ? 1.48 -22.641 5.984 1 73.25 455 TYR B N 1
ATOM 7433 C CA . TYR B 1 455 ? 1.939 -21.359 5.449 1 73.25 455 TYR B CA 1
ATOM 7434 C C . TYR B 1 455 ? 3.236 -20.922 6.121 1 73.25 455 TYR B C 1
ATOM 7436 O O . TYR B 1 455 ? 4.176 -20.484 5.449 1 73.25 455 TYR B O 1
ATOM 7444 N N . MET B 1 456 ? 3.285 -21.078 7.383 1 75.56 456 MET B N 1
ATOM 7445 C CA . MET B 1 456 ? 4.453 -20.641 8.148 1 75.56 456 MET B CA 1
ATOM 7446 C C . MET B 1 456 ? 5.699 -21.406 7.703 1 75.56 456 MET B C 1
ATOM 7448 O O . MET B 1 456 ? 6.785 -20.828 7.621 1 75.56 456 MET B O 1
ATOM 7452 N N . ILE B 1 457 ? 5.465 -22.594 7.34 1 71.19 457 ILE B N 1
ATOM 7453 C CA . ILE B 1 457 ? 6.59 -23.406 6.906 1 71.19 457 ILE B CA 1
ATOM 7454 C C . ILE B 1 457 ? 6.996 -23.031 5.488 1 71.19 457 ILE B C 1
ATOM 7456 O O . ILE B 1 457 ? 8.18 -23.047 5.148 1 71.19 457 ILE B O 1
ATOM 7460 N N . MET B 1 458 ? 6.082 -22.594 4.805 1 75.69 458 MET B N 1
ATOM 7461 C CA . MET B 1 458 ? 6.328 -22.328 3.395 1 75.69 458 MET B CA 1
ATOM 7462 C C . MET B 1 458 ? 6.91 -20.922 3.205 1 75.69 458 MET B C 1
ATOM 7464 O O . MET B 1 458 ? 7.488 -20.625 2.158 1 75.69 458 MET B O 1
ATOM 7468 N N . PHE B 1 459 ? 6.777 -20.188 4.234 1 79.5 459 PHE B N 1
ATOM 7469 C CA . PHE B 1 459 ? 7.324 -18.844 4.129 1 79.5 459 PHE B CA 1
ATOM 7470 C C . PHE B 1 459 ? 8.844 -18.875 3.992 1 79.5 459 PHE B C 1
ATOM 7472 O O . PHE B 1 459 ? 9.5 -19.734 4.582 1 79.5 459 PHE B O 1
ATOM 7479 N N . SER B 1 460 ? 9.375 -17.984 3.209 1 74.06 460 SER B N 1
ATOM 7480 C CA . SER B 1 460 ? 10.789 -18 2.852 1 74.06 460 SER B CA 1
ATOM 7481 C C . SER B 1 460 ? 11.648 -17.359 3.939 1 74.06 460 SER B C 1
ATOM 7483 O O . SER B 1 460 ? 12.859 -17.547 3.98 1 74.06 460 SER B O 1
ATOM 7485 N N . SER B 1 461 ? 11.039 -16.531 4.828 1 78.38 461 SER B N 1
ATOM 7486 C CA . SER B 1 461 ? 11.852 -15.797 5.789 1 78.38 461 SER B CA 1
ATOM 7487 C C . SER B 1 461 ? 11.133 -15.641 7.125 1 78.38 461 SER B C 1
ATOM 7489 O O . SER B 1 461 ? 9.906 -15.758 7.184 1 78.38 461 SER B O 1
ATOM 7491 N N . ASN B 1 462 ? 11.891 -15.453 8.125 1 79.56 462 ASN B N 1
ATOM 7492 C CA . ASN B 1 462 ? 11.32 -15.188 9.445 1 79.56 462 ASN B CA 1
ATOM 7493 C C . ASN B 1 462 ? 10.555 -13.867 9.469 1 79.56 462 ASN B C 1
ATOM 7495 O O . ASN B 1 462 ? 9.594 -13.711 10.219 1 79.56 462 ASN B O 1
ATOM 7499 N N . LYS B 1 463 ? 11.016 -13.008 8.633 1 83.06 463 LYS B N 1
ATOM 7500 C CA . LYS B 1 463 ? 10.305 -11.734 8.531 1 83.06 463 LYS B CA 1
ATOM 7501 C C . LYS B 1 463 ? 8.859 -11.945 8.078 1 83.06 463 LYS B C 1
ATOM 7503 O O . LYS B 1 463 ? 7.934 -11.383 8.672 1 83.06 463 LYS B O 1
ATOM 7508 N N . MET B 1 464 ? 8.711 -12.758 7.137 1 82.5 464 MET B N 1
ATOM 7509 C CA . MET B 1 464 ? 7.371 -13.062 6.641 1 82.5 464 MET B CA 1
ATOM 7510 C C . MET B 1 464 ? 6.539 -13.758 7.711 1 82.5 464 MET B C 1
ATOM 7512 O O . MET B 1 464 ? 5.355 -13.453 7.871 1 82.5 464 MET B O 1
ATOM 7516 N N . ARG B 1 465 ? 7.191 -14.617 8.406 1 84.88 465 ARG B N 1
ATOM 7517 C CA . ARG B 1 465 ? 6.5 -15.336 9.469 1 84.88 465 ARG B CA 1
ATOM 7518 C C . ARG B 1 465 ? 6.012 -14.375 10.555 1 84.88 465 ARG B C 1
ATOM 7520 O O . ARG B 1 465 ? 4.859 -14.453 10.984 1 84.88 465 ARG B O 1
ATOM 7527 N N . LEU B 1 466 ? 6.863 -13.484 10.961 1 85.75 466 LEU B N 1
ATOM 7528 C CA . LEU B 1 466 ? 6.516 -12.531 12.008 1 85.75 466 LEU B CA 1
ATOM 7529 C C . LEU B 1 466 ? 5.402 -11.594 11.547 1 85.75 466 LEU B C 1
ATOM 7531 O O . LEU B 1 466 ? 4.488 -11.289 12.312 1 85.75 466 LEU B O 1
ATOM 7535 N N . ARG B 1 467 ? 5.512 -11.156 10.367 1 86.19 467 ARG B N 1
ATOM 7536 C CA . ARG B 1 467 ? 4.477 -10.281 9.828 1 86.19 467 ARG B CA 1
ATOM 7537 C C . ARG B 1 467 ? 3.131 -10.992 9.773 1 86.19 467 ARG B C 1
ATOM 7539 O O . ARG B 1 467 ? 2.096 -10.398 10.086 1 86.19 467 ARG B O 1
ATOM 7546 N N . PHE B 1 468 ? 3.174 -12.219 9.336 1 86.75 468 PHE B N 1
ATOM 7547 C CA . PHE B 1 468 ? 1.936 -12.984 9.258 1 86.75 468 PHE B CA 1
ATOM 7548 C C . PHE B 1 468 ? 1.325 -13.172 10.641 1 86.75 468 PHE B C 1
ATOM 7550 O O . PHE B 1 468 ? 0.115 -13.016 10.82 1 86.75 468 PHE B O 1
ATOM 7557 N N . ILE B 1 469 ? 2.135 -13.5 11.594 1 84.19 469 ILE B N 1
ATOM 7558 C CA . ILE B 1 469 ? 1.668 -13.656 12.969 1 84.19 469 ILE B CA 1
ATOM 7559 C C . ILE B 1 469 ? 1.049 -12.352 13.461 1 84.19 469 ILE B C 1
ATOM 7561 O O . ILE B 1 469 ? -0.002 -12.359 14.102 1 84.19 469 ILE B O 1
ATOM 7565 N N . PHE B 1 470 ? 1.686 -11.328 13.164 1 85.88 470 PHE B N 1
ATOM 7566 C CA . PHE B 1 470 ? 1.153 -10.023 13.555 1 85.88 470 PHE B CA 1
ATOM 7567 C C . PHE B 1 470 ? -0.196 -9.773 12.891 1 85.88 470 PHE B C 1
ATOM 7569 O O . PHE B 1 470 ? -1.122 -9.266 13.531 1 85.88 470 PHE B O 1
ATOM 7576 N N . ASP B 1 471 ? -0.268 -10.039 11.609 1 83.94 471 ASP B N 1
ATOM 7577 C CA . ASP B 1 471 ? -1.538 -9.867 10.906 1 83.94 471 ASP B CA 1
ATOM 7578 C C . ASP B 1 471 ? -2.641 -10.703 11.555 1 83.94 471 ASP B C 1
ATOM 7580 O O . ASP B 1 471 ? -3.773 -10.234 11.695 1 83.94 471 ASP B O 1
ATOM 7584 N N . LEU B 1 472 ? -2.32 -11.906 11.953 1 80.56 472 LEU B N 1
ATOM 7585 C CA . LEU B 1 472 ? -3.279 -12.781 12.617 1 80.56 472 LEU B CA 1
ATOM 7586 C C . LEU B 1 472 ? -3.736 -12.18 13.938 1 80.56 472 LEU B C 1
ATOM 7588 O O . LEU B 1 472 ? -4.93 -12.188 14.25 1 80.56 472 LEU B O 1
ATOM 7592 N N . ILE B 1 473 ? -2.795 -11.641 14.664 1 82.38 473 ILE B N 1
ATOM 7593 C CA . ILE B 1 473 ? -3.1 -11.039 15.953 1 82.38 473 ILE B CA 1
ATOM 7594 C C . ILE B 1 473 ? -3.986 -9.812 15.75 1 82.38 473 ILE B C 1
ATOM 7596 O O . ILE B 1 473 ? -4.984 -9.633 16.453 1 82.38 473 ILE B O 1
ATOM 7600 N N . MET B 1 474 ? -3.598 -9.016 14.828 1 81.81 474 MET B N 1
ATOM 7601 C CA . MET B 1 474 ? -4.359 -7.797 14.57 1 81.81 474 MET B CA 1
ATOM 7602 C C . MET B 1 474 ? -5.781 -8.125 14.133 1 81.81 474 MET B C 1
ATOM 7604 O O . MET B 1 474 ? -6.73 -7.449 14.531 1 81.81 474 MET B O 1
ATOM 7608 N N . ASN B 1 475 ? -5.91 -9.102 13.281 1 77.56 475 ASN B N 1
ATOM 7609 C CA . ASN B 1 475 ? -7.23 -9.5 12.805 1 77.56 475 ASN B CA 1
ATOM 7610 C C . ASN B 1 475 ? -8.109 -10.008 13.953 1 77.56 475 ASN B C 1
ATOM 7612 O O . ASN B 1 475 ? -9.328 -9.867 13.906 1 77.56 475 ASN B O 1
ATOM 7616 N N . ARG B 1 476 ? -7.473 -10.562 14.875 1 75.75 476 ARG B N 1
ATOM 7617 C CA . ARG B 1 476 ? -8.211 -11.086 16.016 1 75.75 476 ARG B CA 1
ATOM 7618 C C . ARG B 1 476 ? -8.578 -9.969 16.984 1 75.75 476 ARG B C 1
ATOM 7620 O O . ARG B 1 476 ? -9.672 -9.977 17.562 1 75.75 476 ARG B O 1
ATOM 7627 N N . LEU B 1 477 ? -7.652 -9.008 17.094 1 77.38 477 LEU B N 1
ATOM 7628 C CA . LEU B 1 477 ? -7.82 -8.016 18.156 1 77.38 477 LEU B CA 1
ATOM 7629 C C . LEU B 1 477 ? -8.484 -6.758 17.625 1 77.38 477 LEU B C 1
ATOM 7631 O O . LEU B 1 477 ? -9.109 -6.008 18.375 1 77.38 477 LEU B O 1
ATOM 7635 N N . CYS B 1 478 ? -8.172 -6.57 16.344 1 73.12 478 CYS B N 1
ATOM 7636 C CA . CYS B 1 478 ? -8.617 -5.285 15.82 1 73.12 478 CYS B CA 1
ATOM 7637 C C . CYS B 1 478 ? -9.492 -5.473 14.586 1 73.12 478 CYS B C 1
ATOM 7639 O O . CYS B 1 478 ? -9.5 -6.547 13.984 1 73.12 478 CYS B O 1
ATOM 7641 N N . ARG B 1 479 ? -10.25 -4.449 14.367 1 71.62 479 ARG B N 1
ATOM 7642 C CA . ARG B 1 479 ? -11.055 -4.441 13.156 1 71.62 479 ARG B CA 1
ATOM 7643 C C . ARG B 1 479 ? -10.195 -4.176 11.922 1 71.62 479 ARG B C 1
ATOM 7645 O O . ARG B 1 479 ? -9.062 -3.713 12.047 1 71.62 479 ARG B O 1
ATOM 7652 N N . ARG B 1 480 ? -10.711 -4.68 10.766 1 74.5 480 ARG B N 1
ATOM 7653 C CA . ARG B 1 480 ? -9.969 -4.473 9.523 1 74.5 480 ARG B CA 1
ATOM 7654 C C . ARG B 1 480 ? -9.969 -3.002 9.125 1 74.5 480 ARG B C 1
ATOM 7656 O O . ARG B 1 480 ? -10.953 -2.293 9.344 1 74.5 480 ARG B O 1
ATOM 7663 N N . GLN B 1 481 ? -8.797 -2.564 8.719 1 68.06 481 GLN B N 1
ATOM 7664 C CA . GLN B 1 481 ? -8.656 -1.176 8.289 1 68.06 481 GLN B CA 1
ATOM 7665 C C . GLN B 1 481 ? -9.172 -0.984 6.867 1 68.06 481 GLN B C 1
ATOM 7667 O O . GLN B 1 481 ? -8.508 -1.368 5.902 1 68.06 481 GLN B O 1
ATOM 7672 N N . LEU B 1 482 ? -10.383 -0.474 6.82 1 73.31 482 LEU B N 1
ATOM 7673 C CA . LEU B 1 482 ? -10.961 -0.193 5.512 1 73.31 482 LEU B CA 1
ATOM 7674 C C . LEU B 1 482 ? -10.617 1.222 5.059 1 73.31 482 LEU B C 1
ATOM 7676 O O . LEU B 1 482 ? -11.406 2.15 5.258 1 73.31 482 LEU B O 1
ATOM 7680 N N . ILE B 1 483 ? -9.352 1.354 4.594 1 69.06 483 ILE B N 1
ATOM 7681 C CA . ILE B 1 483 ? -8.844 2.633 4.113 1 69.06 483 ILE B CA 1
ATOM 7682 C C . ILE B 1 483 ? -8.844 2.646 2.584 1 69.06 483 ILE B C 1
ATOM 7684 O O . ILE B 1 483 ? -8.312 1.73 1.95 1 69.06 483 ILE B O 1
ATOM 7688 N N . SER B 1 484 ? -9.648 3.564 2.068 1 69.31 484 SER B N 1
ATOM 7689 C CA . SER B 1 484 ? -9.656 3.73 0.618 1 69.31 484 SER B CA 1
ATOM 7690 C C . SER B 1 484 ? -8.695 4.832 0.183 1 69.31 484 SER B C 1
ATOM 7692 O O . SER B 1 484 ? -8.734 5.945 0.712 1 69.31 484 SER B O 1
ATOM 7694 N N . LYS B 1 485 ? -7.645 4.57 -0.627 1 59.97 485 LYS B N 1
ATOM 7695 C CA . LYS B 1 485 ? -6.691 5.582 -1.079 1 59.97 485 LYS B CA 1
ATOM 7696 C C . LYS B 1 485 ? -7.207 6.305 -2.32 1 59.97 485 LYS B C 1
ATOM 7698 O O . LYS B 1 485 ? -6.453 7.02 -2.984 1 59.97 485 LYS B O 1
ATOM 7703 N N . GLY B 1 486 ? -8.539 6.418 -2.387 1 54 486 GLY B N 1
ATOM 7704 C CA . GLY B 1 486 ? -9.172 7.148 -3.475 1 54 486 GLY B CA 1
ATOM 7705 C C . GLY B 1 486 ? -8.938 6.512 -4.832 1 54 486 GLY B C 1
ATOM 7706 O O . GLY B 1 486 ? -8.195 5.535 -4.945 1 54 486 GLY B O 1
ATOM 7707 N N . PRO B 1 487 ? -9.711 6.836 -5.91 1 45.81 487 PRO B N 1
ATOM 7708 C CA . PRO B 1 487 ? -9.594 6.266 -7.254 1 45.81 487 PRO B CA 1
ATOM 7709 C C . PRO B 1 487 ? -8.258 6.594 -7.922 1 45.81 487 PRO B C 1
ATOM 7711 O O . PRO B 1 487 ? -7.754 7.711 -7.781 1 45.81 487 PRO B O 1
ATOM 7714 N N . LYS B 1 488 ? -7.379 5.73 -8.078 1 40.84 488 LYS B N 1
ATOM 7715 C CA . LYS B 1 488 ? -6.207 5.949 -8.914 1 40.84 488 LYS B CA 1
ATOM 7716 C C . LYS B 1 488 ? -6.609 6.297 -10.344 1 40.84 488 LYS B C 1
ATOM 7718 O O . LYS B 1 488 ? -7.633 5.816 -10.844 1 40.84 488 LYS B O 1
#